Protein AF-A0AAV6MHY1-F1 (afdb_monomer)

Radius of gyration: 44.91 Å; Cα contacts (8 Å, |Δi|>4): 956; chains: 1; bounding box: 121×127×120 Å

Foldseek 3Di:
DDDDDDDDDDDDDDDDDDDDDDDDDDDDDDDDDDDDDDDDDDDDDDDDDDDDDDDDDDDDDDDDDDDDDDDDDDDDDDDDDPDPPPPPVPPVVPDPCVVVVVVVVVVVVVVVVVVVVVVVPDDDDDDDDDPPPPPDDPDDDDDPFLAQQLHAFWAAAQVNDADPDDLVLLLVLLLVCVVVLVPQQCQFDPPDAFDLVLSVLLSVCLVLVFQAEEEEDAALNRSVSSNCVSPVPHEYEYADQAQNVVCVVPDGGDDDPRYHYCYNVNHDDLLGDPLVVVCVVSPHPDLARYEYEYPNQFAVLVVVVSCVVSPHFKYKYDFQADWLDGQAHHLSLLRLDCPGTSRDDDLPCPDPSLVVLVVLVVQAVRRAHSVSQAAPPRDHRHRNQWGHGDRNPDTHRDDPVRSPVSSVVSNVWFNYKDKRAQQEDCQQLVARHDRSNHGDAHSHYPPNNVSCVVSVVNVRDSSSRNDDHIMMMTGTDDDPPPPDDDDDDDDPDDPPVVVVVVVVVPVPDPDDDDDDDDDDDPDDPDDPVVVVVVCVVCVVVVVVVVPPDPDQDQDDDDLVLVVQLVVVLVVVLVVVLVVVVVVCPVPDPVPCVVCVLVSSLVSVVVQLVVAQVVQHHRPSCVLSQKGWAAPVDDDDPDDDRPSLDHDHADPVLSVLLSCCPSVVSSVLVVVVVVLVVVVLVPDPPDPVSVVVVVVNVVVVVVLVVVQVVVCVVCVVRVWANGPSCVVSVTTMGRNDPDDDRPPCCVVVVVVVCVVVVVVVVVVCVVVPDPVVVVVVPPPPDDDDDDDDDPPQQAALQPRHHAPQWKAQPPVRRTHHPCRVVVQVVVDVFDAGNPPRHTRPDIGGDDDDDDDDDDDD

Solvent-accessible surface area (backbone atoms only — not comparable to full-atom values): 52384 Å² total; per-residue (Å²): 130,83,86,89,81,90,82,93,86,84,90,85,79,90,88,83,87,78,89,84,89,83,90,83,89,79,86,88,86,86,87,88,83,89,87,86,88,85,88,92,84,89,88,85,87,86,85,86,91,83,84,88,88,85,87,82,88,89,89,81,88,80,88,82,89,85,83,90,88,80,92,82,90,78,90,89,90,83,88,87,91,86,90,76,79,90,66,63,78,75,57,73,83,72,69,62,70,65,61,60,52,49,53,48,50,52,52,49,50,51,49,51,51,49,53,54,65,60,62,74,74,77,87,79,94,72,83,97,70,87,74,90,81,77,87,80,81,92,74,92,74,98,64,87,64,63,39,35,70,66,25,41,42,50,57,59,27,67,76,70,44,64,81,91,79,49,75,68,54,53,52,51,47,40,63,63,40,47,72,56,61,70,70,46,76,51,82,79,44,87,99,51,80,28,49,56,55,45,50,47,56,23,49,53,45,55,70,69,62,44,68,32,40,37,34,35,36,41,71,38,19,54,64,59,49,36,49,40,74,39,40,77,85,45,45,36,38,36,30,25,76,55,47,24,68,77,34,52,87,78,45,73,41,38,74,71,90,74,45,52,69,27,25,51,91,60,42,58,58,84,80,70,53,64,54,80,56,54,34,54,76,72,69,52,85,61,44,73,40,29,40,38,38,39,58,61,56,56,31,40,68,59,53,49,56,38,37,57,73,72,52,51,27,38,40,35,36,54,67,36,27,55,66,29,50,71,41,33,36,26,62,32,21,45,24,42,32,77,89,30,75,39,18,52,84,64,57,51,78,89,32,72,64,22,60,47,27,55,58,43,46,77,68,13,74,62,35,55,31,50,81,52,24,31,21,82,91,60,28,69,63,21,45,33,30,24,39,30,25,54,76,51,77,43,72,43,81,55,49,75,67,58,43,52,49,52,25,54,54,50,31,74,42,25,36,24,55,47,70,60,50,45,54,51,25,48,86,74,43,70,44,41,44,52,42,49,27,59,31,64,69,31,79,38,49,60,91,45,58,72,56,44,48,71,46,47,60,74,74,55,63,55,74,44,53,57,51,66,59,43,30,36,40,38,32,50,65,79,75,82,81,72,92,69,82,89,80,78,92,78,96,86,88,74,66,73,71,55,56,58,67,53,57,71,65,66,78,77,74,94,73,96,78,88,81,81,83,88,77,94,74,92,70,75,81,79,58,74,66,54,55,56,52,51,47,65,69,43,47,64,58,49,54,56,57,71,66,75,63,86,70,76,68,87,81,83,54,65,57,61,50,60,51,52,16,54,50,42,40,51,54,51,51,50,55,49,48,53,56,58,53,56,75,50,64,88,51,67,79,78,59,56,74,78,43,44,61,59,52,52,35,49,50,50,44,50,52,41,60,69,8,56,70,68,73,36,48,46,72,18,30,45,75,54,40,30,29,62,29,39,74,80,68,79,82,75,92,85,70,84,88,75,67,65,74,78,60,53,67,51,72,69,50,48,51,53,46,46,47,56,54,36,49,42,49,37,54,47,55,53,48,51,53,50,40,58,76,66,40,36,88,75,47,80,94,38,68,69,47,39,50,51,47,54,48,52,54,47,51,52,49,50,51,52,53,51,46,49,55,44,43,56,52,22,75,73,68,44,54,35,89,50,66,66,33,54,74,67,36,46,27,70,40,54,62,54,97,83,69,80,89,77,77,77,53,60,66,63,49,51,52,48,50,52,49,57,48,47,55,52,45,63,67,42,54,85,69,59,56,70,69,58,61,65,58,72,68,55,88,78,72,80,87,86,81,90,80,97,70,86,69,83,69,36,7,79,87,77,74,39,75,39,64,63,39,20,25,35,28,82,79,60,50,50,24,22,45,66,65,50,52,52,45,53,70,74,32,98,77,31,50,39,87,83,82,63,49,64,48,81,46,78,45,77,62,73,84,78,78,78,94,73,87,84,89,130

pLDDT: mean 71.68, std 24.14, range [23.11, 98.44]

Secondary structure (DSSP, 8-state):
----------------------------------------------------------------------------------SSSSSSTTTTTS--THHHHHHHHHHHHHHHHHHHHHHT-----------TTS-------S---STTTT----PPPTT----S--HHHHHHHHHHHHHHHHT-S-S--TTS--HHHHHHHHHHHHHH--SEEEEE--STTHHHHHHHHH-SSSEEEEEESS-THHHHTTS-----TTEEEEETTS---TTTS-HHHHHHHTT---GGGEEEEE-S---HHHHHHHHHHHT--EEEES--PPTT--SS--HHHHH--TTSBTB-----TTSHHHHHHHHHTTT-TT---HHHH-BGGGB-SSBTTEEEETTTTEEEE--HHHHHHHHHHHHHHEEEEEE---SB-HHHH---SS-GGGSPPPSB-TT-HHHHHHTTGGGS-GGGTTT----EEEEE-------PPPPP----S-SHHHHHHHHHHGGG--S--PPP------PPPPPHHHHHHHHHHHHHHHHHHHHH------PPPPHHHHHHHHHHHHHHHHHHHHHHHHHTTTS-HHHHTTSHHHHHHHHHHHHHHHTGGGTPPPHHHHHTTEEEEESSSPPPTTS---S-------HHHHHHHHIIIIIHHHHHHHHHHHHHHTTTTT-TT-HHHHHHHHHHHHHHHHHHHHHHHHHHHHHHH-S-SSHHHHHHTEEEEESSS-------THHHHHHHHHHHHHHHHHHHTTTS-HHHHHHHTGGG-----------TTS-TTTSS--SSEEEEETTTEEEEHHHHHHHHHH-TT-B-TTT--B--EEEE------------

Mean predicted aligned error: 23.12 Å

InterPro domains:
  IPR001841 Zinc finger, RING-type [PS50089] (795-836)
  IPR001841 Zinc finger, RING-type [SM00184] (795-835)
  IPR006845 Pex, N-terminal [PF04757] (570-773)
  IPR017907 Zinc finger, RING-type, conserved site [PS00518] (811-820)
  IPR018957 Zinc finger, C3HC4 RING-type [PF00097] (795-835)
  IPR045859 Peroxisome biogenesis factor 2, HC subclass-RING finger domain [cd16526] (792-839)

Structure (mmCIF, N/CA/C/O backbone):
data_AF-A0AAV6MHY1-F1
#
_entry.id   AF-A0AAV6MHY1-F1
#
loop_
_atom_site.group_PDB
_atom_site.id
_atom_site.type_symbol
_atom_site.label_atom_id
_atom_site.label_alt_id
_atom_site.label_comp_id
_atom_site.label_asym_id
_atom_site.label_entity_id
_atom_site.label_seq_id
_atom_site.pdbx_PDB_ins_code
_atom_site.Cartn_x
_atom_site.Cartn_y
_atom_site.Cartn_z
_atom_site.occupancy
_atom_site.B_iso_or_equiv
_atom_site.auth_seq_id
_atom_site.auth_comp_id
_atom_site.auth_asym_id
_atom_site.auth_atom_id
_atom_site.pdbx_PDB_model_num
ATOM 1 N N . MET A 1 1 ? -0.833 -57.513 39.967 1.00 33.12 1 MET A N 1
ATOM 2 C CA . MET A 1 1 ? -0.219 -58.777 39.481 1.00 33.12 1 MET A CA 1
ATOM 3 C C . MET A 1 1 ? 0.160 -58.587 38.011 1.00 33.12 1 MET A C 1
ATOM 5 O O . MET A 1 1 ? -0.641 -57.941 37.362 1.00 33.12 1 MET A O 1
ATOM 9 N N . LYS A 1 2 ? 1.303 -59.124 37.525 1.00 33.31 2 LYS A N 1
ATOM 10 C CA . LYS A 1 2 ? 1.745 -59.250 36.096 1.00 33.31 2 LYS A CA 1
ATOM 11 C C . LYS A 1 2 ? 1.547 -58.002 35.188 1.00 33.31 2 LYS A C 1
ATOM 13 O O . LYS A 1 2 ? 0.420 -57.676 34.860 1.00 33.31 2 LYS A O 1
ATOM 18 N N . ALA A 1 3 ? 2.532 -57.229 34.717 1.00 31.59 3 ALA A N 1
ATOM 19 C CA . ALA A 1 3 ? 3.991 -57.362 34.550 1.00 31.59 3 ALA A CA 1
ATOM 20 C C . ALA A 1 3 ? 4.483 -58.305 33.416 1.00 31.59 3 ALA A C 1
ATOM 22 O O . ALA A 1 3 ? 4.022 -59.440 33.346 1.00 31.59 3 ALA A O 1
ATOM 23 N N . TRP A 1 4 ? 5.498 -57.826 32.655 1.00 27.70 4 TRP A N 1
ATOM 24 C CA . TRP A 1 4 ? 6.383 -58.515 31.668 1.00 27.70 4 TRP A CA 1
ATOM 25 C C . TRP A 1 4 ? 5.824 -58.845 30.253 1.00 27.70 4 TRP A C 1
ATOM 27 O O . TRP A 1 4 ? 4.646 -59.152 30.137 1.00 27.70 4 TRP A O 1
ATOM 37 N N . GLN A 1 5 ? 6.604 -58.868 29.143 1.00 30.05 5 GLN A N 1
ATOM 38 C CA . GLN A 1 5 ? 7.882 -58.191 28.765 1.00 30.05 5 GLN A CA 1
ATOM 39 C C . GLN A 1 5 ? 8.278 -58.450 27.272 1.00 30.05 5 GLN A C 1
ATOM 41 O O . GLN A 1 5 ? 7.872 -59.460 26.706 1.00 30.05 5 GLN A O 1
ATOM 46 N N . SER A 1 6 ? 9.229 -57.659 26.727 1.00 28.86 6 SER A N 1
ATOM 47 C CA . SER A 1 6 ? 10.061 -57.923 25.508 1.00 28.86 6 SER A CA 1
ATOM 48 C C . SER A 1 6 ? 9.353 -57.885 24.129 1.00 28.86 6 SER A C 1
ATOM 50 O O . SER A 1 6 ? 8.136 -57.986 24.078 1.00 28.86 6 SER A O 1
ATOM 52 N N . LYS A 1 7 ? 10.007 -57.702 22.962 1.00 26.34 7 LYS A N 1
ATOM 53 C CA . LYS A 1 7 ? 11.433 -57.563 22.535 1.00 26.34 7 LYS A CA 1
ATOM 54 C C . LYS A 1 7 ? 11.440 -56.611 21.307 1.00 26.34 7 LYS A C 1
ATOM 56 O O . LYS A 1 7 ? 10.578 -56.756 20.454 1.00 26.34 7 LYS A O 1
ATOM 61 N N . ILE A 1 8 ? 12.201 -55.513 21.239 1.00 26.89 8 ILE A N 1
ATOM 62 C CA . ILE A 1 8 ? 13.650 -55.369 20.957 1.00 26.89 8 ILE A CA 1
ATOM 63 C C . ILE A 1 8 ? 14.095 -55.895 19.575 1.00 26.89 8 ILE A C 1
ATOM 65 O O . ILE A 1 8 ? 14.317 -57.090 19.407 1.00 26.89 8 ILE A O 1
ATOM 69 N N . SER A 1 9 ? 14.406 -54.956 18.673 1.00 23.88 9 SER A N 1
ATOM 70 C CA . SER A 1 9 ? 15.595 -54.986 17.802 1.00 23.88 9 SER A CA 1
ATOM 71 C C . SER A 1 9 ? 15.995 -53.547 17.441 1.00 23.88 9 SER A C 1
ATOM 73 O O . SER A 1 9 ? 15.123 -52.732 17.146 1.00 23.88 9 SER A O 1
ATOM 75 N N . SER A 1 10 ? 17.286 -53.217 17.497 1.00 27.09 10 SER A N 1
ATOM 76 C CA . SER A 1 10 ? 17.833 -51.866 17.263 1.00 27.09 10 SER A CA 1
ATOM 77 C C . SER A 1 10 ? 19.168 -51.965 16.467 1.00 27.09 10 SER A C 1
ATOM 79 O O . SER A 1 10 ? 19.400 -53.028 15.886 1.00 27.09 10 SER A O 1
ATOM 81 N N . PRO A 1 11 ? 19.976 -50.907 16.229 1.00 43.97 11 PRO A N 1
ATOM 82 C CA . PRO A 1 11 ? 20.305 -50.537 14.852 1.00 43.97 11 PRO A CA 1
ATOM 83 C C . PRO A 1 11 ? 21.776 -50.743 14.447 1.00 43.97 11 PRO A C 1
ATOM 85 O O . PRO A 1 11 ? 22.655 -50.993 15.270 1.00 43.97 11 PRO A O 1
ATOM 88 N N . LYS A 1 12 ? 22.046 -50.552 13.150 1.00 25.91 12 LYS A N 1
ATOM 89 C CA . LYS A 1 12 ? 23.383 -50.401 12.556 1.00 25.91 12 LYS A CA 1
ATOM 90 C C . LYS A 1 12 ? 23.339 -49.400 11.393 1.00 25.91 12 LYS A C 1
ATOM 92 O O . LYS A 1 12 ? 22.350 -49.383 10.673 1.00 25.91 12 LYS A O 1
ATOM 97 N N . GLN A 1 13 ? 24.377 -48.612 11.113 1.00 26.44 13 GLN A N 1
ATOM 98 C CA . GLN A 1 13 ? 25.441 -48.097 11.989 1.00 26.44 13 GLN A CA 1
ATOM 99 C C . GLN A 1 13 ? 26.074 -46.884 11.284 1.00 26.44 13 GLN A C 1
ATOM 101 O O . GLN A 1 13 ? 26.181 -46.880 10.059 1.00 26.44 13 GLN A O 1
ATOM 106 N N . THR A 1 14 ? 26.504 -45.863 12.023 1.00 27.95 14 THR A N 1
ATOM 107 C CA . THR A 1 14 ? 27.359 -44.800 11.473 1.00 27.95 14 THR A CA 1
ATOM 108 C C . THR A 1 14 ? 28.774 -45.320 11.223 1.00 27.95 14 THR A C 1
ATOM 110 O O . THR A 1 14 ? 29.273 -46.156 11.977 1.00 27.95 14 THR A O 1
ATOM 113 N N . VAL A 1 15 ? 29.453 -44.771 10.212 1.00 25.14 15 VAL A N 1
ATOM 114 C CA . VAL A 1 15 ? 30.915 -44.850 10.097 1.00 25.14 15 VAL A CA 1
ATOM 115 C C . VAL A 1 15 ? 31.477 -43.444 10.258 1.00 25.14 15 VAL A C 1
ATOM 117 O O . VAL A 1 15 ? 31.234 -42.563 9.438 1.00 25.14 15 VAL A O 1
ATOM 120 N N . ARG A 1 16 ? 32.229 -43.259 11.341 1.00 23.45 16 ARG A N 1
ATOM 121 C CA . ARG A 1 16 ? 33.133 -42.138 11.591 1.00 23.45 16 ARG A CA 1
ATOM 122 C C . ARG A 1 16 ? 34.523 -42.750 11.724 1.00 23.45 16 ARG A C 1
ATOM 124 O O . ARG A 1 16 ? 34.663 -43.764 12.405 1.00 23.45 16 ARG A O 1
ATOM 131 N N . LEU A 1 17 ? 35.519 -42.138 11.101 1.00 24.61 17 LEU A N 1
ATOM 132 C CA . LEU A 1 17 ? 36.919 -42.309 11.478 1.00 24.61 17 LEU A CA 1
ATOM 133 C C . LEU A 1 17 ? 37.510 -40.927 11.771 1.00 24.61 17 LEU A C 1
ATOM 135 O O . LEU A 1 17 ? 36.923 -39.899 11.432 1.00 24.61 17 LEU A O 1
ATOM 139 N N . GLU A 1 18 ? 38.585 -40.935 12.543 1.00 23.80 18 GLU A N 1
ATOM 140 C CA . GLU A 1 18 ? 39.008 -39.884 13.475 1.00 23.80 18 GLU A CA 1
ATOM 141 C C . GLU A 1 18 ? 40.537 -40.013 13.672 1.00 23.80 18 GLU A C 1
ATOM 143 O O . GLU A 1 18 ? 41.125 -40.856 12.994 1.00 23.80 18 GLU A O 1
ATOM 148 N N . ILE A 1 19 ? 41.148 -39.273 14.618 1.00 30.69 19 ILE A N 1
ATOM 149 C CA . ILE A 1 19 ? 42.543 -39.457 15.110 1.00 30.69 19 ILE A CA 1
ATOM 150 C C . ILE A 1 19 ? 43.627 -38.936 14.112 1.00 30.69 19 ILE A C 1
ATOM 152 O O . ILE A 1 19 ? 43.606 -39.278 12.936 1.00 30.69 19 ILE A O 1
ATOM 156 N N . ASP A 1 20 ? 44.608 -38.087 14.474 1.00 24.53 20 ASP A N 1
ATOM 157 C CA . ASP A 1 20 ? 44.876 -37.406 15.760 1.00 24.53 20 ASP A CA 1
ATOM 158 C C . ASP A 1 20 ? 45.648 -36.061 15.634 1.00 24.53 20 ASP A C 1
ATOM 160 O O . ASP A 1 20 ? 46.005 -35.618 14.542 1.00 24.53 20 ASP A O 1
ATOM 164 N N . HIS A 1 21 ? 45.910 -35.417 16.779 1.00 28.95 21 HIS A N 1
ATOM 165 C CA . HIS A 1 21 ? 46.602 -34.128 16.953 1.00 28.95 21 HIS A CA 1
ATOM 166 C C . HIS A 1 21 ? 48.124 -34.104 16.662 1.00 28.95 21 HIS A C 1
ATOM 168 O O . HIS A 1 21 ? 48.840 -35.068 16.921 1.00 28.95 21 HIS A O 1
ATOM 174 N N . THR A 1 22 ? 48.669 -32.914 16.349 1.00 26.09 22 THR A N 1
ATOM 175 C CA . THR A 1 22 ? 49.825 -32.334 17.091 1.00 26.09 22 THR A CA 1
ATOM 176 C C . THR A 1 22 ? 50.002 -30.818 16.876 1.00 26.09 22 THR A C 1
ATOM 178 O O . THR A 1 22 ? 49.621 -30.255 15.856 1.00 26.09 22 THR A O 1
ATOM 181 N N . ASN A 1 23 ? 50.570 -30.164 17.894 1.00 26.56 23 ASN A N 1
ATOM 182 C CA . ASN A 1 23 ? 50.717 -28.713 18.096 1.00 26.56 23 ASN A CA 1
ATOM 183 C C . ASN A 1 23 ? 51.575 -27.949 17.066 1.00 26.56 23 ASN A C 1
ATOM 185 O O . ASN A 1 23 ? 52.545 -28.496 16.551 1.00 26.56 23 ASN A O 1
ATOM 189 N N . THR A 1 24 ? 51.370 -26.622 16.972 1.00 26.22 24 THR A N 1
ATOM 190 C CA . THR A 1 24 ? 52.350 -25.573 17.386 1.00 26.22 24 THR A CA 1
ATOM 191 C C . THR A 1 24 ? 51.639 -24.205 17.543 1.00 26.22 24 THR A C 1
ATOM 193 O O . THR A 1 24 ? 50.568 -23.999 16.979 1.00 26.22 24 THR A O 1
ATOM 196 N N . ALA A 1 25 ? 52.181 -23.304 18.376 1.00 24.88 25 ALA A N 1
ATOM 197 C CA . ALA A 1 25 ? 51.631 -21.978 18.731 1.00 24.88 25 ALA A CA 1
ATOM 198 C C . ALA A 1 25 ? 52.066 -20.857 17.719 1.00 24.88 25 ALA A C 1
ATOM 200 O O . ALA A 1 25 ? 52.645 -21.194 16.693 1.00 24.88 25 ALA A O 1
ATOM 201 N N . MET A 1 26 ? 51.848 -19.533 17.877 1.00 24.72 26 MET A N 1
ATOM 202 C CA . MET A 1 26 ? 51.648 -18.705 19.086 1.00 24.72 26 MET A CA 1
ATOM 203 C C . MET A 1 26 ? 51.113 -17.271 18.786 1.00 24.72 26 MET A C 1
ATOM 205 O O . MET A 1 26 ? 51.281 -16.784 17.675 1.00 24.72 26 MET A O 1
ATOM 209 N N . SER A 1 27 ? 50.496 -16.632 19.801 1.00 23.97 27 SER A N 1
ATOM 210 C CA . SER A 1 27 ? 50.340 -15.173 20.120 1.00 23.97 27 SER A CA 1
ATOM 211 C C . SER A 1 27 ? 50.533 -14.077 19.037 1.00 23.97 27 SER A C 1
ATOM 213 O O . SER A 1 27 ? 51.574 -14.038 18.396 1.00 23.97 27 SER A O 1
ATOM 215 N N . PHE A 1 28 ? 49.591 -13.145 18.793 1.00 27.39 28 PHE A N 1
ATOM 216 C CA . PHE A 1 28 ? 49.098 -11.993 19.616 1.00 27.39 28 PHE A CA 1
ATOM 217 C C . PHE A 1 28 ? 49.931 -10.675 19.550 1.00 27.39 28 PHE A C 1
ATOM 219 O O . PHE A 1 28 ? 51.152 -10.696 19.597 1.00 27.39 28 PHE A O 1
ATOM 226 N N . ASP A 1 29 ? 49.194 -9.548 19.545 1.00 25.08 29 ASP A N 1
ATOM 227 C CA . ASP A 1 29 ? 49.488 -8.198 20.096 1.00 25.08 29 ASP A CA 1
ATOM 228 C C . ASP A 1 29 ? 50.463 -7.147 19.464 1.00 25.08 29 ASP A C 1
ATOM 230 O O . ASP A 1 29 ? 51.681 -7.209 19.563 1.00 25.08 29 ASP A O 1
ATOM 234 N N . THR A 1 30 ? 49.851 -6.053 18.964 1.00 26.06 30 THR A N 1
ATOM 235 C CA . THR A 1 30 ? 49.831 -4.693 19.585 1.00 26.06 30 THR A CA 1
ATOM 236 C C . THR A 1 30 ? 51.075 -3.755 19.625 1.00 26.06 30 THR A C 1
ATOM 238 O O . THR A 1 30 ? 51.838 -3.701 20.581 1.00 26.06 30 THR A O 1
ATOM 241 N N . THR A 1 31 ? 51.064 -2.786 18.687 1.00 25.66 31 THR A N 1
ATOM 242 C CA . THR A 1 31 ? 51.462 -1.343 18.790 1.00 25.66 31 THR A CA 1
ATOM 243 C C . THR A 1 31 ? 52.923 -0.828 18.880 1.00 25.66 31 THR A C 1
ATOM 245 O O . THR A 1 31 ? 53.755 -1.308 19.631 1.00 25.66 31 THR A O 1
ATOM 248 N N . MET A 1 32 ? 53.090 0.360 18.257 1.00 25.58 32 MET A N 1
ATOM 249 C CA . MET A 1 32 ? 53.855 1.558 18.694 1.00 25.58 32 MET A CA 1
ATOM 250 C C . MET A 1 32 ? 55.367 1.764 18.395 1.00 25.58 32 MET A C 1
ATOM 252 O O . MET A 1 32 ? 56.237 1.009 18.796 1.00 25.58 32 MET A O 1
ATOM 256 N N . ARG A 1 33 ? 55.629 2.971 17.848 1.00 23.11 33 ARG A N 1
ATOM 257 C CA . ARG A 1 33 ? 56.815 3.863 17.978 1.00 23.11 33 ARG A CA 1
ATOM 258 C C . ARG A 1 33 ? 58.207 3.464 17.427 1.00 23.11 33 ARG A C 1
ATOM 260 O O . ARG A 1 33 ? 59.051 2.915 18.114 1.00 23.11 33 ARG A O 1
ATOM 267 N N . ALA A 1 34 ? 58.477 3.998 16.231 1.00 25.36 34 ALA A N 1
ATOM 268 C CA . ALA A 1 34 ? 59.570 4.932 15.888 1.00 25.36 34 ALA A CA 1
ATOM 269 C C . ALA A 1 34 ? 60.966 4.835 16.554 1.00 25.36 34 ALA A C 1
ATOM 271 O O . ALA A 1 34 ? 61.112 5.127 17.739 1.00 25.36 34 ALA A O 1
ATOM 272 N N . GLN A 1 35 ? 62.008 4.781 15.708 1.00 23.84 35 GLN A N 1
ATOM 273 C CA . GLN A 1 35 ? 63.128 5.737 15.783 1.00 23.84 35 GLN A CA 1
ATOM 274 C C . GLN A 1 35 ? 63.812 5.957 14.414 1.00 23.84 35 GLN A C 1
ATOM 276 O O . GLN A 1 35 ? 63.367 5.426 13.399 1.00 23.84 35 GLN A O 1
ATOM 281 N N . SER A 1 36 ? 64.808 6.846 14.372 1.00 24.12 36 SER A N 1
ATOM 282 C CA . SER A 1 36 ? 65.271 7.571 13.178 1.00 24.12 36 SER A CA 1
ATOM 283 C C . SER A 1 36 ? 66.666 7.188 12.678 1.00 24.12 36 SER A C 1
ATOM 285 O O . SER A 1 36 ? 67.576 7.035 13.491 1.00 24.12 36 SER A O 1
ATOM 287 N N . SER A 1 37 ? 66.897 7.296 11.365 1.00 25.73 37 SER A N 1
ATOM 288 C CA . SER A 1 37 ? 68.192 7.755 10.841 1.00 25.73 37 SER A CA 1
ATOM 289 C C . SER A 1 37 ? 68.067 8.523 9.513 1.00 25.73 37 SER A C 1
ATOM 291 O O . SER A 1 37 ? 67.298 8.191 8.617 1.00 25.73 37 SER A O 1
ATOM 293 N N . THR A 1 38 ? 68.842 9.599 9.429 1.00 25.09 38 THR A N 1
ATOM 294 C CA . THR A 1 38 ? 69.131 10.465 8.267 1.00 25.09 38 THR A CA 1
ATOM 295 C C . THR A 1 38 ? 70.675 10.496 8.112 1.00 25.09 38 THR A C 1
ATOM 297 O O . THR A 1 38 ? 71.329 9.902 8.973 1.00 25.09 38 THR A O 1
ATOM 300 N N . PRO A 1 39 ? 71.324 11.193 7.146 1.00 40.62 39 PRO A N 1
ATOM 301 C CA . PRO A 1 39 ? 70.791 12.125 6.140 1.00 40.62 39 PRO A CA 1
ATOM 302 C C . PRO A 1 39 ? 71.370 11.965 4.712 1.00 40.62 39 PRO A C 1
ATOM 304 O O . PRO A 1 39 ? 72.351 11.264 4.499 1.00 40.62 39 PRO A O 1
ATOM 307 N N . GLN A 1 40 ? 70.855 12.747 3.755 1.00 24.98 40 GLN A N 1
ATOM 308 C CA . GLN A 1 40 ? 71.643 13.831 3.136 1.00 24.98 40 GLN A CA 1
ATOM 309 C C . GLN A 1 40 ? 70.770 14.776 2.290 1.00 24.98 40 GLN A C 1
ATOM 311 O O . GLN A 1 40 ? 69.822 14.368 1.628 1.00 24.98 40 GLN A O 1
ATOM 316 N N . SER A 1 41 ? 71.111 16.063 2.332 1.00 25.47 41 SER A N 1
ATOM 317 C CA . SER A 1 41 ? 70.676 17.114 1.403 1.00 25.47 41 SER A CA 1
ATOM 318 C C . SER A 1 41 ? 71.752 18.206 1.393 1.00 25.47 41 SER A C 1
ATOM 320 O O . SER A 1 41 ? 72.571 18.253 2.318 1.00 25.47 41 SER A O 1
ATOM 322 N N . PRO A 1 42 ? 71.756 19.097 0.392 1.00 34.69 42 PRO A N 1
ATOM 323 C CA . PRO A 1 42 ? 71.731 20.507 0.783 1.00 34.69 42 PRO A CA 1
ATOM 324 C C . PRO A 1 42 ? 70.775 21.385 -0.044 1.00 34.69 42 PRO A C 1
ATOM 326 O O . PRO A 1 42 ? 70.388 21.081 -1.169 1.00 34.69 42 PRO A O 1
ATOM 329 N N . THR A 1 43 ? 70.413 22.522 0.549 1.00 26.09 43 THR A N 1
ATOM 330 C CA . THR A 1 43 ? 69.487 23.543 0.031 1.00 26.09 43 THR A CA 1
ATOM 331 C C . THR A 1 43 ? 70.204 24.745 -0.599 1.00 26.09 43 THR A C 1
ATOM 333 O O . THR A 1 43 ? 71.184 25.196 -0.014 1.00 26.09 43 THR A O 1
ATOM 336 N N . SER A 1 44 ? 69.636 25.381 -1.637 1.00 24.95 44 SER A N 1
ATOM 337 C CA . SER A 1 44 ? 69.678 26.851 -1.895 1.00 24.95 44 SER A CA 1
ATOM 338 C C . SER A 1 44 ? 68.847 27.169 -3.160 1.00 24.95 44 SER A C 1
ATOM 340 O O . SER A 1 44 ? 69.081 26.544 -4.183 1.00 24.95 44 SER A O 1
ATOM 342 N N . LYS A 1 45 ? 67.726 27.914 -3.158 1.00 25.72 45 LYS A N 1
ATOM 343 C CA . LYS A 1 45 ? 67.465 29.362 -2.927 1.00 25.72 45 LYS A CA 1
ATOM 344 C C . LYS A 1 45 ? 67.894 30.338 -4.057 1.00 25.72 45 LYS A C 1
ATOM 346 O O . LYS A 1 45 ? 69.075 30.527 -4.300 1.00 25.72 45 LYS A O 1
ATOM 351 N N . ARG A 1 46 ? 66.882 31.111 -4.513 1.00 26.17 46 ARG A N 1
ATOM 352 C CA . ARG A 1 46 ? 66.868 32.508 -5.041 1.00 26.17 46 ARG A CA 1
ATOM 353 C C . ARG A 1 46 ? 67.154 32.851 -6.531 1.00 26.17 46 ARG A C 1
ATOM 355 O O . ARG A 1 46 ? 68.281 32.803 -6.986 1.00 26.17 46 ARG A O 1
ATOM 362 N N . MET A 1 47 ? 66.116 33.475 -7.124 1.00 25.47 47 MET A N 1
ATOM 363 C CA . MET A 1 47 ? 66.077 34.800 -7.804 1.00 25.47 47 MET A CA 1
ATOM 364 C C . MET A 1 47 ? 66.588 35.024 -9.252 1.00 25.47 47 MET A C 1
ATOM 366 O O . MET A 1 47 ? 67.782 35.097 -9.491 1.00 25.47 47 MET A O 1
ATOM 370 N N . LEU A 1 48 ? 65.609 35.338 -10.121 1.00 27.73 48 LEU A N 1
ATOM 371 C CA . LEU A 1 48 ? 65.430 36.563 -10.946 1.00 27.73 48 LEU A CA 1
ATOM 372 C C . LEU A 1 48 ? 66.470 37.043 -11.998 1.00 27.73 48 LEU A C 1
ATOM 374 O O . LEU A 1 48 ? 67.663 37.153 -11.756 1.00 27.73 48 LEU A O 1
ATOM 378 N N . ASP A 1 49 ? 65.883 37.502 -13.114 1.00 26.72 49 ASP A N 1
ATOM 379 C CA . ASP A 1 49 ? 66.286 38.576 -14.043 1.00 26.72 49 ASP A CA 1
ATOM 380 C C . ASP A 1 49 ? 67.558 38.491 -14.916 1.00 26.72 49 ASP A C 1
ATOM 382 O O . ASP A 1 49 ? 68.649 38.926 -14.551 1.00 26.72 49 ASP A O 1
ATOM 386 N N . ARG A 1 50 ? 67.324 38.166 -16.200 1.00 26.58 50 ARG A N 1
ATOM 387 C CA . ARG A 1 50 ? 67.628 39.023 -17.375 1.00 26.58 50 ARG A CA 1
ATOM 388 C C . ARG A 1 50 ? 66.804 38.513 -18.575 1.00 26.58 50 ARG A C 1
ATOM 390 O O . ARG A 1 50 ? 66.794 37.312 -18.804 1.00 26.58 50 ARG A O 1
ATOM 397 N N . ALA A 1 51 ? 65.987 39.259 -19.325 1.00 26.98 51 ALA A N 1
ATOM 398 C CA . ALA A 1 51 ? 65.921 40.667 -19.752 1.00 26.98 51 ALA A CA 1
ATOM 399 C C . ALA A 1 51 ? 66.623 40.980 -21.096 1.00 26.98 51 ALA A C 1
ATOM 401 O O . ALA A 1 51 ? 67.843 41.070 -21.161 1.00 26.98 51 ALA A O 1
ATOM 402 N N . LEU A 1 52 ? 65.778 41.269 -22.101 1.00 27.12 52 LEU A N 1
ATOM 403 C CA . LEU A 1 52 ? 65.970 42.164 -23.258 1.00 27.12 52 LEU A CA 1
ATOM 404 C C . LEU A 1 52 ? 67.055 41.861 -24.316 1.00 27.12 52 LEU A C 1
ATOM 406 O O . LEU A 1 52 ? 68.246 42.012 -24.073 1.00 27.12 52 LEU A O 1
ATOM 410 N N . SER A 1 53 ? 66.611 41.753 -25.576 1.00 25.12 53 SER A N 1
ATOM 411 C CA . SER A 1 53 ? 66.943 42.774 -26.589 1.00 25.12 53 SER A CA 1
ATOM 412 C C . SER A 1 53 ? 65.891 42.823 -27.712 1.00 25.12 53 SER A C 1
ATOM 414 O O . SER A 1 53 ? 65.118 41.885 -27.886 1.00 25.12 53 SER A O 1
ATOM 416 N N . SER A 1 54 ? 65.822 43.936 -28.449 1.00 25.22 54 SER A N 1
ATOM 417 C CA . SER A 1 54 ? 64.923 44.152 -29.599 1.00 25.22 54 SER A CA 1
ATOM 418 C C . SER A 1 54 ? 65.494 45.211 -30.561 1.00 25.22 54 SER A C 1
ATOM 420 O O . SER A 1 54 ? 66.491 45.854 -30.221 1.00 25.22 54 SER A O 1
ATOM 422 N N . ARG A 1 55 ? 64.789 45.456 -31.688 1.00 26.20 55 ARG A N 1
ATOM 423 C CA . ARG A 1 55 ? 65.058 46.390 -32.825 1.00 26.20 55 ARG A CA 1
ATOM 424 C C . ARG A 1 55 ? 65.677 45.682 -34.057 1.00 26.20 55 ARG A C 1
ATOM 426 O O . ARG A 1 55 ? 66.382 44.700 -33.886 1.00 26.20 55 ARG A O 1
ATOM 433 N N . ARG A 1 56 ? 65.433 46.126 -35.306 1.00 25.39 56 ARG A N 1
ATOM 434 C CA . ARG A 1 56 ? 64.914 47.442 -35.764 1.00 25.39 56 ARG A CA 1
ATOM 435 C C . ARG A 1 56 ? 64.147 47.372 -37.118 1.00 25.39 56 ARG A C 1
ATOM 437 O O . ARG A 1 56 ? 64.670 46.771 -38.037 1.00 25.39 56 ARG A O 1
ATOM 444 N N . VAL A 1 57 ? 62.976 48.037 -37.185 1.00 27.88 57 VAL A N 1
ATOM 445 C CA . VAL A 1 57 ? 62.344 48.872 -38.267 1.00 27.88 57 VAL A CA 1
ATOM 446 C C . VAL A 1 57 ? 62.426 48.455 -39.774 1.00 27.88 57 VAL A C 1
ATOM 448 O O . VAL A 1 57 ? 63.503 48.104 -40.237 1.00 27.88 57 VAL A O 1
ATOM 451 N N . PRO A 1 58 ? 61.328 48.585 -40.569 1.00 46.16 58 PRO A N 1
ATOM 452 C CA . PRO A 1 58 ? 61.265 48.270 -42.016 1.00 46.16 58 PRO A CA 1
ATOM 453 C C . PRO A 1 58 ? 61.482 49.482 -42.959 1.00 46.16 58 PRO A C 1
ATOM 455 O O . PRO A 1 58 ? 61.539 50.614 -42.487 1.00 46.16 58 PRO A O 1
ATOM 458 N N . HIS A 1 59 ? 61.501 49.260 -44.288 1.00 26.27 59 HIS A N 1
ATOM 459 C CA . HIS A 1 59 ? 61.258 50.291 -45.324 1.00 26.27 59 HIS A CA 1
ATOM 460 C C . HIS A 1 59 ? 60.660 49.711 -46.638 1.00 26.27 59 HIS A C 1
ATOM 462 O O . HIS A 1 59 ? 60.217 48.565 -46.645 1.00 26.27 59 HIS A O 1
ATOM 468 N N . HIS A 1 60 ? 60.555 50.528 -47.699 1.00 26.83 60 HIS A N 1
ATOM 469 C CA . HIS A 1 60 ? 59.626 50.415 -48.848 1.00 26.83 60 HIS A CA 1
ATOM 470 C C . HIS A 1 60 ? 60.363 50.389 -50.216 1.00 26.83 60 HIS A C 1
ATOM 472 O O . HIS A 1 60 ? 61.555 50.682 -50.248 1.00 26.83 60 HIS A O 1
ATOM 478 N N . SER A 1 61 ? 59.616 50.194 -51.323 1.00 27.72 61 SER A N 1
ATOM 479 C CA . SER A 1 61 ? 60.000 50.319 -52.764 1.00 27.72 61 SER A CA 1
ATOM 480 C C . SER A 1 61 ? 60.949 49.243 -53.343 1.00 27.72 61 SER A C 1
ATOM 482 O O . SER A 1 61 ? 61.754 48.692 -52.601 1.00 27.72 61 SER A O 1
ATOM 484 N N . GLY A 1 62 ? 60.882 48.893 -54.639 1.00 28.50 62 GLY A N 1
ATOM 485 C CA . GLY A 1 62 ? 59.896 49.262 -55.679 1.00 28.50 62 GLY A CA 1
ATOM 486 C C . GLY A 1 62 ? 60.252 48.729 -57.088 1.00 28.50 62 GLY A C 1
ATOM 487 O O . GLY A 1 62 ? 61.424 48.477 -57.331 1.00 28.50 62 GLY A O 1
ATOM 488 N N . ASP A 1 63 ? 59.222 48.601 -57.938 1.00 27.66 63 ASP A N 1
ATOM 489 C CA . ASP A 1 63 ? 59.142 48.612 -59.424 1.00 27.66 63 ASP A CA 1
ATOM 490 C C . ASP A 1 63 ? 60.020 47.696 -60.333 1.00 27.66 63 ASP A C 1
ATOM 492 O O . ASP A 1 63 ? 61.081 47.218 -59.945 1.00 27.66 63 ASP A O 1
ATOM 496 N N . LEU A 1 64 ? 59.544 47.554 -61.590 1.00 30.64 64 LEU A N 1
ATOM 497 C CA . LEU A 1 64 ? 60.159 47.000 -62.826 1.00 30.64 64 LEU A CA 1
ATOM 498 C C . LEU A 1 64 ? 60.067 45.476 -63.112 1.00 30.64 64 LEU A C 1
ATOM 500 O O . LEU A 1 64 ? 60.873 44.677 -62.640 1.00 30.64 64 LEU A O 1
ATOM 504 N N . ASP A 1 65 ? 59.024 45.100 -63.866 1.00 28.75 65 ASP A N 1
ATOM 505 C CA . ASP A 1 65 ? 59.043 44.701 -65.299 1.00 28.75 65 ASP A CA 1
ATOM 506 C C . ASP A 1 65 ? 60.201 43.830 -65.861 1.00 28.75 65 ASP A C 1
ATOM 508 O O . ASP A 1 65 ? 61.369 44.190 -65.731 1.00 28.75 65 ASP A O 1
ATOM 512 N N . ASP A 1 66 ? 59.855 42.699 -66.512 1.00 30.36 66 ASP A N 1
ATOM 513 C CA . ASP A 1 66 ? 60.092 42.419 -67.958 1.00 30.36 66 ASP A CA 1
ATOM 514 C C . ASP A 1 66 ? 59.753 40.944 -68.348 1.00 30.36 66 ASP A C 1
ATOM 516 O O . ASP A 1 66 ? 60.404 40.003 -67.894 1.00 30.36 66 ASP A O 1
ATOM 520 N N . ASP A 1 67 ? 58.660 40.786 -69.113 1.00 30.80 67 ASP A N 1
ATOM 521 C CA . ASP A 1 67 ? 58.398 40.033 -70.372 1.00 30.80 67 ASP A CA 1
ATOM 522 C C . ASP A 1 67 ? 59.108 38.709 -70.820 1.00 30.80 67 ASP A C 1
ATOM 524 O O . ASP A 1 67 ? 60.203 38.358 -70.388 1.00 30.80 67 ASP A O 1
ATOM 528 N N . ASP A 1 68 ? 58.427 38.033 -71.777 1.00 31.80 68 ASP A N 1
ATOM 529 C CA . ASP A 1 68 ? 58.865 37.009 -72.770 1.00 31.80 68 ASP A CA 1
ATOM 530 C C . ASP A 1 68 ? 59.411 35.638 -72.258 1.00 31.80 68 ASP A C 1
ATOM 532 O O . ASP A 1 68 ? 59.897 35.510 -71.136 1.00 31.80 68 ASP A O 1
ATOM 536 N N . ASP A 1 69 ? 59.431 34.500 -72.981 1.00 31.97 69 ASP A N 1
ATOM 537 C CA . ASP A 1 69 ? 58.735 33.906 -74.161 1.00 31.97 69 ASP A CA 1
ATOM 538 C C . ASP A 1 69 ? 59.183 32.407 -74.217 1.00 31.97 69 ASP A C 1
ATOM 540 O O . ASP A 1 69 ? 60.103 32.018 -73.490 1.00 31.97 69 ASP A O 1
ATOM 544 N N . ASP A 1 70 ? 58.734 31.485 -75.082 1.00 30.17 70 ASP A N 1
ATOM 545 C CA . ASP A 1 70 ? 57.402 31.056 -75.568 1.00 30.17 70 ASP A CA 1
ATOM 546 C C . ASP A 1 70 ? 57.580 29.596 -76.113 1.00 30.17 70 ASP A C 1
ATOM 548 O O . ASP A 1 70 ? 58.691 29.058 -76.070 1.00 30.17 70 ASP A O 1
ATOM 552 N N . ASP A 1 71 ? 56.523 28.969 -76.651 1.00 32.91 71 ASP A N 1
ATOM 553 C CA . ASP A 1 71 ? 56.505 27.763 -77.518 1.00 32.91 71 ASP A CA 1
ATOM 554 C C . ASP A 1 71 ? 57.001 26.391 -76.961 1.00 32.91 71 ASP A C 1
ATOM 556 O O . ASP A 1 71 ? 57.790 26.278 -76.025 1.00 32.91 71 ASP A O 1
ATOM 560 N N . ASP A 1 72 ? 56.699 25.235 -77.580 1.00 31.23 72 ASP A N 1
ATOM 561 C CA . ASP A 1 72 ? 55.411 24.578 -77.924 1.00 31.23 72 ASP A CA 1
ATOM 562 C C . ASP A 1 72 ? 55.734 23.074 -78.225 1.00 31.23 72 ASP A C 1
ATOM 564 O O . ASP A 1 72 ? 56.859 22.608 -78.039 1.00 31.23 72 ASP A O 1
ATOM 568 N N . VAL A 1 73 ? 54.768 22.306 -78.750 1.00 29.16 73 VAL A N 1
ATOM 569 C CA . VAL A 1 73 ? 54.910 21.080 -79.562 1.00 29.16 73 VAL A CA 1
ATOM 570 C C . VAL A 1 73 ? 55.097 19.758 -78.774 1.00 29.16 73 VAL A C 1
ATOM 572 O O . VAL A 1 73 ? 56.109 19.519 -78.134 1.00 29.16 73 VAL A O 1
ATOM 575 N N . SER A 1 74 ? 54.219 18.741 -78.873 1.00 29.75 74 SER A N 1
ATOM 576 C CA . SER A 1 74 ? 52.882 18.677 -79.496 1.00 29.75 74 SER A CA 1
ATOM 577 C C . SER A 1 74 ? 52.092 17.384 -79.159 1.00 29.75 74 SER A C 1
ATOM 579 O O . SER A 1 74 ? 52.687 16.374 -78.806 1.00 29.75 74 SER A O 1
ATOM 581 N N . LYS A 1 75 ? 50.762 17.414 -79.413 1.00 27.75 75 LYS A N 1
ATOM 582 C CA . LYS A 1 75 ? 49.876 16.342 -79.976 1.00 27.75 75 LYS A CA 1
ATOM 583 C C . LYS A 1 75 ? 49.851 14.939 -79.307 1.00 27.75 75 LYS A C 1
ATOM 585 O O . LYS A 1 75 ? 50.868 14.289 -79.160 1.00 27.75 75 LYS A O 1
ATOM 590 N N . THR A 1 76 ? 48.725 14.246 -79.065 1.00 28.31 76 THR A N 1
ATOM 591 C CA . THR A 1 76 ? 47.244 14.454 -79.097 1.00 28.31 76 THR A CA 1
ATOM 592 C C . THR A 1 76 ? 46.622 13.289 -78.238 1.00 28.31 76 THR A C 1
ATOM 594 O O . THR A 1 76 ? 47.328 12.800 -77.368 1.00 28.31 76 THR A O 1
ATOM 597 N N . LYS A 1 77 ? 45.395 12.718 -78.310 1.00 28.70 77 LYS A N 1
ATOM 598 C CA . LYS A 1 77 ? 44.187 12.816 -79.172 1.00 28.70 77 LYS A CA 1
ATOM 599 C C . LYS A 1 77 ? 42.966 12.150 -78.489 1.00 28.70 77 LYS A C 1
ATOM 601 O O . LYS A 1 77 ? 43.033 10.948 -78.246 1.00 28.70 77 LYS A O 1
ATOM 606 N N . LYS A 1 78 ? 41.852 12.878 -78.266 1.00 26.86 78 LYS A N 1
ATOM 607 C CA . LYS A 1 78 ? 40.426 12.463 -78.467 1.00 26.86 78 LYS A CA 1
ATOM 608 C C . LYS A 1 78 ? 39.402 13.321 -77.684 1.00 26.86 78 LYS A C 1
ATOM 610 O O . LYS A 1 78 ? 39.382 13.322 -76.462 1.00 26.86 78 LYS A O 1
ATOM 615 N N . HIS A 1 79 ? 38.547 13.981 -78.469 1.00 28.69 79 HIS A N 1
ATOM 616 C CA . HIS A 1 79 ? 37.133 14.382 -78.308 1.00 28.69 79 HIS A CA 1
ATOM 617 C C . HIS A 1 79 ? 36.320 14.014 -77.046 1.00 28.69 79 HIS A C 1
ATOM 619 O O . HIS A 1 79 ? 36.506 12.945 -76.479 1.00 28.69 79 HIS A O 1
ATOM 625 N N . ASN A 1 80 ? 35.225 14.715 -76.705 1.00 26.59 80 ASN A N 1
ATOM 626 C CA . ASN A 1 80 ? 34.783 16.119 -76.905 1.00 26.59 80 ASN A CA 1
ATOM 627 C C . ASN A 1 80 ? 33.437 16.271 -76.164 1.00 26.59 80 ASN A C 1
ATOM 629 O O . ASN A 1 80 ? 32.465 15.666 -76.605 1.00 26.59 80 ASN A O 1
ATOM 633 N N . PHE A 1 81 ? 33.333 17.096 -75.114 1.00 25.72 81 PHE A N 1
ATOM 634 C CA . PHE A 1 81 ? 32.032 17.611 -74.638 1.00 25.72 81 PHE A CA 1
ATOM 635 C C . PHE A 1 81 ? 32.211 18.832 -73.712 1.00 25.72 81 PHE A C 1
ATOM 637 O O . PHE A 1 81 ? 32.108 18.738 -72.493 1.00 25.72 81 PHE A O 1
ATOM 644 N N . SER A 1 82 ? 32.520 19.999 -74.289 1.00 30.22 82 SER A N 1
ATOM 645 C CA . SER A 1 82 ? 32.690 21.254 -73.533 1.00 30.22 82 SER A CA 1
ATOM 646 C C . SER A 1 82 ? 32.119 22.456 -74.289 1.00 30.22 82 SER A C 1
ATOM 648 O O . SER A 1 82 ? 32.853 23.323 -74.747 1.00 30.22 82 SER A O 1
ATOM 650 N N . PHE A 1 83 ? 30.791 22.495 -74.422 1.00 34.75 83 PHE A N 1
ATOM 651 C CA . PHE A 1 83 ? 30.055 23.618 -75.023 1.00 34.75 83 PHE A CA 1
ATOM 652 C C . PHE A 1 83 ? 28.756 23.947 -74.253 1.00 34.75 83 PHE A C 1
ATOM 654 O O . PHE A 1 83 ? 27.727 24.255 -74.843 1.00 34.75 83 PHE A O 1
ATOM 661 N N . PHE A 1 84 ? 28.786 23.868 -72.913 1.00 34.94 84 PHE A N 1
ATOM 662 C CA . PHE A 1 84 ? 27.620 24.228 -72.078 1.00 34.94 84 PHE A CA 1
ATOM 663 C C . PHE A 1 84 ? 27.934 24.889 -70.718 1.00 34.94 84 PHE A C 1
ATOM 665 O O . PHE A 1 84 ? 27.024 25.252 -69.976 1.00 34.94 84 PHE A O 1
ATOM 672 N N . THR A 1 85 ? 29.207 25.080 -70.362 1.00 38.88 85 THR A N 1
ATOM 673 C CA . THR A 1 85 ? 29.626 25.445 -68.992 1.00 38.88 85 THR A CA 1
ATOM 674 C C . THR A 1 85 ? 30.040 26.909 -68.796 1.00 38.88 85 THR A C 1
ATOM 676 O O . THR A 1 85 ? 30.404 27.276 -67.684 1.00 38.88 85 THR A O 1
ATOM 679 N N . HIS A 1 86 ? 29.904 27.777 -69.808 1.00 33.47 86 HIS A N 1
ATOM 680 C CA . HIS A 1 86 ? 30.264 29.207 -69.714 1.00 33.47 86 HIS A CA 1
ATOM 681 C C . HIS A 1 86 ? 29.063 30.184 -69.691 1.00 33.47 86 HIS A C 1
ATOM 683 O O . HIS A 1 86 ? 29.194 31.360 -70.030 1.00 33.47 86 HIS A O 1
ATOM 689 N N . ARG A 1 87 ? 27.870 29.717 -69.282 1.00 37.97 87 ARG A N 1
ATOM 690 C CA . ARG A 1 87 ? 26.700 30.588 -69.006 1.00 37.97 87 ARG A CA 1
ATOM 691 C C . ARG A 1 87 ? 26.097 30.477 -67.599 1.00 37.97 87 ARG A C 1
ATOM 693 O O . ARG A 1 87 ? 25.385 31.394 -67.208 1.00 37.97 87 ARG A O 1
ATOM 700 N N . LEU A 1 88 ? 26.389 29.432 -66.812 1.00 40.09 88 LEU A N 1
ATOM 701 C CA . LEU A 1 88 ? 25.810 29.300 -65.460 1.00 40.09 88 LEU A CA 1
ATOM 702 C C . LEU A 1 88 ? 26.538 30.107 -64.367 1.00 40.09 88 LEU A C 1
ATOM 704 O O . LEU A 1 88 ? 25.892 30.502 -63.399 1.00 40.09 88 LEU A O 1
ATOM 708 N N . SER A 1 89 ? 27.840 30.391 -64.510 1.00 35.03 89 SER A N 1
ATOM 709 C CA . SER A 1 89 ? 28.621 31.049 -63.441 1.00 35.03 89 SER A CA 1
ATOM 710 C C . SER A 1 89 ? 28.137 32.473 -63.118 1.00 35.03 89 SER A C 1
ATOM 712 O O . SER A 1 89 ? 28.122 32.877 -61.959 1.00 35.03 89 SER A O 1
ATOM 714 N N . ASN A 1 90 ? 27.650 33.215 -64.121 1.00 38.19 90 ASN A N 1
ATOM 715 C CA . ASN A 1 90 ? 27.215 34.609 -63.950 1.00 38.19 90 ASN A CA 1
ATOM 716 C C . ASN A 1 90 ? 25.731 34.774 -63.569 1.00 38.19 90 ASN A C 1
ATOM 718 O O . ASN A 1 90 ? 25.275 35.906 -63.425 1.00 38.19 90 ASN A O 1
ATOM 722 N N . TYR A 1 91 ? 24.965 33.688 -63.392 1.00 39.22 91 TYR A N 1
ATOM 723 C CA . TYR A 1 91 ? 23.537 33.790 -63.045 1.00 39.22 91 TYR A CA 1
ATOM 724 C C . TYR A 1 91 ? 23.275 33.799 -61.529 1.00 39.22 91 TYR A C 1
ATOM 726 O O . TYR A 1 91 ? 22.328 34.430 -61.064 1.00 39.22 91 TYR A O 1
ATOM 734 N N . PHE A 1 92 ? 24.138 33.157 -60.733 1.00 39.44 92 PHE A N 1
ATOM 735 C CA . PHE A 1 92 ? 23.961 33.058 -59.276 1.00 39.44 92 PHE A CA 1
ATOM 736 C C . PHE A 1 92 ? 24.419 34.296 -58.489 1.00 39.44 92 PHE A C 1
ATOM 738 O O . PHE A 1 92 ? 24.022 34.461 -57.341 1.00 39.44 92 PHE A O 1
ATOM 745 N N . ALA A 1 93 ? 25.182 35.204 -59.103 1.00 41.69 93 ALA A N 1
ATOM 746 C CA . ALA A 1 93 ? 25.666 36.430 -58.460 1.00 41.69 93 ALA A CA 1
ATOM 747 C C . ALA A 1 93 ? 24.679 37.620 -58.520 1.00 41.69 93 ALA A C 1
ATOM 749 O O . ALA A 1 93 ? 25.026 38.718 -58.088 1.00 41.69 93 ALA A O 1
ATOM 750 N N . ARG A 1 94 ? 23.471 37.449 -59.090 1.00 45.47 94 ARG A N 1
ATOM 751 C CA . ARG A 1 94 ? 22.549 38.574 -59.368 1.00 45.47 94 ARG A CA 1
ATOM 752 C C . ARG A 1 94 ? 21.082 38.368 -58.980 1.00 45.47 94 ARG A C 1
ATOM 754 O O . ARG A 1 94 ? 20.238 39.170 -59.372 1.00 45.47 94 ARG A O 1
ATOM 761 N N . ILE A 1 95 ? 20.772 37.344 -58.185 1.00 44.41 95 ILE A N 1
ATOM 762 C CA . ILE A 1 95 ? 19.432 37.140 -57.613 1.00 44.41 95 ILE A CA 1
ATOM 763 C C . ILE A 1 95 ? 19.485 37.497 -56.124 1.00 44.41 95 ILE A C 1
ATOM 765 O O . ILE A 1 95 ? 19.997 36.730 -55.314 1.00 44.41 95 ILE A O 1
ATOM 769 N N . GLY A 1 96 ? 18.983 38.689 -55.788 1.00 55.12 96 GLY A N 1
ATOM 770 C CA . GLY A 1 96 ? 18.953 39.225 -54.422 1.00 55.12 96 GLY A CA 1
ATOM 771 C C . GLY A 1 96 ? 17.932 38.538 -53.492 1.00 55.12 96 GLY A C 1
ATOM 772 O O . GLY A 1 96 ? 17.432 37.457 -53.813 1.00 55.12 96 GLY A O 1
ATOM 773 N N . PRO A 1 97 ? 17.559 39.168 -52.356 1.00 56.31 97 PRO A N 1
ATOM 774 C CA . PRO A 1 97 ? 16.817 38.524 -51.255 1.00 56.31 97 PRO A CA 1
ATOM 775 C C . PRO A 1 97 ? 15.437 37.950 -51.627 1.00 56.31 97 PRO A C 1
ATOM 777 O O . PRO A 1 97 ? 14.870 37.166 -50.870 1.00 56.31 97 PRO A O 1
ATOM 780 N N . ILE A 1 98 ? 14.919 38.277 -52.813 1.00 52.91 98 ILE A N 1
ATOM 781 C CA . ILE A 1 98 ? 13.675 37.747 -53.379 1.00 52.91 98 ILE A CA 1
ATOM 782 C C . ILE A 1 98 ? 13.684 36.208 -53.438 1.00 52.91 98 ILE A C 1
ATOM 784 O O . ILE A 1 98 ? 12.663 35.599 -53.131 1.00 52.91 98 ILE A O 1
ATOM 788 N N . SER A 1 99 ? 14.806 35.550 -53.763 1.00 53.28 99 SER A N 1
ATOM 789 C CA . SER A 1 99 ? 14.859 34.075 -53.805 1.00 53.28 99 SER A CA 1
ATOM 790 C C . SER A 1 99 ? 14.729 33.439 -52.417 1.00 53.28 99 SER A C 1
ATOM 792 O O . SER A 1 99 ? 14.019 32.445 -52.264 1.00 53.28 99 SER A O 1
ATOM 794 N N . ALA A 1 100 ? 15.339 34.046 -51.395 1.00 56.69 100 ALA A N 1
ATOM 795 C CA . ALA A 1 100 ? 15.186 33.631 -50.004 1.00 56.69 100 ALA A CA 1
ATOM 796 C C . ALA A 1 100 ? 13.744 33.849 -49.515 1.00 56.69 100 ALA A C 1
ATOM 798 O O . ALA A 1 100 ? 13.161 32.947 -48.916 1.00 56.69 100 ALA A O 1
ATOM 799 N N . CYS A 1 101 ? 13.129 34.993 -49.838 1.00 56.62 101 CYS A N 1
ATOM 800 C CA . CYS A 1 101 ? 11.722 35.258 -49.526 1.00 56.62 101 CYS A CA 1
ATOM 801 C C . CYS A 1 101 ? 10.762 34.291 -50.239 1.00 56.62 101 CYS A C 1
ATOM 803 O O . CYS A 1 101 ? 9.807 33.834 -49.618 1.00 56.62 101 CYS A O 1
ATOM 805 N N . LEU A 1 102 ? 11.016 33.932 -51.503 1.00 64.25 102 LEU A N 1
ATOM 806 C CA . LEU A 1 102 ? 10.215 32.947 -52.243 1.00 64.25 102 LEU A CA 1
ATOM 807 C C . LEU A 1 102 ? 10.366 31.530 -51.671 1.00 64.25 102 LEU A C 1
ATOM 809 O O . LEU A 1 102 ? 9.370 30.819 -51.552 1.00 64.25 102 LEU A O 1
ATOM 813 N N . ALA A 1 103 ? 11.572 31.132 -51.256 1.00 65.81 103 ALA A N 1
ATOM 814 C CA . ALA A 1 103 ? 11.788 29.867 -50.554 1.00 65.81 103 ALA A CA 1
ATOM 815 C C . ALA A 1 103 ? 11.063 29.839 -49.195 1.00 65.81 103 ALA A C 1
ATOM 817 O O . ALA A 1 103 ? 10.432 28.837 -48.854 1.00 65.81 103 ALA A O 1
ATOM 818 N N . LEU A 1 104 ? 11.086 30.951 -48.448 1.00 63.97 104 LEU A N 1
ATOM 819 C CA . LEU A 1 104 ? 10.358 31.087 -47.185 1.00 63.97 104 LEU A CA 1
ATOM 820 C C . LEU A 1 104 ? 8.836 31.030 -47.401 1.00 63.97 104 LEU A C 1
ATOM 822 O O . LEU A 1 104 ? 8.147 30.304 -46.690 1.00 63.97 104 LEU A O 1
ATOM 826 N N . LEU A 1 105 ? 8.316 31.729 -48.416 1.00 68.31 105 LEU A N 1
ATOM 827 C CA . LEU A 1 105 ? 6.901 31.701 -48.806 1.00 68.31 105 LEU A CA 1
ATOM 828 C C . LEU A 1 105 ? 6.447 30.304 -49.235 1.00 68.31 105 LEU A C 1
ATOM 830 O O . LEU A 1 105 ? 5.379 29.869 -48.816 1.00 68.31 105 LEU A O 1
ATOM 834 N N . ALA A 1 106 ? 7.253 29.574 -50.009 1.00 72.44 106 ALA A N 1
ATOM 835 C CA . ALA A 1 106 ? 6.956 28.191 -50.377 1.00 72.44 106 ALA A CA 1
ATOM 836 C C . ALA A 1 106 ? 6.910 27.266 -49.146 1.00 72.44 106 ALA A C 1
ATOM 838 O O . ALA A 1 106 ? 6.027 26.415 -49.045 1.00 72.44 106 ALA A O 1
ATOM 839 N N . LEU A 1 107 ? 7.813 27.460 -48.179 1.00 66.19 107 LEU A N 1
ATOM 840 C CA . LEU A 1 107 ? 7.851 26.680 -46.940 1.00 66.19 107 LEU A CA 1
ATOM 841 C C . LEU A 1 107 ? 6.678 27.021 -46.000 1.00 66.19 107 LEU A C 1
ATOM 843 O O . LEU A 1 107 ? 6.094 26.123 -45.393 1.00 66.19 107 LEU A O 1
ATOM 847 N N . ILE A 1 108 ? 6.267 28.291 -45.946 1.00 72.69 108 ILE A N 1
ATOM 848 C CA . ILE A 1 108 ? 5.066 28.758 -45.236 1.00 72.69 108 ILE A CA 1
ATOM 849 C C . ILE A 1 108 ? 3.789 28.230 -45.909 1.00 72.69 108 ILE A C 1
ATOM 851 O O . ILE A 1 108 ? 2.898 27.747 -45.216 1.00 72.69 108 ILE A O 1
ATOM 855 N N . LEU A 1 109 ? 3.703 28.237 -47.243 1.00 71.19 109 LEU A N 1
ATOM 856 C CA . LEU A 1 109 ? 2.577 27.661 -47.988 1.00 71.19 109 LEU A CA 1
ATOM 857 C C . LEU A 1 109 ? 2.483 26.141 -47.810 1.00 71.19 109 LEU A C 1
ATOM 859 O O . LEU A 1 109 ? 1.379 25.620 -47.671 1.00 71.19 109 LEU A O 1
ATOM 863 N N . LEU A 1 110 ? 3.611 25.426 -47.741 1.00 68.88 110 LEU A N 1
ATOM 864 C CA . LEU A 1 110 ? 3.633 24.001 -47.392 1.00 68.88 110 LEU A CA 1
ATOM 865 C C . LEU A 1 110 ? 3.164 23.754 -45.950 1.00 68.88 110 LEU A C 1
ATOM 867 O O . LEU A 1 110 ? 2.381 22.832 -45.722 1.00 68.88 110 LEU A O 1
ATOM 871 N N . LEU A 1 111 ? 3.568 24.592 -44.988 1.00 62.19 111 LEU A N 1
ATOM 872 C CA . LEU A 1 111 ? 3.082 24.524 -43.605 1.00 62.19 111 LEU A CA 1
ATOM 873 C C . LEU A 1 111 ? 1.572 24.790 -43.516 1.00 62.19 111 LEU A C 1
ATOM 875 O O . LEU A 1 111 ? 0.852 23.979 -42.936 1.00 62.19 111 LEU A O 1
ATOM 879 N N . ILE A 1 112 ? 1.073 25.860 -44.140 1.00 69.06 112 ILE A N 1
ATOM 880 C CA . ILE A 1 112 ? -0.357 26.208 -44.176 1.00 69.06 112 ILE A CA 1
ATOM 881 C C . ILE A 1 112 ? -1.169 25.117 -44.887 1.00 69.06 112 ILE A C 1
ATOM 883 O O . ILE A 1 112 ? -2.190 24.681 -44.361 1.00 69.06 112 ILE A O 1
ATOM 887 N N . SER A 1 113 ? -0.690 24.609 -46.026 1.00 56.81 113 SER A N 1
ATOM 888 C CA . SER A 1 113 ? -1.306 23.475 -46.724 1.00 56.81 113 SER A CA 1
ATOM 889 C C . SER A 1 113 ? -1.364 22.235 -45.828 1.00 56.81 113 SER A C 1
ATOM 891 O O . SER A 1 113 ? -2.420 21.616 -45.711 1.00 56.81 113 SER A O 1
ATOM 893 N N . SER A 1 114 ? -0.284 21.918 -45.102 1.00 52.22 114 SER A N 1
ATOM 894 C CA . SER A 1 114 ? -0.294 20.799 -44.153 1.00 52.22 114 SER A CA 1
ATOM 895 C C . SER A 1 114 ? -1.319 21.006 -43.031 1.00 52.22 114 SER A C 1
ATOM 897 O O . SER A 1 114 ? -2.094 20.097 -42.744 1.00 52.22 114 SER A O 1
ATOM 899 N N . LEU A 1 115 ? -1.400 22.210 -42.451 1.00 52.00 115 LEU A N 1
ATOM 900 C CA . LEU A 1 115 ? -2.355 22.537 -41.393 1.00 52.00 115 LEU A CA 1
ATOM 901 C C . LEU A 1 115 ? -3.803 22.402 -41.882 1.00 52.00 115 LEU A C 1
ATOM 903 O O . LEU A 1 115 ? -4.602 21.762 -41.204 1.00 52.00 115 LEU A O 1
ATOM 907 N N . ILE A 1 116 ? -4.128 22.921 -43.070 1.00 54.16 116 ILE A N 1
ATOM 908 C CA . ILE A 1 116 ? -5.471 22.833 -43.667 1.00 54.16 116 ILE A CA 1
ATOM 909 C C . ILE A 1 116 ? -5.839 21.373 -43.980 1.00 54.16 116 ILE A C 1
ATOM 911 O O . ILE A 1 116 ? -6.901 20.903 -43.564 1.00 54.16 116 ILE A O 1
ATOM 915 N N . PHE A 1 117 ? -4.954 20.616 -44.641 1.00 49.97 117 PHE A N 1
ATOM 916 C CA . PHE A 1 117 ? -5.219 19.207 -44.952 1.00 49.97 117 PHE A CA 1
ATOM 917 C C . PHE A 1 117 ? -5.352 18.343 -43.688 1.00 49.97 117 PHE A C 1
ATOM 919 O O . PHE A 1 117 ? -6.231 17.481 -43.645 1.00 49.97 117 PHE A O 1
ATOM 926 N N . PHE A 1 118 ? -4.563 18.582 -42.633 1.00 47.72 118 PHE A N 1
ATOM 927 C CA . PHE A 1 118 ? -4.685 17.826 -41.380 1.00 47.72 118 PHE A CA 1
ATOM 928 C C . PHE A 1 118 ? -5.862 18.265 -40.491 1.00 47.72 118 PHE A C 1
ATOM 930 O O . PHE A 1 118 ? -6.400 17.419 -39.776 1.00 47.72 118 PHE A O 1
ATOM 937 N N . HIS A 1 119 ? -6.339 19.516 -40.560 1.00 42.66 119 HIS A N 1
ATOM 938 C CA . HIS A 1 119 ? -7.561 19.917 -39.840 1.00 42.66 119 HIS A CA 1
ATOM 939 C C . HIS A 1 119 ? -8.839 19.307 -40.440 1.00 42.66 119 HIS A C 1
ATOM 941 O O . HIS A 1 119 ? -9.813 19.104 -39.719 1.00 42.66 119 HIS A O 1
ATOM 947 N N . SER A 1 120 ? -8.825 18.931 -41.727 1.00 41.38 120 SER A N 1
ATOM 948 C CA . SER A 1 120 ? -9.976 18.320 -42.418 1.00 41.38 120 SER A CA 1
ATOM 949 C C . SER A 1 120 ? -10.409 16.937 -41.890 1.00 41.38 120 SER A C 1
ATOM 951 O O . SER A 1 120 ? -11.438 16.414 -42.314 1.00 41.38 120 SER A O 1
ATOM 953 N N . ARG A 1 121 ? -9.652 16.322 -40.965 1.00 41.16 121 ARG A N 1
ATOM 954 C CA . ARG A 1 121 ? -9.938 14.988 -40.402 1.00 41.16 121 ARG A CA 1
ATOM 955 C C . ARG A 1 121 ? -10.161 14.995 -38.887 1.00 41.16 121 ARG A C 1
ATOM 957 O O . ARG A 1 121 ? -9.502 14.272 -38.143 1.00 41.16 121 ARG A O 1
ATOM 964 N N . ARG A 1 122 ? -11.164 15.753 -38.439 1.00 37.19 122 ARG A N 1
ATOM 965 C CA . ARG A 1 122 ? -11.792 15.595 -37.116 1.00 37.19 122 ARG A CA 1
ATOM 966 C C . ARG A 1 122 ? -13.304 15.404 -37.247 1.00 37.19 122 ARG A C 1
ATOM 968 O O . ARG A 1 122 ? -14.024 16.386 -37.219 1.00 37.19 122 ARG A O 1
ATOM 975 N N . PHE A 1 123 ? -13.755 14.151 -37.350 1.00 35.72 123 PHE A N 1
ATOM 976 C CA . PHE A 1 123 ? -15.071 13.684 -36.873 1.00 35.72 123 PHE A CA 1
ATOM 977 C C . PHE A 1 123 ? -15.112 12.145 -36.851 1.00 35.72 123 PHE A C 1
ATOM 979 O O . PHE A 1 123 ? -15.588 11.497 -37.777 1.00 35.72 123 PHE A O 1
ATOM 986 N N . VAL A 1 124 ? -14.592 11.556 -35.771 1.00 30.16 124 VAL A N 1
ATOM 987 C CA . VAL A 1 124 ? -14.946 10.203 -35.309 1.00 30.16 124 VAL A CA 1
ATOM 988 C C . VAL A 1 124 ? -15.044 10.292 -33.792 1.00 30.16 124 VAL A C 1
ATOM 990 O O . VAL A 1 124 ? -14.068 10.653 -33.135 1.00 30.16 124 VAL A O 1
ATOM 993 N N . CYS A 1 125 ? -16.222 10.019 -33.237 1.00 30.03 125 CYS A N 1
ATOM 994 C CA . CYS A 1 125 ? -16.445 10.086 -31.798 1.00 30.03 125 CYS A CA 1
ATOM 995 C C . CYS A 1 125 ? -15.785 8.889 -31.101 1.00 30.03 125 CYS A C 1
ATOM 997 O O . CYS A 1 125 ? -16.042 7.740 -31.452 1.00 30.03 125 CYS A O 1
ATOM 999 N N . VAL A 1 126 ? -14.978 9.166 -30.078 1.00 29.19 126 VAL A N 1
ATOM 1000 C CA . VAL A 1 126 ? -14.539 8.186 -29.078 1.00 29.19 126 VAL A CA 1
ATOM 1001 C C . VAL A 1 126 ? -14.996 8.718 -27.725 1.00 29.19 126 VAL A C 1
ATOM 1003 O O . VAL A 1 126 ? -14.865 9.913 -27.466 1.00 29.19 126 VAL A O 1
ATOM 1006 N N . SER A 1 127 ? -15.588 7.849 -26.904 1.00 26.44 127 SER A N 1
ATOM 1007 C CA . SER A 1 127 ? -16.183 8.227 -25.617 1.00 26.44 127 SER A CA 1
ATOM 1008 C C . SER A 1 127 ? -15.170 8.901 -24.694 1.00 26.44 127 SER A C 1
ATOM 1010 O O . SER A 1 127 ? -14.020 8.466 -24.613 1.00 26.44 127 SER A O 1
ATOM 1012 N N . SER A 1 128 ? -15.619 9.908 -23.944 1.00 29.22 128 SER A N 1
ATOM 1013 C CA . SER A 1 128 ? -14.828 10.552 -22.896 1.00 29.22 128 SER A CA 1
ATOM 1014 C C . SER A 1 128 ? -14.448 9.540 -21.815 1.00 29.22 128 SER A C 1
ATOM 1016 O O . SER A 1 128 ? -15.275 9.169 -20.985 1.00 29.22 128 SER A O 1
ATOM 1018 N N . TYR A 1 129 ? -13.190 9.105 -21.823 1.00 29.09 129 TYR A N 1
ATOM 1019 C CA . TYR A 1 129 ? -12.542 8.458 -20.688 1.00 29.09 129 TYR A CA 1
ATOM 1020 C C . TYR A 1 129 ? -11.393 9.366 -20.260 1.00 29.09 129 TYR A C 1
ATOM 1022 O O . TYR A 1 129 ? -10.489 9.640 -21.053 1.00 29.09 129 TYR A O 1
ATOM 1030 N N . ASP A 1 130 ? -11.484 9.915 -19.051 1.00 25.02 130 ASP A N 1
ATOM 1031 C CA . ASP A 1 130 ? -10.636 11.035 -18.658 1.00 25.02 130 ASP A CA 1
ATOM 1032 C C . ASP A 1 130 ? -9.200 10.582 -18.353 1.00 25.02 130 ASP A C 1
ATOM 1034 O O . ASP A 1 130 ? -8.948 9.763 -17.467 1.00 25.02 130 ASP A O 1
ATOM 1038 N N . HIS A 1 131 ? -8.246 11.132 -19.103 1.00 26.53 131 HIS A N 1
ATOM 1039 C CA . HIS A 1 131 ? -6.819 10.875 -18.930 1.00 26.53 131 HIS A CA 1
ATOM 1040 C C . HIS A 1 131 ? -6.150 11.847 -17.936 1.00 26.53 131 HIS A C 1
ATOM 1042 O O . HIS A 1 131 ? -4.982 11.653 -17.582 1.00 26.53 131 HIS A O 1
ATOM 1048 N N . ILE A 1 132 ? -6.866 12.876 -17.465 1.00 28.05 132 ILE A N 1
ATOM 1049 C CA . ILE A 1 132 ? -6.354 13.989 -16.651 1.00 28.05 132 ILE A CA 1
ATOM 1050 C C . ILE A 1 132 ? -6.467 13.673 -15.147 1.00 28.05 132 ILE A C 1
ATOM 1052 O O . ILE A 1 132 ? -7.026 14.414 -14.346 1.00 28.05 132 ILE A O 1
ATOM 1056 N N . SER A 1 133 ? -5.878 12.547 -14.739 1.00 27.36 133 SER A N 1
ATOM 1057 C CA . SER A 1 133 ? -5.650 12.217 -13.318 1.00 27.36 133 SER A CA 1
ATOM 1058 C C . SER A 1 133 ? -4.267 11.616 -13.026 1.00 27.36 133 SER A C 1
ATOM 1060 O O . SER A 1 133 ? -3.941 11.347 -11.871 1.00 27.36 133 SER A O 1
ATOM 1062 N N . ARG A 1 134 ? -3.412 11.440 -14.051 1.00 33.62 134 ARG A N 1
ATOM 1063 C CA . ARG A 1 134 ? -2.043 10.893 -13.912 1.00 33.62 134 ARG A CA 1
ATOM 1064 C C . ARG A 1 134 ? -0.925 11.921 -14.155 1.00 33.62 134 ARG A C 1
ATOM 1066 O O . ARG A 1 134 ? 0.252 11.578 -14.112 1.00 33.62 134 ARG A O 1
ATOM 1073 N N . SER A 1 135 ? -1.273 13.188 -14.380 1.00 27.62 135 SER A N 1
ATOM 1074 C CA . SER A 1 135 ? -0.343 14.320 -14.523 1.00 27.62 135 SER A CA 1
ATOM 1075 C C . SER A 1 135 ? -0.201 15.082 -13.199 1.00 27.62 135 SER A C 1
ATOM 1077 O O . SER A 1 135 ? -0.662 16.213 -13.073 1.00 27.62 135 SER A O 1
ATOM 1079 N N . GLY A 1 136 ? 0.402 14.435 -12.198 1.00 29.88 136 GLY A N 1
ATOM 1080 C CA . GLY A 1 136 ? 0.460 14.949 -10.825 1.00 29.88 136 GLY A CA 1
ATOM 1081 C C . GLY A 1 136 ? 1.560 14.316 -9.974 1.00 29.88 136 GLY A C 1
ATOM 1082 O O . GLY A 1 136 ? 1.305 13.963 -8.830 1.00 29.88 136 GLY A O 1
ATOM 1083 N N . PHE A 1 137 ? 2.760 14.124 -10.536 1.00 30.19 137 PHE A N 1
ATOM 1084 C CA . PHE A 1 137 ? 3.907 13.572 -9.802 1.00 30.19 137 PHE A CA 1
ATOM 1085 C C . PHE A 1 137 ? 5.233 14.243 -10.205 1.00 30.19 137 PHE A C 1
ATOM 1087 O O . PHE A 1 137 ? 6.097 13.655 -10.847 1.00 30.19 137 PHE A O 1
ATOM 1094 N N . PHE A 1 138 ? 5.379 15.512 -9.817 1.00 28.70 138 PHE A N 1
ATOM 1095 C CA . PHE A 1 138 ? 6.687 16.124 -9.569 1.00 28.70 138 PHE A CA 1
ATOM 1096 C C . PHE A 1 138 ? 6.839 16.264 -8.053 1.00 28.70 138 PHE A C 1
ATOM 1098 O O . PHE A 1 138 ? 6.475 17.281 -7.469 1.00 28.70 138 PHE A O 1
ATOM 1105 N N . GLY A 1 139 ? 7.328 15.199 -7.426 1.00 25.12 139 GLY A N 1
ATOM 1106 C CA . GLY A 1 139 ? 7.648 15.127 -6.005 1.00 25.12 139 GLY A CA 1
ATOM 1107 C C . GLY A 1 139 ? 8.975 14.397 -5.847 1.00 25.12 139 GLY A C 1
ATOM 1108 O O . GLY A 1 139 ? 9.232 13.426 -6.557 1.00 25.12 139 GLY A O 1
ATOM 1109 N N . VAL A 1 140 ? 9.836 14.904 -4.971 1.00 27.83 140 VAL A N 1
ATOM 1110 C CA . VAL A 1 140 ? 11.094 14.241 -4.619 1.00 27.83 140 VAL A CA 1
ATOM 1111 C C . VAL A 1 140 ? 10.783 13.206 -3.548 1.00 27.83 140 VAL A C 1
ATOM 1113 O O . VAL A 1 140 ? 10.264 13.597 -2.512 1.00 27.83 140 VAL A O 1
ATOM 1116 N N . ASP A 1 141 ? 11.112 11.936 -3.787 1.00 29.45 141 ASP A N 1
ATOM 1117 C CA . ASP A 1 141 ? 11.833 11.104 -2.813 1.00 29.45 141 ASP A CA 1
ATOM 1118 C C . ASP A 1 141 ? 12.299 9.777 -3.435 1.00 29.45 141 ASP A C 1
ATOM 1120 O O . ASP A 1 141 ? 11.685 9.227 -4.348 1.00 29.45 141 ASP A O 1
ATOM 1124 N N . GLY A 1 142 ? 13.452 9.292 -2.972 1.00 32.88 142 GLY A N 1
ATOM 1125 C CA . GLY A 1 142 ? 14.162 8.137 -3.530 1.00 32.88 142 GLY A CA 1
ATOM 1126 C C . GLY A 1 142 ? 13.745 6.793 -2.934 1.00 32.88 142 GLY A C 1
ATOM 1127 O O . GLY A 1 142 ? 14.619 6.037 -2.522 1.00 32.88 142 GLY A O 1
ATOM 1128 N N . LEU A 1 143 ? 12.443 6.507 -2.879 1.00 34.84 143 LEU A N 1
ATOM 1129 C CA . LEU A 1 143 ? 11.863 5.218 -2.478 1.00 34.84 143 LEU A CA 1
ATOM 1130 C C . LEU A 1 143 ? 10.535 5.038 -3.230 1.00 34.84 143 LEU A C 1
ATOM 1132 O O . LEU A 1 143 ? 9.499 5.544 -2.804 1.00 34.84 143 LEU A O 1
ATOM 1136 N N . ASP A 1 144 ? 10.573 4.351 -4.375 1.00 40.09 144 ASP A N 1
ATOM 1137 C CA . ASP A 1 144 ? 9.363 4.046 -5.150 1.00 40.09 144 ASP A CA 1
ATOM 1138 C C . ASP A 1 144 ? 8.522 3.052 -4.333 1.00 40.09 144 ASP A C 1
ATOM 1140 O O . ASP A 1 144 ? 8.908 1.898 -4.144 1.00 40.09 144 ASP A O 1
ATOM 1144 N N . SER A 1 145 ? 7.429 3.552 -3.756 1.00 54.16 145 SER A N 1
ATOM 1145 C CA . SER A 1 145 ? 6.692 2.889 -2.681 1.00 54.16 145 SER A CA 1
ATOM 1146 C C . SER A 1 145 ? 6.205 1.492 -3.075 1.00 54.16 145 SER A C 1
ATOM 1148 O O . SER A 1 145 ? 5.390 1.332 -3.985 1.00 54.16 145 SER A O 1
ATOM 1150 N N . ASP A 1 146 ? 6.631 0.485 -2.310 1.00 63.81 146 ASP A N 1
ATOM 1151 C CA . ASP A 1 146 ? 6.097 -0.880 -2.372 1.00 63.81 146 ASP A CA 1
ATOM 1152 C C . ASP A 1 146 ? 4.571 -0.906 -2.107 1.00 63.81 146 ASP A C 1
ATOM 1154 O O . ASP A 1 146 ? 3.856 -1.795 -2.586 1.00 63.81 146 ASP A O 1
ATOM 1158 N N . PHE A 1 147 ? 4.067 0.102 -1.379 1.00 79.19 147 PHE A N 1
ATOM 1159 C CA . PHE A 1 147 ? 2.694 0.216 -0.896 1.00 79.19 147 PHE A CA 1
ATOM 1160 C C . PHE A 1 147 ? 1.689 0.599 -1.978 1.00 79.19 147 PHE A C 1
ATOM 1162 O O . PHE A 1 147 ? 1.949 1.449 -2.830 1.00 79.19 147 PHE A O 1
ATOM 1169 N N . GLY A 1 148 ? 0.502 -0.009 -1.921 1.00 73.56 148 GLY A N 1
ATOM 1170 C CA . GLY A 1 148 ? -0.607 0.284 -2.834 1.00 73.56 148 GLY A CA 1
ATOM 1171 C C . GLY A 1 148 ? -0.314 0.028 -4.319 1.00 73.56 148 GLY A C 1
ATOM 1172 O O . GLY A 1 148 ? -1.077 0.481 -5.174 1.00 73.56 148 GLY A O 1
ATOM 1173 N N . SER A 1 149 ? 0.767 -0.688 -4.648 1.00 79.62 149 SER A N 1
ATOM 1174 C CA . SER A 1 149 ? 1.219 -0.946 -6.022 1.00 79.62 149 SER A CA 1
ATOM 1175 C C . SER A 1 149 ? 0.338 -1.948 -6.792 1.00 79.62 149 SER A C 1
ATOM 1177 O O . SER A 1 149 ? 0.252 -1.862 -8.017 1.00 79.62 149 SER A O 1
ATOM 1179 N N . LEU A 1 150 ? -0.397 -2.821 -6.088 1.00 82.56 150 LEU A N 1
ATOM 1180 C CA . LEU A 1 150 ? -1.536 -3.597 -6.617 1.00 82.56 150 LEU A CA 1
ATOM 1181 C C . LEU A 1 150 ? -2.882 -2.865 -6.432 1.00 82.56 150 LEU A C 1
ATOM 1183 O O . LEU A 1 150 ? -3.934 -3.375 -6.812 1.00 82.56 150 LEU A O 1
ATOM 1187 N N . GLY A 1 151 ? -2.860 -1.668 -5.848 1.00 84.62 151 GLY A N 1
ATOM 1188 C CA . GLY A 1 151 ? -4.042 -0.949 -5.397 1.00 84.62 151 GLY A CA 1
ATOM 1189 C C . GLY A 1 151 ? -4.630 -1.500 -4.093 1.00 84.62 151 GLY A C 1
ATOM 1190 O O . GLY A 1 151 ? -4.382 -2.635 -3.686 1.00 84.62 151 GLY A O 1
ATOM 1191 N N . VAL A 1 152 ? -5.423 -0.649 -3.442 1.00 87.06 152 VAL A N 1
ATOM 1192 C CA . VAL A 1 152 ? -6.022 -0.882 -2.124 1.00 87.06 152 VAL A CA 1
ATOM 1193 C C . VAL A 1 152 ? -7.547 -0.812 -2.281 1.00 87.06 152 VAL A C 1
ATOM 1195 O O . VAL A 1 152 ? -8.055 0.286 -2.520 1.00 87.06 152 VAL A O 1
ATOM 1198 N N . PRO A 1 153 ? -8.286 -1.935 -2.218 1.00 86.62 153 PRO A N 1
ATOM 1199 C CA . PRO A 1 153 ? -9.748 -1.911 -2.241 1.00 86.62 153 PRO A CA 1
ATOM 1200 C C . PRO A 1 153 ? -10.287 -1.225 -0.978 1.00 86.62 153 PRO A C 1
ATOM 1202 O O . PRO A 1 153 ? -9.695 -1.324 0.092 1.00 86.62 153 PRO A O 1
ATOM 1205 N N . TRP A 1 154 ? -11.404 -0.510 -1.103 1.00 88.00 154 TRP A N 1
ATOM 1206 C CA . TRP A 1 154 ? -12.012 0.263 -0.016 1.00 88.00 154 TRP A CA 1
ATOM 1207 C C . TRP A 1 154 ? -13.518 0.421 -0.241 1.00 88.00 154 TRP A C 1
ATOM 1209 O O . TRP A 1 154 ? -13.978 0.493 -1.384 1.00 88.00 154 TRP A O 1
ATOM 1219 N N . CYS A 1 155 ? -14.303 0.510 0.835 1.00 88.88 155 CYS A N 1
ATOM 1220 C CA . CYS A 1 155 ? -15.742 0.735 0.714 1.00 88.88 155 CYS A CA 1
ATOM 1221 C C . CYS A 1 155 ? -16.062 2.198 0.415 1.00 88.88 155 CYS A C 1
ATOM 1223 O O . CYS A 1 155 ? -15.724 3.095 1.188 1.00 88.88 155 CYS A O 1
ATOM 1225 N N . ARG A 1 156 ? -16.791 2.440 -0.677 1.00 86.94 156 ARG A N 1
ATOM 1226 C CA . ARG A 1 156 ? -17.269 3.777 -1.035 1.00 86.94 156 ARG A CA 1
ATOM 1227 C C . ARG A 1 156 ? -18.253 4.297 0.017 1.00 86.94 156 ARG A C 1
ATOM 1229 O O . ARG A 1 156 ? -19.350 3.757 0.150 1.00 86.94 156 ARG A O 1
ATOM 1236 N N . SER A 1 157 ? -17.896 5.382 0.704 1.00 86.56 157 SER A N 1
ATOM 1237 C CA . SER A 1 157 ? -18.835 6.109 1.560 1.00 86.56 157 SER A CA 1
ATOM 1238 C C . SER A 1 157 ? -19.869 6.875 0.728 1.00 86.56 157 SER A C 1
ATOM 1240 O O . SER A 1 157 ? -19.569 7.455 -0.319 1.00 86.56 157 SER A O 1
ATOM 1242 N N . LYS A 1 158 ? -21.109 6.89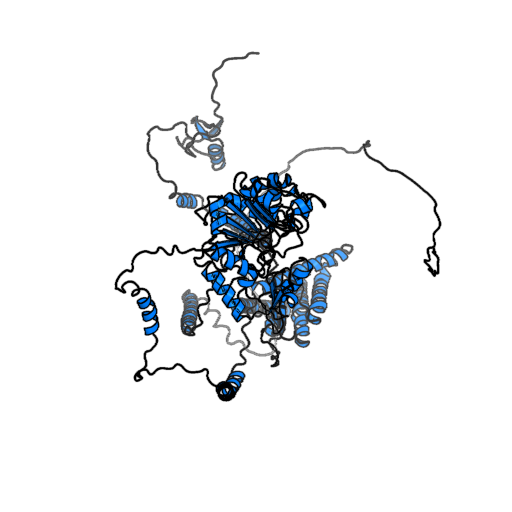4 1.217 1.00 81.81 158 LYS A N 1
ATOM 1243 C CA . LYS A 1 158 ? -22.298 7.426 0.536 1.00 81.81 158 LYS A CA 1
ATOM 1244 C C . LYS A 1 158 ? -22.191 8.898 0.137 1.00 81.81 158 LYS A C 1
ATOM 1246 O O . LYS A 1 158 ? -22.734 9.303 -0.889 1.00 81.81 158 LYS A O 1
ATOM 1251 N N . HIS A 1 159 ? -21.498 9.684 0.957 1.00 83.00 159 HIS A N 1
ATOM 1252 C CA . HIS A 1 159 ? -21.312 11.124 0.783 1.00 83.00 159 HIS A CA 1
ATOM 1253 C C . HIS A 1 159 ? -19.859 11.508 0.452 1.00 83.00 159 HIS A C 1
ATOM 1255 O O . HIS A 1 159 ? -19.541 12.692 0.409 1.00 83.00 159 HIS A O 1
ATOM 1261 N N . GLY A 1 160 ? -18.968 10.530 0.230 1.00 80.12 160 GLY A N 1
ATOM 1262 C CA . GLY A 1 160 ? -17.535 10.774 0.013 1.00 80.12 160 GLY A CA 1
ATOM 1263 C C . GLY A 1 160 ? -16.791 11.326 1.238 1.00 80.12 160 GLY A C 1
ATOM 1264 O O . GLY A 1 160 ? -15.647 11.756 1.111 1.00 80.12 160 GLY A O 1
ATOM 1265 N N . LYS A 1 161 ? -17.431 11.329 2.413 1.00 86.56 161 LYS A N 1
ATOM 1266 C CA . LYS A 1 161 ? -16.859 11.787 3.681 1.00 86.56 161 LYS A CA 1
ATOM 1267 C C . LYS A 1 161 ? -15.765 10.818 4.151 1.00 86.56 161 LYS A C 1
ATOM 1269 O O . LYS A 1 161 ? -15.858 9.602 3.957 1.00 86.56 161 LYS A O 1
ATOM 1274 N N . THR A 1 162 ? -14.735 11.390 4.767 1.00 89.38 162 THR A N 1
ATOM 1275 C CA . THR A 1 162 ? -13.572 10.712 5.354 1.00 89.38 162 THR A CA 1
ATOM 1276 C C . THR A 1 162 ? -13.498 10.979 6.860 1.00 89.38 162 THR A C 1
ATOM 1278 O O . THR A 1 162 ? -14.316 11.714 7.412 1.00 89.38 162 THR A O 1
ATOM 1281 N N . VAL A 1 163 ? -12.499 10.404 7.530 1.00 93.19 163 VAL A N 1
ATOM 1282 C CA . VAL A 1 163 ? -12.115 10.808 8.893 1.00 93.19 163 VAL A CA 1
ATOM 1283 C C . VAL A 1 163 ? -11.615 12.256 8.934 1.00 93.19 163 VAL A C 1
ATOM 1285 O O . VAL A 1 163 ? -11.170 12.799 7.920 1.00 93.19 163 VAL A O 1
ATOM 1288 N N . GLU A 1 164 ? -11.691 12.862 10.119 1.00 93.00 164 GLU A N 1
ATOM 1289 C CA . GLU A 1 164 ? -11.296 14.255 10.380 1.00 93.00 164 GLU A CA 1
ATOM 1290 C C . GLU A 1 164 ? -9.826 14.392 10.818 1.00 93.00 164 GLU A C 1
ATOM 1292 O O . GLU A 1 164 ? -9.243 15.469 10.702 1.00 93.00 164 GLU A O 1
ATOM 1297 N N . TRP A 1 165 ? -9.217 13.307 11.310 1.00 95.12 165 TRP A N 1
ATOM 1298 C CA . TRP A 1 165 ? -7.828 13.285 11.771 1.00 95.12 165 TRP A CA 1
ATOM 1299 C C . TRP A 1 165 ? -6.821 13.171 10.621 1.00 95.12 165 TRP A C 1
ATOM 1301 O O . TRP A 1 165 ? -7.060 12.507 9.611 1.00 95.12 165 TRP A O 1
ATOM 1311 N N . THR A 1 166 ? -5.651 13.788 10.792 1.00 94.56 166 THR A N 1
ATOM 1312 C CA . THR A 1 166 ? -4.571 13.811 9.796 1.00 94.56 166 THR A CA 1
ATOM 1313 C C . THR A 1 166 ? -3.366 12.969 10.227 1.00 94.56 166 THR A C 1
ATOM 1315 O O . THR A 1 166 ? -3.222 12.583 11.387 1.00 94.56 166 THR A O 1
ATOM 1318 N N . THR A 1 167 ? -2.413 12.752 9.315 1.00 92.12 167 THR A N 1
ATOM 1319 C CA . THR A 1 167 ? -1.123 12.106 9.627 1.00 92.12 167 THR A CA 1
ATOM 1320 C C . THR A 1 167 ? -0.347 12.820 10.742 1.00 92.12 167 THR A C 1
ATOM 1322 O O . THR A 1 167 ? 0.421 12.180 11.452 1.00 92.12 167 THR A O 1
ATOM 1325 N N . LYS A 1 168 ? -0.549 14.132 10.946 1.00 94.56 168 LYS A N 1
ATOM 1326 C CA . LYS A 1 168 ? 0.085 14.874 12.052 1.00 94.56 168 LYS A CA 1
ATOM 1327 C C . LYS A 1 168 ? -0.500 14.479 13.406 1.00 94.56 168 LYS A C 1
ATOM 1329 O O . LYS A 1 168 ? 0.242 14.364 14.377 1.00 94.56 168 LYS A O 1
ATOM 1334 N N . ASP A 1 169 ? -1.808 14.252 13.452 1.00 97.12 169 ASP A N 1
ATOM 1335 C CA . ASP A 1 169 ? -2.518 13.834 14.658 1.00 97.12 169 ASP A CA 1
ATOM 1336 C C . ASP A 1 169 ? -2.147 12.395 15.021 1.00 97.12 169 ASP A C 1
ATOM 1338 O O . ASP A 1 169 ? -1.848 12.119 16.179 1.00 97.12 169 ASP A O 1
ATOM 1342 N N . LEU A 1 170 ? -2.037 11.512 14.020 1.00 96.94 170 LEU A N 1
ATOM 1343 C CA . LEU A 1 170 ? -1.505 10.155 14.191 1.00 96.94 170 LEU A CA 1
ATOM 1344 C C . LEU A 1 170 ? -0.059 10.164 14.719 1.00 96.94 170 LEU A C 1
ATOM 1346 O O . LEU A 1 170 ? 0.246 9.447 15.667 1.00 96.94 170 LEU A O 1
ATOM 1350 N N . LEU A 1 171 ? 0.823 11.008 14.168 1.00 96.75 171 LEU A N 1
ATOM 1351 C CA . LEU A 1 171 ? 2.203 11.150 14.655 1.00 96.75 171 LEU A CA 1
ATOM 1352 C C . LEU A 1 171 ? 2.269 11.664 16.102 1.00 96.75 171 LEU A C 1
ATOM 1354 O O . LEU A 1 171 ? 3.055 11.142 16.887 1.00 96.75 171 LEU A O 1
ATOM 1358 N N . LYS A 1 172 ? 1.420 12.629 16.485 1.00 96.44 172 LYS A N 1
ATOM 1359 C CA . LYS A 1 172 ? 1.296 13.070 17.886 1.00 96.44 172 LYS A CA 1
ATOM 1360 C C . LYS A 1 172 ? 0.759 11.950 18.782 1.00 96.44 172 LYS A C 1
ATOM 1362 O O . LYS A 1 172 ? 1.253 11.756 19.887 1.00 96.44 172 LYS A O 1
ATOM 1367 N N . GLY A 1 173 ? -0.219 11.190 18.292 1.00 97.00 173 GLY A N 1
ATOM 1368 C CA . GLY A 1 173 ? -0.744 10.011 18.972 1.00 97.00 173 GLY A CA 1
ATOM 1369 C C . GLY A 1 173 ? 0.337 8.963 19.238 1.00 97.00 173 GLY A C 1
ATOM 1370 O O . GLY A 1 173 ? 0.345 8.378 20.313 1.00 97.00 173 GLY A O 1
ATOM 1371 N N . LEU A 1 174 ? 1.279 8.761 18.312 1.00 97.12 174 LEU A N 1
ATOM 1372 C CA . LEU A 1 174 ? 2.428 7.870 18.515 1.00 97.12 174 LEU A CA 1
ATOM 1373 C C . LEU A 1 174 ? 3.401 8.405 19.580 1.00 97.12 174 LEU A C 1
ATOM 1375 O O . LEU A 1 174 ? 3.862 7.616 20.403 1.00 97.12 174 LEU A O 1
ATOM 1379 N N . GLU A 1 175 ? 3.668 9.719 19.618 1.00 96.00 175 GLU A N 1
ATOM 1380 C CA . GLU A 1 175 ? 4.473 10.343 20.689 1.00 96.00 175 GLU A CA 1
ATOM 1381 C C . GLU A 1 175 ? 3.837 10.166 22.083 1.00 96.00 175 GLU A C 1
ATOM 1383 O O . GLU A 1 175 ? 4.560 10.021 23.067 1.00 96.00 175 GLU A O 1
ATOM 1388 N N . GLU A 1 176 ? 2.503 10.125 22.177 1.00 96.75 176 GLU A N 1
ATOM 1389 C CA . GLU A 1 176 ? 1.777 9.831 23.423 1.00 96.75 176 GLU A CA 1
ATOM 1390 C C . GLU A 1 176 ? 1.683 8.318 23.730 1.00 96.75 176 GLU A C 1
ATOM 1392 O O . GLU A 1 176 ? 1.781 7.922 24.891 1.00 96.75 176 GLU A O 1
ATOM 1397 N N . PHE A 1 177 ? 1.504 7.457 22.720 1.00 97.81 177 PHE A N 1
ATOM 1398 C CA . PHE A 1 177 ? 1.159 6.041 22.910 1.00 97.81 177 PHE A CA 1
ATOM 1399 C C . PHE A 1 177 ? 2.348 5.092 23.102 1.00 97.81 177 PHE A C 1
ATOM 1401 O O . PHE A 1 177 ? 2.223 4.116 23.840 1.00 97.81 177 PHE A O 1
ATOM 1408 N N . VAL A 1 178 ? 3.501 5.338 22.469 1.00 96.56 178 VAL A N 1
ATOM 1409 C CA . VAL A 1 178 ? 4.671 4.441 22.588 1.00 96.56 178 VAL A CA 1
ATOM 1410 C C . VAL A 1 178 ? 5.079 4.165 24.049 1.00 96.56 178 VAL A C 1
ATOM 1412 O O . VAL A 1 178 ? 5.142 2.985 24.403 1.00 96.56 178 VAL A O 1
ATOM 1415 N N . PRO A 1 179 ? 5.262 5.168 24.937 1.00 95.81 179 PRO A N 1
ATOM 1416 C CA . PRO A 1 179 ? 5.593 4.898 26.340 1.00 95.81 179 PRO A CA 1
ATOM 1417 C C . PRO A 1 179 ? 4.452 4.213 27.110 1.00 95.81 179 PRO A C 1
ATOM 1419 O O . PRO A 1 179 ? 4.711 3.458 28.044 1.00 95.81 179 PRO A O 1
ATOM 1422 N N . ILE A 1 180 ? 3.188 4.412 26.712 1.00 96.38 180 ILE A N 1
ATOM 1423 C CA . ILE A 1 180 ? 2.050 3.679 27.289 1.00 96.38 180 ILE A CA 1
ATOM 1424 C C . ILE A 1 180 ? 2.172 2.191 26.934 1.00 96.38 180 ILE A C 1
ATOM 1426 O O . ILE A 1 180 ? 2.079 1.343 27.821 1.00 96.38 180 ILE A O 1
ATOM 1430 N N . TYR A 1 181 ? 2.441 1.858 25.667 1.00 96.06 181 TYR A N 1
ATOM 1431 C CA . TYR A 1 181 ? 2.541 0.473 25.192 1.00 96.06 181 TYR A CA 1
ATOM 1432 C C . TYR A 1 181 ? 3.661 -0.337 25.866 1.00 96.06 181 TYR A C 1
ATOM 1434 O O . TYR A 1 181 ? 3.531 -1.552 26.036 1.00 96.06 181 TYR A O 1
ATOM 1442 N N . GLU A 1 182 ? 4.747 0.302 26.300 1.00 92.94 182 GLU A N 1
ATOM 1443 C CA . GLU A 1 182 ? 5.805 -0.360 27.075 1.00 92.94 182 GLU A CA 1
ATOM 1444 C C . GLU A 1 182 ? 5.296 -0.878 28.431 1.00 92.94 182 GLU A C 1
ATOM 1446 O O . GLU A 1 182 ? 5.669 -1.977 28.843 1.00 92.94 182 GLU A O 1
ATOM 1451 N N . THR A 1 183 ? 4.356 -0.172 29.073 1.00 94.69 183 THR A N 1
ATOM 1452 C CA . THR A 1 183 ? 3.759 -0.565 30.369 1.00 94.69 183 THR A CA 1
ATOM 1453 C C . THR A 1 183 ? 2.760 -1.730 30.296 1.00 94.69 183 THR A C 1
ATOM 1455 O O . THR A 1 183 ? 2.207 -2.132 31.323 1.00 94.69 183 THR A O 1
ATOM 1458 N N . ARG A 1 184 ? 2.511 -2.298 29.105 1.00 94.56 184 ARG A N 1
ATOM 1459 C CA . ARG A 1 184 ? 1.484 -3.332 28.897 1.00 94.56 184 ARG A CA 1
ATOM 1460 C C . ARG A 1 184 ? 1.683 -4.562 29.806 1.00 94.56 184 ARG A C 1
ATOM 1462 O O . ARG A 1 184 ? 2.797 -5.084 29.909 1.00 94.56 184 ARG A O 1
ATOM 1469 N N . PRO A 1 185 ? 0.608 -5.115 30.402 1.00 92.88 185 PRO A N 1
ATOM 1470 C CA . PRO A 1 185 ? 0.697 -6.311 31.245 1.00 92.88 185 PRO A CA 1
ATOM 1471 C C . PRO A 1 185 ? 1.035 -7.579 30.441 1.00 92.88 185 PRO A C 1
ATOM 1473 O O . PRO A 1 185 ? 1.548 -8.551 30.993 1.00 92.88 185 PRO A O 1
ATOM 1476 N N . ILE A 1 186 ? 0.757 -7.583 29.133 1.00 92.06 186 ILE A N 1
ATOM 1477 C CA . ILE A 1 186 ? 0.953 -8.721 28.229 1.00 92.06 186 ILE A CA 1
ATOM 1478 C C . ILE A 1 186 ? 2.092 -8.367 27.268 1.00 92.06 186 ILE A C 1
ATOM 1480 O O . ILE A 1 186 ? 1.872 -7.918 26.145 1.00 92.06 186 ILE A O 1
ATOM 1484 N N . GLN A 1 187 ? 3.334 -8.533 27.731 1.00 86.75 187 GLN A N 1
ATOM 1485 C CA . GLN A 1 187 ? 4.521 -8.128 26.966 1.00 86.75 187 GLN A CA 1
ATOM 1486 C C . GLN A 1 187 ? 4.632 -8.857 25.618 1.00 86.75 187 GLN A C 1
ATOM 1488 O O . GLN A 1 187 ? 4.860 -8.209 24.597 1.00 86.75 187 GLN A O 1
ATOM 1493 N N . ASN A 1 188 ? 4.380 -10.170 25.589 1.00 84.06 188 ASN A N 1
ATOM 1494 C CA . ASN A 1 188 ? 4.289 -10.943 24.352 1.00 84.06 188 ASN A CA 1
ATOM 1495 C C . ASN A 1 188 ? 2.842 -11.410 24.101 1.00 84.06 188 ASN A C 1
ATOM 1497 O O . ASN A 1 188 ? 2.339 -12.324 24.765 1.00 84.06 188 ASN A O 1
ATOM 1501 N N . ASN A 1 189 ? 2.182 -10.797 23.112 1.00 84.50 189 ASN A N 1
ATOM 1502 C CA . ASN A 1 189 ? 0.806 -11.108 22.733 1.00 84.50 189 ASN A CA 1
ATOM 1503 C C . ASN A 1 189 ? 0.683 -11.973 21.460 1.00 84.50 189 ASN A C 1
ATOM 1505 O O . ASN A 1 189 ? -0.221 -11.744 20.664 1.00 84.50 189 ASN A O 1
ATOM 1509 N N . MET A 1 190 ? 1.529 -13.000 21.267 1.00 78.88 190 MET A N 1
ATOM 1510 C CA . MET A 1 190 ? 1.319 -13.966 20.167 1.00 78.88 190 MET A CA 1
ATOM 1511 C C . MET A 1 190 ? -0.146 -14.440 20.104 1.00 78.88 190 MET A C 1
ATOM 1513 O O . MET A 1 190 ? -0.744 -14.753 21.146 1.00 78.88 190 MET A O 1
ATOM 1517 N N . TYR A 1 191 ? -0.667 -14.514 18.873 1.00 79.06 191 TYR A N 1
ATOM 1518 C CA . TYR A 1 191 ? -2.058 -14.823 18.501 1.00 79.06 191 TYR A CA 1
ATOM 1519 C C . TYR A 1 191 ? -3.121 -13.787 18.906 1.00 79.06 191 TYR A C 1
ATOM 1521 O O . TYR A 1 191 ? -4.298 -14.121 18.927 1.00 79.06 191 TYR A O 1
ATOM 1529 N N . GLY A 1 192 ? -2.732 -12.551 19.219 1.00 84.62 192 GLY A N 1
ATOM 1530 C CA . GLY A 1 192 ? -3.664 -11.433 19.360 1.00 84.62 192 GLY A CA 1
ATOM 1531 C C . GLY A 1 192 ? -3.062 -10.119 18.874 1.00 84.62 192 GLY A C 1
ATOM 1532 O O . GLY A 1 192 ? -1.937 -10.086 18.373 1.00 84.62 192 GLY A O 1
ATOM 1533 N N . MET A 1 193 ? -3.826 -9.046 19.069 1.00 89.38 193 MET A N 1
ATOM 1534 C CA . MET A 1 193 ? -3.496 -7.666 18.710 1.00 89.38 193 MET A CA 1
ATOM 1535 C C . MET A 1 193 ? -2.036 -7.263 19.016 1.00 89.38 193 MET A C 1
ATOM 1537 O O . MET A 1 193 ? -1.574 -7.361 20.161 1.00 89.38 193 MET A O 1
ATOM 1541 N N . GLY A 1 194 ? -1.332 -6.784 17.981 1.00 91.62 194 GLY A N 1
ATOM 1542 C CA . GLY A 1 194 ? 0.042 -6.257 18.030 1.00 91.62 194 GLY A CA 1
ATOM 1543 C C . GLY A 1 194 ? 0.118 -4.741 18.264 1.00 91.62 194 GLY A C 1
ATOM 1544 O O . GLY A 1 194 ? -0.879 -4.117 18.638 1.00 91.62 194 GLY A O 1
ATOM 1545 N N . PHE A 1 195 ? 1.294 -4.134 18.055 1.00 94.44 195 PHE A N 1
ATOM 1546 C CA . PHE A 1 195 ? 1.509 -2.698 18.304 1.00 94.44 195 PHE A CA 1
ATOM 1547 C C . PHE A 1 195 ? 0.590 -1.810 17.465 1.00 94.44 195 PHE A C 1
ATOM 1549 O O . PHE A 1 195 ? -0.148 -1.003 18.027 1.00 94.44 195 PHE A O 1
ATOM 1556 N N . ASP A 1 196 ? 0.611 -1.974 16.140 1.00 94.31 196 ASP A N 1
ATOM 1557 C CA . ASP A 1 196 ? -0.084 -1.104 15.188 1.00 94.31 196 ASP A CA 1
ATOM 1558 C C . ASP A 1 196 ? -1.577 -0.982 15.517 1.00 94.31 196 ASP A C 1
ATOM 1560 O O . ASP A 1 196 ? -2.124 0.115 15.593 1.00 94.31 196 ASP A O 1
ATOM 1564 N N . HIS A 1 197 ? -2.216 -2.113 15.807 1.00 94.75 197 HIS A N 1
ATOM 1565 C CA . HIS A 1 197 ? -3.645 -2.209 16.096 1.00 94.75 197 HIS A CA 1
ATOM 1566 C C . HIS A 1 197 ? -3.977 -1.698 17.502 1.00 94.75 197 HIS A C 1
ATOM 1568 O O . HIS A 1 197 ? -4.999 -1.043 17.695 1.00 94.75 197 HIS A O 1
ATOM 1574 N N . SER A 1 198 ? -3.081 -1.927 18.472 1.00 96.25 198 SER A N 1
ATOM 1575 C CA . SER A 1 198 ? -3.204 -1.339 19.811 1.00 96.25 198 SER A CA 1
ATOM 1576 C C . SER A 1 198 ? -3.148 0.189 19.736 1.00 96.25 198 SER A C 1
ATOM 1578 O O . SER A 1 198 ? -3.940 0.863 20.390 1.00 96.25 198 SER A O 1
ATOM 1580 N N . PHE A 1 199 ? -2.260 0.738 18.900 1.00 97.31 199 PHE A N 1
ATOM 1581 C CA . PHE A 1 199 ? -2.203 2.171 18.625 1.00 97.31 199 PHE A CA 1
ATOM 1582 C C . PHE A 1 199 ? -3.482 2.664 17.934 1.00 97.31 199 PHE A C 1
ATOM 1584 O O . PHE A 1 199 ? -4.054 3.659 18.372 1.00 97.31 199 PHE A O 1
ATOM 1591 N N . GLY A 1 200 ? -3.960 1.968 16.898 1.00 96.81 200 GLY A N 1
ATOM 1592 C CA . GLY A 1 200 ? -5.181 2.335 16.178 1.00 96.81 200 GLY A CA 1
ATOM 1593 C C . GLY A 1 200 ? -6.417 2.384 17.076 1.00 96.81 200 GLY A C 1
ATOM 1594 O O . GLY A 1 200 ? -7.103 3.406 17.119 1.00 96.81 200 GLY A O 1
ATOM 1595 N N . LEU A 1 201 ? -6.667 1.321 17.846 1.00 97.75 201 LEU A N 1
ATOM 1596 C CA . LEU A 1 201 ? -7.797 1.245 18.775 1.00 97.75 201 LEU A CA 1
ATOM 1597 C C . LEU A 1 201 ? -7.707 2.319 19.870 1.00 97.75 201 LEU A C 1
ATOM 1599 O O . LEU A 1 201 ? -8.701 2.996 20.147 1.00 97.75 201 LEU A O 1
ATOM 1603 N N . TRP A 1 202 ? -6.515 2.527 20.446 1.00 98.31 202 TRP A N 1
ATOM 1604 C CA . TRP A 1 202 ? -6.274 3.608 21.405 1.00 98.31 202 TRP A CA 1
ATOM 1605 C C . TRP A 1 202 ? -6.571 4.975 20.784 1.00 98.31 202 TRP A C 1
ATOM 1607 O O . TRP A 1 202 ? -7.345 5.748 21.343 1.00 98.31 202 TRP A O 1
ATOM 1617 N N . PHE A 1 203 ? -6.018 5.263 19.604 1.00 98.44 203 PHE A N 1
ATOM 1618 C CA . PHE A 1 203 ? -6.160 6.551 18.928 1.00 98.44 203 PHE A CA 1
ATOM 1619 C C . PHE A 1 203 ? -7.622 6.868 18.582 1.00 98.44 203 PHE A C 1
ATOM 1621 O O . PHE A 1 203 ? -8.087 7.977 18.850 1.00 98.44 203 PHE A O 1
ATOM 1628 N N . ILE A 1 204 ? -8.373 5.894 18.056 1.00 98.00 204 ILE A N 1
ATOM 1629 C CA . ILE A 1 204 ? -9.797 6.062 17.727 1.00 98.00 204 ILE A CA 1
ATOM 1630 C C . ILE A 1 204 ? -10.612 6.358 18.998 1.00 98.00 204 ILE A C 1
ATOM 1632 O O . ILE A 1 204 ? -11.405 7.301 19.009 1.00 98.00 204 ILE A O 1
ATOM 1636 N N . ALA A 1 205 ? -10.376 5.627 20.093 1.00 97.88 205 ALA A N 1
ATOM 1637 C CA . ALA A 1 205 ? -11.034 5.885 21.375 1.00 97.88 205 ALA A CA 1
ATOM 1638 C C . ALA A 1 205 ? -10.662 7.266 21.962 1.00 97.88 205 ALA A C 1
ATOM 1640 O O . ALA A 1 205 ? -11.546 8.005 22.401 1.00 97.88 205 ALA A O 1
ATOM 1641 N N . ARG A 1 206 ? -9.379 7.662 21.901 1.00 97.12 206 ARG A N 1
ATOM 1642 C CA . ARG A 1 206 ? -8.886 8.993 22.316 1.00 97.12 206 ARG A CA 1
ATOM 1643 C C . ARG A 1 206 ? -9.491 10.142 21.510 1.00 97.12 206 ARG A C 1
ATOM 1645 O O . ARG A 1 206 ? -9.710 11.218 22.072 1.00 97.12 206 ARG A O 1
ATOM 1652 N N . TRP A 1 207 ? -9.721 9.938 20.212 1.00 97.00 207 TRP A N 1
ATOM 1653 C CA . TRP A 1 207 ? -10.294 10.952 19.328 1.00 97.00 207 TRP A CA 1
ATOM 1654 C C . TRP A 1 207 ? -11.798 11.114 19.561 1.00 97.00 207 TRP A C 1
ATOM 1656 O O . TRP A 1 207 ? -12.260 12.225 19.818 1.00 97.00 207 TRP A O 1
ATOM 1666 N N . LEU A 1 208 ? -12.549 10.006 19.518 1.00 96.06 208 LEU A N 1
ATOM 1667 C CA . LEU A 1 208 ? -14.012 10.011 19.632 1.00 96.06 208 LEU A CA 1
ATOM 1668 C C . LEU A 1 208 ? -14.508 10.361 21.043 1.00 96.06 208 LEU A C 1
ATOM 1670 O O . LEU A 1 208 ? -15.575 10.957 21.171 1.00 96.06 208 LEU A O 1
ATOM 1674 N N . LYS A 1 209 ? -13.741 10.015 22.089 1.00 96.56 209 LYS A N 1
ATOM 1675 C CA . LYS A 1 209 ? -14.090 10.214 23.512 1.00 96.56 209 LYS A CA 1
ATOM 1676 C C . LYS A 1 209 ? -15.500 9.687 23.847 1.00 96.56 209 LYS A C 1
ATOM 1678 O O . LYS A 1 209 ? -16.369 10.473 24.240 1.00 96.56 209 LYS A O 1
ATOM 1683 N N . PRO A 1 210 ? -15.735 8.376 23.648 1.00 97.00 210 PRO A N 1
ATOM 1684 C CA . PRO A 1 210 ? -17.031 7.757 23.889 1.00 97.00 210 PRO A CA 1
ATOM 1685 C C . PRO A 1 210 ? -17.384 7.728 25.383 1.00 97.00 210 PRO A C 1
ATOM 1687 O O . PRO A 1 210 ? -16.509 7.600 26.245 1.00 97.00 210 PRO A O 1
ATOM 1690 N N . ASP A 1 211 ? -18.683 7.776 25.673 1.00 96.50 211 ASP A N 1
ATOM 1691 C CA . ASP A 1 211 ? -19.229 7.662 27.034 1.00 96.50 211 ASP A CA 1
ATOM 1692 C C . ASP A 1 211 ? -19.262 6.200 27.510 1.00 96.50 211 ASP A C 1
ATOM 1694 O O . ASP A 1 211 ? -19.235 5.922 28.709 1.00 96.50 211 ASP A O 1
ATOM 1698 N N . LEU A 1 212 ? -19.279 5.254 26.563 1.00 97.38 212 LEU A N 1
ATOM 1699 C CA . LEU A 1 212 ? -19.202 3.817 26.808 1.00 97.38 212 LEU A CA 1
ATOM 1700 C C . LEU A 1 212 ? -18.493 3.107 25.645 1.00 97.38 212 LEU A C 1
ATOM 1702 O O . LEU A 1 212 ? -18.697 3.441 24.475 1.00 97.38 212 LEU A O 1
ATOM 1706 N N . MET A 1 213 ? -17.670 2.110 25.968 1.00 98.12 213 MET A N 1
ATOM 1707 C CA . MET A 1 213 ? -16.948 1.279 25.000 1.00 98.12 213 MET A CA 1
ATOM 1708 C C . MET A 1 213 ? -17.400 -0.182 25.103 1.00 98.12 213 MET A C 1
ATOM 1710 O O . MET A 1 213 ? -17.580 -0.708 26.200 1.00 98.12 213 MET A O 1
ATOM 1714 N N . ILE A 1 214 ? -17.584 -0.844 23.963 1.00 98.19 214 ILE A N 1
ATOM 1715 C CA . ILE A 1 214 ? -17.981 -2.253 23.869 1.00 98.19 214 ILE A CA 1
ATOM 1716 C C . ILE A 1 214 ? -16.897 -3.004 23.094 1.00 98.19 214 ILE A C 1
ATOM 1718 O O . ILE A 1 214 ? -16.554 -2.583 21.995 1.00 98.19 214 ILE A O 1
ATOM 1722 N N . GLU A 1 215 ? -16.391 -4.121 23.615 1.00 97.69 215 GLU A N 1
ATOM 1723 C CA . GLU A 1 215 ? -15.530 -5.056 22.877 1.00 97.69 215 GLU A CA 1
ATOM 1724 C C . GLU A 1 215 ? -16.212 -6.426 22.732 1.00 97.69 215 GLU A C 1
ATOM 1726 O O . GLU A 1 215 ? -16.735 -6.982 23.699 1.00 97.69 215 GLU A O 1
ATOM 1731 N N . SER A 1 216 ? -16.216 -6.981 21.521 1.00 96.19 216 SER A N 1
ATOM 1732 C CA . SER A 1 216 ? -16.683 -8.337 21.225 1.00 96.19 216 SER A CA 1
ATOM 1733 C C . SER A 1 216 ? -15.499 -9.143 20.711 1.00 96.19 216 SER A C 1
ATOM 1735 O O . SER A 1 216 ? -15.004 -8.872 19.622 1.00 96.19 216 SER A O 1
ATOM 1737 N N . GLY A 1 217 ? -15.035 -10.103 21.510 1.00 91.81 217 GLY A N 1
ATOM 1738 C CA . GLY A 1 217 ? -13.702 -10.694 21.383 1.00 91.81 217 GLY A CA 1
ATOM 1739 C C . GLY A 1 217 ? -12.716 -10.026 22.343 1.00 91.81 217 GLY A C 1
ATOM 1740 O O . GLY A 1 217 ? -12.429 -8.841 22.233 1.00 91.81 217 GLY A O 1
ATOM 1741 N N . ALA A 1 218 ? -12.230 -10.784 23.332 1.00 89.44 218 ALA A N 1
ATOM 1742 C CA . ALA A 1 218 ? -11.313 -10.283 24.361 1.00 89.44 218 ALA A CA 1
ATOM 1743 C C . ALA A 1 218 ? -10.233 -11.331 24.676 1.00 89.44 218 ALA A C 1
ATOM 1745 O O . ALA A 1 218 ? -10.310 -12.082 25.659 1.00 89.44 218 ALA A O 1
ATOM 1746 N N . PHE A 1 219 ? -9.220 -11.432 23.812 1.00 90.06 219 PHE A N 1
ATOM 1747 C CA . PHE A 1 219 ? -8.118 -12.375 24.002 1.00 90.06 219 PHE A CA 1
ATOM 1748 C C . PHE A 1 219 ? -7.139 -11.870 25.071 1.00 90.06 219 PHE A C 1
ATOM 1750 O O . PHE A 1 219 ? -6.529 -10.808 24.940 1.00 90.06 219 PHE A O 1
ATOM 1757 N N . LYS A 1 220 ? -7.013 -12.628 26.172 1.00 91.62 220 LYS A N 1
ATOM 1758 C CA . LYS A 1 220 ? -6.223 -12.292 27.380 1.00 91.62 220 LYS A CA 1
ATOM 1759 C C . LYS A 1 220 ? -6.563 -10.940 28.049 1.00 91.62 220 LYS A C 1
ATOM 1761 O O . LYS A 1 220 ? -5.927 -10.623 29.048 1.00 91.62 220 LYS A O 1
ATOM 1766 N N . GLY A 1 221 ? -7.526 -10.165 27.544 1.00 94.00 221 GLY A N 1
ATOM 1767 C CA . GLY A 1 221 ? -7.843 -8.808 28.010 1.00 94.00 221 GLY A CA 1
ATOM 1768 C C . GLY A 1 221 ? -6.915 -7.703 27.477 1.00 94.00 221 GLY A C 1
ATOM 1769 O O . GLY A 1 221 ? -6.845 -6.631 28.073 1.00 94.00 221 GLY A O 1
ATOM 1770 N N . HIS A 1 222 ? -6.158 -7.942 26.394 1.00 95.50 222 HIS A N 1
ATOM 1771 C CA . HIS A 1 222 ? -5.233 -6.927 25.856 1.00 95.50 222 HIS A CA 1
ATOM 1772 C C . HIS A 1 222 ? -5.971 -5.715 25.268 1.00 95.50 222 HIS A C 1
ATOM 1774 O O . HIS A 1 222 ? -5.634 -4.581 25.598 1.00 95.50 222 HIS A O 1
ATOM 1780 N N . SER A 1 223 ? -7.016 -5.945 24.470 1.00 95.75 223 SER A N 1
ATOM 1781 C CA . SER A 1 223 ? -7.926 -4.906 23.962 1.00 95.75 223 SER A CA 1
ATOM 1782 C C . SER A 1 223 ? -8.552 -4.089 25.100 1.00 95.75 223 SER A C 1
ATOM 1784 O O . SER A 1 223 ? -8.508 -2.859 25.079 1.00 95.75 223 SER A O 1
ATOM 1786 N N . THR A 1 224 ? -9.014 -4.764 26.157 1.00 97.06 224 THR A N 1
ATOM 1787 C CA . THR A 1 224 ? -9.595 -4.154 27.361 1.00 97.06 224 THR A CA 1
ATOM 1788 C C . THR A 1 224 ? -8.602 -3.209 28.043 1.00 97.06 224 THR A C 1
ATOM 1790 O O . THR A 1 224 ? -8.971 -2.112 28.464 1.00 97.06 224 THR A O 1
ATOM 1793 N N . TRP A 1 225 ? -7.324 -3.604 28.119 1.00 97.44 225 TRP A N 1
ATOM 1794 C CA . TRP A 1 225 ? -6.248 -2.757 28.639 1.00 97.44 225 TRP A CA 1
ATOM 1795 C C . TRP A 1 225 ? -6.001 -1.536 27.745 1.00 97.44 225 TRP A C 1
ATOM 1797 O O . TRP A 1 225 ? -5.958 -0.420 28.258 1.00 97.44 225 TRP A O 1
ATOM 1807 N N . VAL A 1 226 ? -5.896 -1.722 26.423 1.00 97.69 226 VAL A N 1
ATOM 1808 C CA . VAL A 1 226 ? -5.707 -0.631 25.446 1.00 97.69 226 VAL A CA 1
ATOM 1809 C C . VAL A 1 226 ? -6.831 0.408 25.551 1.00 97.69 226 VAL A C 1
ATOM 1811 O O . VAL A 1 226 ? -6.557 1.606 25.630 1.00 97.69 226 VAL A O 1
ATOM 1814 N N . LEU A 1 227 ? -8.087 -0.043 25.631 1.00 97.94 227 LEU A N 1
ATOM 1815 C CA . LEU A 1 227 ? -9.260 0.816 25.818 1.00 97.94 227 LEU A CA 1
ATOM 1816 C C . LEU A 1 227 ? -9.211 1.567 27.160 1.00 97.94 227 LEU A C 1
ATOM 1818 O O . LEU A 1 227 ? -9.419 2.781 27.188 1.00 97.94 227 LEU A O 1
ATOM 1822 N N . ARG A 1 228 ? -8.850 0.894 28.263 1.00 97.50 228 ARG A N 1
ATOM 1823 C CA . ARG A 1 228 ? -8.674 1.535 29.580 1.00 97.50 228 ARG A CA 1
ATOM 1824 C C . ARG A 1 228 ? -7.527 2.558 29.593 1.00 97.50 228 ARG A C 1
ATOM 1826 O O . ARG A 1 228 ? -7.646 3.573 30.272 1.00 97.50 228 ARG A O 1
ATOM 1833 N N . GLN A 1 229 ? -6.452 2.354 28.823 1.00 97.56 229 GLN A N 1
ATOM 1834 C CA . GLN A 1 229 ? -5.394 3.365 28.640 1.00 97.56 229 GLN A CA 1
ATOM 1835 C C . GLN A 1 229 ? -5.813 4.535 27.732 1.00 97.56 229 GLN A C 1
ATOM 1837 O O . GLN A 1 229 ? -5.197 5.601 27.781 1.00 97.56 229 GLN A O 1
ATOM 1842 N N . ALA A 1 230 ? -6.833 4.365 26.887 1.00 97.25 230 ALA A N 1
ATOM 1843 C CA . ALA A 1 230 ? -7.388 5.461 26.100 1.00 97.25 230 ALA A CA 1
ATOM 1844 C C . ALA A 1 230 ? -8.323 6.339 26.947 1.00 97.25 230 ALA A C 1
ATOM 1846 O O . ALA A 1 230 ? -8.200 7.569 26.958 1.00 97.25 230 ALA A O 1
ATOM 1847 N N . MET A 1 231 ? -9.239 5.700 27.676 1.00 97.25 231 MET A N 1
ATOM 1848 C CA . MET A 1 231 ? -10.280 6.354 28.467 1.00 97.25 231 MET A CA 1
ATOM 1849 C C . MET A 1 231 ? -10.350 5.727 29.876 1.00 97.25 231 MET A C 1
ATOM 1851 O O . MET A 1 231 ? -11.108 4.776 30.085 1.00 97.25 231 MET A O 1
ATOM 1855 N N . PRO A 1 232 ? -9.570 6.242 30.851 1.00 95.56 232 PRO A N 1
ATOM 1856 C CA . PRO A 1 232 ? -9.447 5.645 32.185 1.00 95.56 232 PRO A CA 1
ATOM 1857 C C . PRO A 1 232 ? -10.768 5.469 32.937 1.00 95.56 232 PRO A C 1
ATOM 1859 O O . PRO A 1 232 ? -10.969 4.421 33.546 1.00 95.56 232 PRO A O 1
ATOM 1862 N N . ASP A 1 233 ? -11.689 6.430 32.841 1.00 94.88 233 ASP A N 1
ATOM 1863 C CA . ASP A 1 233 ? -12.926 6.453 33.638 1.00 94.88 233 ASP A CA 1
ATOM 1864 C C . ASP A 1 233 ? -14.163 5.889 32.904 1.00 94.88 233 ASP A C 1
ATOM 1866 O O . ASP A 1 233 ? -15.167 5.563 33.535 1.00 94.88 233 ASP A O 1
ATOM 1870 N N . THR A 1 234 ? -14.102 5.741 31.575 1.00 96.44 234 THR A N 1
ATOM 1871 C CA . THR A 1 234 ? -15.233 5.318 30.722 1.00 96.44 234 THR A CA 1
ATOM 1872 C C . THR A 1 234 ? -15.665 3.871 30.999 1.00 96.44 234 THR A C 1
ATOM 1874 O O . THR A 1 234 ? -14.832 2.986 31.205 1.00 96.44 234 THR A O 1
ATOM 1877 N N . ALA A 1 235 ? -16.971 3.590 30.965 1.00 96.56 235 ALA A N 1
ATOM 1878 C CA . ALA A 1 235 ? -17.490 2.232 31.138 1.00 96.56 235 ALA A CA 1
ATOM 1879 C C . ALA A 1 235 ? -17.077 1.310 29.971 1.00 96.56 235 ALA A C 1
ATOM 1881 O O . ALA A 1 235 ? -17.155 1.706 28.806 1.00 96.56 235 ALA A O 1
ATOM 1882 N N . ILE A 1 236 ? -16.672 0.071 30.279 1.00 98.00 236 ILE A N 1
ATOM 1883 C CA . ILE A 1 236 ? -16.299 -0.942 29.276 1.00 98.00 236 ILE A CA 1
ATOM 1884 C C . ILE A 1 236 ? -17.200 -2.171 29.424 1.00 98.00 236 ILE A C 1
ATOM 1886 O O . ILE A 1 236 ? -17.305 -2.733 30.514 1.00 98.00 236 ILE A O 1
ATOM 1890 N N . ILE A 1 237 ? -17.806 -2.625 28.329 1.00 97.69 237 ILE A N 1
ATOM 1891 C CA . ILE A 1 237 ? -18.531 -3.900 28.247 1.00 97.69 237 ILE A CA 1
ATOM 1892 C C . ILE A 1 237 ? -17.714 -4.869 27.393 1.00 97.69 237 ILE A C 1
ATOM 1894 O O . ILE A 1 237 ? -17.374 -4.541 26.260 1.00 97.69 237 ILE A O 1
ATOM 1898 N N . SER A 1 238 ? -17.426 -6.062 27.911 1.00 97.44 238 SER A N 1
ATOM 1899 C CA . SER A 1 238 ? -16.598 -7.068 27.236 1.00 97.44 238 SER A CA 1
ATOM 1900 C C . SER A 1 238 ? -17.380 -8.360 27.015 1.00 97.44 238 SER A C 1
ATOM 1902 O O . SER A 1 238 ? -17.912 -8.946 27.960 1.00 97.44 238 SER A O 1
ATOM 1904 N N . LEU A 1 239 ? -17.479 -8.807 25.763 1.00 96.50 239 LEU A N 1
ATOM 1905 C CA . LEU A 1 239 ? -18.204 -10.012 25.367 1.00 96.50 239 LEU A CA 1
ATOM 1906 C C . LEU A 1 239 ? -17.206 -11.042 24.842 1.00 96.50 239 LEU A C 1
ATOM 1908 O O . LEU A 1 239 ? -16.555 -10.837 23.820 1.00 96.50 239 LEU A O 1
ATOM 1912 N N . SER A 1 240 ? -17.062 -12.166 25.544 1.00 93.50 240 SER A N 1
ATOM 1913 C CA . SER A 1 240 ? -16.093 -13.203 25.174 1.00 93.50 240 SER A CA 1
ATOM 1914 C C . SER A 1 240 ? -16.514 -14.570 25.709 1.00 93.50 240 SER A C 1
ATOM 1916 O O . SER A 1 240 ? -16.780 -14.689 26.907 1.00 93.50 240 SER A O 1
ATOM 1918 N N . PRO A 1 241 ? -16.488 -15.651 24.903 1.00 91.38 241 PRO A N 1
ATOM 1919 C CA . PRO A 1 241 ? -16.773 -17.003 25.390 1.00 91.38 241 PRO A CA 1
ATOM 1920 C C . PRO A 1 241 ? -15.895 -17.437 26.578 1.00 91.38 241 PRO A C 1
ATOM 1922 O O . PRO A 1 241 ? -16.261 -18.341 27.332 1.00 91.38 241 PRO A O 1
ATOM 1925 N N . ARG A 1 242 ? -14.734 -16.795 26.782 1.00 90.62 242 ARG A N 1
ATOM 1926 C CA . ARG A 1 242 ? -13.779 -17.119 27.847 1.00 90.62 242 ARG A CA 1
ATOM 1927 C C . ARG A 1 242 ? -13.261 -15.863 28.550 1.00 90.62 242 ARG A C 1
ATOM 1929 O O . ARG A 1 242 ? -12.408 -15.160 28.018 1.00 90.62 242 ARG A O 1
ATOM 1936 N N . HIS A 1 243 ? -13.705 -15.665 29.792 1.00 92.88 243 HIS A N 1
ATOM 1937 C CA . HIS A 1 243 ? -13.283 -14.561 30.664 1.00 92.88 243 HIS A CA 1
ATOM 1938 C C . HIS A 1 243 ? -11.739 -14.441 30.769 1.00 92.88 243 HIS A C 1
ATOM 1940 O O . HIS A 1 243 ? -11.088 -15.473 30.996 1.00 92.88 243 HIS A O 1
ATOM 1946 N N . PRO A 1 244 ? -11.139 -13.234 30.657 1.00 90.81 244 PRO A N 1
ATOM 1947 C CA . PRO A 1 244 ? -9.681 -13.044 30.609 1.00 90.81 244 PRO A CA 1
ATOM 1948 C C . PRO A 1 244 ? -8.890 -13.656 31.778 1.00 90.81 244 PRO A C 1
ATOM 1950 O O . PRO A 1 244 ? -7.830 -14.249 31.577 1.00 90.81 244 PRO A O 1
ATOM 1953 N N . GLU A 1 245 ? -9.449 -13.654 32.990 1.00 90.88 245 GLU A N 1
ATOM 1954 C CA . GLU A 1 245 ? -8.893 -14.326 34.181 1.00 90.88 245 GLU A CA 1
ATOM 1955 C C . GLU A 1 245 ? -8.549 -15.813 33.930 1.00 90.88 245 GLU A C 1
ATOM 1957 O O . GLU A 1 245 ? -7.586 -16.347 34.482 1.00 90.88 245 GLU A O 1
ATOM 1962 N N . LYS A 1 246 ? -9.276 -16.506 33.038 1.00 90.31 246 LYS A N 1
ATOM 1963 C CA . LYS A 1 246 ? -9.007 -17.918 32.702 1.00 90.31 246 LYS A CA 1
ATOM 1964 C C . LYS A 1 246 ? -7.739 -18.111 31.852 1.00 90.31 246 LYS A C 1
ATOM 1966 O O . LYS A 1 246 ? -7.427 -19.258 31.510 1.00 90.31 246 LYS A O 1
ATOM 1971 N N . TYR A 1 247 ? -7.021 -17.040 31.510 1.00 87.81 247 TYR A N 1
ATOM 1972 C CA . TYR A 1 247 ? -5.693 -17.067 30.892 1.00 87.81 247 TYR A CA 1
ATOM 1973 C C . TYR A 1 247 ? -4.552 -16.840 31.900 1.00 87.81 247 TYR A C 1
ATOM 1975 O O . TYR A 1 247 ? -3.467 -17.363 31.658 1.00 87.81 247 TYR A O 1
ATOM 1983 N N . LEU A 1 248 ? -4.803 -16.222 33.068 1.00 87.75 248 LEU A N 1
ATOM 1984 C CA . LEU A 1 248 ? -3.803 -16.028 34.142 1.00 87.75 248 LEU A CA 1
ATOM 1985 C C . LEU A 1 248 ? -3.134 -17.344 34.585 1.00 87.75 248 LEU A C 1
ATOM 1987 O O . LEU A 1 248 ? -1.971 -17.374 34.969 1.00 87.75 248 LEU A O 1
ATOM 1991 N N . LYS A 1 249 ? -3.854 -18.470 34.472 1.00 85.00 249 LYS A N 1
ATOM 1992 C CA . LYS A 1 249 ? -3.342 -19.825 34.756 1.00 85.00 249 LYS A CA 1
ATOM 1993 C C . LYS A 1 249 ? -2.358 -20.377 33.708 1.00 85.00 249 LYS A C 1
ATOM 1995 O O . LYS A 1 249 ? -1.885 -21.498 33.871 1.00 85.00 249 LYS A O 1
ATOM 2000 N N . LYS A 1 250 ? -2.112 -19.657 32.609 1.00 82.81 250 LYS A N 1
ATOM 2001 C CA . LYS A 1 250 ? -1.240 -20.061 31.489 1.00 82.81 250 LYS A CA 1
ATOM 2002 C C . LYS A 1 250 ? -0.163 -19.027 31.130 1.00 82.81 250 LYS A C 1
ATOM 2004 O O . LYS A 1 250 ? 0.718 -19.350 30.342 1.00 82.81 250 LYS A O 1
ATOM 2009 N N . GLY A 1 251 ? -0.244 -17.807 31.654 1.00 86.62 251 GLY A N 1
ATOM 2010 C CA . GLY A 1 251 ? 0.645 -16.698 31.312 1.00 86.62 251 GLY A CA 1
ATOM 2011 C C . GLY A 1 251 ? 0.033 -15.349 31.707 1.00 86.62 251 GLY A C 1
ATOM 2012 O O . GLY A 1 251 ? -1.018 -15.332 32.351 1.00 86.62 251 GLY A O 1
ATOM 2013 N N . PRO A 1 252 ? 0.659 -14.221 31.329 1.00 90.44 252 PRO A N 1
ATOM 2014 C CA . PRO A 1 252 ? 0.108 -12.898 31.595 1.00 90.44 252 PRO A CA 1
ATOM 2015 C C . PRO A 1 252 ? -1.238 -12.697 30.887 1.00 90.44 252 PRO A C 1
ATOM 2017 O O . PRO A 1 252 ? -1.426 -13.086 29.731 1.00 90.44 252 PRO A O 1
ATOM 2020 N N . ALA A 1 253 ? -2.160 -12.064 31.602 1.00 93.31 253 ALA A N 1
ATOM 2021 C CA . ALA A 1 253 ? -3.460 -11.617 31.128 1.00 93.31 253 ALA A CA 1
ATOM 2022 C C . ALA A 1 253 ? -3.886 -10.400 31.962 1.00 93.31 253 ALA A C 1
ATOM 2024 O O . ALA A 1 253 ? -3.366 -10.183 33.058 1.00 93.31 253 ALA A O 1
ATOM 2025 N N . TYR A 1 254 ? -4.828 -9.621 31.450 1.00 94.81 254 TYR A N 1
ATOM 2026 C CA . TYR A 1 254 ? -5.392 -8.456 32.117 1.00 94.81 254 TYR A CA 1
ATOM 2027 C C . TYR A 1 254 ? -6.868 -8.689 32.439 1.00 94.81 254 TYR A C 1
ATOM 2029 O O . TYR A 1 254 ? -7.578 -9.368 31.700 1.00 94.81 254 TYR A O 1
ATOM 2037 N N . VAL A 1 255 ? -7.318 -8.132 33.560 1.00 94.81 255 VAL A N 1
ATOM 2038 C CA . VAL A 1 255 ? -8.724 -8.078 33.962 1.00 94.81 255 VAL A CA 1
ATOM 2039 C C . VAL A 1 255 ? -8.948 -6.677 34.512 1.00 94.81 255 VAL A C 1
ATOM 2041 O O . VAL A 1 255 ? -8.451 -6.349 35.588 1.00 94.81 255 VAL A O 1
ATOM 2044 N N . ASP A 1 256 ? -9.666 -5.844 33.768 1.00 94.81 256 ASP A N 1
ATOM 2045 C CA . ASP A 1 256 ? -10.155 -4.572 34.287 1.00 94.81 256 ASP A CA 1
ATOM 2046 C C . ASP A 1 256 ? -11.276 -4.817 35.307 1.00 94.81 256 ASP A C 1
ATOM 2048 O O . ASP A 1 256 ? -12.169 -5.629 35.057 1.00 94.81 256 ASP A O 1
ATOM 2052 N N . ALA A 1 257 ? -11.228 -4.124 36.447 1.00 91.56 257 ALA A N 1
ATOM 2053 C CA . ALA A 1 257 ? -12.195 -4.277 37.537 1.00 91.56 257 ALA A CA 1
ATOM 2054 C C . ALA A 1 257 ? -13.468 -3.423 37.367 1.00 91.56 257 ALA A C 1
ATOM 2056 O O . ALA A 1 257 ? -14.449 -3.656 38.068 1.00 91.56 257 ALA A O 1
ATOM 2057 N N . ASN A 1 258 ? -13.460 -2.457 36.442 1.00 93.25 258 ASN A N 1
ATOM 2058 C CA . ASN A 1 258 ? -14.583 -1.577 36.106 1.00 93.25 258 ASN A CA 1
ATOM 2059 C C . ASN A 1 258 ? -15.172 -1.937 34.720 1.00 93.25 258 ASN A C 1
ATOM 2061 O O . ASN A 1 258 ? -15.684 -1.086 33.988 1.00 93.25 258 ASN A O 1
ATOM 2065 N N . CYS A 1 259 ? -15.053 -3.213 34.339 1.00 95.75 259 CYS A N 1
ATOM 2066 C CA . CYS A 1 259 ? -15.535 -3.760 33.079 1.00 95.75 259 CYS A CA 1
ATOM 2067 C C . CYS A 1 259 ? -16.636 -4.796 33.332 1.00 95.75 259 CYS A C 1
ATOM 2069 O O . CYS A 1 259 ? -16.524 -5.662 34.200 1.00 95.75 259 CYS A O 1
ATOM 2071 N N . THR A 1 260 ? -17.719 -4.696 32.563 1.00 95.88 260 THR A N 1
ATOM 2072 C CA . THR A 1 260 ? -18.864 -5.609 32.632 1.00 95.88 260 THR A CA 1
ATOM 2073 C C . THR A 1 260 ? -18.656 -6.749 31.640 1.00 95.88 260 THR A C 1
ATOM 2075 O O . THR A 1 260 ? -18.817 -6.560 30.433 1.00 95.88 260 THR A O 1
ATOM 2078 N N . TYR A 1 261 ? -18.283 -7.930 32.138 1.00 95.62 261 TYR A N 1
ATOM 2079 C CA . TYR A 1 261 ? -17.996 -9.095 31.298 1.00 95.62 261 TYR A CA 1
ATOM 2080 C C . TYR A 1 261 ? -19.226 -9.988 31.094 1.00 95.62 261 TYR A C 1
ATOM 2082 O O . TYR A 1 261 ? -19.671 -10.667 32.019 1.00 95.62 261 TYR A O 1
ATOM 2090 N N . PHE A 1 262 ? -19.694 -10.093 29.853 1.00 95.44 262 PHE A N 1
ATOM 2091 C CA . PHE A 1 262 ? -20.577 -11.172 29.411 1.00 95.44 262 PHE A CA 1
ATOM 2092 C C . PHE A 1 262 ? -19.704 -12.347 28.965 1.00 95.44 262 PHE A C 1
ATOM 2094 O O . PHE A 1 262 ? -19.312 -12.433 27.797 1.00 95.44 262 PHE A O 1
ATOM 2101 N N . ALA A 1 263 ? -19.324 -13.223 29.903 1.00 93.88 263 ALA A N 1
ATOM 2102 C CA . ALA A 1 263 ? -18.312 -14.244 29.640 1.00 93.88 263 ALA A CA 1
ATOM 2103 C C . ALA A 1 263 ? -18.493 -15.577 30.386 1.00 93.88 263 ALA A C 1
ATOM 2105 O O . ALA A 1 263 ? -18.984 -15.647 31.510 1.00 93.88 263 ALA A O 1
ATOM 2106 N N . GLY A 1 264 ? -18.005 -16.664 29.780 1.00 90.81 264 GLY A N 1
ATOM 2107 C CA . GLY A 1 264 ? -18.042 -18.001 30.377 1.00 90.81 264 GLY A CA 1
ATOM 2108 C C . GLY A 1 264 ? -19.460 -18.571 30.458 1.00 90.81 264 GLY A C 1
ATOM 2109 O O . GLY A 1 264 ? -20.003 -18.993 29.444 1.00 90.81 264 GLY A O 1
ATOM 2110 N N . LYS A 1 265 ? -20.042 -18.628 31.665 1.00 89.56 265 LYS A N 1
ATOM 2111 C CA . LYS A 1 265 ? -21.442 -19.062 31.854 1.00 89.56 265 LYS A CA 1
ATOM 2112 C C . LYS A 1 265 ? -22.437 -17.971 31.464 1.00 89.56 265 LYS A C 1
ATOM 2114 O O . LYS A 1 265 ? -23.513 -18.280 30.969 1.00 89.56 265 LYS A O 1
ATOM 2119 N N . ASP A 1 266 ? -22.034 -16.724 31.662 1.00 92.12 266 ASP A N 1
ATOM 2120 C CA . ASP A 1 266 ? -22.838 -15.518 31.475 1.00 92.12 266 ASP A CA 1
ATOM 2121 C C . ASP A 1 266 ? -22.533 -14.864 30.109 1.00 92.12 266 ASP A C 1
ATOM 2123 O O . ASP A 1 266 ? -22.788 -13.683 29.880 1.00 92.12 266 ASP A O 1
ATOM 2127 N N . PHE A 1 267 ? -21.946 -15.643 29.189 1.00 95.00 267 PHE A N 1
ATOM 2128 C CA . PHE A 1 267 ? -21.687 -15.237 27.813 1.00 95.00 267 PHE A CA 1
ATOM 2129 C C . PHE A 1 267 ? -22.990 -15.145 27.014 1.00 95.00 267 PHE A C 1
ATOM 2131 O O . PHE A 1 267 ? -23.783 -16.086 26.969 1.00 95.00 267 PHE A O 1
ATOM 2138 N N . VAL A 1 268 ? -23.160 -14.024 26.318 1.00 93.38 268 VAL A N 1
ATOM 2139 C CA . VAL A 1 268 ? -24.248 -13.778 25.372 1.00 93.38 268 VAL A CA 1
ATOM 2140 C C . VAL A 1 268 ? -23.622 -13.220 24.097 1.00 93.38 268 VAL A C 1
ATOM 2142 O O . VAL A 1 268 ? -22.813 -12.299 24.167 1.00 93.38 268 VAL A O 1
ATOM 2145 N N . ASP A 1 269 ? -23.984 -13.761 22.930 1.00 93.69 269 ASP A N 1
ATOM 2146 C CA . ASP A 1 269 ? -23.528 -13.205 21.649 1.00 93.69 269 ASP A CA 1
ATOM 2147 C C . ASP A 1 269 ? -24.011 -11.757 21.469 1.00 93.69 269 ASP A C 1
ATOM 2149 O O . ASP A 1 269 ? -25.157 -11.440 21.796 1.00 93.69 269 ASP A O 1
ATOM 2153 N N . PHE A 1 270 ? -23.179 -10.905 20.863 1.00 95.56 270 PHE A N 1
ATOM 2154 C CA . PHE A 1 270 ? -23.489 -9.501 20.573 1.00 95.56 270 PHE A CA 1
ATOM 2155 C C . PHE A 1 270 ? -24.858 -9.300 19.888 1.00 95.56 270 PHE A C 1
ATOM 2157 O O . PHE A 1 270 ? -25.566 -8.336 20.182 1.00 95.56 270 PHE A O 1
ATOM 2164 N N . GLY A 1 271 ? -25.285 -10.214 19.008 1.00 93.19 271 GLY A N 1
ATOM 2165 C CA . GLY A 1 271 ? -26.589 -10.153 18.339 1.00 93.19 271 GLY A CA 1
ATOM 2166 C C . GLY A 1 271 ? -27.800 -10.517 19.201 1.00 93.19 271 GLY A C 1
ATOM 2167 O O . GLY A 1 271 ? -28.931 -10.251 18.789 1.00 93.19 271 GLY A O 1
ATOM 2168 N N . SER A 1 272 ? -27.567 -11.117 20.369 1.00 94.56 272 SER A N 1
ATOM 2169 C CA . SER A 1 272 ? -28.579 -11.617 21.308 1.00 94.56 272 SER A CA 1
ATOM 2170 C C . SER A 1 272 ? -28.709 -10.756 22.570 1.00 94.56 272 SER A C 1
ATOM 2172 O O . SER A 1 272 ? -29.670 -10.917 23.323 1.00 94.56 272 SER A O 1
ATOM 2174 N N . VAL A 1 273 ? -27.773 -9.832 22.815 1.00 95.00 273 VAL A N 1
ATOM 2175 C CA . VAL A 1 273 ? -27.830 -8.907 23.956 1.00 95.00 273 VAL A CA 1
ATOM 2176 C C . VAL A 1 273 ? -29.000 -7.929 23.814 1.00 95.00 273 VAL A C 1
ATOM 2178 O O . VAL A 1 273 ? -29.239 -7.331 22.764 1.00 95.00 273 VAL A O 1
ATOM 2181 N N . ALA A 1 274 ? -29.723 -7.718 24.915 1.00 94.88 274 ALA A N 1
ATOM 2182 C CA . ALA A 1 274 ? -30.822 -6.763 25.007 1.00 94.88 274 ALA A CA 1
ATOM 2183 C C . ALA A 1 274 ? -30.304 -5.314 25.124 1.00 94.88 274 ALA A C 1
ATOM 2185 O O . ALA A 1 274 ? -30.508 -4.659 26.146 1.00 94.88 274 ALA A O 1
ATOM 2186 N N . TRP A 1 275 ? -29.636 -4.802 24.084 1.00 95.12 275 TRP A N 1
ATOM 2187 C CA . TRP A 1 275 ? -28.888 -3.534 24.112 1.00 95.12 275 TRP A CA 1
ATOM 2188 C C . TRP A 1 275 ? -29.649 -2.343 24.708 1.00 95.12 275 TRP A C 1
ATOM 2190 O O . TRP A 1 275 ? -29.095 -1.630 25.535 1.00 95.12 275 TRP A O 1
ATOM 2200 N N . LYS A 1 276 ? -30.942 -2.175 24.396 1.00 93.12 276 LYS A N 1
ATOM 2201 C CA . LYS A 1 276 ? -31.779 -1.099 24.968 1.00 93.12 276 LYS A CA 1
ATOM 2202 C C . LYS A 1 276 ? -31.918 -1.151 26.498 1.00 93.12 276 LYS A C 1
ATOM 2204 O O . LYS A 1 276 ? -32.140 -0.118 27.118 1.00 93.12 276 LYS A O 1
ATOM 2209 N N . LYS A 1 277 ? -31.815 -2.339 27.103 1.00 94.25 277 LYS A N 1
ATOM 2210 C CA . LYS A 1 277 ? -31.800 -2.521 28.560 1.00 94.25 277 LYS A CA 1
ATOM 2211 C C . LYS A 1 277 ? -30.409 -2.204 29.113 1.00 94.25 277 LYS A C 1
ATOM 2213 O O . LYS A 1 277 ? -30.303 -1.379 30.009 1.00 94.25 277 LYS A O 1
ATOM 2218 N N . VAL A 1 278 ? -29.366 -2.780 28.515 1.00 94.75 278 VAL A N 1
ATOM 2219 C CA . VAL A 1 278 ? -27.968 -2.620 28.955 1.00 94.75 278 VAL A CA 1
ATOM 2220 C C . VAL A 1 278 ? -27.506 -1.158 28.883 1.00 94.75 278 VAL A C 1
ATOM 2222 O O . VAL A 1 278 ? -26.950 -0.647 29.847 1.00 94.75 278 VAL A O 1
ATOM 2225 N N . MET A 1 279 ? -27.799 -0.443 27.791 1.00 95.31 279 MET A N 1
ATOM 2226 C CA . MET A 1 279 ? -27.464 0.985 27.665 1.00 95.31 279 MET A CA 1
ATOM 2227 C C . MET A 1 279 ? -28.165 1.829 28.738 1.00 95.31 279 MET A C 1
ATOM 2229 O O . MET A 1 279 ? -27.525 2.670 29.361 1.00 95.31 279 MET A O 1
ATOM 2233 N N . LYS A 1 280 ? -29.437 1.534 29.050 1.00 93.81 280 LYS A N 1
ATOM 2234 C CA . LYS A 1 280 ? -30.168 2.194 30.142 1.00 93.81 280 LYS A CA 1
ATOM 2235 C C . LYS A 1 280 ? -29.600 1.859 31.528 1.00 93.81 280 LYS A C 1
ATOM 2237 O O . LYS A 1 280 ? -29.591 2.723 32.396 1.00 93.81 280 LYS A O 1
ATOM 2242 N N . GLU A 1 281 ? -29.119 0.635 31.741 1.00 94.19 281 GLU A N 1
ATOM 2243 C CA . GLU A 1 281 ? -28.460 0.223 32.992 1.00 94.19 281 GLU A CA 1
ATOM 2244 C C . GLU A 1 281 ? -27.109 0.929 33.204 1.00 94.19 281 GLU A C 1
ATOM 2246 O O . GLU A 1 281 ? -26.731 1.169 34.348 1.00 94.19 281 GLU A O 1
ATOM 2251 N N . HIS A 1 282 ? -26.438 1.347 32.125 1.00 93.00 282 HIS A N 1
ATOM 2252 C CA . HIS A 1 282 ? -25.242 2.200 32.164 1.00 93.00 282 HIS A CA 1
ATOM 2253 C C . HIS A 1 282 ? -25.523 3.709 31.987 1.00 93.00 282 HIS A C 1
ATOM 2255 O O . HIS A 1 282 ? -24.579 4.491 31.929 1.00 93.00 282 HIS A O 1
ATOM 2261 N N . GLY A 1 283 ? -26.789 4.140 31.912 1.00 92.81 283 GLY A N 1
ATOM 2262 C CA . GLY A 1 283 ? -27.158 5.559 31.792 1.00 92.81 283 GLY A CA 1
ATOM 2263 C C . GLY A 1 283 ? -26.856 6.215 30.435 1.00 92.81 283 GLY A C 1
ATOM 2264 O O . GLY A 1 283 ? -26.718 7.433 30.375 1.00 92.81 283 GLY A O 1
ATOM 2265 N N . ILE A 1 284 ? -26.742 5.433 29.357 1.00 93.69 284 ILE A N 1
ATOM 2266 C CA . ILE A 1 284 ? -26.445 5.926 28.005 1.00 93.69 284 ILE A CA 1
ATOM 2267 C C . ILE A 1 284 ? -27.735 6.108 27.196 1.00 93.69 284 ILE A C 1
ATOM 2269 O O . ILE A 1 284 ? -28.340 5.128 26.752 1.00 93.69 284 ILE A O 1
ATOM 2273 N N . ASP A 1 285 ? -28.114 7.365 26.957 1.00 88.06 285 ASP A N 1
ATOM 2274 C CA . ASP A 1 285 ? -29.234 7.732 26.077 1.00 88.06 285 ASP A CA 1
ATOM 2275 C C . ASP A 1 285 ? -28.803 7.943 24.606 1.00 88.06 285 ASP A C 1
ATOM 2277 O O . ASP A 1 285 ? -29.568 7.638 23.689 1.00 88.06 285 ASP A O 1
ATOM 2281 N N . ASP A 1 286 ? -27.577 8.426 24.356 1.00 90.38 286 ASP A N 1
ATOM 2282 C CA . ASP A 1 286 ? -27.063 8.718 23.007 1.00 90.38 286 ASP A CA 1
ATOM 2283 C C . ASP A 1 286 ? -26.128 7.614 22.478 1.00 90.38 286 ASP A C 1
ATOM 2285 O O . ASP A 1 286 ? -24.940 7.544 22.798 1.00 90.38 286 ASP A O 1
ATOM 2289 N N . LEU A 1 287 ? -26.660 6.770 21.589 1.00 91.62 287 LEU A N 1
ATOM 2290 C CA . LEU A 1 287 ? -25.920 5.676 20.945 1.00 91.62 287 LEU A CA 1
ATOM 2291 C C . LEU A 1 287 ? -24.891 6.140 19.893 1.00 91.62 287 LEU A C 1
ATOM 2293 O O . LEU A 1 287 ? -24.122 5.314 19.394 1.00 91.62 287 LEU A O 1
ATOM 2297 N N . SER A 1 288 ? -24.843 7.436 19.554 1.00 89.62 288 SER A N 1
ATOM 2298 C CA . SER A 1 288 ? -23.748 8.013 18.761 1.00 89.62 288 SER A CA 1
ATOM 2299 C C . SER A 1 288 ? -22.464 8.179 19.578 1.00 89.62 288 SER A C 1
ATOM 2301 O O . SER A 1 288 ? -21.374 8.161 19.016 1.00 89.62 288 SER A O 1
ATOM 2303 N N . ARG A 1 289 ? -22.565 8.241 20.913 1.00 92.88 289 ARG A N 1
ATOM 2304 C CA . ARG A 1 289 ? -21.423 8.376 21.834 1.00 92.88 289 ARG A CA 1
ATOM 2305 C C . ARG A 1 289 ? -20.884 7.029 22.335 1.00 92.88 289 ARG A C 1
ATOM 2307 O O . ARG A 1 289 ? -20.089 6.995 23.272 1.00 92.88 289 ARG A O 1
ATOM 2314 N N . VAL A 1 290 ? -21.282 5.925 21.695 1.00 97.00 290 VAL A N 1
ATOM 2315 C CA . VAL A 1 290 ? -20.813 4.560 21.986 1.00 97.00 290 VAL A CA 1
ATOM 2316 C C . VAL A 1 290 ? -19.867 4.076 20.889 1.00 97.00 290 VAL A C 1
ATOM 2318 O O . VAL A 1 290 ? -20.210 4.108 19.706 1.00 97.00 290 VAL A O 1
ATOM 2321 N N . LEU A 1 291 ? -18.698 3.579 21.295 1.00 98.06 291 LEU A N 1
ATOM 2322 C CA . LEU A 1 291 ? -17.727 2.920 20.418 1.00 98.06 291 LEU A CA 1
ATOM 2323 C C . LEU A 1 291 ? -17.836 1.399 20.570 1.00 98.06 291 LEU A C 1
ATOM 2325 O O . LEU A 1 291 ? -17.804 0.891 21.691 1.00 98.06 291 LEU A O 1
ATOM 2329 N N . VAL A 1 292 ? -17.922 0.674 19.454 1.00 98.31 292 VAL A N 1
ATOM 2330 C CA . VAL A 1 292 ? -17.938 -0.797 19.434 1.00 98.31 292 VAL A CA 1
ATOM 2331 C C . VAL A 1 292 ? -16.715 -1.325 18.690 1.00 98.31 292 VAL A C 1
ATOM 2333 O O . VAL A 1 292 ? -16.438 -0.900 17.573 1.00 98.31 292 VAL A O 1
ATOM 2336 N N . PHE A 1 293 ? -16.006 -2.269 19.295 1.00 98.19 293 PHE A N 1
ATOM 2337 C CA . PHE A 1 293 ? -14.845 -2.954 18.741 1.00 98.19 293 PHE A CA 1
ATOM 2338 C C . PHE A 1 293 ? -15.134 -4.454 18.564 1.00 98.19 293 PHE A C 1
ATOM 2340 O O . PHE A 1 293 ? -15.722 -5.078 19.451 1.00 98.19 293 PHE A O 1
ATOM 2347 N N . PHE A 1 294 ? -14.725 -5.029 17.431 1.00 97.00 294 PHE A N 1
ATOM 2348 C CA . PHE A 1 294 ? -14.884 -6.449 17.104 1.00 97.00 294 PHE A CA 1
ATOM 2349 C C . PHE A 1 294 ? -13.527 -7.108 16.809 1.00 97.00 294 PHE A C 1
ATOM 2351 O O . PHE A 1 294 ? -12.810 -6.663 15.918 1.00 97.00 294 PHE A O 1
ATOM 2358 N N . ASP A 1 295 ? -13.239 -8.186 17.541 1.00 94.00 295 ASP A N 1
ATOM 2359 C CA . ASP A 1 295 ? -12.068 -9.083 17.482 1.00 94.00 295 ASP A CA 1
ATOM 2360 C C . ASP A 1 295 ? -12.541 -10.540 17.733 1.00 94.00 295 ASP A C 1
ATOM 2362 O O . ASP A 1 295 ? -11.975 -11.305 18.516 1.00 94.00 295 ASP A O 1
ATOM 2366 N N . ASP A 1 296 ? -13.704 -10.901 17.166 1.00 91.62 296 ASP A N 1
ATOM 2367 C CA . ASP A 1 296 ? -14.407 -12.171 17.428 1.00 91.62 296 ASP A CA 1
ATOM 2368 C C . ASP A 1 296 ? -14.445 -13.154 16.244 1.00 91.62 296 ASP A C 1
ATOM 2370 O O . ASP A 1 296 ? -15.079 -14.210 16.341 1.00 91.62 296 ASP A O 1
ATOM 2374 N N . HIS A 1 297 ? -13.742 -12.835 15.149 1.00 90.19 297 HIS A N 1
ATOM 2375 C CA . HIS A 1 297 ? -13.643 -13.643 13.922 1.00 90.19 297 HIS A CA 1
ATOM 2376 C C . HIS A 1 297 ? -15.008 -14.086 13.346 1.00 90.19 297 HIS A C 1
ATOM 2378 O O . HIS A 1 297 ? -15.134 -15.146 12.723 1.00 90.19 297 HIS A O 1
ATOM 2384 N N . GLN A 1 298 ? -16.057 -13.287 13.564 1.00 90.94 298 GLN A N 1
ATOM 2385 C CA . GLN A 1 298 ? -17.368 -13.478 12.946 1.00 90.94 298 GLN A CA 1
ATOM 2386 C C . GLN A 1 298 ? -17.499 -12.613 11.691 1.00 90.94 298 GLN A C 1
ATOM 2388 O O . GLN A 1 298 ? -17.002 -11.495 11.630 1.00 90.94 298 GLN A O 1
ATOM 2393 N N . ASN A 1 299 ? -18.257 -13.098 10.709 1.00 91.50 299 ASN A N 1
ATOM 2394 C CA . ASN A 1 299 ? -18.618 -12.370 9.492 1.00 91.50 299 ASN A CA 1
ATOM 2395 C C . ASN A 1 299 ? -19.041 -10.915 9.784 1.00 91.50 299 ASN A C 1
ATOM 2397 O O . ASN A 1 299 ? -20.050 -10.658 10.454 1.00 91.50 299 ASN A O 1
ATOM 2401 N N . GLU A 1 300 ? -18.293 -9.954 9.243 1.00 93.94 300 GLU A N 1
ATOM 2402 C CA . GLU A 1 300 ? -18.453 -8.546 9.605 1.00 93.94 300 GLU A CA 1
ATOM 2403 C C . GLU A 1 300 ? -19.812 -8.006 9.139 1.00 93.94 300 GLU A C 1
ATOM 2405 O O . GLU A 1 300 ? -20.442 -7.218 9.838 1.00 93.94 300 GLU A O 1
ATOM 2410 N N . LEU A 1 301 ? -20.367 -8.507 8.027 1.00 92.94 301 LEU A N 1
ATOM 2411 C CA . LEU A 1 301 ? -21.707 -8.124 7.558 1.00 92.94 301 LEU A CA 1
ATOM 2412 C C . LEU A 1 301 ? -22.810 -8.494 8.561 1.00 92.94 301 LEU A C 1
ATOM 2414 O O . LEU A 1 301 ? -23.819 -7.790 8.672 1.00 92.94 301 LEU A O 1
ATOM 2418 N N . LYS A 1 302 ? -22.632 -9.605 9.282 1.00 93.06 302 LYS A N 1
ATOM 2419 C CA . LYS A 1 302 ? -23.522 -10.070 10.357 1.00 93.06 302 LYS A CA 1
ATOM 2420 C C . LYS A 1 302 ? -23.394 -9.152 11.575 1.00 93.06 302 LYS A C 1
ATOM 2422 O O . LYS A 1 302 ? -24.428 -8.695 12.066 1.00 93.06 302 LYS A O 1
ATOM 2427 N N . ARG A 1 303 ? -22.175 -8.781 11.985 1.00 95.31 303 ARG A N 1
ATOM 2428 C CA . ARG A 1 303 ? -21.939 -7.796 13.061 1.00 95.31 303 ARG A CA 1
ATOM 2429 C C . ARG A 1 303 ? -22.468 -6.400 12.719 1.00 95.31 303 ARG A C 1
ATOM 2431 O O . ARG A 1 303 ? -23.215 -5.832 13.511 1.00 95.31 303 ARG A O 1
ATOM 2438 N N . ILE A 1 304 ? -22.226 -5.901 11.507 1.00 95.44 304 ILE A N 1
ATOM 2439 C CA . ILE A 1 304 ? -22.785 -4.645 10.978 1.00 95.44 304 ILE A CA 1
ATOM 2440 C C . ILE A 1 304 ? -24.317 -4.650 11.046 1.00 95.44 304 ILE A C 1
ATOM 2442 O O . ILE A 1 304 ? -24.916 -3.726 11.593 1.00 95.44 304 ILE A O 1
ATOM 2446 N N . LYS A 1 305 ? -24.979 -5.702 10.542 1.00 94.06 305 LYS A N 1
ATOM 2447 C CA . LYS A 1 305 ? -26.450 -5.814 10.583 1.00 94.06 305 LYS A CA 1
ATOM 2448 C C . LYS A 1 305 ? -26.992 -5.881 12.018 1.00 94.06 305 LYS A C 1
ATOM 2450 O O . LYS A 1 305 ? -28.068 -5.344 12.277 1.00 94.06 305 LYS A O 1
ATOM 2455 N N . GLN A 1 306 ? -26.262 -6.491 12.955 1.00 95.12 306 GLN A N 1
ATOM 2456 C CA . GLN A 1 306 ? -26.612 -6.503 14.381 1.00 95.12 306 GLN A CA 1
ATOM 2457 C C . GLN A 1 306 ? -26.445 -5.113 15.027 1.00 95.12 306 GLN A C 1
ATOM 2459 O O . GLN A 1 306 ? -27.364 -4.641 15.695 1.00 95.12 306 GLN A O 1
ATOM 2464 N N . ALA A 1 307 ? -25.325 -4.429 14.788 1.00 95.25 307 ALA A N 1
ATOM 2465 C CA . ALA A 1 307 ? -25.016 -3.125 15.376 1.00 95.25 307 ALA A CA 1
ATOM 2466 C C . ALA A 1 307 ? -25.912 -1.994 14.836 1.00 95.25 307 ALA A C 1
ATOM 2468 O O . ALA A 1 307 ? -26.445 -1.206 15.617 1.00 95.25 307 ALA A O 1
ATOM 2469 N N . VAL A 1 308 ? -26.181 -1.974 13.523 1.00 92.69 308 VAL A N 1
ATOM 2470 C CA . VAL A 1 308 ? -27.133 -1.033 12.903 1.00 92.69 308 VAL A CA 1
ATOM 2471 C C . VAL A 1 308 ? -28.554 -1.246 13.443 1.00 92.69 308 VAL A C 1
ATOM 2473 O O . VAL A 1 308 ? -29.269 -0.280 13.694 1.00 92.69 308 VAL A O 1
ATOM 2476 N N . LYS A 1 309 ? -28.957 -2.500 13.698 1.00 92.62 309 LYS A N 1
ATOM 2477 C CA . LYS A 1 309 ? -30.239 -2.828 14.352 1.00 92.62 309 LYS A CA 1
ATOM 2478 C C . LYS A 1 309 ? -30.281 -2.392 15.826 1.00 92.62 309 LYS A C 1
ATOM 2480 O O . LYS A 1 309 ? -31.362 -2.086 16.329 1.00 92.62 309 LYS A O 1
ATOM 2485 N N . ALA A 1 310 ? -29.141 -2.384 16.519 1.00 92.94 310 ALA A N 1
ATOM 2486 C CA . ALA A 1 310 ? -29.031 -1.919 17.902 1.00 92.94 310 ALA A CA 1
ATOM 2487 C C . ALA A 1 310 ? -29.035 -0.381 18.017 1.00 92.94 310 ALA A C 1
ATOM 2489 O O . ALA A 1 310 ? -29.567 0.140 18.995 1.00 92.94 310 ALA A O 1
ATOM 2490 N N . GLY A 1 311 ? -28.510 0.324 17.006 1.00 92.56 311 GLY A N 1
ATOM 2491 C CA . GLY A 1 311 ? -28.456 1.791 16.928 1.00 92.56 311 GLY A CA 1
ATOM 2492 C C . GLY A 1 311 ? -27.048 2.397 17.015 1.00 92.56 311 GLY A C 1
ATOM 2493 O O . GLY A 1 311 ? -26.926 3.617 17.079 1.00 92.56 311 GLY A O 1
ATOM 2494 N N . PHE A 1 312 ? -25.993 1.576 17.026 1.00 95.06 312 PHE A N 1
ATOM 2495 C CA . PHE A 1 312 ? -24.611 2.039 17.198 1.00 95.06 312 PHE A CA 1
ATOM 2496 C C . PHE A 1 312 ? -24.026 2.628 15.909 1.00 95.06 312 PHE A C 1
ATOM 2498 O O . PHE A 1 312 ? -24.183 2.052 14.829 1.00 95.06 312 PHE A O 1
ATOM 2505 N N . GLN A 1 313 ? -23.322 3.758 16.030 1.00 94.06 313 GLN A N 1
ATOM 2506 C CA . GLN A 1 313 ? -22.749 4.485 14.888 1.00 94.06 313 GLN A CA 1
ATOM 2507 C C . GLN A 1 313 ? -21.283 4.174 14.603 1.00 94.06 313 GLN A C 1
ATOM 2509 O O . GLN A 1 313 ? -20.927 4.075 13.431 1.00 94.06 313 GLN A O 1
ATOM 2514 N N . HIS A 1 314 ? -20.453 4.050 15.640 1.00 96.44 314 HIS A N 1
ATOM 2515 C CA . HIS A 1 314 ? -18.997 3.967 15.522 1.00 96.44 314 HIS A CA 1
ATOM 2516 C C . HIS A 1 314 ? -18.533 2.533 15.761 1.00 96.44 314 HIS A C 1
ATOM 2518 O O . HIS A 1 314 ? -18.540 2.067 16.903 1.00 96.44 314 HIS A O 1
ATOM 2524 N N . LEU A 1 315 ? -18.137 1.835 14.691 1.00 97.69 315 LEU A N 1
ATOM 2525 C CA . LEU A 1 315 ? -17.576 0.486 14.787 1.00 97.69 315 LEU A CA 1
ATOM 2526 C C . LEU A 1 315 ? -16.102 0.474 14.370 1.00 97.69 315 LEU A C 1
ATOM 2528 O O . LEU A 1 315 ? -15.708 1.168 13.430 1.00 97.69 315 LEU A O 1
ATOM 2532 N N . VAL A 1 316 ? -15.315 -0.368 15.031 1.00 97.94 316 VAL A N 1
ATOM 2533 C CA . VAL A 1 316 ? -13.955 -0.748 14.639 1.00 97.94 316 VAL A CA 1
ATOM 2534 C C . VAL A 1 316 ? -13.891 -2.268 14.534 1.00 97.94 316 VAL A C 1
ATOM 2536 O O . VAL A 1 316 ? -14.391 -2.964 15.416 1.00 97.94 316 VAL A O 1
ATOM 2539 N N . PHE A 1 317 ? -13.263 -2.773 13.478 1.00 96.81 317 PHE A N 1
ATOM 2540 C CA . PHE A 1 317 ? -13.013 -4.197 13.271 1.00 96.81 317 PHE A CA 1
ATOM 2541 C C . PHE A 1 317 ? -11.505 -4.469 13.168 1.00 96.81 317 PHE A C 1
ATOM 2543 O O . PHE A 1 317 ? -10.792 -3.768 12.441 1.00 96.81 317 PHE A O 1
ATOM 2550 N N . GLU A 1 318 ? -11.034 -5.466 13.922 1.00 93.50 318 GLU A N 1
ATOM 2551 C CA . GLU A 1 318 ? -9.796 -6.217 13.654 1.00 93.50 318 GLU A CA 1
ATOM 2552 C C . GLU A 1 318 ? -9.940 -7.052 12.369 1.00 93.50 318 GLU A C 1
ATOM 2554 O O . GLU A 1 318 ? -11.052 -7.301 11.916 1.00 93.50 318 GLU A O 1
ATOM 2559 N N . ASP A 1 319 ? -8.822 -7.522 11.809 1.00 91.38 319 ASP A N 1
ATOM 2560 C CA . ASP A 1 319 ? -8.804 -8.570 10.773 1.00 91.38 319 ASP A CA 1
ATOM 2561 C C . ASP A 1 319 ? -9.727 -8.334 9.532 1.00 91.38 319 ASP A C 1
ATOM 2563 O O . ASP A 1 319 ? -10.302 -9.269 8.969 1.00 91.38 319 ASP A O 1
ATOM 2567 N N . ASN A 1 320 ? -9.793 -7.102 9.003 1.00 93.19 320 ASN A N 1
ATOM 2568 C CA . ASN A 1 320 ? -10.472 -6.729 7.743 1.00 93.19 320 ASN A CA 1
ATOM 2569 C C . ASN A 1 320 ? -9.728 -7.270 6.494 1.00 93.19 320 ASN A C 1
ATOM 2571 O O . ASN A 1 320 ? -9.208 -6.535 5.652 1.00 93.19 320 ASN A O 1
ATOM 2575 N N . TYR A 1 321 ? -9.655 -8.596 6.399 1.00 90.19 321 TYR A N 1
ATOM 2576 C CA . TYR A 1 321 ? -8.805 -9.376 5.503 1.00 90.19 321 TYR A CA 1
ATOM 2577 C C . TYR A 1 321 ? -8.877 -8.996 4.018 1.00 90.19 321 TYR A C 1
ATOM 2579 O O . TYR A 1 321 ? -9.960 -8.809 3.460 1.00 90.19 321 TYR A O 1
ATOM 2587 N N . ASP A 1 322 ? -7.719 -9.005 3.347 1.00 88.56 322 ASP A N 1
ATOM 2588 C CA . ASP A 1 322 ? -7.617 -8.850 1.892 1.00 88.56 322 ASP A CA 1
ATOM 2589 C C . ASP A 1 322 ? -8.215 -10.036 1.123 1.00 88.56 322 ASP A C 1
ATOM 2591 O O . ASP A 1 322 ? -8.207 -11.177 1.596 1.00 88.56 322 ASP A O 1
ATOM 2595 N N . THR A 1 323 ? -8.719 -9.772 -0.082 1.00 87.00 323 THR A N 1
ATOM 2596 C CA . THR A 1 323 ? -9.374 -10.769 -0.937 1.00 87.00 323 THR A CA 1
ATOM 2597 C C . THR A 1 323 ? -8.473 -11.988 -1.168 1.00 87.00 323 THR A C 1
ATOM 2599 O O . THR A 1 323 ? -7.309 -11.861 -1.541 1.00 87.00 323 THR A O 1
ATOM 2602 N N . GLY A 1 324 ? -9.007 -13.188 -0.909 1.00 83.12 324 GLY A N 1
ATOM 2603 C CA . GLY A 1 324 ? -8.253 -14.449 -0.932 1.00 83.12 324 GLY A CA 1
ATOM 2604 C C . GLY A 1 324 ? -7.573 -14.842 0.393 1.00 83.12 324 GLY A C 1
ATOM 2605 O O . GLY A 1 324 ? -7.150 -15.989 0.523 1.00 83.12 324 GLY A O 1
ATOM 2606 N N . THR A 1 325 ? -7.525 -13.958 1.398 1.00 86.06 325 THR A N 1
ATOM 2607 C CA . THR A 1 325 ? -7.098 -14.281 2.778 1.00 86.06 325 THR A CA 1
ATOM 2608 C C . THR A 1 325 ? -8.284 -14.432 3.744 1.00 86.06 325 THR A C 1
ATOM 2610 O O . THR A 1 325 ? -9.445 -14.357 3.346 1.00 86.06 325 THR A O 1
ATOM 2613 N N . GLY A 1 326 ? -7.982 -14.653 5.027 1.00 86.81 326 GLY A N 1
ATOM 2614 C CA . GLY A 1 326 ? -8.947 -14.599 6.123 1.00 86.81 326 GLY A CA 1
ATOM 2615 C C . GLY A 1 326 ? -9.645 -15.906 6.471 1.00 86.81 326 GLY A C 1
ATOM 2616 O O . GLY A 1 326 ? -9.629 -16.879 5.714 1.00 86.81 326 GLY A O 1
ATOM 2617 N N . ASP A 1 327 ? -10.246 -15.917 7.656 1.00 86.88 327 ASP A N 1
ATOM 2618 C CA . ASP A 1 327 ? -11.040 -17.014 8.221 1.00 86.88 327 ASP A CA 1
ATOM 2619 C C . ASP A 1 327 ? -12.531 -16.667 8.395 1.00 86.88 327 ASP A C 1
ATOM 2621 O O . ASP A 1 327 ? -13.343 -17.550 8.688 1.00 86.88 327 ASP A O 1
ATOM 2625 N N . HIS A 1 328 ? -12.884 -15.409 8.127 1.00 89.50 328 HIS A N 1
ATOM 2626 C CA . HIS A 1 328 ? -14.235 -14.873 8.041 1.00 89.50 328 HIS A CA 1
ATOM 2627 C C . HIS A 1 328 ? -14.351 -13.851 6.884 1.00 89.50 328 HIS A C 1
ATOM 2629 O O . HIS A 1 328 ? -13.389 -13.600 6.151 1.00 89.50 328 HIS A O 1
ATOM 2635 N N . TYR A 1 329 ? -15.555 -13.318 6.662 1.00 91.31 329 TYR A N 1
ATOM 2636 C CA . TYR A 1 329 ? -15.897 -12.462 5.519 1.00 91.31 329 TYR A CA 1
ATOM 2637 C C . TYR A 1 329 ? -15.903 -10.977 5.897 1.00 91.31 329 TYR A C 1
ATOM 2639 O O . TYR A 1 329 ? -16.730 -10.558 6.714 1.00 91.31 329 TYR A O 1
ATOM 2647 N N . SER A 1 330 ? -15.003 -10.208 5.276 1.00 92.81 330 SER A N 1
ATOM 2648 C CA . SER A 1 330 ? -14.677 -8.829 5.656 1.00 92.81 330 SER A CA 1
ATOM 2649 C C . SER A 1 330 ? -15.312 -7.736 4.774 1.00 92.81 330 SER A C 1
ATOM 2651 O O . SER A 1 330 ? -15.747 -7.994 3.646 1.00 92.81 330 SER A O 1
ATOM 2653 N N . LEU A 1 331 ? -15.337 -6.486 5.257 1.00 93.06 331 LEU A N 1
ATOM 2654 C CA . LEU A 1 331 ? -15.690 -5.268 4.520 1.00 93.06 331 LEU A CA 1
ATOM 2655 C C . LEU A 1 331 ? -14.841 -5.139 3.265 1.00 93.06 331 LEU A C 1
ATOM 2657 O O . LEU A 1 331 ? -15.369 -4.863 2.191 1.00 93.06 331 LEU A O 1
ATOM 2661 N N . ARG A 1 332 ? -13.535 -5.362 3.385 1.00 91.69 332 ARG A N 1
ATOM 2662 C CA . ARG A 1 332 ? -12.605 -5.268 2.273 1.00 91.69 332 ARG A CA 1
ATOM 2663 C C . ARG A 1 332 ? -12.922 -6.298 1.198 1.00 91.69 332 ARG A C 1
ATOM 2665 O O . ARG A 1 332 ? -13.017 -5.911 0.040 1.00 91.69 332 ARG A O 1
ATOM 2672 N N . GLN A 1 333 ? -13.183 -7.556 1.570 1.00 91.19 333 GLN A N 1
ATOM 2673 C CA . GLN A 1 333 ? -13.686 -8.559 0.625 1.00 91.19 333 GLN A CA 1
ATOM 2674 C C . GLN A 1 333 ? -14.989 -8.078 -0.025 1.00 91.19 333 GLN A C 1
ATOM 2676 O O . GLN A 1 333 ? -15.074 -8.047 -1.245 1.00 91.19 333 GLN A O 1
ATOM 2681 N N . MET A 1 334 ? -15.982 -7.634 0.757 1.00 91.50 334 MET A N 1
ATOM 2682 C CA . MET A 1 334 ? -17.258 -7.111 0.238 1.00 91.50 334 MET A CA 1
ATOM 2683 C C . MET A 1 334 ? -17.103 -5.921 -0.722 1.00 91.50 334 MET A C 1
ATOM 2685 O O . MET A 1 334 ? -17.904 -5.767 -1.645 1.00 91.50 334 MET A O 1
ATOM 2689 N N . CYS A 1 335 ? -16.111 -5.063 -0.511 1.00 91.12 335 CYS A N 1
ATOM 2690 C CA . CYS A 1 335 ? -15.897 -3.827 -1.262 1.00 91.12 335 CYS A CA 1
ATOM 2691 C C . CYS A 1 335 ? -14.818 -3.937 -2.347 1.00 91.12 335 CYS A C 1
ATOM 2693 O O . CYS A 1 335 ? -14.608 -2.982 -3.097 1.00 91.12 335 CYS A O 1
ATOM 2695 N N . ASP A 1 336 ? -14.181 -5.099 -2.494 1.00 90.50 336 ASP A N 1
ATOM 2696 C CA . ASP A 1 336 ? -13.352 -5.414 -3.649 1.00 90.50 336 ASP A CA 1
ATOM 2697 C C . ASP A 1 336 ? -14.267 -5.596 -4.872 1.00 90.50 336 ASP A C 1
ATOM 2699 O O . ASP A 1 336 ? -14.957 -6.599 -5.036 1.00 90.50 336 ASP A O 1
ATOM 2703 N N . GLN A 1 337 ? -14.375 -4.548 -5.689 1.00 87.94 337 GLN A N 1
ATOM 2704 C CA . GLN A 1 337 ? -15.279 -4.484 -6.835 1.00 87.94 337 GLN A CA 1
ATOM 2705 C C . GLN A 1 337 ? -14.563 -3.856 -8.031 1.00 87.94 337 GLN A C 1
ATOM 2707 O O . GLN A 1 337 ? -13.776 -2.926 -7.873 1.00 87.94 337 GLN A O 1
ATOM 2712 N N . PHE A 1 338 ? -14.916 -4.276 -9.248 1.00 85.25 338 PHE A N 1
ATOM 2713 C CA . PHE A 1 338 ? -14.295 -3.824 -10.508 1.00 85.25 338 PHE A CA 1
ATOM 2714 C C . PHE A 1 338 ? -14.347 -2.305 -10.785 1.00 85.25 338 PHE A C 1
ATOM 2716 O O . PHE A 1 338 ? -13.697 -1.820 -11.708 1.00 85.25 338 PHE A O 1
ATOM 2723 N N . TYR A 1 339 ? -15.148 -1.550 -10.028 1.00 83.31 339 TYR A N 1
ATOM 2724 C CA . TYR A 1 339 ? -15.293 -0.093 -10.129 1.00 83.31 339 TYR A CA 1
ATOM 2725 C C . TYR A 1 339 ? -14.618 0.670 -8.966 1.00 83.31 339 TYR A C 1
ATOM 2727 O O . TYR A 1 339 ? -14.738 1.896 -8.874 1.00 83.31 339 TYR A O 1
ATOM 2735 N N . ILE A 1 340 ? -13.931 -0.041 -8.068 1.00 83.50 340 ILE A N 1
ATOM 2736 C CA . ILE A 1 340 ? -13.130 0.498 -6.965 1.00 83.50 340 ILE A CA 1
ATOM 2737 C C . ILE A 1 340 ? -11.655 0.439 -7.372 1.00 83.50 340 ILE A C 1
ATOM 2739 O O . ILE A 1 340 ? -11.169 -0.575 -7.859 1.00 83.50 340 ILE A O 1
ATOM 2743 N N . LYS A 1 341 ? -10.911 1.535 -7.186 1.00 80.50 341 LYS A N 1
ATOM 2744 C CA . LYS A 1 341 ? -9.487 1.601 -7.551 1.00 80.50 341 LYS A CA 1
ATOM 2745 C C . LYS A 1 341 ? -8.679 0.622 -6.690 1.00 80.50 341 LYS A C 1
ATOM 2747 O O . LYS A 1 341 ? -8.467 0.899 -5.517 1.00 80.50 341 LYS A O 1
ATOM 2752 N N . GLY A 1 342 ? -8.175 -0.457 -7.287 1.00 79.38 342 GLY A N 1
ATOM 2753 C CA . GLY A 1 342 ? -7.437 -1.502 -6.567 1.00 79.38 342 GLY A CA 1
ATOM 2754 C C . GLY A 1 342 ? -8.310 -2.645 -6.054 1.00 79.38 342 GLY A C 1
ATOM 2755 O O . GLY A 1 342 ? -7.767 -3.610 -5.526 1.00 79.38 342 GLY A O 1
ATOM 2756 N N . GLY A 1 343 ? -9.627 -2.562 -6.244 1.00 83.12 343 GLY A N 1
ATOM 2757 C CA . GLY A 1 343 ? -10.452 -3.755 -6.370 1.00 83.12 343 GLY A CA 1
ATOM 2758 C C . GLY A 1 343 ? -10.599 -4.156 -7.841 1.00 83.12 343 GLY A C 1
ATOM 2759 O O . GLY A 1 343 ? -10.216 -3.394 -8.734 1.00 83.12 343 GLY A O 1
ATOM 2760 N N . GLY A 1 344 ? -11.162 -5.335 -8.104 1.00 83.50 344 GLY A N 1
ATOM 2761 C CA . GLY A 1 344 ? -11.349 -5.834 -9.470 1.00 83.50 344 GLY A CA 1
ATOM 2762 C C . GLY A 1 344 ? -10.212 -6.723 -9.961 1.00 83.50 344 GLY A C 1
ATOM 2763 O O . GLY A 1 344 ? -9.371 -6.267 -10.735 1.00 83.50 344 GLY A O 1
ATOM 2764 N N . HIS A 1 345 ? -10.198 -7.991 -9.550 1.00 84.94 345 HIS A N 1
ATOM 2765 C CA . HIS A 1 345 ? -9.095 -8.901 -9.868 1.00 84.94 345 HIS A CA 1
ATOM 2766 C C . HIS A 1 345 ? -9.154 -9.537 -11.260 1.00 84.94 345 HIS A C 1
ATOM 2768 O O . HIS A 1 345 ? -10.219 -9.805 -11.823 1.00 84.94 345 HIS A O 1
ATOM 2774 N N . SER A 1 346 ? -7.968 -9.826 -11.798 1.00 84.12 346 SER A N 1
ATOM 2775 C CA . SER A 1 346 ? -7.772 -10.488 -13.087 1.00 84.12 346 SER A CA 1
ATOM 2776 C C . SER A 1 346 ? -7.353 -11.947 -12.896 1.00 84.12 346 SER A C 1
ATOM 2778 O O . SER A 1 346 ? -6.166 -12.264 -12.832 1.00 84.12 346 SER A O 1
ATOM 2780 N N . CYS A 1 347 ? -8.330 -12.856 -12.835 1.00 85.19 347 CYS A N 1
ATOM 2781 C CA . CYS A 1 347 ? -8.094 -14.286 -12.591 1.00 85.19 347 CYS A CA 1
ATOM 2782 C C . CYS A 1 347 ? -7.388 -15.056 -13.722 1.00 85.19 347 CYS A C 1
ATOM 2784 O O . CYS A 1 347 ? -7.140 -16.255 -13.589 1.00 85.19 347 CYS A O 1
ATOM 2786 N N . PHE A 1 348 ? -7.003 -14.386 -14.810 1.00 85.94 348 PHE A N 1
ATOM 2787 C CA . PHE A 1 348 ? -6.149 -14.974 -15.837 1.00 85.94 348 PHE A CA 1
ATOM 2788 C C . PHE A 1 348 ? -4.724 -15.168 -15.298 1.00 85.94 348 PHE A C 1
ATOM 2790 O O . PHE A 1 348 ? -4.081 -14.210 -14.862 1.00 85.94 348 PHE A O 1
ATOM 2797 N N . LYS A 1 349 ? -4.197 -16.397 -15.383 1.00 82.81 349 LYS A N 1
ATOM 2798 C CA . LYS A 1 349 ? -2.851 -16.745 -14.881 1.00 82.81 349 LYS A CA 1
ATOM 2799 C C . LYS A 1 349 ? -1.716 -15.963 -15.552 1.00 82.81 349 LYS A C 1
ATOM 2801 O O . LYS A 1 349 ? -0.713 -15.678 -14.909 1.00 82.81 349 LYS A O 1
ATOM 2806 N N . ASP A 1 350 ? -1.900 -15.572 -16.812 1.00 84.38 350 ASP A N 1
ATOM 2807 C CA . ASP A 1 350 ? -0.931 -14.783 -17.585 1.00 84.38 350 ASP A CA 1
ATOM 2808 C C . ASP A 1 350 ? -1.052 -13.257 -17.350 1.00 84.38 350 ASP A C 1
ATOM 2810 O O . ASP A 1 350 ? -0.434 -12.465 -18.065 1.00 84.38 350 ASP A O 1
ATOM 2814 N N . SER A 1 351 ? -1.868 -12.813 -16.383 1.00 85.81 351 SER A N 1
ATOM 2815 C CA . SER A 1 351 ? -2.075 -11.388 -16.100 1.00 85.81 351 SER A CA 1
ATOM 2816 C C . SER A 1 351 ? -0.880 -10.731 -15.399 1.00 85.81 351 SER A C 1
ATOM 2818 O O . SER A 1 351 ? -0.100 -11.366 -14.686 1.00 85.81 351 SER A O 1
ATOM 2820 N N . ASP A 1 352 ? -0.756 -9.407 -15.544 1.00 84.44 352 ASP A N 1
ATOM 2821 C CA . ASP A 1 352 ? 0.240 -8.638 -14.793 1.00 84.44 352 ASP A CA 1
ATOM 2822 C C . ASP A 1 352 ? -0.019 -8.657 -13.276 1.00 84.44 352 ASP A C 1
ATOM 2824 O O . ASP A 1 352 ? 0.940 -8.622 -12.508 1.00 84.44 352 ASP A O 1
ATOM 2828 N N . GLU A 1 353 ? -1.277 -8.787 -12.837 1.00 86.62 353 GLU A N 1
ATOM 2829 C CA . GLU A 1 353 ? -1.609 -8.982 -11.421 1.00 86.62 353 GLU A CA 1
ATOM 2830 C C . GLU A 1 353 ? -1.057 -10.317 -10.905 1.00 86.62 353 GLU A C 1
ATOM 2832 O O . GLU A 1 353 ? -0.326 -10.319 -9.915 1.00 86.62 353 GLU A O 1
ATOM 2837 N N . ALA A 1 354 ? -1.324 -11.430 -11.599 1.00 87.88 354 ALA A N 1
ATOM 2838 C CA . ALA A 1 354 ? -0.771 -12.741 -11.257 1.00 87.88 354 ALA A CA 1
ATOM 2839 C C . ALA A 1 354 ? 0.768 -12.712 -11.228 1.00 87.88 354 ALA A C 1
ATOM 2841 O O . ALA A 1 354 ? 1.393 -13.128 -10.254 1.00 87.88 354 ALA A O 1
ATOM 2842 N N . ARG A 1 355 ? 1.392 -12.113 -12.251 1.00 87.25 355 ARG A N 1
ATOM 2843 C CA . ARG A 1 355 ? 2.852 -11.950 -12.362 1.00 87.25 355 ARG A CA 1
ATOM 2844 C C . ARG A 1 355 ? 3.469 -11.119 -11.229 1.00 87.25 355 ARG A C 1
ATOM 2846 O O . ARG A 1 355 ? 4.641 -11.323 -10.902 1.00 87.25 355 ARG A O 1
ATOM 2853 N N . ILE A 1 356 ? 2.731 -10.165 -10.658 1.00 88.12 356 ILE A N 1
ATOM 2854 C CA . ILE A 1 356 ? 3.167 -9.394 -9.487 1.00 88.12 356 ILE A CA 1
ATOM 2855 C C . ILE A 1 356 ? 2.937 -10.214 -8.213 1.00 88.12 356 ILE A C 1
ATOM 2857 O O . ILE A 1 356 ? 3.889 -10.425 -7.465 1.00 88.12 356 ILE A O 1
ATOM 2861 N N . ARG A 1 357 ? 1.727 -10.741 -7.995 1.00 89.56 357 ARG A N 1
ATOM 2862 C CA . ARG A 1 357 ? 1.363 -11.557 -6.822 1.00 89.56 357 ARG A CA 1
ATOM 2863 C C . ARG A 1 357 ? 2.305 -12.746 -6.614 1.00 89.56 357 ARG A C 1
ATOM 2865 O O . ARG A 1 357 ? 2.880 -12.866 -5.534 1.00 89.56 357 ARG A O 1
ATOM 2872 N N . ALA A 1 358 ? 2.582 -13.523 -7.661 1.00 90.06 358 ALA A N 1
ATOM 2873 C CA . ALA A 1 358 ? 3.510 -14.655 -7.619 1.00 90.06 358 ALA A CA 1
ATOM 2874 C C . ALA A 1 358 ? 4.937 -14.259 -7.189 1.00 90.06 358 ALA A C 1
ATOM 2876 O O . ALA A 1 358 ? 5.613 -15.019 -6.500 1.00 90.06 358 ALA A O 1
ATOM 2877 N N . LYS A 1 359 ? 5.407 -13.051 -7.543 1.00 89.50 359 LYS A N 1
ATOM 2878 C CA . LYS A 1 359 ? 6.690 -12.527 -7.040 1.00 89.50 359 LYS A CA 1
ATOM 2879 C C . LYS A 1 359 ? 6.607 -12.123 -5.574 1.00 89.50 359 LYS A C 1
ATOM 2881 O O . LYS A 1 359 ? 7.540 -12.383 -4.824 1.00 89.50 359 LYS A O 1
ATOM 2886 N N . ARG A 1 360 ? 5.517 -11.469 -5.169 1.00 89.06 360 ARG A N 1
ATOM 2887 C CA . ARG A 1 360 ? 5.325 -10.950 -3.805 1.00 89.06 360 ARG A CA 1
ATOM 2888 C C . ARG A 1 360 ? 5.134 -12.072 -2.781 1.00 89.06 360 ARG A C 1
ATOM 2890 O O . ARG A 1 360 ? 5.650 -11.963 -1.674 1.00 89.06 360 ARG A O 1
ATOM 2897 N N . LYS A 1 361 ? 4.549 -13.199 -3.199 1.00 90.19 361 LYS A N 1
ATOM 2898 C CA . LYS A 1 361 ? 4.465 -14.460 -2.442 1.00 90.19 361 LYS A CA 1
ATOM 2899 C C . LYS A 1 361 ? 5.822 -15.005 -1.964 1.00 90.19 361 LYS A C 1
ATOM 2901 O O . LYS A 1 361 ? 5.864 -15.755 -0.997 1.00 90.19 361 LYS A O 1
ATOM 2906 N N . LEU A 1 362 ? 6.929 -14.621 -2.611 1.00 87.88 362 LEU A N 1
ATOM 2907 C CA . LEU A 1 362 ? 8.290 -15.018 -2.220 1.00 87.88 362 LEU A CA 1
ATOM 2908 C C . LEU A 1 362 ? 8.877 -14.178 -1.069 1.00 87.88 362 LEU A C 1
ATOM 2910 O O . LEU A 1 362 ? 9.914 -14.556 -0.529 1.00 87.88 362 LEU A O 1
ATOM 2914 N N . PHE A 1 363 ? 8.253 -13.047 -0.721 1.00 87.50 363 PHE A N 1
ATOM 2915 C CA . PHE A 1 363 ? 8.764 -12.083 0.264 1.00 87.50 363 PHE A CA 1
ATOM 2916 C C . PHE A 1 363 ? 7.796 -11.820 1.428 1.00 87.50 363 PHE A C 1
ATOM 2918 O O . PHE A 1 363 ? 8.254 -11.505 2.523 1.00 87.50 363 PHE A O 1
ATOM 2925 N N . TRP A 1 364 ? 6.483 -11.958 1.206 1.00 90.12 364 TRP A N 1
ATOM 2926 C CA . TRP A 1 364 ? 5.441 -11.594 2.172 1.00 90.12 364 TRP A CA 1
ATOM 2927 C C . TRP A 1 364 ? 4.537 -12.792 2.491 1.00 90.12 364 TRP A C 1
ATOM 2929 O O . TRP A 1 364 ? 3.936 -13.383 1.593 1.00 90.12 364 TRP A O 1
ATOM 2939 N N . GLU A 1 365 ? 4.406 -13.144 3.770 1.00 87.38 365 GLU A N 1
ATOM 2940 C CA . GLU A 1 365 ? 3.757 -14.387 4.223 1.00 87.38 365 GLU A CA 1
ATOM 2941 C C . GLU A 1 365 ? 2.258 -14.448 3.882 1.00 87.38 365 GLU A C 1
ATOM 2943 O O . GLU A 1 365 ? 1.734 -15.509 3.533 1.00 87.38 365 GLU A O 1
ATOM 2948 N N . LYS A 1 366 ? 1.561 -13.308 3.977 1.00 87.12 366 LYS A N 1
ATOM 2949 C CA . LYS A 1 366 ? 0.130 -13.159 3.662 1.00 87.12 366 LYS A CA 1
ATOM 2950 C C . LYS A 1 366 ? -0.132 -12.616 2.254 1.00 87.12 366 LYS A C 1
ATOM 2952 O O . LYS A 1 366 ? -1.289 -12.349 1.937 1.00 87.12 366 LYS A O 1
ATOM 2957 N N . ALA A 1 367 ? 0.885 -12.472 1.395 1.00 89.56 367 ALA A N 1
ATOM 2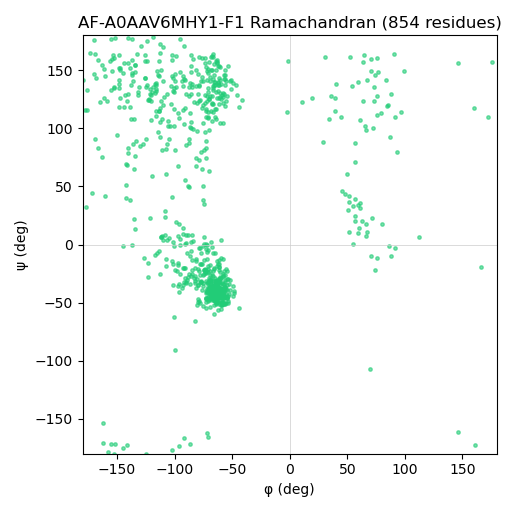958 C CA . ALA A 1 367 ? 0.617 -12.249 -0.025 1.00 89.56 367 ALA A CA 1
ATOM 2959 C C . ALA A 1 367 ? -0.165 -13.443 -0.598 1.00 89.56 367 ALA A C 1
ATOM 2961 O O . ALA A 1 367 ? 0.079 -14.598 -0.241 1.00 89.56 367 ALA A O 1
ATOM 2962 N N . VAL A 1 368 ? -1.111 -13.148 -1.487 1.00 88.56 368 VAL A N 1
ATOM 2963 C CA . VAL A 1 368 ? -2.009 -14.132 -2.106 1.00 88.56 368 VAL A CA 1
ATOM 2964 C C . VAL A 1 368 ? -1.639 -14.271 -3.570 1.00 88.56 368 VAL A C 1
ATOM 2966 O O . VAL A 1 368 ? -1.712 -13.277 -4.300 1.00 88.56 368 VAL A O 1
ATOM 2969 N N . ASP A 1 369 ? -1.272 -15.477 -3.997 1.00 89.12 369 ASP A N 1
ATOM 2970 C CA . ASP A 1 369 ? -1.057 -15.789 -5.410 1.00 89.12 369 ASP A CA 1
ATOM 2971 C C . ASP A 1 369 ? -2.389 -16.007 -6.153 1.00 89.12 369 ASP A C 1
ATOM 2973 O O . ASP A 1 369 ? -3.431 -16.255 -5.545 1.00 89.12 369 ASP A O 1
ATOM 2977 N N . ILE A 1 370 ? -2.387 -15.921 -7.484 1.00 88.94 370 ILE A N 1
ATOM 2978 C CA . ILE A 1 370 ? -3.623 -15.967 -8.277 1.00 88.94 370 ILE A CA 1
ATOM 2979 C C . ILE A 1 370 ? -4.399 -17.290 -8.102 1.00 88.94 370 ILE A C 1
ATOM 2981 O O . ILE A 1 370 ? -5.626 -17.291 -8.150 1.00 88.94 370 ILE A O 1
ATOM 2985 N N . GLU A 1 371 ? -3.711 -18.402 -7.816 1.00 83.69 371 GLU A N 1
ATOM 2986 C CA . GLU A 1 371 ? -4.327 -19.717 -7.552 1.00 83.69 371 GLU A CA 1
ATOM 2987 C C . GLU A 1 371 ? -4.933 -19.856 -6.137 1.00 83.69 371 GLU A C 1
ATOM 2989 O O . GLU A 1 371 ? -5.748 -20.748 -5.873 1.00 83.69 371 GLU A O 1
ATOM 2994 N N . GLU A 1 372 ? -4.555 -18.966 -5.216 1.00 85.38 372 GLU A N 1
ATOM 2995 C CA . GLU A 1 372 ? -5.156 -18.833 -3.884 1.00 85.38 372 GLU A CA 1
ATOM 2996 C C . GLU A 1 372 ? -6.321 -17.833 -3.895 1.00 85.38 372 GLU A C 1
ATOM 2998 O O . GLU A 1 372 ? -7.297 -18.018 -3.171 1.00 85.38 372 GLU A O 1
ATOM 3003 N N . LEU A 1 373 ? -6.233 -16.798 -4.737 1.00 88.50 373 LEU A N 1
ATOM 3004 C CA . LEU A 1 373 ? -7.248 -15.761 -4.915 1.00 88.50 373 LEU A CA 1
ATOM 3005 C C . LEU A 1 373 ? -8.484 -16.283 -5.662 1.00 88.50 373 LEU A C 1
ATOM 3007 O O . LEU A 1 373 ? -9.621 -16.086 -5.225 1.00 88.50 373 LEU A O 1
ATOM 3011 N N . CYS A 1 374 ? -8.248 -16.951 -6.792 1.00 86.94 374 CYS A N 1
ATOM 3012 C CA . CYS A 1 374 ? -9.271 -17.271 -7.778 1.00 86.94 374 CYS A CA 1
ATOM 3013 C C . CYS A 1 374 ? -9.797 -18.702 -7.641 1.00 86.94 374 CYS A C 1
ATOM 3015 O O . CYS A 1 374 ? -9.051 -19.665 -7.464 1.00 86.94 374 CYS A O 1
ATOM 3017 N N . GLY A 1 375 ? -11.117 -18.837 -7.717 1.00 78.31 375 GLY A N 1
ATOM 3018 C CA . GLY A 1 375 ? -11.833 -20.098 -7.617 1.00 78.31 375 GLY A CA 1
ATOM 3019 C C . GLY A 1 375 ? -12.180 -20.732 -8.959 1.00 78.31 375 GLY A C 1
ATOM 3020 O O . GLY A 1 375 ? -11.775 -20.248 -10.023 1.00 78.31 375 GLY A O 1
ATOM 3021 N N . PRO A 1 376 ? -12.955 -21.831 -8.922 1.00 68.75 376 PRO A N 1
ATOM 3022 C CA . PRO A 1 376 ? -13.498 -22.460 -10.119 1.00 68.75 376 PRO A CA 1
ATOM 3023 C C . PRO A 1 376 ? -14.210 -21.432 -11.006 1.00 68.75 376 PRO A C 1
ATOM 3025 O O . PRO A 1 376 ? -14.891 -20.537 -10.500 1.00 68.75 376 PRO A O 1
ATOM 3028 N N . TYR A 1 377 ? -14.067 -21.572 -12.326 1.00 70.12 377 TYR A N 1
ATOM 3029 C CA . TYR A 1 377 ? -14.635 -20.641 -13.313 1.00 70.12 377 TYR A CA 1
ATOM 3030 C C . TYR A 1 377 ? -14.138 -19.183 -13.169 1.00 70.12 377 TYR A C 1
ATOM 3032 O O . TYR A 1 377 ? -14.893 -18.250 -13.427 1.00 70.12 377 TYR A O 1
ATOM 3040 N N . GLU A 1 378 ? -12.876 -18.994 -12.756 1.00 71.81 378 GLU A N 1
ATOM 3041 C CA . GLU A 1 378 ? -12.181 -17.689 -12.699 1.00 71.81 378 GLU A CA 1
ATOM 3042 C C . GLU A 1 378 ? -12.850 -16.666 -11.749 1.00 71.81 378 GLU A C 1
ATOM 3044 O O . GLU A 1 378 ? -12.807 -15.454 -11.954 1.00 71.81 378 GLU A O 1
ATOM 3049 N N . SER A 1 379 ? -13.467 -17.174 -10.677 1.00 74.06 379 SER A N 1
ATOM 3050 C CA . SER A 1 379 ? -14.251 -16.409 -9.700 1.00 74.06 379 SER A CA 1
ATOM 3051 C C . SER A 1 379 ? -13.416 -15.824 -8.553 1.00 74.06 379 SER A C 1
ATOM 3053 O O . SER A 1 379 ? -12.617 -16.521 -7.932 1.00 74.06 379 SER A O 1
ATOM 3055 N N . TRP A 1 380 ? -13.649 -14.561 -8.195 1.00 81.25 380 TRP A N 1
ATOM 3056 C CA . TRP A 1 380 ? -13.032 -13.897 -7.041 1.00 81.25 380 TRP A CA 1
ATOM 3057 C C . TRP A 1 380 ? -14.075 -12.994 -6.365 1.00 81.25 380 TRP A C 1
ATOM 3059 O O . TRP A 1 380 ? -14.700 -12.183 -7.036 1.00 81.25 380 TRP A O 1
ATOM 3069 N N . TRP A 1 381 ? -14.327 -13.189 -5.065 1.00 82.00 381 TRP A N 1
ATOM 3070 C CA . TRP A 1 381 ? -15.289 -12.394 -4.264 1.00 82.00 381 TRP A CA 1
ATOM 3071 C C . TRP A 1 381 ? -15.304 -12.815 -2.773 1.00 82.00 381 TRP A C 1
ATOM 3073 O O . TRP A 1 381 ? -16.338 -12.856 -2.104 1.00 82.00 381 TRP A O 1
ATOM 3083 N N . GLY A 1 382 ? -14.148 -13.247 -2.273 1.00 79.75 382 GLY A N 1
ATOM 3084 C CA . GLY A 1 382 ? -13.972 -14.031 -1.047 1.00 79.75 382 GLY A CA 1
ATOM 3085 C C . GLY A 1 382 ? -12.799 -14.990 -1.249 1.00 79.75 382 GLY A C 1
ATOM 3086 O O . GLY A 1 382 ? -12.023 -14.809 -2.191 1.00 79.75 382 GLY A O 1
ATOM 3087 N N . VAL A 1 383 ? -12.675 -16.051 -0.449 1.00 81.19 383 VAL A N 1
ATOM 3088 C CA . VAL A 1 383 ? -11.638 -17.068 -0.703 1.00 81.19 383 VAL A CA 1
ATOM 3089 C C . VAL A 1 383 ? -12.127 -18.011 -1.799 1.00 81.19 383 VAL A C 1
ATOM 3091 O O . VAL A 1 383 ? -12.893 -18.940 -1.541 1.00 81.19 383 VAL A O 1
ATOM 3094 N N . ARG A 1 384 ? -11.697 -17.762 -3.045 1.00 84.19 384 ARG A N 1
ATOM 3095 C CA . ARG A 1 384 ? -12.007 -18.594 -4.226 1.00 84.19 384 ARG A CA 1
ATOM 3096 C C . ARG A 1 384 ? -13.509 -18.784 -4.478 1.00 84.19 384 ARG A C 1
ATOM 3098 O O . ARG A 1 384 ? -13.965 -19.879 -4.800 1.00 84.19 384 ARG A O 1
ATOM 3105 N N . GLY A 1 385 ? -14.276 -17.714 -4.270 1.00 83.00 385 GLY A N 1
ATOM 3106 C CA . GLY A 1 385 ? -15.737 -17.683 -4.415 1.00 83.00 385 GLY A CA 1
ATOM 3107 C C . GLY A 1 385 ? -16.535 -18.119 -3.174 1.00 83.00 385 GLY A C 1
ATOM 3108 O O . GLY A 1 385 ? -17.769 -18.076 -3.191 1.00 83.00 385 GLY A O 1
ATOM 3109 N N . TYR A 1 386 ? -15.862 -18.512 -2.087 1.00 84.62 386 TYR A N 1
ATOM 3110 C CA . TYR A 1 386 ? -16.499 -18.908 -0.830 1.00 84.62 386 TYR A CA 1
ATOM 3111 C C . TYR A 1 386 ? -16.458 -17.785 0.209 1.00 84.62 386 TYR A C 1
ATOM 3113 O O . TYR A 1 386 ? -15.418 -17.173 0.461 1.00 84.62 386 TYR A O 1
ATOM 3121 N N . MET A 1 387 ? -17.602 -17.575 0.856 1.00 83.31 387 MET A N 1
ATOM 3122 C CA . MET A 1 387 ? -17.730 -16.827 2.097 1.00 83.31 387 MET A CA 1
ATOM 3123 C C . MET A 1 387 ? -17.330 -17.740 3.256 1.00 83.31 387 MET A C 1
ATOM 3125 O O . MET A 1 387 ? -17.935 -18.798 3.454 1.00 83.31 387 MET A O 1
ATOM 3129 N N . ARG A 1 388 ? -16.326 -17.322 4.022 1.00 80.19 388 ARG A N 1
ATOM 3130 C CA . ARG A 1 388 ? -15.954 -17.939 5.297 1.00 80.19 388 ARG A CA 1
ATOM 3131 C C . ARG A 1 388 ? -16.686 -17.228 6.439 1.00 80.19 388 ARG A C 1
ATOM 3133 O O . ARG A 1 388 ? -16.864 -16.014 6.391 1.00 80.19 388 ARG A 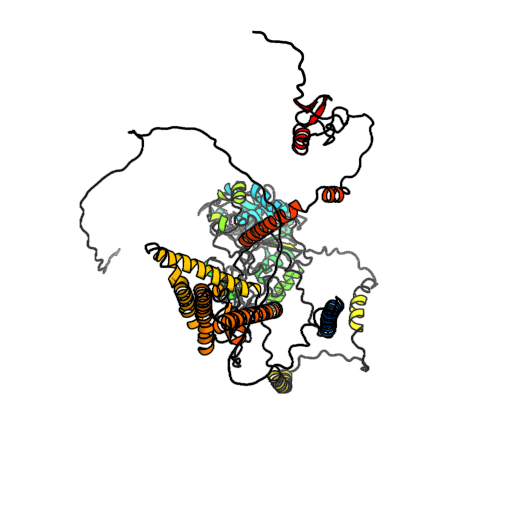O 1
ATOM 3140 N N . ASP A 1 389 ? -17.118 -17.973 7.446 1.00 77.31 389 ASP A N 1
ATOM 3141 C CA . ASP A 1 389 ? -17.580 -17.461 8.743 1.00 77.31 389 ASP A CA 1
ATOM 3142 C C . ASP A 1 389 ? -17.217 -18.495 9.827 1.00 77.31 389 ASP A C 1
ATOM 3144 O O . ASP A 1 389 ? -17.159 -19.702 9.547 1.00 77.31 389 ASP A O 1
ATOM 3148 N N . ASP A 1 390 ? -16.971 -18.010 11.045 1.00 69.25 390 ASP A N 1
ATOM 3149 C CA . ASP A 1 390 ? -16.587 -18.784 12.232 1.00 69.25 390 ASP A CA 1
ATOM 3150 C C . ASP A 1 390 ? -15.318 -19.648 12.050 1.00 69.25 390 ASP A C 1
ATOM 3152 O O . ASP A 1 390 ? -15.386 -20.873 11.955 1.00 69.25 390 ASP A O 1
ATOM 3156 N N . PHE A 1 391 ? -14.134 -19.027 11.971 1.00 63.75 391 PHE A N 1
ATOM 3157 C CA . PHE A 1 391 ? -12.829 -19.714 11.854 1.00 63.75 391 PHE A CA 1
ATOM 3158 C C . PHE A 1 391 ? -12.743 -20.770 10.724 1.00 63.75 391 PHE A C 1
ATOM 3160 O O . PHE A 1 391 ? -12.073 -21.798 10.856 1.00 63.75 391 PHE A O 1
ATOM 3167 N N . ASN A 1 392 ? -13.387 -20.525 9.577 1.00 60.81 392 ASN A N 1
ATOM 3168 C CA . ASN A 1 392 ? -13.582 -21.477 8.466 1.00 60.81 392 ASN A CA 1
ATOM 3169 C C . ASN A 1 392 ? -14.485 -22.700 8.755 1.00 60.81 392 ASN A C 1
ATOM 3171 O O . ASN A 1 392 ? -14.563 -23.580 7.893 1.00 60.81 392 ASN A O 1
ATOM 3175 N N . HIS A 1 393 ? -15.175 -22.801 9.895 1.00 64.19 393 HIS A N 1
ATOM 3176 C CA . HIS A 1 393 ? -16.099 -23.918 10.160 1.00 64.19 393 HIS A CA 1
ATOM 3177 C C . HIS A 1 393 ? -17.338 -23.861 9.260 1.00 64.19 393 HIS A C 1
ATOM 3179 O O . HIS A 1 393 ? -17.866 -24.904 8.871 1.00 64.19 393 HIS A O 1
ATOM 3185 N N . SER A 1 394 ? -17.767 -22.659 8.856 1.00 71.75 394 SER A N 1
ATOM 3186 C CA . SER A 1 394 ? -18.818 -22.480 7.856 1.00 71.75 394 SER A CA 1
ATOM 3187 C C . SER A 1 394 ? -18.262 -21.863 6.566 1.00 71.75 394 SER A C 1
ATOM 3189 O O . SER A 1 394 ? -17.947 -20.678 6.482 1.00 71.75 394 SER A O 1
ATOM 3191 N N . ASN A 1 395 ? -18.130 -22.699 5.531 1.00 80.12 395 ASN A N 1
ATOM 3192 C CA . ASN A 1 395 ? -17.753 -22.282 4.178 1.00 80.12 395 ASN A CA 1
ATOM 3193 C C . ASN A 1 395 ? -19.001 -22.291 3.294 1.00 80.12 395 ASN A C 1
ATOM 3195 O O . ASN A 1 395 ? -19.449 -23.351 2.852 1.00 80.12 395 ASN A O 1
ATOM 3199 N N . ARG A 1 396 ? -19.570 -21.116 3.025 1.00 83.44 396 ARG A N 1
ATOM 3200 C CA . ARG A 1 396 ? -20.740 -20.970 2.156 1.00 83.44 396 ARG A CA 1
ATOM 3201 C C . ARG A 1 396 ? -20.311 -20.440 0.792 1.00 83.44 396 ARG A C 1
ATOM 3203 O O . ARG A 1 396 ? -19.782 -19.339 0.690 1.00 83.44 396 ARG A O 1
ATOM 3210 N N . ALA A 1 397 ? -20.594 -21.191 -0.270 1.00 85.44 397 ALA A N 1
ATOM 3211 C CA . ALA A 1 397 ? -20.522 -20.646 -1.622 1.00 85.44 397 ALA A CA 1
ATOM 3212 C C . ALA A 1 397 ? -21.516 -19.477 -1.746 1.00 85.44 397 ALA A C 1
ATOM 3214 O O . ALA A 1 397 ? -22.699 -19.629 -1.430 1.00 85.44 397 ALA A O 1
ATOM 3215 N N . ILE A 1 398 ? -21.025 -18.322 -2.189 1.00 84.62 398 ILE A N 1
ATOM 3216 C CA . ILE A 1 398 ? -21.833 -17.138 -2.497 1.00 84.62 398 ILE A CA 1
ATOM 3217 C C . ILE A 1 398 ? -21.731 -16.858 -3.995 1.00 84.62 398 ILE A C 1
ATOM 3219 O O . ILE A 1 398 ? -20.721 -17.168 -4.625 1.00 84.62 398 ILE A O 1
ATOM 3223 N N . SER A 1 399 ? -22.782 -16.298 -4.588 1.00 86.19 399 SER A N 1
ATOM 3224 C CA . SER A 1 399 ? -22.745 -15.890 -5.997 1.00 86.19 399 SER A CA 1
ATOM 3225 C C . SER A 1 399 ? -22.165 -14.482 -6.143 1.00 86.19 399 SER A C 1
ATOM 3227 O O . SER A 1 399 ? -22.339 -13.653 -5.250 1.00 86.19 399 SER A O 1
ATOM 3229 N N . HIS A 1 400 ? -21.575 -14.159 -7.300 1.00 84.56 400 HIS A N 1
ATOM 3230 C CA . HIS A 1 400 ? -21.181 -12.780 -7.631 1.00 84.56 400 HIS A CA 1
ATOM 3231 C C . HIS A 1 400 ? -22.351 -11.788 -7.470 1.00 84.56 400 HIS A C 1
ATOM 3233 O O . HIS A 1 400 ? -22.154 -10.641 -7.078 1.00 84.56 400 HIS A O 1
ATOM 3239 N N . ALA A 1 401 ? -23.588 -12.216 -7.753 1.00 87.62 401 ALA A N 1
ATOM 3240 C CA . ALA A 1 401 ? -24.778 -11.386 -7.575 1.00 87.62 401 ALA A CA 1
ATOM 3241 C C . ALA A 1 401 ? -25.077 -11.105 -6.090 1.00 87.62 401 ALA A C 1
ATOM 3243 O O . ALA A 1 401 ? -25.305 -9.955 -5.727 1.00 87.62 401 ALA A O 1
ATOM 3244 N N . GLU A 1 402 ? -25.022 -12.125 -5.227 1.00 89.25 402 GLU A N 1
ATOM 3245 C CA . GLU A 1 402 ? -25.182 -11.977 -3.771 1.00 89.25 402 GLU A CA 1
ATOM 3246 C C . GLU A 1 402 ? -24.050 -11.131 -3.165 1.00 89.25 402 GLU A C 1
ATOM 3248 O O . GLU A 1 402 ? -24.293 -10.240 -2.354 1.00 89.25 402 GLU A O 1
ATOM 3253 N N . HIS A 1 403 ? -22.814 -11.351 -3.610 1.00 89.69 403 HIS A N 1
ATOM 3254 C CA . HIS A 1 403 ? -21.651 -10.560 -3.222 1.00 89.69 403 HIS A CA 1
ATOM 3255 C C . HIS A 1 403 ? -21.803 -9.073 -3.584 1.00 89.69 403 HIS A C 1
ATOM 3257 O O . HIS A 1 403 ? -21.714 -8.211 -2.710 1.00 89.69 403 HIS A O 1
ATOM 3263 N N . PHE A 1 404 ? -22.129 -8.767 -4.844 1.00 90.12 404 PHE A N 1
ATOM 3264 C CA . PHE A 1 404 ? -22.370 -7.399 -5.307 1.00 90.12 404 PHE A CA 1
ATOM 3265 C C . PHE A 1 404 ? -23.556 -6.748 -4.574 1.00 90.12 404 PHE A C 1
ATOM 3267 O O . PHE A 1 404 ? -23.495 -5.571 -4.230 1.00 90.12 404 PHE A O 1
ATOM 3274 N N . GLN A 1 405 ? -24.620 -7.499 -4.261 1.00 92.06 405 GLN A N 1
ATOM 3275 C CA . GLN A 1 405 ? -25.730 -7.007 -3.431 1.00 92.06 405 GLN A CA 1
ATOM 3276 C C . GLN A 1 405 ? -25.288 -6.672 -1.999 1.00 92.06 405 GLN A C 1
ATOM 3278 O O . GLN A 1 405 ? -25.685 -5.632 -1.474 1.00 92.06 405 GLN A O 1
ATOM 3283 N N . ASN A 1 406 ? -24.437 -7.497 -1.382 1.00 92.94 406 ASN A N 1
ATOM 3284 C CA . ASN A 1 406 ? -23.854 -7.209 -0.068 1.00 92.94 406 ASN A CA 1
ATOM 3285 C C . ASN A 1 406 ? -22.971 -5.947 -0.105 1.00 92.94 406 ASN A C 1
ATOM 3287 O O . ASN A 1 406 ? -23.088 -5.102 0.782 1.00 92.94 406 ASN A O 1
ATOM 3291 N N . SER A 1 407 ? -22.179 -5.771 -1.169 1.00 92.06 407 SER A N 1
ATOM 3292 C CA . SER A 1 407 ? -21.394 -4.556 -1.425 1.00 92.06 407 SER A CA 1
ATOM 3293 C C . SER A 1 407 ? -22.281 -3.307 -1.520 1.00 92.06 407 SER A C 1
ATOM 3295 O O . SER A 1 407 ? -22.092 -2.341 -0.784 1.00 92.06 407 SER A O 1
ATOM 3297 N N . ARG A 1 408 ? -23.338 -3.350 -2.347 1.00 91.62 408 ARG A N 1
ATOM 3298 C CA . ARG A 1 408 ? -24.292 -2.235 -2.505 1.00 91.62 408 ARG A CA 1
ATOM 3299 C C . ARG A 1 408 ? -25.084 -1.929 -1.237 1.00 91.62 408 ARG A C 1
ATOM 3301 O O . ARG A 1 408 ? -25.365 -0.762 -0.976 1.00 91.62 408 ARG A O 1
ATOM 3308 N N . TYR A 1 409 ? -25.423 -2.939 -0.434 1.00 92.00 409 TYR A N 1
ATOM 3309 C CA . TYR A 1 409 ? -26.007 -2.723 0.891 1.00 92.00 409 TYR A CA 1
ATOM 3310 C C . TYR A 1 409 ? -25.049 -1.917 1.780 1.00 92.00 409 TYR A C 1
ATOM 3312 O O . TYR A 1 409 ? -25.462 -0.915 2.365 1.00 92.00 409 TYR A O 1
ATOM 3320 N N . LEU A 1 410 ? -23.772 -2.304 1.825 1.00 92.06 410 LEU A N 1
ATOM 3321 C CA . LEU A 1 410 ? -22.746 -1.670 2.651 1.00 92.06 410 LEU A CA 1
ATOM 3322 C C . LEU A 1 410 ? -22.452 -0.219 2.210 1.00 92.06 410 LEU A C 1
ATOM 3324 O O . LEU A 1 410 ? -22.533 0.694 3.032 1.00 92.06 410 LEU A O 1
ATOM 3328 N N . GLU A 1 411 ? -22.258 0.030 0.910 1.00 90.50 411 GLU A N 1
ATOM 3329 C CA . GLU A 1 411 ? -22.155 1.391 0.346 1.00 90.50 411 GLU A CA 1
ATOM 3330 C C . GLU A 1 411 ? -23.383 2.271 0.658 1.00 90.50 411 GLU A C 1
ATOM 3332 O O . GLU A 1 411 ? -23.271 3.492 0.772 1.00 90.50 411 GLU A O 1
ATOM 3337 N N . SER A 1 412 ? -24.578 1.682 0.799 1.00 89.81 412 SER A N 1
ATOM 3338 C CA . SER A 1 412 ? -25.806 2.452 1.040 1.00 89.81 412 SER A CA 1
ATOM 3339 C C . SER A 1 412 ? -25.957 2.976 2.476 1.00 89.81 412 SER A C 1
ATOM 3341 O O . SER A 1 412 ? -26.759 3.894 2.696 1.00 89.81 412 SER A O 1
ATOM 3343 N N . ILE A 1 413 ? -25.200 2.425 3.436 1.00 91.19 413 ILE A N 1
ATOM 3344 C CA . ILE A 1 413 ? -25.270 2.763 4.872 1.00 91.19 413 ILE A CA 1
ATOM 3345 C C . ILE A 1 413 ? -24.016 3.469 5.413 1.00 91.19 413 ILE A C 1
ATOM 3347 O O . ILE A 1 413 ? -24.129 4.203 6.398 1.00 91.19 413 ILE A O 1
ATOM 3351 N N . LEU A 1 414 ? -22.848 3.276 4.789 1.00 92.06 414 LEU A N 1
ATOM 3352 C CA . LEU A 1 414 ? -21.581 3.874 5.225 1.00 92.06 414 LEU A CA 1
ATOM 3353 C C . LEU A 1 414 ? -21.531 5.389 4.986 1.00 92.06 414 LEU A C 1
ATOM 3355 O O . LEU A 1 414 ? -21.653 5.858 3.853 1.00 92.06 414 LEU A O 1
ATOM 3359 N N . ASP A 1 415 ? -21.256 6.139 6.050 1.00 92.00 415 ASP A N 1
ATOM 3360 C CA . ASP A 1 415 ? -20.906 7.561 6.002 1.00 92.00 415 ASP A CA 1
ATOM 3361 C C . ASP A 1 415 ? -19.384 7.766 5.969 1.00 92.00 415 ASP A C 1
ATOM 3363 O O . ASP A 1 415 ? -18.892 8.619 5.238 1.00 92.00 415 ASP A O 1
ATOM 3367 N N . VAL A 1 416 ? -18.628 6.938 6.700 1.00 94.44 416 VAL A N 1
ATOM 3368 C CA . VAL A 1 416 ? -17.155 6.943 6.720 1.00 94.44 416 VAL A CA 1
ATOM 3369 C C . VAL A 1 416 ? -16.628 5.509 6.647 1.00 94.44 416 VAL A C 1
ATOM 3371 O O . VAL A 1 416 ? -17.174 4.617 7.295 1.00 94.44 416 VAL A O 1
ATOM 3374 N N . TYR A 1 417 ? -15.549 5.313 5.886 1.00 94.44 417 TYR A N 1
ATOM 3375 C CA . TYR A 1 417 ? -14.710 4.110 5.865 1.00 94.44 417 TYR A CA 1
ATOM 3376 C C . TYR A 1 417 ? -13.245 4.544 5.952 1.00 94.44 417 TYR A C 1
ATOM 3378 O O . TYR A 1 417 ? -12.821 5.408 5.180 1.00 94.44 417 TYR A O 1
ATOM 3386 N N . TRP A 1 418 ? -12.476 3.975 6.880 1.00 95.00 418 TRP A N 1
ATOM 3387 C CA . TRP A 1 418 ? -11.053 4.274 7.036 1.00 95.00 418 TRP A CA 1
ATOM 3388 C C . TRP A 1 418 ? -10.282 3.057 7.543 1.00 95.00 418 TRP A C 1
ATOM 3390 O O . TRP A 1 418 ? -10.530 2.573 8.644 1.00 95.00 418 TRP A O 1
ATOM 3400 N N . GLU A 1 419 ? -9.330 2.583 6.742 1.00 94.19 419 GLU A N 1
ATOM 3401 C CA . GLU A 1 419 ? -8.365 1.567 7.164 1.00 94.19 419 GLU A CA 1
ATOM 3402 C C . GLU A 1 419 ? -7.178 2.227 7.871 1.00 94.19 419 GLU A C 1
ATOM 3404 O O . GLU A 1 419 ? -6.630 3.225 7.394 1.00 94.19 419 GLU A O 1
ATOM 3409 N N . LEU A 1 420 ? -6.765 1.636 8.989 1.00 94.75 420 LEU A N 1
ATOM 3410 C CA . LEU A 1 420 ? -5.589 2.028 9.753 1.00 94.75 420 LEU A CA 1
ATOM 3411 C C . LEU A 1 420 ? -4.312 1.715 8.944 1.00 94.75 420 LEU A C 1
ATOM 3413 O O . LEU A 1 420 ? -4.021 0.535 8.727 1.00 94.75 420 LEU A O 1
ATOM 3417 N N . PRO A 1 421 ? -3.518 2.713 8.512 1.00 93.69 421 PRO A N 1
ATOM 3418 C CA . PRO A 1 421 ? -2.223 2.450 7.887 1.00 93.69 421 PRO A CA 1
ATOM 3419 C C . PRO A 1 421 ? -1.253 1.786 8.883 1.00 93.69 421 PRO A C 1
ATOM 3421 O O . PRO A 1 421 ? -1.331 2.082 10.080 1.00 93.69 421 PRO A O 1
ATOM 3424 N N . PRO A 1 422 ? -0.301 0.947 8.425 1.00 93.50 422 PRO A N 1
ATOM 3425 C CA . PRO A 1 422 ? 0.768 0.443 9.285 1.00 93.50 422 PRO A CA 1
ATOM 3426 C C . PRO A 1 422 ? 1.542 1.603 9.927 1.00 93.50 422 PRO A C 1
ATOM 3428 O O . PRO A 1 422 ? 1.730 2.657 9.312 1.00 93.50 422 PRO A O 1
ATOM 3431 N N . VAL A 1 423 ? 2.024 1.435 11.156 1.00 94.19 423 VAL A N 1
ATOM 3432 C CA . VAL A 1 423 ? 2.715 2.511 11.883 1.00 94.19 423 VAL A CA 1
ATOM 3433 C C . VAL A 1 423 ? 4.035 2.869 11.212 1.00 94.19 423 VAL A C 1
ATOM 3435 O O . VAL A 1 423 ? 4.368 4.048 11.099 1.00 94.19 423 VAL A O 1
ATOM 3438 N N . ALA A 1 424 ? 4.779 1.873 10.741 1.00 92.94 424 ALA A N 1
ATOM 3439 C CA . ALA A 1 424 ? 6.052 2.071 10.066 1.00 92.94 424 ALA A CA 1
ATOM 3440 C C . ALA A 1 424 ? 6.300 0.990 9.007 1.00 92.94 424 ALA A C 1
ATOM 3442 O O . ALA A 1 424 ? 5.811 -0.137 9.125 1.00 92.94 424 ALA A O 1
ATOM 3443 N N . GLY A 1 425 ? 7.059 1.335 7.967 1.00 90.38 425 GLY A N 1
ATOM 3444 C CA . GLY A 1 425 ? 7.314 0.420 6.854 1.00 90.38 425 GLY A CA 1
ATOM 3445 C C . GLY A 1 425 ? 8.185 -0.804 7.209 1.00 90.38 425 GLY A C 1
ATOM 3446 O O . GLY A 1 425 ? 8.874 -0.812 8.242 1.00 90.38 425 GLY A O 1
ATOM 3447 N N . PRO A 1 426 ? 8.163 -1.874 6.386 1.00 89.06 426 PRO A N 1
ATOM 3448 C CA . PRO A 1 426 ? 8.950 -3.086 6.603 1.00 89.06 426 PRO A CA 1
ATOM 3449 C C . PRO A 1 426 ? 10.462 -2.867 6.697 1.00 89.06 426 PRO A C 1
ATOM 3451 O O . PRO A 1 426 ? 11.131 -3.632 7.388 1.00 89.06 426 PRO A O 1
ATOM 3454 N N . SER A 1 427 ? 11.024 -1.826 6.067 1.00 87.69 427 SER A N 1
ATOM 3455 C CA . SER A 1 427 ? 12.463 -1.542 6.169 1.00 87.69 427 SER A CA 1
ATOM 3456 C C . SER A 1 427 ? 12.859 -1.024 7.556 1.00 87.69 427 SER A C 1
ATOM 3458 O O . SER A 1 427 ? 14.045 -1.016 7.882 1.00 87.69 427 SER A O 1
ATOM 3460 N N . LEU A 1 428 ? 11.890 -0.542 8.340 1.00 89.12 428 LEU A N 1
ATOM 3461 C CA . LEU A 1 428 ? 12.071 -0.014 9.695 1.00 89.12 428 LEU A CA 1
ATOM 3462 C C . LEU A 1 428 ? 11.660 -1.025 10.773 1.00 89.12 428 LEU A C 1
ATOM 3464 O O . LEU A 1 428 ? 12.264 -1.064 11.840 1.00 89.12 428 LEU A O 1
ATOM 3468 N N . THR A 1 429 ? 10.630 -1.830 10.497 1.00 88.56 429 THR A N 1
ATOM 3469 C CA . THR A 1 429 ? 10.021 -2.765 11.464 1.00 88.56 429 THR A CA 1
ATOM 3470 C C . THR A 1 429 ? 10.433 -4.224 11.273 1.00 88.56 429 THR A C 1
ATOM 3472 O O . THR A 1 429 ? 10.201 -5.038 12.163 1.00 88.56 429 THR A O 1
ATOM 3475 N N . HIS A 1 430 ? 11.032 -4.567 10.127 1.00 84.69 430 HIS A N 1
ATOM 3476 C CA . HIS A 1 430 ? 11.361 -5.936 9.711 1.00 84.69 430 HIS A CA 1
ATOM 3477 C C . HIS A 1 430 ? 10.159 -6.903 9.667 1.00 84.69 430 HIS A C 1
ATOM 3479 O O . HIS A 1 430 ? 10.336 -8.116 9.752 1.00 84.69 430 HIS A O 1
ATOM 3485 N N . GLN A 1 431 ? 8.938 -6.379 9.503 1.00 83.56 431 GLN A N 1
ATOM 3486 C CA . GLN A 1 431 ? 7.743 -7.195 9.275 1.00 83.56 431 GLN A CA 1
ATOM 3487 C C . GLN A 1 431 ? 7.814 -7.941 7.936 1.00 83.56 431 GLN A C 1
ATOM 3489 O O . GLN A 1 431 ? 8.138 -7.344 6.912 1.00 83.56 431 GLN A O 1
ATOM 3494 N N . THR A 1 432 ? 7.419 -9.213 7.938 1.00 84.75 432 THR A N 1
ATOM 3495 C CA . THR A 1 432 ? 7.245 -10.063 6.740 1.00 84.75 432 THR A CA 1
ATOM 3496 C C . THR A 1 432 ? 5.800 -10.530 6.550 1.00 84.75 432 THR A C 1
ATOM 3498 O O . THR A 1 432 ? 5.461 -11.103 5.515 1.00 84.75 432 THR A O 1
ATOM 3501 N N . ARG A 1 433 ? 4.930 -10.286 7.539 1.00 85.62 433 ARG A N 1
ATOM 3502 C CA . ARG A 1 433 ? 3.567 -10.825 7.594 1.00 85.62 433 ARG A CA 1
ATOM 3503 C C . ARG A 1 433 ? 2.648 -10.304 6.485 1.00 85.62 433 ARG A C 1
ATOM 3505 O O . ARG A 1 433 ? 2.119 -11.115 5.732 1.00 85.62 433 ARG A O 1
ATOM 3512 N N . TYR A 1 434 ? 2.415 -8.995 6.394 1.00 87.44 434 TYR A N 1
ATOM 3513 C CA . TYR A 1 434 ? 1.476 -8.408 5.423 1.00 87.44 434 TYR A CA 1
ATOM 3514 C C . TYR A 1 434 ? 2.128 -8.144 4.058 1.00 87.44 434 TYR A C 1
ATOM 3516 O O . TYR A 1 434 ? 3.348 -8.086 3.960 1.00 87.44 434 TYR A O 1
ATOM 3524 N N . ASP A 1 435 ? 1.320 -7.946 3.008 1.00 90.56 435 ASP A N 1
ATOM 3525 C CA . ASP A 1 435 ? 1.810 -7.450 1.715 1.00 90.56 435 ASP A CA 1
ATOM 3526 C C . ASP A 1 435 ? 1.603 -5.922 1.591 1.00 90.56 435 ASP A C 1
ATOM 3528 O O . ASP A 1 435 ? 0.454 -5.481 1.460 1.00 90.56 435 ASP A O 1
ATOM 3532 N N . PRO A 1 436 ? 2.680 -5.106 1.557 1.00 89.50 436 PRO A N 1
ATOM 3533 C CA . PRO A 1 436 ? 2.608 -3.669 1.297 1.00 89.50 436 PRO A CA 1
ATOM 3534 C C . PRO A 1 436 ? 1.758 -3.279 0.082 1.00 89.50 436 PRO A C 1
ATOM 3536 O O . PRO A 1 436 ? 0.980 -2.328 0.155 1.00 89.50 436 PRO A O 1
ATOM 3539 N N . ALA A 1 437 ? 1.821 -4.024 -1.028 1.00 88.69 437 ALA A N 1
ATOM 3540 C CA . ALA A 1 437 ? 1.147 -3.651 -2.277 1.00 88.69 437 ALA A CA 1
ATOM 3541 C C . ALA A 1 437 ? -0.379 -3.562 -2.166 1.00 88.69 437 ALA A C 1
ATOM 3543 O O . ALA A 1 437 ? -1.016 -2.967 -3.038 1.00 88.69 437 ALA A O 1
ATOM 3544 N N . ARG A 1 438 ? -0.944 -4.147 -1.104 1.00 89.19 438 ARG A N 1
ATOM 3545 C CA . ARG A 1 438 ? -2.373 -4.190 -0.792 1.00 89.19 438 ARG A CA 1
ATOM 3546 C C . ARG A 1 438 ? -2.753 -3.301 0.397 1.00 89.19 438 ARG A C 1
ATOM 3548 O O . ARG A 1 438 ? -3.897 -3.360 0.832 1.00 89.19 438 ARG A O 1
ATOM 3555 N N . VAL A 1 439 ? -1.864 -2.461 0.927 1.00 89.25 439 VAL A N 1
ATOM 3556 C CA . VAL A 1 439 ? -2.171 -1.519 2.023 1.00 89.25 439 VAL A CA 1
ATOM 3557 C C . VAL A 1 439 ? -1.811 -0.075 1.680 1.00 89.25 439 VAL A C 1
ATOM 3559 O O . VAL A 1 439 ? -1.091 0.203 0.720 1.00 89.25 439 VAL A O 1
ATOM 3562 N N . SER A 1 440 ? -2.371 0.855 2.453 1.00 88.75 440 SER A N 1
ATOM 3563 C CA . SER A 1 440 ? -2.034 2.278 2.431 1.00 88.75 440 SER A CA 1
ATOM 3564 C C . SER A 1 440 ? -0.593 2.525 2.899 1.00 88.75 440 SER A C 1
ATOM 3566 O O . SER A 1 440 ? -0.026 1.728 3.647 1.00 88.75 440 SER A O 1
ATOM 3568 N N . SER A 1 441 ? 0.001 3.640 2.459 1.00 89.88 441 SER A N 1
ATOM 3569 C CA . SER A 1 441 ? 1.326 4.076 2.917 1.00 89.88 441 SER A CA 1
ATOM 3570 C C . SER A 1 441 ? 1.368 4.204 4.449 1.00 89.88 441 SER A C 1
ATOM 3572 O O . SER A 1 441 ? 0.395 4.691 5.034 1.00 89.88 441 SER A O 1
ATOM 3574 N N . PRO A 1 442 ? 2.470 3.805 5.105 1.00 92.81 442 PRO A N 1
ATOM 3575 C CA . PRO A 1 442 ? 2.554 3.766 6.558 1.00 92.81 442 PRO A CA 1
ATOM 3576 C C . PRO A 1 442 ? 2.727 5.171 7.154 1.00 92.81 442 PRO A C 1
ATOM 3578 O O . PRO A 1 442 ? 3.165 6.102 6.477 1.00 92.81 442 PRO A O 1
ATOM 3581 N N . ILE A 1 443 ? 2.425 5.326 8.447 1.00 94.31 443 ILE A N 1
ATOM 3582 C CA . ILE A 1 443 ? 2.515 6.616 9.162 1.00 94.31 443 ILE A CA 1
ATOM 3583 C C . ILE A 1 443 ? 3.970 7.122 9.199 1.00 94.31 443 ILE A C 1
ATOM 3585 O O . ILE A 1 443 ? 4.228 8.321 9.064 1.00 94.31 443 ILE A O 1
ATOM 3589 N N . VAL A 1 444 ? 4.928 6.201 9.334 1.00 92.94 444 VAL A N 1
ATOM 3590 C CA . VAL A 1 444 ? 6.368 6.434 9.191 1.00 92.94 444 VAL A CA 1
ATOM 3591 C C . VAL A 1 444 ? 6.879 5.652 7.979 1.00 92.94 444 VAL A C 1
ATOM 3593 O O . VAL A 1 444 ? 7.167 4.457 8.053 1.00 92.94 444 VAL A O 1
ATOM 3596 N N . GLU A 1 445 ? 6.979 6.345 6.847 1.00 89.62 445 GLU A N 1
ATOM 3597 C CA . GLU A 1 445 ? 7.521 5.809 5.591 1.00 89.62 445 GLU A CA 1
ATOM 3598 C C . GLU A 1 445 ? 8.943 5.252 5.750 1.00 89.62 445 GLU A C 1
ATOM 3600 O O . GLU A 1 445 ? 9.739 5.743 6.559 1.00 89.62 445 GLU A O 1
ATOM 3605 N N . ASP A 1 446 ? 9.270 4.244 4.937 1.00 83.75 446 ASP A N 1
ATOM 3606 C CA . ASP A 1 446 ? 10.611 3.668 4.865 1.00 83.75 446 ASP A CA 1
ATOM 3607 C C . ASP A 1 446 ? 11.680 4.746 4.601 1.00 83.75 446 ASP A C 1
ATOM 3609 O O . ASP A 1 446 ? 11.418 5.836 4.089 1.00 83.75 446 ASP A O 1
ATOM 3613 N N . GLY A 1 447 ? 12.911 4.488 5.041 1.00 81.19 447 GLY A N 1
ATOM 3614 C CA . GLY A 1 447 ? 13.989 5.483 5.021 1.00 81.19 447 GLY A CA 1
ATOM 3615 C C . GLY A 1 447 ? 13.881 6.593 6.085 1.00 81.19 447 GLY A C 1
ATOM 3616 O O . GLY A 1 447 ? 14.916 7.130 6.486 1.00 81.19 447 GLY A O 1
ATOM 3617 N N . ARG A 1 448 ? 12.699 6.890 6.658 1.00 87.69 448 ARG A N 1
ATOM 3618 C CA . ARG A 1 448 ? 12.523 7.904 7.729 1.00 87.69 448 ARG A CA 1
ATOM 3619 C C . ARG A 1 448 ? 13.019 7.441 9.116 1.00 87.69 448 ARG A C 1
ATOM 3621 O O . ARG A 1 448 ? 12.434 7.785 10.144 1.00 87.69 448 ARG A O 1
ATOM 3628 N N . TYR A 1 449 ? 14.139 6.714 9.189 1.00 89.88 449 TYR A N 1
ATOM 3629 C CA . TYR A 1 449 ? 14.666 6.108 10.425 1.00 89.88 449 TYR A CA 1
ATOM 3630 C C . TYR A 1 449 ? 14.952 7.121 11.554 1.00 89.88 449 TYR A C 1
ATOM 3632 O O . TYR A 1 449 ? 14.851 6.788 12.734 1.00 89.88 449 TYR A O 1
ATOM 3640 N N . GLY A 1 450 ? 15.249 8.383 11.220 1.00 92.50 450 GLY A N 1
ATOM 3641 C CA . GLY A 1 450 ? 15.372 9.460 12.210 1.00 92.50 450 GLY A CA 1
ATOM 3642 C C . GLY A 1 450 ? 14.058 9.774 12.943 1.00 92.50 450 GLY A C 1
ATOM 3643 O O . GLY A 1 450 ? 14.075 10.001 14.151 1.00 92.50 450 GLY A O 1
ATOM 3644 N N . LEU A 1 451 ? 12.920 9.727 12.239 1.00 91.88 451 LEU A N 1
ATOM 3645 C CA . LEU A 1 451 ? 11.590 9.888 12.834 1.00 91.88 451 LEU A CA 1
ATOM 3646 C C . LEU A 1 451 ? 11.204 8.641 13.636 1.00 91.88 451 LEU A C 1
ATOM 3648 O O . LEU A 1 451 ? 10.817 8.766 14.792 1.00 91.88 451 LEU A O 1
ATOM 3652 N N . PHE A 1 452 ? 11.408 7.449 13.068 1.00 93.75 452 PHE A N 1
ATOM 3653 C CA . PHE A 1 452 ? 11.178 6.168 13.748 1.00 93.75 452 PHE A CA 1
ATOM 3654 C C . PHE A 1 452 ? 11.904 6.083 15.104 1.00 93.75 452 PHE A C 1
ATOM 3656 O O . PHE A 1 452 ? 11.319 5.679 16.107 1.00 93.75 452 PHE A O 1
ATOM 3663 N N . ARG A 1 453 ? 13.160 6.551 15.168 1.00 94.31 453 ARG A N 1
ATOM 3664 C CA . ARG A 1 453 ? 13.924 6.628 16.422 1.00 94.31 453 ARG A CA 1
ATOM 3665 C C . ARG A 1 453 ? 13.421 7.721 17.371 1.00 94.31 453 ARG A C 1
ATOM 3667 O O . ARG A 1 453 ? 13.353 7.466 18.568 1.00 94.31 453 ARG A O 1
ATOM 3674 N N . ARG A 1 454 ? 13.060 8.913 16.869 1.00 95.06 454 ARG A N 1
ATOM 3675 C CA . ARG A 1 454 ? 12.487 10.002 17.694 1.00 95.06 454 ARG A CA 1
ATOM 3676 C C . ARG A 1 454 ? 11.205 9.558 18.402 1.00 95.06 454 ARG A C 1
ATOM 3678 O O . ARG A 1 454 ? 11.034 9.883 19.568 1.00 95.06 454 ARG A O 1
ATOM 3685 N N . LEU A 1 455 ? 10.335 8.830 17.705 1.00 93.62 455 LEU A N 1
ATOM 3686 C CA . LEU A 1 455 ? 9.062 8.330 18.237 1.00 93.62 455 LEU A CA 1
ATOM 3687 C C . LEU A 1 455 ? 9.232 7.189 19.258 1.00 93.62 455 LEU A C 1
ATOM 3689 O O . LEU A 1 455 ? 8.241 6.642 19.719 1.00 93.62 455 LEU A O 1
ATOM 3693 N N . GLY A 1 456 ? 10.459 6.760 19.568 1.00 93.00 456 GLY A N 1
ATOM 3694 C CA . GLY A 1 456 ? 10.725 5.637 20.471 1.00 93.00 456 GLY A CA 1
ATOM 3695 C C . GLY A 1 456 ? 10.481 4.248 19.868 1.00 93.00 456 GLY A C 1
ATOM 3696 O O . GLY A 1 456 ? 10.959 3.275 20.435 1.00 93.00 456 GLY A O 1
ATOM 3697 N N . LEU A 1 457 ? 9.846 4.140 18.692 1.00 93.50 457 LEU A N 1
ATOM 3698 C CA . LEU A 1 457 ? 9.504 2.870 18.023 1.00 93.50 457 LEU A CA 1
ATOM 3699 C C . LEU A 1 457 ? 10.706 1.924 17.838 1.00 93.50 457 LEU A C 1
ATOM 3701 O O . LEU A 1 457 ? 10.541 0.710 17.871 1.00 93.50 457 LEU A O 1
ATOM 3705 N N . ALA A 1 458 ? 11.919 2.472 17.706 1.00 91.62 458 ALA A N 1
ATOM 3706 C CA . ALA A 1 458 ? 13.172 1.715 17.620 1.00 91.62 458 ALA A CA 1
ATOM 3707 C C . ALA A 1 458 ? 13.627 1.034 18.935 1.00 91.62 458 ALA A C 1
ATOM 3709 O O . ALA A 1 458 ? 14.653 0.358 18.931 1.00 91.62 458 ALA A O 1
ATOM 3710 N N . GLN A 1 459 ? 12.923 1.246 20.053 1.00 90.62 459 GLN A N 1
ATOM 3711 C CA . GLN A 1 459 ? 13.176 0.597 21.350 1.00 90.62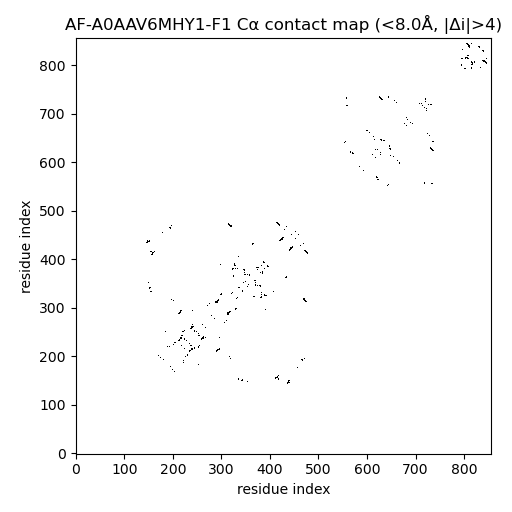 459 GLN A CA 1
ATOM 3712 C C . GLN A 1 459 ? 12.270 -0.624 21.578 1.00 90.62 459 GLN A C 1
ATOM 3714 O O . GLN A 1 459 ? 12.578 -1.475 22.411 1.00 90.62 459 GLN A O 1
ATOM 3719 N N . LEU A 1 460 ? 11.174 -0.732 20.820 1.00 90.69 460 LEU A N 1
ATOM 3720 C CA . LEU A 1 460 ? 10.249 -1.859 20.873 1.00 90.69 460 LEU A CA 1
ATOM 3721 C C . LEU A 1 460 ? 10.849 -3.081 20.158 1.00 90.69 460 LEU A C 1
ATOM 3723 O O . LEU A 1 460 ? 11.513 -2.950 19.129 1.00 90.69 460 LEU A O 1
ATOM 3727 N N . GLU A 1 461 ? 10.585 -4.286 20.671 1.00 87.88 461 GLU A N 1
ATOM 3728 C CA . GLU A 1 461 ? 10.977 -5.522 19.984 1.00 87.88 461 GLU A CA 1
ATOM 3729 C C . GLU A 1 461 ? 10.326 -5.610 18.593 1.00 87.88 461 GLU A C 1
ATOM 3731 O O . GLU A 1 461 ? 9.123 -5.405 18.455 1.00 87.88 461 GLU A O 1
ATOM 3736 N N . THR A 1 462 ? 11.065 -6.042 17.566 1.00 84.69 462 THR A N 1
ATOM 3737 C CA . THR A 1 462 ? 10.497 -6.294 16.221 1.00 84.69 462 THR A CA 1
ATOM 3738 C C . THR A 1 462 ? 9.337 -7.303 16.235 1.00 84.69 462 THR A C 1
ATOM 3740 O O . THR A 1 462 ? 8.468 -7.274 15.364 1.00 84.69 462 THR A O 1
ATOM 3743 N N . SER A 1 463 ? 9.273 -8.149 17.270 1.00 84.44 463 SER A N 1
ATOM 3744 C CA . SER A 1 463 ? 8.182 -9.088 17.546 1.00 84.44 463 SER A CA 1
ATOM 3745 C C . SER A 1 463 ? 6.805 -8.412 17.651 1.00 84.44 463 SER A C 1
ATOM 3747 O O . SER A 1 463 ? 5.826 -8.984 17.168 1.00 84.44 463 SER A O 1
ATOM 3749 N N . VAL A 1 464 ? 6.707 -7.199 18.222 1.00 88.19 464 VAL A N 1
ATOM 3750 C CA . VAL A 1 464 ? 5.410 -6.534 18.479 1.00 88.19 464 VAL A CA 1
ATOM 3751 C C . VAL A 1 464 ? 4.756 -5.996 17.209 1.00 88.19 464 VAL A C 1
ATOM 3753 O O . VAL A 1 464 ? 3.539 -5.802 17.179 1.00 88.19 464 VAL A O 1
ATOM 3756 N N . PHE A 1 465 ? 5.561 -5.777 16.168 1.00 87.69 465 PHE A N 1
ATOM 3757 C CA . PHE A 1 465 ? 5.115 -5.288 14.870 1.00 87.69 465 PHE A CA 1
ATOM 3758 C C . PHE A 1 465 ? 4.640 -6.418 13.950 1.00 87.69 465 PHE A C 1
ATOM 3760 O O . PHE A 1 465 ? 3.767 -6.177 13.128 1.00 87.69 465 PHE A O 1
ATOM 3767 N N . ASN A 1 466 ? 5.125 -7.664 14.084 1.00 76.69 466 ASN A N 1
ATOM 3768 C CA . ASN A 1 466 ? 4.798 -8.770 13.157 1.00 76.69 466 ASN A CA 1
ATOM 3769 C C . ASN A 1 466 ? 3.369 -9.355 13.331 1.00 76.69 466 ASN A C 1
ATOM 3771 O O . ASN A 1 466 ? 3.125 -10.557 13.184 1.00 76.69 466 ASN A O 1
ATOM 3775 N N . GLY A 1 467 ? 2.415 -8.487 13.673 1.00 73.56 467 GLY A N 1
ATOM 3776 C CA . GLY A 1 467 ? 0.995 -8.758 13.851 1.00 73.56 467 GLY A CA 1
ATOM 3777 C C . GLY A 1 467 ? 0.095 -8.212 12.741 1.00 73.56 467 GLY A C 1
ATOM 3778 O O . GLY A 1 467 ? -1.016 -8.715 12.624 1.00 73.56 467 GLY A O 1
ATOM 3779 N N . TYR A 1 468 ? 0.542 -7.244 11.927 1.00 85.06 468 TYR A N 1
ATOM 3780 C CA . TYR A 1 468 ? -0.380 -6.428 11.127 1.00 85.06 468 TYR A CA 1
ATOM 3781 C C . TYR A 1 468 ? -1.286 -7.242 10.174 1.00 85.06 468 TYR A C 1
ATOM 3783 O O . TYR A 1 468 ? -0.828 -8.038 9.346 1.00 85.06 468 TYR A O 1
ATOM 3791 N N . THR A 1 469 ? -2.583 -6.986 10.297 1.00 84.69 469 THR A N 1
ATOM 3792 C CA . THR A 1 469 ? -3.701 -7.343 9.411 1.00 84.69 469 THR A CA 1
ATOM 3793 C C . THR A 1 469 ? -4.610 -6.108 9.371 1.00 84.69 469 THR A C 1
ATOM 3795 O O . THR A 1 469 ? -4.552 -5.266 10.255 1.00 84.69 469 THR A O 1
ATOM 3798 N N . GLN A 1 470 ? -5.366 -5.869 8.304 1.00 90.00 470 GLN A N 1
ATOM 3799 C CA . GLN A 1 470 ? -5.972 -4.543 8.133 1.00 90.00 470 GLN A CA 1
ATOM 3800 C C . GLN A 1 470 ? -7.023 -4.279 9.228 1.00 90.00 470 GLN A C 1
ATOM 3802 O O . GLN A 1 470 ? -7.993 -5.013 9.328 1.00 90.00 470 GLN A O 1
ATOM 3807 N N . MET A 1 471 ? -6.861 -3.224 10.029 1.00 94.56 471 MET A N 1
ATOM 3808 C CA . MET A 1 471 ? -7.898 -2.750 10.957 1.00 94.56 471 MET A CA 1
ATOM 3809 C C . MET A 1 471 ? -8.723 -1.655 10.274 1.00 94.56 471 MET A C 1
ATOM 3811 O O . MET A 1 471 ? -8.162 -0.802 9.580 1.00 94.56 471 MET A O 1
ATOM 3815 N N . VAL A 1 472 ? -10.042 -1.642 10.478 1.00 96.12 472 VAL A N 1
ATOM 3816 C CA . VAL A 1 472 ? -10.941 -0.664 9.844 1.00 96.12 472 VAL A CA 1
ATOM 3817 C C . VAL A 1 472 ? -11.892 -0.002 10.835 1.00 96.12 472 VAL A C 1
ATOM 3819 O O . VAL A 1 472 ? -12.514 -0.653 11.667 1.00 96.12 472 VAL A O 1
ATOM 3822 N N . TYR A 1 473 ? -12.027 1.316 10.711 1.00 97.31 473 TYR A N 1
ATOM 3823 C CA . TYR A 1 473 ? -13.042 2.131 11.370 1.00 97.31 473 TYR A CA 1
ATOM 3824 C C . TYR A 1 473 ? -14.142 2.505 10.373 1.00 97.31 473 TYR A C 1
ATOM 3826 O O . TYR A 1 473 ? -13.858 2.927 9.245 1.00 97.31 473 TYR A O 1
ATOM 3834 N N . ILE A 1 474 ? -15.399 2.399 10.806 1.00 96.12 474 ILE A N 1
ATOM 3835 C CA . ILE A 1 474 ? -16.568 2.810 10.028 1.00 96.12 474 ILE A CA 1
ATOM 3836 C C . ILE A 1 474 ? -17.568 3.619 10.856 1.00 96.12 474 ILE A C 1
ATOM 3838 O O . ILE A 1 474 ? -17.750 3.392 12.054 1.00 96.12 474 ILE A O 1
ATOM 3842 N N . GLN A 1 475 ? -18.258 4.538 10.174 1.00 94.62 475 GLN A N 1
ATOM 3843 C CA . GLN A 1 475 ? -19.381 5.303 10.719 1.00 94.62 475 GLN A CA 1
ATOM 3844 C C . GLN A 1 475 ? -20.624 5.124 9.836 1.00 94.62 475 GLN A C 1
ATOM 3846 O O . GLN A 1 475 ? -20.520 5.196 8.607 1.00 94.62 475 GLN A O 1
ATOM 3851 N N . PHE A 1 476 ? -21.801 4.929 10.439 1.00 90.06 476 PHE A N 1
ATOM 3852 C CA . PHE A 1 476 ? -23.081 4.823 9.719 1.00 90.06 476 PHE A CA 1
ATOM 3853 C C . PHE A 1 476 ? -23.934 6.088 9.789 1.00 90.06 476 PHE A C 1
ATOM 3855 O O . PHE A 1 476 ? -24.035 6.732 10.831 1.00 90.06 476 PHE A O 1
ATOM 3862 N N . LEU A 1 477 ? -24.651 6.373 8.698 1.00 72.31 477 LEU A N 1
ATOM 3863 C CA . LEU A 1 477 ? -25.607 7.478 8.638 1.00 72.31 477 LEU A CA 1
ATOM 3864 C C . LEU A 1 477 ? -27.003 7.049 9.125 1.00 72.31 477 LEU A C 1
ATOM 3866 O O . LEU A 1 477 ? -27.855 6.649 8.324 1.00 72.31 477 LEU A O 1
ATOM 3870 N N . PHE A 1 478 ? -27.287 7.196 10.423 1.00 69.12 478 PHE A N 1
ATOM 3871 C CA . PHE A 1 478 ? -28.675 7.143 10.895 1.00 69.12 478 PHE A CA 1
ATOM 3872 C C . PHE A 1 478 ? -29.411 8.415 10.482 1.00 69.12 478 PHE A C 1
ATOM 3874 O O . PHE A 1 478 ? -29.206 9.490 11.043 1.00 69.12 478 PHE A O 1
ATOM 3881 N N . ARG A 1 479 ? -30.348 8.282 9.539 1.00 55.31 479 ARG A N 1
ATOM 3882 C CA . ARG A 1 479 ? -31.405 9.284 9.394 1.00 55.31 479 ARG A CA 1
ATOM 3883 C C . ARG A 1 479 ? -32.209 9.316 10.691 1.00 55.31 479 ARG A C 1
ATOM 3885 O O . ARG A 1 479 ? -32.825 8.312 11.042 1.00 55.31 479 ARG A O 1
ATOM 3892 N N . HIS A 1 480 ? -32.261 10.472 11.350 1.00 38.84 480 HIS A N 1
ATOM 3893 C CA . HIS A 1 480 ? -33.351 10.766 12.274 1.00 38.84 480 HIS A CA 1
ATOM 3894 C C . HIS A 1 480 ? -34.664 10.669 11.492 1.00 38.84 480 HIS A C 1
ATOM 3896 O O . HIS A 1 480 ? -34.985 11.537 10.682 1.00 38.84 480 HIS A O 1
ATOM 3902 N N . TYR A 1 481 ? -35.407 9.583 11.704 1.00 32.59 481 TYR A N 1
ATOM 3903 C CA . TYR A 1 481 ? -36.756 9.425 11.170 1.00 32.59 481 TYR A CA 1
ATOM 3904 C C . TYR A 1 481 ? -37.719 10.170 12.099 1.00 32.59 481 TYR A C 1
ATOM 3906 O O . TYR A 1 481 ? -38.472 9.574 12.867 1.00 32.59 481 TYR A O 1
ATOM 3914 N N . GLN A 1 482 ? -37.593 11.498 12.101 1.00 28.72 482 GLN A N 1
ATOM 3915 C CA . GLN A 1 482 ? -38.366 12.364 12.976 1.00 28.72 482 GLN A CA 1
ATOM 3916 C C . GLN A 1 482 ? -39.838 12.305 12.560 1.00 28.72 482 GLN A C 1
ATOM 3918 O O . GLN A 1 482 ? -40.182 12.528 11.399 1.00 28.72 482 GLN A O 1
ATOM 3923 N N . HIS A 1 483 ? -40.691 11.918 13.504 1.00 32.84 483 HIS A N 1
ATOM 3924 C CA . HIS A 1 483 ? -42.053 11.459 13.240 1.00 32.84 483 HIS A CA 1
ATOM 3925 C C . HIS A 1 483 ? -43.056 12.629 13.189 1.00 32.84 483 HIS A C 1
ATOM 3927 O O . HIS A 1 483 ? -44.095 12.596 13.844 1.00 32.84 483 HIS A O 1
ATOM 3933 N N . ASP A 1 484 ? -42.721 13.665 12.417 1.00 29.42 484 ASP A N 1
ATOM 3934 C CA . ASP A 1 484 ? -43.498 14.901 12.278 1.00 29.42 484 ASP A CA 1
ATOM 3935 C C . ASP A 1 484 ? -44.388 14.920 11.019 1.00 29.42 484 ASP A C 1
ATOM 3937 O O . ASP A 1 484 ? -44.247 14.105 10.104 1.00 29.42 484 ASP A O 1
ATOM 3941 N N . GLY A 1 485 ? -45.377 15.819 11.028 1.00 27.39 485 GLY A N 1
ATOM 3942 C CA . GLY A 1 485 ? -46.582 15.750 10.195 1.00 27.39 485 GLY A CA 1
ATOM 3943 C C . GLY A 1 485 ? -46.386 15.758 8.671 1.00 27.39 485 GLY A C 1
ATOM 3944 O O . GLY A 1 485 ? -45.446 16.334 8.127 1.00 27.39 485 GLY A O 1
ATOM 3945 N N . ALA A 1 486 ? -47.349 15.152 7.970 1.00 34.84 486 ALA A N 1
ATOM 3946 C CA . ALA A 1 486 ? -47.383 15.092 6.512 1.00 34.84 486 ALA A CA 1
ATOM 3947 C C . ALA A 1 486 ? -47.519 16.494 5.872 1.00 34.84 486 ALA A C 1
ATOM 3949 O O . ALA A 1 486 ? -48.488 17.197 6.170 1.00 34.84 486 ALA A O 1
ATOM 3950 N N . PRO A 1 487 ? -46.623 16.889 4.947 1.00 30.27 487 PRO A N 1
ATOM 3951 C CA . PRO A 1 487 ? -46.787 18.100 4.156 1.00 30.27 487 PRO A CA 1
ATOM 3952 C C . PRO A 1 487 ? -47.614 17.831 2.892 1.00 30.27 487 PRO A C 1
ATOM 3954 O O . PRO A 1 487 ? -47.450 16.825 2.198 1.00 30.27 487 PRO A O 1
ATOM 3957 N N . SER A 1 488 ? -48.504 18.767 2.581 1.00 26.50 488 SER A N 1
ATOM 3958 C CA . SER A 1 488 ? -49.341 18.759 1.386 1.00 26.50 488 SER A CA 1
ATOM 3959 C C . SER A 1 488 ? -48.561 19.073 0.099 1.00 26.50 488 SER A C 1
ATOM 3961 O O . SER A 1 488 ? -47.558 19.780 0.086 1.00 26.50 488 SER A O 1
ATOM 3963 N N . SER A 1 489 ? -49.083 18.539 -1.006 1.00 30.88 489 SER A N 1
ATOM 3964 C CA . SER A 1 489 ? -48.906 18.963 -2.404 1.00 30.88 489 SER A CA 1
ATOM 3965 C C . SER A 1 489 ? -48.059 20.220 -2.709 1.00 30.88 489 SER A C 1
ATOM 3967 O O . SER A 1 489 ? -48.533 21.344 -2.542 1.00 30.88 489 SER A O 1
ATOM 3969 N N . SER A 1 490 ? -46.911 20.048 -3.378 1.00 27.92 490 SER A N 1
ATOM 3970 C CA . SER A 1 490 ? -46.673 20.602 -4.736 1.00 27.92 490 SER A CA 1
ATOM 3971 C C . SER A 1 490 ? -45.271 20.244 -5.292 1.00 27.92 490 SER A C 1
ATOM 3973 O O . SER A 1 490 ? -44.300 20.234 -4.538 1.00 27.92 490 SER A O 1
ATOM 3975 N N . PRO A 1 491 ? -45.120 19.938 -6.601 1.00 33.72 491 PRO A N 1
ATOM 3976 C CA . PRO A 1 491 ? -43.840 19.510 -7.179 1.00 33.72 491 PRO A CA 1
ATOM 3977 C C . PRO A 1 491 ? -43.098 20.650 -7.908 1.00 33.72 491 PRO A C 1
ATOM 3979 O O . PRO A 1 491 ? -43.133 20.739 -9.134 1.00 33.72 491 PRO A O 1
ATOM 3982 N N . LEU A 1 492 ? -42.383 21.512 -7.177 1.00 33.34 492 LEU A N 1
ATOM 3983 C CA . LEU A 1 492 ? -41.596 22.612 -7.765 1.00 33.34 492 LEU A CA 1
ATOM 3984 C C . LEU A 1 492 ? -40.185 22.733 -7.167 1.00 33.34 492 LEU A C 1
ATOM 3986 O O . LEU A 1 492 ? -39.936 23.639 -6.383 1.00 33.34 492 LEU A O 1
ATOM 3990 N N . LEU A 1 493 ? -39.258 21.843 -7.568 1.00 31.02 493 LEU A N 1
ATOM 3991 C CA . LEU A 1 493 ? -37.796 22.104 -7.608 1.00 31.02 493 LEU A CA 1
ATOM 3992 C C . LEU A 1 493 ? -36.978 20.977 -8.296 1.00 31.02 493 LEU A C 1
ATOM 3994 O O . LEU A 1 493 ? -35.922 20.564 -7.826 1.00 31.02 493 LEU A O 1
ATOM 3998 N N . SER A 1 494 ? -37.444 20.469 -9.446 1.00 33.47 494 SER A N 1
ATOM 3999 C CA . SER A 1 494 ? -36.667 19.521 -10.281 1.00 33.47 494 SER A CA 1
ATOM 4000 C C . SER A 1 494 ? -36.696 19.848 -11.786 1.00 33.47 494 SER A C 1
ATOM 4002 O O . SER A 1 494 ? -36.449 18.997 -12.633 1.00 33.47 494 SER A O 1
ATOM 4004 N N . ALA A 1 495 ? -36.991 21.103 -12.140 1.00 33.25 495 ALA A N 1
ATOM 4005 C CA . ALA A 1 495 ? -37.078 21.540 -13.537 1.00 33.25 495 ALA A CA 1
ATOM 4006 C C . ALA A 1 495 ? -35.706 21.873 -14.164 1.00 33.25 495 ALA A C 1
ATOM 4008 O O . ALA A 1 495 ? -35.495 21.650 -15.354 1.00 33.25 495 ALA A O 1
ATOM 4009 N N . THR A 1 496 ? -34.758 22.392 -13.376 1.00 35.44 496 THR A N 1
ATOM 4010 C CA . THR A 1 496 ? -33.563 23.068 -13.917 1.00 35.44 496 THR A CA 1
ATOM 4011 C C . THR A 1 496 ? -32.434 22.125 -14.346 1.00 35.44 496 THR A C 1
ATOM 4013 O O . THR A 1 496 ? -31.732 22.437 -15.302 1.00 35.44 496 THR A O 1
ATOM 4016 N N . LEU A 1 497 ? -32.258 20.960 -13.701 1.00 35.19 497 LEU A N 1
ATOM 4017 C CA . LEU A 1 497 ? -31.243 19.977 -14.130 1.00 35.19 497 LEU A CA 1
ATOM 4018 C C . LEU A 1 497 ? -31.680 19.167 -15.361 1.00 35.19 497 LEU A C 1
ATOM 4020 O O . LEU A 1 497 ? -30.844 18.817 -16.191 1.00 35.19 497 LEU A O 1
ATOM 4024 N N . ILE A 1 498 ? -32.982 18.901 -15.510 1.00 36.94 498 ILE A N 1
ATOM 4025 C CA . ILE A 1 498 ? -33.514 18.146 -16.655 1.00 36.94 498 ILE A CA 1
ATOM 4026 C C . ILE A 1 498 ? -33.388 18.970 -17.947 1.00 36.94 498 ILE A C 1
ATOM 4028 O O . ILE A 1 498 ? -33.065 18.423 -18.999 1.00 36.94 498 ILE A O 1
ATOM 4032 N N . PHE A 1 499 ? -33.561 20.295 -17.871 1.00 33.38 499 PHE A N 1
ATOM 4033 C CA . PHE A 1 499 ? -33.514 21.174 -19.044 1.00 33.38 499 PHE A CA 1
ATOM 4034 C C . PHE A 1 499 ? -32.135 21.222 -19.732 1.00 33.38 499 PHE A C 1
ATOM 4036 O O . PHE A 1 499 ? -32.064 21.354 -20.952 1.00 33.38 499 PHE A O 1
ATOM 4043 N N . VAL A 1 500 ? -31.040 21.063 -18.977 1.00 38.38 500 VAL A N 1
ATOM 4044 C CA . VAL A 1 500 ? -29.673 21.073 -19.532 1.00 38.38 500 VAL A CA 1
ATOM 4045 C C . VAL A 1 500 ? -29.380 19.786 -20.309 1.00 38.38 500 VAL A C 1
ATOM 4047 O O . VAL A 1 500 ? -28.912 19.852 -21.443 1.00 38.38 500 VAL A O 1
ATOM 4050 N N . MET A 1 501 ? -29.722 18.616 -19.756 1.00 36.66 501 MET A N 1
ATOM 4051 C CA . MET A 1 501 ? -29.447 17.325 -20.412 1.00 36.66 501 MET A CA 1
ATOM 4052 C C . MET A 1 501 ? -30.322 17.063 -21.651 1.00 36.66 501 MET A C 1
ATOM 4054 O O . MET A 1 501 ? -29.952 16.263 -22.506 1.00 36.66 501 MET A O 1
ATOM 4058 N N . VAL A 1 502 ? -31.471 17.738 -21.774 1.00 38.66 502 VAL A N 1
ATOM 4059 C CA . VAL A 1 502 ? -32.356 17.629 -22.948 1.00 38.66 502 VAL A CA 1
ATOM 4060 C C . VAL A 1 502 ? -31.870 18.488 -24.126 1.00 38.66 502 VAL A C 1
ATOM 4062 O O . VAL A 1 502 ? -32.078 18.107 -25.278 1.00 38.66 502 VAL A O 1
ATOM 4065 N N . LEU A 1 503 ? -31.183 19.609 -23.875 1.00 33.72 503 LEU A N 1
ATOM 4066 C CA . LEU A 1 503 ? -30.723 20.510 -24.941 1.00 33.72 503 LEU A CA 1
ATOM 4067 C C . LEU A 1 503 ? -29.564 19.937 -25.772 1.00 33.72 503 LEU A C 1
ATOM 4069 O O . LEU A 1 503 ? -29.574 20.086 -26.993 1.00 33.72 503 LEU A O 1
ATOM 4073 N N . GLU A 1 504 ? -28.611 19.227 -25.161 1.00 35.34 504 GLU A N 1
ATOM 4074 C CA . GLU A 1 504 ? -27.517 18.583 -25.912 1.00 35.34 504 GLU A CA 1
ATOM 4075 C C . GLU A 1 504 ? -27.999 17.386 -26.754 1.00 35.34 504 GLU A C 1
ATOM 4077 O O . GLU A 1 504 ? -27.453 17.117 -27.824 1.00 35.34 504 GLU A O 1
ATOM 4082 N N . ALA A 1 505 ? -29.069 16.704 -26.330 1.00 34.38 505 ALA A N 1
ATOM 4083 C CA . ALA A 1 505 ? -29.644 15.570 -27.058 1.00 34.38 505 ALA A CA 1
ATOM 4084 C C . ALA A 1 505 ? -30.396 15.973 -28.346 1.00 34.38 505 ALA A C 1
ATOM 4086 O O . 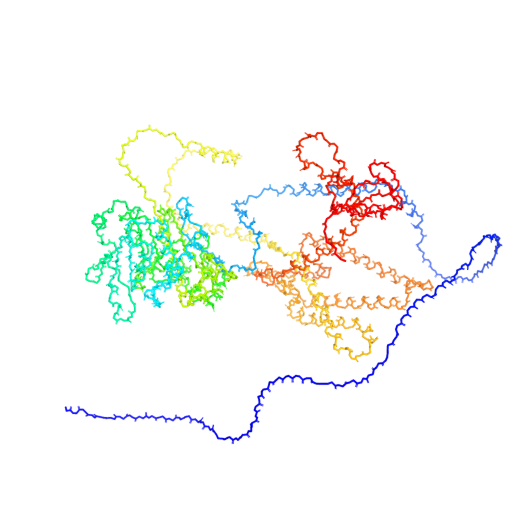ALA A 1 505 ? -30.523 15.164 -29.266 1.00 34.38 505 ALA A O 1
ATOM 4087 N N . LEU A 1 506 ? -30.888 17.215 -28.437 1.00 31.95 506 LEU A N 1
ATOM 4088 C CA . LEU A 1 506 ? -31.722 17.684 -29.554 1.00 31.95 506 LEU A CA 1
ATOM 4089 C C . LEU A 1 506 ? -30.930 18.222 -30.759 1.00 31.95 506 LEU A C 1
ATOM 4091 O O . LEU A 1 506 ? -31.505 18.418 -31.829 1.00 31.95 506 LEU A O 1
ATOM 4095 N N . ALA A 1 507 ? -29.613 18.409 -30.638 1.00 31.94 507 ALA A N 1
ATOM 4096 C CA . ALA A 1 507 ? -28.769 18.923 -31.722 1.00 31.94 507 ALA A CA 1
ATOM 4097 C C . ALA A 1 507 ? -28.428 17.884 -32.820 1.00 31.94 507 ALA A C 1
ATOM 4099 O O . ALA A 1 507 ? -27.824 18.241 -33.832 1.00 31.94 507 ALA A O 1
ATOM 4100 N N . ALA A 1 508 ? -28.785 16.606 -32.637 1.00 35.41 508 ALA A N 1
ATOM 4101 C CA . ALA A 1 508 ? -28.216 15.480 -33.391 1.00 35.41 508 ALA A CA 1
ATOM 4102 C C . ALA A 1 508 ? -29.230 14.620 -34.187 1.00 35.41 508 ALA A C 1
ATOM 4104 O O . ALA A 1 508 ? -28.936 13.464 -34.488 1.00 35.41 508 ALA A O 1
ATOM 4105 N N . ALA A 1 509 ? -30.411 15.148 -34.544 1.00 29.91 509 ALA A N 1
ATOM 4106 C CA . ALA A 1 509 ? -31.469 14.364 -35.209 1.00 29.91 509 ALA A CA 1
ATOM 4107 C C . ALA A 1 509 ? -32.272 15.119 -36.297 1.00 29.91 509 ALA A C 1
ATOM 4109 O O . ALA A 1 509 ? -33.502 15.103 -36.304 1.00 29.91 509 ALA A O 1
ATOM 4110 N N . SER A 1 510 ? -31.598 15.759 -37.261 1.00 29.20 510 SER A N 1
ATOM 4111 C CA . SER A 1 510 ? -32.268 16.333 -38.445 1.00 29.20 510 SER A CA 1
ATOM 4112 C C . SER A 1 510 ? -32.357 15.325 -39.602 1.00 29.20 510 SER A C 1
ATOM 4114 O O . SER A 1 510 ? -31.479 15.284 -40.465 1.00 29.20 510 SER A O 1
ATOM 4116 N N . SER A 1 511 ? -33.393 14.474 -39.613 1.00 30.09 511 SER A N 1
ATOM 4117 C CA . SER A 1 511 ? -33.923 13.811 -40.831 1.00 30.09 511 SER A CA 1
ATOM 4118 C C . SER A 1 511 ? -35.268 13.097 -40.588 1.00 30.09 511 SER A C 1
ATOM 4120 O O . SER A 1 511 ? -35.329 11.924 -40.242 1.00 30.09 511 SER A O 1
ATOM 4122 N N . THR A 1 512 ? -36.362 13.829 -40.811 1.00 33.16 512 THR A N 1
ATOM 4123 C CA . THR A 1 512 ? -37.610 13.358 -41.457 1.00 33.16 512 THR A CA 1
ATOM 4124 C C . THR A 1 512 ? -38.014 11.870 -41.339 1.00 33.16 512 THR A C 1
ATOM 4126 O O . THR A 1 512 ? -37.793 11.104 -42.277 1.00 33.16 512 THR A O 1
ATOM 4129 N N . ALA A 1 513 ? -38.744 11.505 -40.278 1.00 30.70 513 ALA A N 1
ATOM 4130 C CA . ALA A 1 513 ? -39.994 10.718 -40.347 1.00 30.70 513 ALA A CA 1
ATOM 4131 C C . ALA A 1 513 ? -40.620 10.564 -38.945 1.00 30.70 513 ALA A C 1
ATOM 4133 O O . ALA A 1 513 ? -39.930 10.208 -37.993 1.00 30.70 513 ALA A O 1
ATOM 4134 N N . SER A 1 514 ? -41.926 10.804 -38.807 1.00 29.02 514 SER A N 1
ATOM 4135 C CA . SER A 1 514 ? -42.656 10.645 -37.542 1.00 29.02 514 SER A CA 1
ATOM 4136 C C . SER A 1 514 ? -43.228 9.224 -37.379 1.00 29.02 514 SER A C 1
ATOM 4138 O O . SER A 1 514 ? -43.922 8.745 -38.278 1.00 29.02 514 SER A O 1
ATOM 4140 N N . PRO A 1 515 ? -43.001 8.542 -36.239 1.00 29.69 515 PRO A N 1
ATOM 4141 C CA . PRO A 1 515 ? -43.699 7.305 -35.900 1.00 29.69 515 PRO A CA 1
ATOM 4142 C C . PRO A 1 515 ? -45.044 7.595 -35.199 1.00 29.69 515 PRO A C 1
ATOM 4144 O O . PRO A 1 515 ? -45.146 8.574 -34.454 1.00 29.69 515 PRO A O 1
ATOM 4147 N N . PRO A 1 516 ? -46.074 6.746 -35.372 1.00 33.56 516 PRO A N 1
ATOM 4148 C CA . PRO A 1 516 ? -47.282 6.800 -34.558 1.00 33.56 516 PRO A CA 1
ATOM 4149 C C . PRO A 1 516 ? -47.045 6.271 -33.131 1.00 33.56 516 PRO A C 1
ATOM 4151 O O . PRO A 1 516 ? -46.092 5.547 -32.846 1.00 33.56 516 PRO A O 1
ATOM 4154 N N . SER A 1 517 ? -47.955 6.655 -32.240 1.00 32.94 517 SER A N 1
ATOM 4155 C CA . SER A 1 517 ? -47.973 6.421 -30.791 1.00 32.94 517 SER A CA 1
ATOM 4156 C C . SER A 1 517 ? -47.646 5.000 -30.302 1.00 32.94 517 SER A C 1
ATOM 4158 O O . SER A 1 517 ? -48.318 4.035 -30.657 1.00 32.94 517 SER A O 1
ATOM 4160 N N . THR A 1 518 ? -46.697 4.943 -29.364 1.00 41.06 518 THR A N 1
ATOM 4161 C CA . THR A 1 518 ? -46.667 4.107 -28.143 1.00 41.06 518 THR A CA 1
ATOM 4162 C C . THR A 1 518 ? -47.715 2.992 -27.972 1.00 41.06 518 THR A C 1
ATOM 4164 O O . THR A 1 518 ? -48.897 3.266 -27.761 1.00 41.06 518 THR A O 1
ATOM 4167 N N . SER A 1 519 ? -47.238 1.755 -27.805 1.00 36.53 519 SER A N 1
ATOM 4168 C CA . SER A 1 519 ? -47.921 0.700 -27.041 1.00 36.53 519 SER A CA 1
ATOM 4169 C C . SER A 1 519 ? -46.918 -0.064 -26.166 1.00 36.53 519 SER A C 1
ATOM 4171 O O . SER A 1 519 ? -45.766 -0.237 -26.558 1.00 36.53 519 SER A O 1
ATOM 4173 N N . ASN A 1 520 ? -47.359 -0.507 -24.986 1.00 45.88 520 ASN A N 1
ATOM 4174 C CA . ASN A 1 520 ? -46.542 -1.140 -23.939 1.00 45.88 520 ASN A CA 1
ATOM 4175 C C . ASN A 1 520 ? -45.636 -2.283 -24.431 1.00 45.88 520 ASN A C 1
ATOM 4177 O O . ASN A 1 520 ? -46.104 -3.178 -25.130 1.00 45.88 520 ASN A O 1
ATOM 4181 N N . PHE A 1 521 ? -44.399 -2.341 -23.922 1.00 36.31 521 PHE A N 1
ATOM 4182 C CA . PHE A 1 521 ? -43.533 -3.517 -24.051 1.00 36.31 521 PHE A CA 1
ATOM 4183 C C . PHE A 1 521 ? -42.802 -3.868 -22.748 1.00 36.31 521 PHE A C 1
ATOM 4185 O O . PHE A 1 521 ? -41.630 -3.552 -22.559 1.00 36.31 521 PHE A O 1
ATOM 4192 N N . ASN A 1 522 ? -43.476 -4.651 -21.900 1.00 47.84 522 ASN A N 1
ATOM 4193 C CA . ASN A 1 522 ? -42.782 -5.702 -21.154 1.00 47.84 522 ASN A CA 1
ATOM 4194 C C . ASN A 1 522 ? -42.441 -6.812 -22.161 1.00 47.84 522 ASN A C 1
ATOM 4196 O O . ASN A 1 522 ? -43.255 -7.705 -22.393 1.00 47.84 522 ASN A O 1
ATOM 4200 N N . LEU A 1 523 ? -41.276 -6.730 -22.807 1.00 46.84 523 LEU A N 1
ATOM 4201 C CA . LEU A 1 523 ? -40.781 -7.813 -23.658 1.00 46.84 523 LEU A CA 1
ATOM 4202 C C . LEU A 1 523 ? -40.016 -8.836 -22.805 1.00 46.84 523 LEU A C 1
ATOM 4204 O O . LEU A 1 523 ? -39.119 -8.435 -22.059 1.00 46.84 523 LEU A O 1
ATOM 4208 N N . PRO A 1 524 ? -40.314 -10.145 -22.914 1.00 60.62 524 PRO A N 1
ATOM 4209 C CA . PRO A 1 524 ? -39.421 -11.171 -22.388 1.00 60.62 524 PRO A CA 1
ATOM 4210 C C . PRO A 1 524 ? -38.077 -11.132 -23.141 1.00 60.62 524 PRO A C 1
ATOM 4212 O O . PRO A 1 524 ? -38.024 -10.642 -24.276 1.00 60.62 524 PRO A O 1
ATOM 4215 N N . PRO A 1 525 ? -36.984 -11.651 -22.550 1.00 57.50 525 PRO A N 1
ATOM 4216 C CA . PRO A 1 525 ? -35.708 -11.754 -23.251 1.00 57.50 525 PRO A CA 1
ATOM 4217 C C . PRO A 1 525 ? -35.872 -12.564 -24.551 1.00 57.50 525 PRO A C 1
ATOM 4219 O O . PRO A 1 525 ? -36.636 -13.534 -24.573 1.00 57.50 525 PRO A O 1
ATOM 4222 N N . PRO A 1 526 ? -35.179 -12.187 -25.643 1.00 63.72 526 PRO A N 1
ATOM 4223 C CA . PRO A 1 526 ? -35.302 -12.889 -26.913 1.00 63.72 526 PRO A CA 1
ATOM 4224 C C . PRO A 1 526 ? -34.840 -14.349 -26.767 1.00 63.72 526 PRO A C 1
ATOM 4226 O O . PRO A 1 526 ? -33.838 -14.593 -26.087 1.00 63.72 526 PRO A O 1
ATOM 4229 N N . PRO A 1 527 ? -35.535 -15.312 -27.403 1.00 73.75 527 PRO A N 1
ATOM 4230 C CA . PRO A 1 527 ? -35.205 -16.728 -27.285 1.00 73.75 527 PRO A CA 1
ATOM 4231 C C . PRO A 1 527 ? -33.791 -17.019 -27.800 1.00 73.75 527 PRO A C 1
ATOM 4233 O O . PRO A 1 527 ? -33.258 -16.310 -28.654 1.00 73.75 527 PRO A O 1
ATOM 4236 N N . GLU A 1 528 ? -33.175 -18.075 -27.273 1.00 63.50 528 GLU A N 1
ATOM 4237 C CA . GLU A 1 528 ? -31.759 -18.405 -27.489 1.00 63.50 528 GLU A CA 1
ATOM 4238 C C . GLU A 1 528 ? -31.397 -18.549 -28.983 1.00 63.50 528 GLU A C 1
ATOM 4240 O O . GLU A 1 528 ? -30.370 -18.047 -29.448 1.00 63.50 528 GLU A O 1
ATOM 4245 N N . ASP A 1 529 ? -32.318 -19.104 -29.774 1.00 73.12 529 ASP A N 1
ATOM 4246 C CA . ASP A 1 529 ? -32.204 -19.258 -31.227 1.00 73.12 529 ASP A CA 1
ATOM 4247 C C . ASP A 1 529 ? -32.186 -17.917 -32.000 1.00 73.12 529 ASP A C 1
ATOM 4249 O O . ASP A 1 529 ? -31.702 -17.847 -33.135 1.00 73.12 529 ASP A O 1
ATOM 4253 N N . ALA A 1 530 ? -32.665 -16.814 -31.412 1.00 73.88 530 ALA A N 1
ATOM 4254 C CA . ALA A 1 530 ? -32.536 -15.474 -31.981 1.00 73.88 530 ALA A CA 1
ATOM 4255 C C . ALA A 1 530 ? -31.070 -15.017 -32.014 1.00 73.88 530 ALA A C 1
ATOM 4257 O O . ALA A 1 530 ? -30.639 -14.458 -33.025 1.00 73.88 530 ALA A O 1
ATOM 4258 N N . TRP A 1 531 ? -30.286 -15.325 -30.975 1.00 64.94 531 TRP A N 1
ATOM 4259 C CA . TRP A 1 531 ? -28.852 -15.028 -30.934 1.00 64.94 531 TRP A CA 1
ATOM 4260 C C . TRP A 1 531 ? -28.078 -15.878 -31.940 1.00 64.94 531 TRP A C 1
ATOM 4262 O O . TRP A 1 531 ? -27.263 -15.339 -32.691 1.00 64.94 531 TRP A O 1
ATOM 4272 N N . SER A 1 532 ? -28.394 -17.173 -32.052 1.00 73.00 532 SER A N 1
ATOM 4273 C CA . SER A 1 532 ? -27.793 -18.059 -33.060 1.00 73.00 532 SER A CA 1
ATOM 4274 C C . SER A 1 532 ? -28.065 -17.567 -34.488 1.00 73.00 532 SER A C 1
ATOM 4276 O O . SER A 1 532 ? -27.146 -17.493 -35.305 1.00 73.00 532 SER A O 1
ATOM 4278 N N . ARG A 1 533 ? -29.307 -17.158 -34.791 1.00 78.81 533 ARG A N 1
ATOM 4279 C CA . ARG A 1 533 ? -29.685 -16.608 -36.108 1.00 78.81 533 ARG A CA 1
ATOM 4280 C C . ARG A 1 533 ? -29.067 -15.234 -36.373 1.00 78.81 533 ARG A C 1
ATOM 4282 O O . ARG A 1 533 ? -28.643 -14.974 -37.499 1.00 78.81 533 ARG A O 1
ATOM 4289 N N . ALA A 1 534 ? -28.970 -14.364 -35.365 1.00 79.06 534 ALA A N 1
ATOM 4290 C CA . ALA A 1 534 ? -28.282 -13.078 -35.483 1.00 79.06 534 ALA A CA 1
ATOM 4291 C C . ALA A 1 534 ? -26.784 -13.274 -35.771 1.00 79.06 534 ALA A C 1
ATOM 4293 O O . ALA A 1 534 ? -26.257 -12.672 -36.708 1.00 79.06 534 ALA A O 1
ATOM 4294 N N . TYR A 1 535 ? -26.126 -14.182 -35.043 1.00 76.06 535 TYR A N 1
ATOM 4295 C CA . TYR A 1 535 ? -24.738 -14.568 -35.287 1.00 76.06 535 TYR A CA 1
ATOM 4296 C C . TYR A 1 535 ? -24.553 -15.122 -36.704 1.00 76.06 535 TYR A C 1
ATOM 4298 O O . TYR A 1 535 ? -23.728 -14.602 -37.448 1.00 76.06 535 TYR A O 1
ATOM 4306 N N . GLN A 1 536 ? -25.358 -16.100 -37.135 1.00 79.75 536 GLN A N 1
ATOM 4307 C CA . GLN A 1 536 ? -25.271 -16.668 -38.489 1.00 79.75 536 GLN A CA 1
ATOM 4308 C C . GLN A 1 536 ? -25.495 -15.619 -39.594 1.00 79.75 536 GLN A C 1
ATOM 4310 O O . GLN A 1 536 ? -24.805 -15.653 -40.612 1.00 79.75 536 GLN A O 1
ATOM 4315 N N . ARG A 1 537 ? -26.403 -14.653 -39.389 1.00 79.88 537 ARG A N 1
ATOM 4316 C CA . ARG A 1 537 ? -26.674 -13.548 -40.329 1.00 79.88 537 ARG A CA 1
ATOM 4317 C C . ARG A 1 537 ? -25.530 -12.522 -40.393 1.00 79.88 537 ARG A C 1
ATOM 4319 O O . ARG A 1 537 ? -25.300 -11.935 -41.450 1.00 79.88 537 ARG A O 1
ATOM 4326 N N . LEU A 1 538 ? -24.813 -12.292 -39.290 1.00 75.75 538 LEU A N 1
ATOM 4327 C CA . LEU A 1 538 ? -23.717 -11.314 -39.206 1.00 75.75 538 LEU A CA 1
ATOM 4328 C C . LEU A 1 538 ? -22.336 -11.912 -39.522 1.00 75.75 538 LEU A C 1
ATOM 4330 O O . LEU A 1 538 ? -21.505 -11.233 -40.122 1.00 75.75 538 LEU A O 1
ATOM 4334 N N . HIS A 1 539 ? -22.103 -13.183 -39.195 1.00 73.81 539 HIS A N 1
ATOM 4335 C CA . HIS A 1 539 ? -20.855 -13.920 -39.409 1.00 73.81 539 HIS A CA 1
ATOM 4336 C C . HIS A 1 539 ? -20.263 -13.814 -40.835 1.00 73.81 539 HIS A C 1
ATOM 4338 O O . HIS A 1 539 ? -19.060 -13.560 -40.929 1.00 73.81 539 HIS A O 1
ATOM 4344 N N . PRO A 1 540 ? -21.019 -13.919 -41.952 1.00 73.88 540 PRO A N 1
ATOM 4345 C CA . PRO A 1 540 ? -20.443 -13.713 -43.286 1.00 73.88 540 PRO A CA 1
ATOM 4346 C C . PRO A 1 540 ? -19.988 -12.262 -43.523 1.00 73.88 540 PRO A C 1
ATOM 4348 O O . PRO A 1 540 ? -18.930 -12.054 -44.114 1.00 73.88 540 PRO A O 1
ATOM 4351 N N . ARG A 1 541 ? -20.715 -11.259 -43.002 1.00 68.62 541 ARG A N 1
ATOM 4352 C CA . ARG A 1 541 ? -20.317 -9.836 -43.084 1.00 68.62 541 ARG A CA 1
ATOM 4353 C C . ARG A 1 541 ? -19.091 -9.547 -42.211 1.00 68.62 541 ARG A C 1
ATOM 4355 O O . ARG A 1 541 ? -18.207 -8.792 -42.612 1.00 68.62 541 ARG A O 1
ATOM 4362 N N 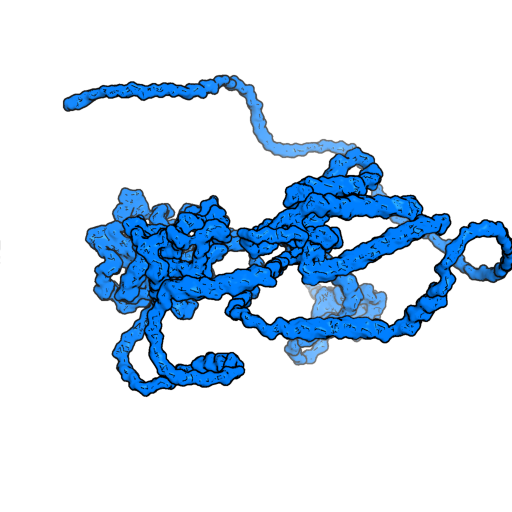. TRP A 1 542 ? -19.003 -10.192 -41.046 1.00 63.56 542 TRP A N 1
ATOM 4363 C CA . TRP A 1 542 ? -17.822 -10.152 -40.182 1.00 63.56 542 TRP A CA 1
ATOM 4364 C C . TRP A 1 542 ? -16.608 -10.791 -40.868 1.00 63.56 542 TRP A C 1
ATOM 4366 O O . TRP A 1 542 ? -15.534 -10.194 -40.891 1.00 63.56 542 TRP A O 1
ATOM 4376 N N . LYS A 1 543 ? -16.777 -11.953 -41.517 1.00 64.00 543 LYS A N 1
ATOM 4377 C CA . LYS A 1 543 ? -15.715 -12.586 -42.312 1.00 64.00 543 LYS A CA 1
ATOM 4378 C C . LYS A 1 543 ? -15.247 -11.709 -43.473 1.00 64.00 543 LYS A C 1
ATOM 4380 O O . LYS A 1 543 ? -14.037 -11.611 -43.658 1.00 64.00 543 LYS A O 1
ATOM 4385 N N . SE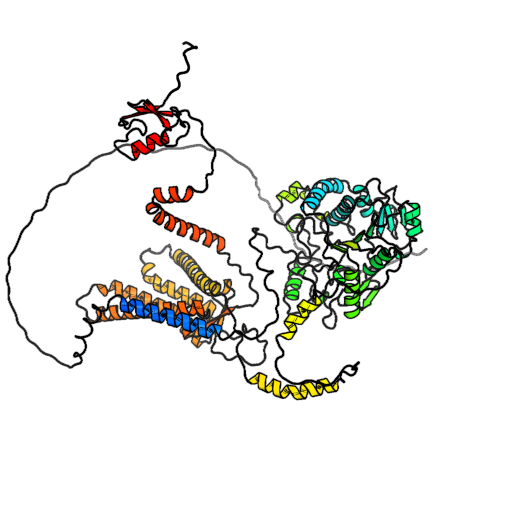R A 1 544 ? -16.131 -11.032 -44.213 1.00 62.00 544 SER A N 1
ATOM 4386 C CA . SER A 1 544 ? -15.690 -10.108 -45.273 1.00 62.00 544 SER A CA 1
ATOM 4387 C C . SER A 1 544 ? -14.922 -8.903 -44.714 1.00 62.00 544 SER A C 1
ATOM 4389 O O . SER A 1 544 ? -13.844 -8.581 -45.212 1.00 62.00 544 SER A O 1
ATOM 4391 N N . LEU A 1 545 ? -15.409 -8.290 -43.626 1.00 56.28 545 LEU A N 1
ATOM 4392 C CA . LEU A 1 545 ? -14.718 -7.176 -42.960 1.00 56.28 545 LEU A CA 1
ATOM 4393 C C . LEU A 1 545 ? -13.334 -7.597 -42.434 1.00 56.28 545 LEU A C 1
ATOM 4395 O O . LEU A 1 545 ? -12.350 -6.894 -42.664 1.00 56.28 545 LEU A O 1
ATOM 4399 N N . SER A 1 546 ? -13.236 -8.790 -41.840 1.00 52.25 546 SER A N 1
ATOM 4400 C CA . SER A 1 546 ? -11.995 -9.368 -41.305 1.00 52.25 546 SER A CA 1
ATOM 4401 C C . SER A 1 546 ? -10.890 -9.592 -42.347 1.00 52.25 546 SER A C 1
ATOM 4403 O O . SER A 1 546 ? -9.734 -9.739 -41.952 1.00 52.25 546 SER A O 1
ATOM 4405 N N . HIS A 1 547 ? -11.210 -9.639 -43.645 1.00 51.16 547 HIS A N 1
ATOM 4406 C CA . HIS A 1 547 ? -10.210 -9.758 -44.716 1.00 51.16 547 HIS A CA 1
ATOM 4407 C C . HIS A 1 547 ? -9.815 -8.398 -45.314 1.00 51.16 547 HIS A C 1
ATOM 4409 O O . HIS A 1 547 ? -8.706 -8.256 -45.821 1.00 51.16 547 HIS A O 1
ATOM 4415 N N . SER A 1 548 ? -10.690 -7.388 -45.241 1.00 45.66 548 SER A N 1
ATOM 4416 C CA . SER A 1 548 ? -10.490 -6.102 -45.930 1.00 45.66 548 SER A CA 1
ATOM 4417 C C . SER A 1 548 ? -9.442 -5.160 -45.319 1.00 45.66 548 SER A C 1
ATOM 4419 O O . SER A 1 548 ? -8.917 -4.319 -46.042 1.00 45.66 548 SER A O 1
ATOM 4421 N N . HIS A 1 549 ? -9.092 -5.292 -44.032 1.00 46.62 549 HIS A N 1
ATOM 4422 C CA . HIS A 1 549 ? -8.084 -4.433 -43.392 1.00 46.62 549 HIS A CA 1
ATOM 4423 C C . HIS A 1 549 ? -7.162 -5.189 -42.423 1.00 46.62 549 HIS A C 1
ATOM 4425 O O . HIS A 1 549 ? -7.298 -5.121 -41.202 1.00 46.62 549 HIS A O 1
ATOM 4431 N N . LEU A 1 550 ? -6.124 -5.824 -42.977 1.00 48.97 550 LEU A N 1
ATOM 4432 C CA . LEU A 1 550 ? -4.923 -6.249 -42.241 1.00 48.97 550 LEU A CA 1
ATOM 4433 C C . LEU A 1 550 ? -4.005 -5.047 -41.924 1.00 48.97 550 LEU A C 1
ATOM 4435 O O . LEU A 1 550 ? -2.808 -5.050 -42.210 1.00 48.97 550 LEU A O 1
ATOM 4439 N N . SER A 1 551 ? -4.578 -3.989 -41.348 1.00 49.12 551 SER A N 1
ATOM 4440 C CA . SER A 1 551 ? -3.843 -2.798 -40.919 1.00 49.12 551 SER A CA 1
ATOM 4441 C C . SER A 1 551 ? -2.986 -3.139 -39.698 1.00 49.12 551 SER A C 1
ATOM 4443 O O . SER A 1 551 ? -3.517 -3.371 -38.612 1.00 49.12 551 SER A O 1
ATOM 4445 N N . ALA A 1 552 ? -1.661 -3.172 -39.863 1.00 54.75 552 ALA A N 1
ATOM 4446 C CA . ALA A 1 552 ? -0.736 -3.397 -38.754 1.00 54.75 552 ALA A CA 1
ATOM 4447 C C . ALA A 1 552 ? -0.924 -2.326 -37.664 1.00 54.75 552 ALA A C 1
ATOM 4449 O O . ALA A 1 552 ? -0.946 -1.128 -37.958 1.00 54.75 552 ALA A O 1
ATOM 4450 N N . ILE A 1 553 ? -1.054 -2.762 -36.408 1.00 58.34 553 ILE A N 1
ATOM 4451 C CA . ILE A 1 553 ? -1.299 -1.876 -35.263 1.00 58.34 553 ILE A CA 1
ATOM 4452 C C . ILE A 1 553 ? -0.126 -0.886 -35.135 1.00 58.34 553 ILE A C 1
ATOM 4454 O O . ILE A 1 553 ? 1.033 -1.313 -35.172 1.00 58.34 553 ILE A O 1
ATOM 4458 N N . PRO A 1 554 ? -0.376 0.432 -35.007 1.00 60.66 554 PRO A N 1
ATOM 4459 C CA . PRO A 1 554 ? 0.677 1.443 -35.032 1.00 60.66 554 PRO A CA 1
ATOM 4460 C C . PRO A 1 554 ? 1.485 1.467 -33.723 1.00 60.66 554 PRO A C 1
ATOM 4462 O O . PRO A 1 554 ? 1.270 2.311 -32.858 1.00 60.66 554 PRO A O 1
ATOM 4465 N N . ILE A 1 555 ? 2.453 0.553 -33.584 1.00 68.50 555 ILE A N 1
ATOM 4466 C CA . ILE A 1 555 ? 3.350 0.510 -32.420 1.00 68.50 555 ILE A CA 1
ATOM 4467 C C . ILE A 1 555 ? 4.230 1.769 -32.384 1.00 68.50 555 ILE A C 1
ATOM 4469 O O . ILE A 1 555 ? 5.080 1.962 -33.262 1.00 68.50 555 ILE A O 1
ATOM 4473 N N . SER A 1 556 ? 4.078 2.589 -31.343 1.00 73.94 556 SER A N 1
ATOM 4474 C CA . SER A 1 556 ? 4.969 3.708 -31.022 1.00 73.94 556 SER A CA 1
ATOM 4475 C C . SER A 1 556 ? 6.089 3.259 -30.077 1.00 73.94 556 SER A C 1
ATOM 4477 O O . SER A 1 556 ? 5.830 2.880 -28.936 1.00 73.94 556 SER A O 1
ATOM 4479 N N . ILE A 1 557 ? 7.341 3.338 -30.530 1.00 83.12 557 ILE A N 1
ATOM 4480 C CA . ILE A 1 557 ? 8.535 3.080 -29.709 1.00 83.12 557 ILE A CA 1
ATOM 4481 C C . ILE A 1 557 ? 9.136 4.425 -29.293 1.00 83.12 557 ILE A C 1
ATOM 4483 O O . ILE A 1 557 ? 9.133 5.376 -30.079 1.00 83.12 557 ILE A O 1
ATOM 4487 N N . SER A 1 558 ? 9.660 4.525 -28.069 1.00 84.50 558 SER A N 1
ATOM 4488 C CA . SER A 1 558 ? 10.310 5.751 -27.600 1.00 84.50 558 SER A CA 1
ATOM 4489 C C . SER A 1 558 ? 11.499 6.107 -28.497 1.00 84.50 558 SER A C 1
ATOM 4491 O O . SER A 1 558 ? 12.402 5.296 -28.710 1.00 84.50 558 SER A O 1
ATOM 4493 N N . LYS A 1 559 ? 11.501 7.333 -29.032 1.00 88.19 559 LYS A N 1
ATOM 4494 C CA . LYS A 1 559 ? 12.624 7.871 -29.820 1.00 88.19 559 LYS A CA 1
ATOM 4495 C C . LYS A 1 559 ? 13.875 8.053 -28.959 1.00 88.19 559 LYS A C 1
ATOM 4497 O O . LYS A 1 559 ? 14.971 7.798 -29.440 1.00 88.19 559 LYS A O 1
ATOM 4502 N N . VAL A 1 560 ? 13.684 8.441 -27.696 1.00 85.25 560 VAL A N 1
ATOM 4503 C CA . VAL A 1 560 ? 14.751 8.660 -26.709 1.00 85.25 560 VAL A CA 1
ATOM 4504 C C . VAL A 1 560 ? 15.495 7.346 -26.462 1.00 85.25 560 VAL A C 1
ATOM 4506 O O . VAL A 1 560 ? 16.662 7.243 -26.807 1.00 85.25 560 VAL A O 1
ATOM 4509 N N . ASN A 1 561 ? 14.790 6.282 -26.065 1.00 85.69 561 ASN A N 1
ATOM 4510 C CA . ASN A 1 561 ? 15.390 4.967 -25.796 1.00 85.69 561 ASN A CA 1
ATOM 4511 C C . ASN A 1 561 ? 16.185 4.387 -26.988 1.00 85.69 561 ASN A C 1
ATOM 4513 O O . ASN A 1 561 ? 17.165 3.679 -26.784 1.00 85.69 561 ASN A O 1
ATOM 4517 N N . GLN A 1 562 ? 15.785 4.671 -28.235 1.00 88.50 562 GLN A N 1
ATOM 4518 C CA . GLN A 1 562 ? 16.512 4.225 -29.437 1.00 88.50 562 GLN A CA 1
ATOM 4519 C C . GLN A 1 562 ? 17.840 4.974 -29.655 1.00 88.50 562 GLN A C 1
ATOM 4521 O O . GLN A 1 562 ? 18.792 4.388 -30.182 1.00 88.50 562 GLN A O 1
ATOM 4526 N N . VAL A 1 563 ? 17.896 6.253 -29.268 1.00 89.19 563 VAL A N 1
ATOM 4527 C CA . VAL A 1 563 ? 19.100 7.100 -29.315 1.00 89.19 563 VAL A CA 1
ATOM 4528 C C . VAL A 1 563 ? 20.002 6.796 -28.123 1.00 89.19 563 VAL A C 1
ATOM 4530 O O . VAL A 1 563 ? 21.185 6.533 -28.318 1.00 89.19 563 VAL A O 1
ATOM 4533 N N . ASP A 1 564 ? 19.441 6.723 -26.918 1.00 85.62 564 ASP A N 1
ATOM 4534 C CA . ASP A 1 564 ? 20.171 6.392 -25.695 1.00 85.62 564 ASP A CA 1
ATOM 4535 C C . ASP A 1 564 ? 20.820 5.000 -25.798 1.00 85.62 564 ASP A C 1
ATOM 4537 O O . ASP A 1 564 ? 21.982 4.838 -25.441 1.00 85.62 564 ASP A O 1
ATOM 4541 N N . ALA A 1 565 ? 20.131 4.012 -26.390 1.00 87.50 565 ALA A N 1
ATOM 4542 C CA . ALA A 1 565 ? 20.717 2.706 -26.707 1.00 87.50 565 ALA A CA 1
ATOM 4543 C C . ALA A 1 565 ? 21.952 2.810 -27.618 1.00 87.50 565 ALA A C 1
ATOM 4545 O O . ALA A 1 565 ? 22.923 2.089 -27.414 1.00 87.50 565 ALA A O 1
ATOM 4546 N N . ALA A 1 566 ? 21.926 3.699 -28.621 1.00 88.94 566 ALA A N 1
ATOM 4547 C CA . ALA A 1 566 ? 23.074 3.922 -29.505 1.00 88.94 566 ALA A CA 1
ATOM 4548 C C . ALA A 1 566 ? 24.233 4.605 -28.769 1.00 88.94 566 ALA A C 1
ATOM 4550 O O . ALA A 1 566 ? 25.390 4.293 -29.030 1.00 88.94 566 ALA A O 1
ATOM 4551 N N . ARG A 1 567 ? 23.926 5.528 -27.849 1.00 87.81 567 ARG A N 1
ATOM 4552 C CA . ARG A 1 567 ? 24.937 6.215 -27.041 1.00 87.81 567 ARG A CA 1
ATOM 4553 C C . ARG A 1 567 ? 25.606 5.261 -26.049 1.00 87.81 567 ARG A C 1
ATOM 4555 O O . ARG A 1 567 ? 26.831 5.241 -25.992 1.00 87.81 567 ARG A O 1
ATOM 4562 N N . LEU A 1 568 ? 24.820 4.435 -25.358 1.00 84.19 568 LEU A N 1
ATOM 4563 C CA . LEU A 1 568 ? 25.318 3.411 -24.437 1.00 84.19 568 LEU A CA 1
ATOM 4564 C C . LEU A 1 568 ? 26.166 2.350 -25.149 1.00 84.19 568 LEU A C 1
ATOM 4566 O O . LEU A 1 568 ? 27.205 1.975 -24.619 1.00 84.19 568 LEU A O 1
ATOM 4570 N N . ASP A 1 569 ? 25.781 1.897 -26.349 1.00 87.81 569 ASP A N 1
ATOM 4571 C CA . ASP A 1 569 ? 26.609 0.963 -27.132 1.00 87.81 569 ASP A CA 1
ATOM 4572 C C . ASP A 1 569 ? 28.012 1.552 -27.415 1.00 87.81 569 ASP A C 1
ATOM 4574 O O . ASP A 1 569 ? 29.008 0.855 -27.230 1.00 87.81 569 ASP A O 1
ATOM 4578 N N . ILE A 1 570 ? 28.101 2.842 -27.775 1.00 88.44 570 ILE A N 1
ATOM 4579 C CA . ILE A 1 570 ? 29.373 3.552 -28.028 1.00 88.44 570 ILE A CA 1
ATOM 4580 C C . ILE A 1 570 ? 30.194 3.733 -26.742 1.00 88.44 570 ILE A C 1
ATOM 4582 O O . ILE A 1 570 ? 31.406 3.529 -26.744 1.00 88.44 570 ILE A O 1
ATOM 4586 N N . GLU A 1 571 ? 29.562 4.125 -25.635 1.00 86.19 571 GLU A N 1
ATOM 4587 C CA . GLU A 1 571 ? 30.260 4.314 -24.355 1.00 86.19 571 GLU A CA 1
ATOM 4588 C C . GLU A 1 571 ? 30.774 2.978 -23.799 1.00 86.19 571 GLU A C 1
ATOM 4590 O O . GLU A 1 571 ? 31.905 2.899 -23.319 1.00 86.19 571 GLU A O 1
ATOM 4595 N N . MET A 1 572 ? 30.003 1.898 -23.949 1.00 80.56 572 MET A N 1
ATOM 4596 C CA . MET A 1 572 ? 30.431 0.558 -23.555 1.00 80.56 572 MET A CA 1
ATOM 4597 C C . MET A 1 572 ? 31.536 -0.002 -24.462 1.00 80.56 572 MET A C 1
ATOM 4599 O O . MET A 1 572 ? 32.463 -0.621 -23.934 1.00 80.56 572 MET A O 1
ATOM 4603 N N . SER A 1 573 ? 31.510 0.220 -25.785 1.00 85.25 573 SER A N 1
ATOM 4604 C CA . SER A 1 573 ? 32.619 -0.223 -26.647 1.00 85.25 573 SER A CA 1
ATOM 4605 C C . SER A 1 573 ? 33.893 0.604 -26.425 1.00 85.25 573 SER A C 1
ATOM 4607 O O . SER A 1 573 ? 34.980 0.027 -26.379 1.00 85.25 573 SER A O 1
ATOM 4609 N N . ALA A 1 574 ? 33.783 1.901 -26.112 1.00 86.44 574 ALA A N 1
ATOM 4610 C CA . ALA A 1 574 ? 34.914 2.718 -25.659 1.00 86.44 574 ALA A CA 1
ATOM 4611 C C . ALA A 1 574 ? 35.521 2.212 -24.332 1.00 86.44 574 ALA A C 1
ATOM 4613 O O . ALA A 1 574 ? 36.737 2.036 -24.239 1.00 86.44 574 ALA A O 1
ATOM 4614 N N . MET A 1 575 ? 34.695 1.892 -23.326 1.00 84.44 575 MET A N 1
ATOM 4615 C CA . MET A 1 575 ? 35.176 1.301 -22.068 1.00 84.44 575 MET A CA 1
ATOM 4616 C C . MET A 1 575 ? 35.854 -0.061 -22.285 1.00 84.44 575 MET A C 1
ATOM 4618 O O . MET A 1 575 ? 36.875 -0.344 -21.658 1.00 84.44 575 MET A O 1
ATOM 4622 N N . LEU A 1 576 ? 35.332 -0.904 -23.184 1.00 83.94 576 LEU A N 1
ATOM 4623 C CA . LEU A 1 576 ? 35.969 -2.177 -23.544 1.00 83.94 576 LEU A CA 1
ATOM 4624 C C . LEU A 1 576 ? 37.306 -1.963 -24.273 1.00 83.94 576 LEU A C 1
ATOM 4626 O O . LEU A 1 576 ? 38.280 -2.648 -23.952 1.00 83.94 576 LEU A O 1
ATOM 4630 N N . LYS A 1 577 ? 37.384 -0.984 -25.186 1.00 85.69 577 LYS A N 1
ATOM 4631 C CA . LYS A 1 577 ? 38.627 -0.575 -25.859 1.00 85.69 577 LYS A CA 1
ATOM 4632 C C . LYS A 1 577 ? 39.688 -0.151 -24.845 1.00 85.69 577 LYS A C 1
ATOM 4634 O O . LYS A 1 577 ? 40.817 -0.621 -24.935 1.00 85.69 577 LYS A O 1
ATOM 4639 N N . GLU A 1 578 ? 39.341 0.653 -23.839 1.00 85.50 578 GLU A N 1
ATOM 4640 C CA . GLU A 1 578 ? 40.290 1.023 -22.781 1.00 85.50 578 GLU A CA 1
ATOM 4641 C C . GLU A 1 578 ? 40.877 -0.189 -22.046 1.00 85.50 578 GLU A C 1
ATOM 4643 O O . GLU A 1 578 ? 42.081 -0.224 -21.792 1.00 85.50 578 GLU A O 1
ATOM 4648 N N . GLN A 1 579 ? 40.047 -1.167 -21.665 1.00 84.31 579 GLN A N 1
ATOM 4649 C CA . GLN A 1 579 ? 40.539 -2.354 -20.957 1.00 84.31 579 GLN A CA 1
ATOM 4650 C C . GLN A 1 579 ? 41.400 -3.231 -21.874 1.00 84.31 579 GLN A C 1
ATOM 4652 O O . GLN A 1 579 ? 42.446 -3.713 -21.445 1.00 84.31 579 GLN A O 1
ATOM 4657 N N . LEU A 1 580 ? 41.028 -3.365 -23.152 1.00 81.81 580 LEU A N 1
ATOM 4658 C CA . LEU A 1 580 ? 41.831 -4.061 -24.158 1.00 81.81 580 LEU A CA 1
ATOM 4659 C C . LEU A 1 580 ? 43.201 -3.387 -24.359 1.00 81.81 580 LEU A C 1
ATOM 4661 O O . LEU A 1 580 ? 44.223 -4.066 -24.371 1.00 81.81 580 LEU A O 1
ATOM 4665 N N . VAL A 1 581 ? 43.247 -2.054 -24.438 1.00 81.00 581 VAL A N 1
ATOM 4666 C CA . VAL A 1 581 ? 44.498 -1.281 -24.547 1.00 81.00 581 VAL A CA 1
ATOM 4667 C C . VAL A 1 581 ? 45.373 -1.439 -23.296 1.00 81.00 581 VAL A C 1
ATOM 4669 O O . VAL A 1 581 ? 46.592 -1.549 -23.424 1.00 81.00 581 VAL A O 1
ATOM 4672 N N . LYS A 1 582 ? 44.783 -1.543 -22.094 1.00 78.81 582 LYS A N 1
ATOM 4673 C CA . LYS A 1 582 ? 45.523 -1.794 -20.839 1.00 78.81 582 LYS A CA 1
ATOM 4674 C C . LYS A 1 582 ? 46.232 -3.158 -20.827 1.00 78.81 582 LYS A C 1
ATOM 4676 O O . LYS A 1 582 ? 47.327 -3.242 -20.277 1.00 78.81 582 LYS A O 1
ATOM 4681 N N . VAL A 1 583 ? 45.704 -4.191 -21.499 1.00 81.00 583 VAL A N 1
ATOM 4682 C CA . VAL A 1 583 ? 46.412 -5.484 -21.685 1.00 81.00 583 VAL A CA 1
ATOM 4683 C C . VAL A 1 583 ? 47.726 -5.300 -22.459 1.00 81.00 583 VAL A C 1
ATOM 4685 O O . VAL A 1 583 ? 48.713 -5.982 -22.191 1.00 81.00 583 VAL A O 1
ATOM 4688 N N . PHE A 1 584 ? 47.775 -4.331 -23.374 1.00 76.56 584 PHE A N 1
ATOM 4689 C CA . PHE A 1 584 ? 48.952 -4.014 -24.184 1.00 76.56 584 PHE A CA 1
ATOM 4690 C C . PHE A 1 584 ? 49.858 -2.924 -23.584 1.00 76.56 584 PHE A C 1
ATOM 4692 O O . PHE A 1 584 ? 50.806 -2.500 -24.245 1.00 76.56 584 PHE A O 1
ATOM 4699 N N . ALA A 1 585 ? 49.638 -2.494 -22.334 1.00 70.06 585 ALA A N 1
ATOM 4700 C CA . ALA A 1 585 ? 50.406 -1.417 -21.693 1.00 70.06 585 ALA A CA 1
ATOM 4701 C C . ALA A 1 585 ? 51.915 -1.709 -21.522 1.00 70.06 585 ALA A C 1
ATOM 4703 O O . ALA A 1 585 ? 52.698 -0.786 -21.312 1.00 70.06 585 ALA A O 1
ATOM 4704 N N . LEU A 1 586 ? 52.334 -2.976 -21.635 1.00 70.94 586 LEU A N 1
ATOM 4705 C CA . LEU A 1 586 ? 53.744 -3.392 -21.637 1.00 70.94 586 LEU A CA 1
ATOM 4706 C C . LEU A 1 586 ? 54.408 -3.320 -23.031 1.00 70.94 586 LEU A C 1
ATOM 4708 O O . LEU A 1 586 ? 55.612 -3.547 -23.149 1.00 70.94 586 LEU A O 1
ATOM 4712 N N . MET A 1 587 ? 53.655 -3.022 -24.097 1.00 71.94 587 MET A N 1
ATOM 4713 C CA . MET A 1 587 ? 54.199 -2.857 -25.450 1.00 71.94 587 MET A CA 1
ATOM 4714 C C . MET A 1 587 ? 54.742 -1.440 -25.683 1.00 71.94 587 MET A C 1
ATOM 4716 O O . MET A 1 587 ? 54.351 -0.478 -25.024 1.00 71.94 587 MET A O 1
ATOM 4720 N N . LYS A 1 588 ? 55.626 -1.279 -26.679 1.00 71.75 588 LYS A N 1
ATOM 4721 C CA . LYS A 1 588 ? 56.149 0.045 -27.059 1.00 71.75 588 LYS A CA 1
ATOM 4722 C C . LYS A 1 588 ? 54.995 0.956 -27.526 1.00 71.75 588 LYS A C 1
ATOM 4724 O O . LYS A 1 588 ? 54.304 0.582 -28.477 1.00 71.75 588 LYS A O 1
ATOM 4729 N N . PRO A 1 589 ? 54.822 2.168 -26.958 1.00 61.88 589 PRO A N 1
ATOM 4730 C CA . PRO A 1 589 ? 53.607 2.973 -27.148 1.00 61.88 589 PRO A CA 1
ATOM 4731 C C . PRO A 1 589 ? 53.346 3.425 -28.595 1.00 61.88 589 PRO A C 1
ATOM 4733 O O . PRO A 1 589 ? 52.212 3.739 -28.937 1.00 61.88 589 PRO A O 1
ATOM 4736 N N . GLY A 1 590 ? 54.354 3.411 -29.475 1.00 66.62 590 GLY A N 1
ATOM 4737 C CA . GLY A 1 590 ? 54.178 3.712 -30.902 1.00 66.62 590 GLY A CA 1
ATOM 4738 C C . GLY A 1 590 ? 53.556 2.587 -31.745 1.00 66.62 590 GLY A C 1
ATOM 4739 O O . GLY A 1 590 ? 53.109 2.857 -32.856 1.00 66.62 590 GLY A O 1
ATOM 4740 N N . MET A 1 591 ? 53.518 1.337 -31.262 1.00 68.81 591 MET A N 1
ATOM 4741 C CA . MET A 1 591 ? 52.979 0.210 -32.045 1.00 68.81 591 MET A CA 1
ATOM 4742 C C . MET A 1 591 ? 51.449 0.155 -32.030 1.00 68.81 591 MET A C 1
ATOM 4744 O O . MET A 1 591 ? 50.843 -0.205 -33.035 1.00 68.81 591 MET A O 1
ATOM 4748 N N . LEU A 1 592 ? 50.814 0.525 -30.913 1.00 70.25 592 LEU A N 1
ATOM 4749 C CA . LEU A 1 592 ? 49.369 0.359 -30.734 1.00 70.25 592 LEU A CA 1
ATOM 4750 C C . LEU A 1 592 ? 48.552 1.267 -31.674 1.00 70.25 592 LEU A C 1
ATOM 4752 O O . LEU A 1 592 ? 47.600 0.800 -32.291 1.00 70.25 592 LEU A O 1
ATOM 4756 N N . PHE A 1 593 ? 48.998 2.510 -31.893 1.00 68.44 593 PHE A N 1
ATOM 4757 C CA . PHE A 1 593 ? 48.384 3.445 -32.850 1.00 68.44 593 PHE A CA 1
ATOM 4758 C C . PHE A 1 593 ? 48.390 2.949 -34.308 1.00 68.44 593 PHE A C 1
ATOM 4760 O O . PHE A 1 593 ? 47.564 3.381 -35.108 1.00 68.44 593 PHE A O 1
ATOM 4767 N N . GLN A 1 594 ? 49.297 2.040 -34.690 1.00 75.75 594 GLN A N 1
ATOM 4768 C CA . GLN A 1 594 ? 49.329 1.505 -36.060 1.00 75.75 594 GLN A CA 1
ATOM 4769 C C . GLN A 1 594 ? 48.205 0.495 -36.326 1.00 75.75 594 GLN A C 1
ATOM 4771 O O . GLN A 1 594 ? 47.780 0.365 -37.477 1.00 75.75 594 GLN A O 1
ATOM 4776 N N . TYR A 1 595 ? 47.724 -0.172 -35.271 1.00 80.19 595 TYR A N 1
ATOM 4777 C CA . TYR A 1 595 ? 46.707 -1.229 -35.301 1.00 80.19 595 TYR A CA 1
ATOM 4778 C C . TYR A 1 595 ? 45.372 -0.813 -34.667 1.00 80.19 595 TYR A C 1
ATOM 4780 O O . TYR A 1 595 ? 44.483 -1.644 -34.503 1.00 80.19 595 TYR A O 1
ATOM 4788 N N . GLU A 1 596 ? 45.206 0.461 -34.302 1.00 82.25 596 GLU A N 1
ATOM 4789 C CA . GLU A 1 596 ? 43.995 0.955 -33.636 1.00 82.25 596 GLU A CA 1
ATOM 4790 C C . GLU A 1 596 ? 42.726 0.682 -34.464 1.00 82.25 596 GLU A C 1
ATOM 4792 O O . GLU A 1 596 ? 41.729 0.207 -33.927 1.00 82.25 596 GLU A O 1
ATOM 4797 N N . ALA A 1 597 ? 42.789 0.870 -35.787 1.00 84.50 597 ALA A N 1
ATOM 4798 C CA . ALA A 1 597 ? 41.672 0.578 -36.685 1.00 84.50 597 ALA A CA 1
ATOM 4799 C C . ALA A 1 597 ? 41.312 -0.922 -36.729 1.00 84.50 597 ALA A C 1
ATOM 4801 O O . ALA A 1 597 ? 40.134 -1.264 -36.808 1.00 84.50 597 ALA A O 1
ATOM 4802 N N . GLU A 1 598 ? 42.299 -1.823 -36.681 1.00 89.19 598 GLU A N 1
ATOM 4803 C CA . GLU A 1 598 ? 42.076 -3.272 -36.614 1.00 89.19 598 GLU A CA 1
ATOM 4804 C C . GLU A 1 598 ? 41.530 -3.702 -35.251 1.00 89.19 598 GLU A C 1
ATOM 4806 O O . GLU A 1 598 ? 40.654 -4.561 -35.206 1.00 89.19 598 GLU A O 1
ATOM 4811 N N . LEU A 1 599 ? 42.009 -3.106 -34.154 1.00 85.62 599 LEU A N 1
ATOM 4812 C CA . LEU A 1 599 ? 41.523 -3.381 -32.799 1.00 85.62 599 LEU A CA 1
ATOM 4813 C C . LEU A 1 599 ? 40.062 -2.942 -32.630 1.00 85.62 599 LEU A C 1
ATOM 4815 O O . LEU A 1 599 ? 39.258 -3.715 -32.110 1.00 85.62 599 LEU A O 1
ATOM 4819 N N . ASP A 1 600 ? 39.701 -1.761 -33.136 1.00 86.44 600 ASP A N 1
ATOM 4820 C CA . ASP A 1 600 ? 38.325 -1.255 -33.118 1.00 86.44 600 ASP A CA 1
ATOM 4821 C C . ASP A 1 600 ? 37.400 -2.128 -33.979 1.00 86.44 600 ASP A C 1
ATOM 4823 O O . ASP A 1 600 ? 36.339 -2.561 -33.525 1.00 86.44 600 ASP A O 1
ATOM 4827 N N . ALA A 1 601 ? 37.825 -2.468 -35.202 1.00 90.94 601 ALA A N 1
ATOM 4828 C CA . ALA A 1 601 ? 37.063 -3.347 -36.088 1.00 90.94 601 ALA A CA 1
ATOM 4829 C C . ALA A 1 601 ? 36.905 -4.767 -35.515 1.00 90.94 601 ALA A C 1
ATOM 4831 O O . ALA A 1 601 ? 35.848 -5.380 -35.660 1.00 90.94 601 ALA A O 1
ATOM 4832 N N . PHE A 1 602 ? 37.930 -5.292 -34.839 1.00 90.38 602 PHE A N 1
ATOM 4833 C CA . PHE A 1 602 ? 37.871 -6.580 -34.152 1.00 90.38 602 PHE A CA 1
ATOM 4834 C C . PHE A 1 602 ? 36.912 -6.540 -32.956 1.00 90.38 602 PHE A C 1
ATOM 4836 O O . PHE A 1 602 ? 36.095 -7.448 -32.806 1.00 90.38 602 PHE A O 1
ATOM 4843 N N . LEU A 1 603 ? 36.949 -5.480 -32.144 1.00 89.31 603 LEU A N 1
ATOM 4844 C CA . LEU A 1 603 ? 36.058 -5.312 -30.995 1.00 89.31 603 LEU A CA 1
ATOM 4845 C C . LEU A 1 603 ? 34.586 -5.216 -31.426 1.00 89.31 603 LEU A C 1
ATOM 4847 O O . LEU A 1 603 ? 33.750 -5.968 -30.923 1.00 89.31 603 LEU A O 1
ATOM 4851 N N . GLU A 1 604 ? 34.272 -4.369 -32.408 1.00 90.50 604 GLU A N 1
ATOM 4852 C CA . GLU A 1 604 ? 32.916 -4.238 -32.960 1.00 90.50 604 GLU A CA 1
ATOM 4853 C C . GLU A 1 604 ? 32.452 -5.528 -33.671 1.00 90.50 604 GLU A C 1
ATOM 4855 O O . GLU A 1 604 ? 31.285 -5.921 -33.564 1.00 90.50 604 GLU A O 1
ATOM 4860 N N . PHE A 1 605 ? 33.363 -6.269 -34.322 1.00 93.12 605 PHE A N 1
ATOM 4861 C CA . PHE A 1 605 ? 33.062 -7.602 -34.856 1.00 93.12 605 PHE A CA 1
ATOM 4862 C C . PHE A 1 605 ? 32.706 -8.607 -33.752 1.00 93.12 605 PHE A C 1
ATOM 4864 O O . PHE A 1 605 ? 31.732 -9.347 -33.903 1.00 93.12 605 PHE A O 1
ATOM 4871 N N . LEU A 1 606 ? 33.442 -8.636 -32.633 1.00 90.06 606 LEU A N 1
ATOM 4872 C CA . LEU A 1 606 ? 33.116 -9.496 -31.489 1.00 90.06 606 LEU A CA 1
ATOM 4873 C C . LEU A 1 606 ? 31.754 -9.127 -30.884 1.00 90.06 606 LEU A C 1
ATOM 4875 O O . LEU A 1 606 ? 30.938 -10.020 -30.641 1.00 90.06 606 LEU A O 1
ATOM 4879 N N . ILE A 1 607 ? 31.471 -7.831 -30.707 1.00 90.50 607 ILE A N 1
ATOM 4880 C CA . ILE A 1 607 ? 30.173 -7.343 -30.216 1.00 90.50 607 ILE A CA 1
ATOM 4881 C C . ILE A 1 607 ? 29.048 -7.838 -31.134 1.00 90.50 607 ILE A C 1
ATOM 4883 O O . ILE A 1 607 ? 28.108 -8.476 -30.652 1.00 90.50 607 ILE A O 1
ATOM 4887 N N . TRP A 1 608 ? 29.153 -7.649 -32.455 1.00 92.62 608 TRP A N 1
ATOM 4888 C CA . TRP A 1 608 ? 28.179 -8.168 -33.427 1.00 92.62 608 TRP A CA 1
ATOM 4889 C C . TRP A 1 608 ? 28.055 -9.703 -33.387 1.00 92.62 608 TRP A C 1
ATOM 4891 O O . TRP A 1 608 ? 26.942 -10.242 -33.402 1.00 92.62 608 TRP A O 1
ATOM 4901 N N . ARG A 1 609 ? 29.183 -10.418 -33.292 1.00 92.88 609 ARG A N 1
ATOM 4902 C CA . ARG A 1 609 ? 29.252 -11.887 -33.339 1.00 92.88 609 ARG A CA 1
ATOM 4903 C C . ARG A 1 609 ? 28.645 -12.561 -32.106 1.00 92.88 609 ARG A C 1
ATOM 4905 O O . ARG A 1 609 ? 28.192 -13.703 -32.225 1.00 92.88 609 ARG A O 1
ATOM 4912 N N . PHE A 1 610 ? 28.613 -11.894 -30.953 1.00 89.25 610 PHE A N 1
ATOM 4913 C CA . PHE A 1 610 ? 27.987 -12.412 -29.729 1.00 89.25 610 PHE A CA 1
ATOM 4914 C C . PHE A 1 610 ? 26.597 -11.827 -29.425 1.00 89.25 610 PHE A C 1
ATOM 4916 O O . PHE A 1 610 ? 25.847 -12.445 -28.669 1.00 89.25 610 PHE A O 1
ATOM 4923 N N . SER A 1 611 ? 26.216 -10.706 -30.051 1.00 88.94 611 SER A N 1
ATOM 4924 C CA . SER A 1 611 ? 24.859 -10.141 -29.981 1.00 88.94 611 SER A CA 1
ATOM 4925 C C . SER A 1 611 ? 24.024 -10.485 -31.225 1.00 88.94 611 SER A C 1
ATOM 4927 O O . SER A 1 611 ? 23.381 -11.536 -31.278 1.00 88.94 611 SER A O 1
ATOM 4929 N N . ILE A 1 612 ? 24.074 -9.624 -32.245 1.00 89.12 612 ILE A N 1
ATOM 4930 C CA . ILE A 1 612 ? 23.217 -9.606 -33.438 1.00 89.12 612 ILE A CA 1
ATOM 4931 C C . ILE A 1 612 ? 23.260 -10.926 -34.218 1.00 89.12 612 ILE A C 1
ATOM 4933 O O . ILE A 1 612 ? 22.227 -11.378 -34.715 1.00 89.12 612 ILE A O 1
ATOM 4937 N N . TRP A 1 613 ? 24.420 -11.587 -34.307 1.00 90.88 613 TRP A N 1
ATOM 4938 C CA . TRP A 1 613 ? 24.515 -12.898 -34.959 1.00 90.88 613 TRP A CA 1
ATOM 4939 C C . TRP A 1 613 ? 23.637 -13.960 -34.270 1.00 90.88 613 TRP A C 1
ATOM 4941 O O . TRP A 1 613 ? 22.973 -14.747 -34.947 1.00 90.88 613 TRP A O 1
ATOM 4951 N N . VAL A 1 614 ? 23.572 -13.925 -32.935 1.00 86.88 614 VAL A N 1
ATOM 4952 C CA . VAL A 1 614 ? 22.895 -14.897 -32.050 1.00 86.88 614 VAL A CA 1
ATOM 4953 C C . VAL A 1 614 ? 21.475 -14.432 -31.659 1.00 86.88 614 VAL A C 1
ATOM 4955 O O . VAL A 1 614 ? 20.916 -14.898 -30.672 1.00 86.88 614 VAL A O 1
ATOM 4958 N N . ASP A 1 615 ? 20.900 -13.475 -32.401 1.00 83.06 615 ASP A N 1
ATOM 4959 C CA . ASP A 1 615 ? 19.585 -12.849 -32.141 1.00 83.06 615 ASP A CA 1
ATOM 4960 C C . ASP A 1 615 ? 19.433 -12.200 -30.751 1.00 83.06 615 ASP A C 1
ATOM 4962 O O . ASP A 1 615 ? 18.321 -11.923 -30.297 1.00 83.06 615 ASP A O 1
ATOM 4966 N N . LYS A 1 616 ? 20.553 -11.890 -30.088 1.00 85.94 616 LYS A N 1
ATOM 4967 C CA . LYS A 1 616 ? 20.575 -11.119 -28.842 1.00 85.94 616 LYS A CA 1
ATOM 4968 C C . LYS A 1 616 ? 20.771 -9.624 -29.140 1.00 85.94 616 LYS A C 1
ATOM 4970 O O . LYS A 1 616 ? 21.489 -9.282 -30.083 1.00 85.94 616 LYS A O 1
ATOM 4975 N N . PRO A 1 617 ? 20.161 -8.715 -28.359 1.00 87.81 617 PRO A N 1
ATOM 4976 C CA . PRO A 1 617 ? 20.452 -7.286 -28.457 1.00 87.81 617 PRO A CA 1
ATOM 4977 C C . PRO A 1 617 ? 21.917 -6.981 -28.097 1.00 87.81 617 PRO A C 1
ATOM 4979 O O . PRO A 1 617 ? 22.554 -7.736 -27.359 1.00 87.81 617 PRO A O 1
ATOM 4982 N N . THR A 1 618 ? 22.451 -5.863 -28.598 1.00 88.94 618 THR A N 1
ATOM 4983 C CA . THR A 1 618 ? 23.699 -5.271 -28.078 1.00 88.94 618 THR A CA 1
ATOM 4984 C C . THR A 1 618 ? 23.481 -4.769 -26.640 1.00 88.94 618 THR A C 1
ATOM 4986 O O . THR A 1 618 ? 22.327 -4.589 -26.237 1.00 88.94 618 THR A O 1
ATOM 4989 N N . PRO A 1 619 ? 24.536 -4.546 -25.834 1.00 84.38 619 PRO A N 1
ATOM 4990 C CA . PRO A 1 619 ? 24.381 -4.163 -24.430 1.00 84.38 619 PRO A CA 1
ATOM 4991 C C . PRO A 1 619 ? 23.501 -2.921 -24.196 1.00 84.38 619 PRO A C 1
ATOM 4993 O O . PRO A 1 619 ? 22.583 -2.985 -23.378 1.00 84.38 619 PRO A O 1
ATOM 4996 N N . GLY A 1 620 ? 23.687 -1.837 -24.955 1.00 85.62 620 GLY A N 1
ATOM 4997 C CA . GLY A 1 620 ? 22.884 -0.613 -24.852 1.00 85.62 620 GLY A CA 1
ATOM 4998 C C . GLY A 1 620 ? 21.439 -0.792 -25.330 1.00 85.62 620 GLY A C 1
ATOM 4999 O O . GLY A 1 620 ? 20.507 -0.289 -24.701 1.00 85.62 620 GLY A O 1
ATOM 5000 N N . ILE A 1 621 ? 21.222 -1.580 -26.390 1.00 89.00 621 ILE A N 1
ATOM 5001 C CA . ILE A 1 621 ? 19.877 -1.998 -26.832 1.00 89.00 621 ILE A CA 1
ATOM 5002 C C . ILE A 1 621 ? 19.184 -2.838 -25.740 1.00 89.00 621 ILE A C 1
ATOM 5004 O O . ILE A 1 621 ? 17.994 -2.647 -25.486 1.00 89.00 621 ILE A O 1
ATOM 5008 N N . SER A 1 622 ? 19.922 -3.721 -25.059 1.00 86.75 622 SER A N 1
ATOM 5009 C CA . SER A 1 622 ? 19.417 -4.589 -23.987 1.00 86.75 622 SER A CA 1
ATOM 5010 C C . SER A 1 622 ? 19.013 -3.793 -22.742 1.00 86.75 622 SER A C 1
ATOM 5012 O O . SER A 1 622 ? 17.916 -3.987 -22.221 1.00 86.75 622 SER A O 1
ATOM 5014 N N . LEU A 1 623 ? 19.852 -2.841 -22.310 1.00 83.12 623 LEU A N 1
ATOM 5015 C CA . LEU A 1 623 ? 19.565 -1.927 -21.193 1.00 83.12 623 LEU A CA 1
ATOM 5016 C C . LEU A 1 623 ? 18.313 -1.066 -21.440 1.00 83.12 623 LEU A C 1
ATOM 5018 O O . LEU A 1 623 ? 17.607 -0.715 -20.501 1.00 83.12 623 LEU A O 1
ATOM 5022 N N . MET A 1 624 ? 17.999 -0.777 -22.705 1.00 84.19 624 MET A N 1
ATOM 5023 C CA . MET A 1 624 ? 16.794 -0.049 -23.118 1.00 84.19 624 MET A CA 1
ATOM 5024 C C . MET A 1 624 ? 15.579 -0.954 -23.404 1.00 84.19 624 MET A C 1
ATOM 5026 O O . MET A 1 624 ? 14.571 -0.458 -23.917 1.00 84.19 624 MET A O 1
ATOM 5030 N N . ASN A 1 625 ? 15.659 -2.261 -23.104 1.00 86.19 625 ASN A N 1
ATOM 5031 C CA . ASN A 1 625 ? 14.654 -3.286 -23.434 1.00 86.19 625 ASN A CA 1
ATOM 5032 C C . ASN A 1 625 ? 14.197 -3.202 -24.903 1.00 86.19 625 ASN A C 1
ATOM 5034 O O . ASN A 1 625 ? 13.010 -3.279 -25.219 1.00 86.19 625 ASN A O 1
ATOM 5038 N N . LEU A 1 626 ? 15.135 -3.016 -25.825 1.00 88.06 626 LEU A N 1
ATOM 5039 C CA . LEU A 1 626 ? 14.876 -3.054 -27.259 1.00 88.06 626 LEU A CA 1
ATOM 5040 C C . LEU A 1 626 ? 15.352 -4.392 -27.849 1.00 88.06 626 LEU A C 1
ATOM 5042 O O . LEU A 1 626 ? 16.186 -5.097 -27.286 1.00 88.06 626 LEU A O 1
ATOM 5046 N N . ARG A 1 627 ? 14.814 -4.747 -29.013 1.00 89.06 627 ARG A N 1
ATOM 5047 C CA . ARG A 1 627 ? 15.317 -5.804 -29.895 1.00 89.06 627 ARG A CA 1
ATOM 5048 C C . ARG A 1 627 ? 15.119 -5.394 -31.349 1.00 89.06 627 ARG A C 1
ATOM 5050 O O . ARG A 1 627 ? 14.227 -4.602 -31.659 1.00 89.06 627 ARG A O 1
ATOM 5057 N N . TYR A 1 628 ? 15.918 -5.954 -32.250 1.00 89.31 628 TYR A N 1
ATOM 5058 C CA . TYR A 1 628 ? 15.670 -5.813 -33.682 1.00 89.31 628 TYR A CA 1
ATOM 5059 C C . TYR A 1 628 ? 14.561 -6.769 -34.148 1.00 89.31 628 TYR A C 1
ATOM 5061 O O . TYR A 1 628 ? 14.543 -7.944 -33.781 1.00 89.31 628 TYR A O 1
ATOM 5069 N N . ARG A 1 629 ? 13.666 -6.255 -34.995 1.00 87.25 629 ARG A N 1
ATOM 5070 C CA . ARG A 1 629 ? 12.648 -6.988 -35.759 1.00 87.25 629 ARG A CA 1
ATOM 5071 C C . ARG A 1 629 ? 12.809 -6.645 -37.243 1.00 87.25 629 ARG A C 1
ATOM 5073 O O . ARG A 1 629 ? 13.099 -5.499 -37.591 1.00 87.25 629 ARG A O 1
ATOM 5080 N N . ASP A 1 630 ? 12.585 -7.620 -38.116 1.00 85.31 630 ASP A N 1
ATOM 5081 C CA . ASP A 1 630 ? 12.462 -7.379 -39.555 1.00 85.31 630 ASP A CA 1
ATOM 5082 C C . ASP A 1 630 ? 11.059 -6.829 -39.910 1.00 85.31 630 ASP A C 1
ATOM 5084 O O . ASP A 1 630 ? 10.050 -7.470 -39.612 1.00 85.31 630 ASP A O 1
ATOM 5088 N N . GLU A 1 631 ? 10.970 -5.655 -40.558 1.00 77.06 631 GLU A N 1
ATOM 5089 C CA . GLU A 1 631 ? 9.702 -5.140 -41.127 1.00 77.06 631 GLU A CA 1
ATOM 5090 C C . GLU A 1 631 ? 9.339 -5.799 -42.483 1.00 77.06 631 GLU A C 1
ATOM 5092 O O . GLU A 1 631 ? 8.291 -5.480 -43.047 1.00 77.06 631 GLU A O 1
ATOM 5097 N N . ARG A 1 632 ? 10.172 -6.690 -43.050 1.00 73.50 632 ARG A N 1
ATOM 5098 C CA . ARG A 1 632 ? 9.876 -7.401 -44.315 1.00 73.50 632 ARG A CA 1
ATOM 5099 C C . ARG A 1 632 ? 9.092 -8.703 -44.111 1.00 73.50 632 ARG A C 1
ATOM 5101 O O . ARG A 1 632 ? 8.384 -9.122 -45.025 1.00 73.50 632 ARG A O 1
ATOM 5108 N N . ALA A 1 633 ? 9.200 -9.332 -42.941 1.00 64.50 633 ALA A N 1
ATOM 5109 C CA . ALA A 1 633 ? 8.492 -10.566 -42.613 1.00 64.50 633 ALA A CA 1
ATOM 5110 C C . ALA A 1 633 ? 6.985 -10.321 -42.389 1.00 64.50 633 ALA A C 1
ATOM 5112 O O . ALA A 1 633 ? 6.583 -9.658 -41.430 1.00 64.50 633 ALA A O 1
ATOM 5113 N N . LEU A 1 634 ? 6.149 -10.889 -43.266 1.00 52.94 634 LEU A N 1
ATOM 5114 C CA . LEU A 1 634 ? 4.689 -10.894 -43.124 1.00 52.94 634 LEU A CA 1
ATOM 5115 C C . LEU A 1 634 ? 4.262 -11.735 -41.909 1.00 52.94 634 LEU A C 1
ATOM 5117 O O . LEU A 1 634 ? 4.757 -12.841 -41.700 1.00 52.94 634 LEU A O 1
ATOM 5121 N N . GLU A 1 635 ? 3.332 -11.212 -41.108 1.00 53.84 635 GLU A N 1
ATOM 5122 C CA . GLU A 1 635 ? 2.833 -11.893 -39.908 1.00 53.84 635 GLU A CA 1
ATOM 5123 C C . GLU A 1 635 ? 1.940 -13.090 -40.267 1.00 53.84 635 GLU A C 1
ATOM 5125 O O . GLU A 1 635 ? 0.956 -12.950 -40.996 1.00 53.84 635 GLU A O 1
ATOM 5130 N N . VAL A 1 636 ? 2.249 -14.262 -39.703 1.00 52.16 636 VAL A N 1
ATOM 5131 C CA . VAL A 1 636 ? 1.419 -15.469 -39.838 1.00 52.16 636 VAL A CA 1
ATOM 5132 C C . VAL A 1 636 ? 0.101 -15.269 -39.069 1.00 52.16 636 VAL A C 1
ATOM 5134 O O . VAL A 1 636 ? 0.141 -14.928 -37.883 1.00 52.16 636 VAL A O 1
ATOM 5137 N N . PRO A 1 637 ? -1.076 -15.477 -39.688 1.00 44.91 637 PRO A N 1
ATOM 5138 C CA . PRO A 1 637 ? -2.354 -15.320 -39.002 1.00 44.91 637 PRO A CA 1
ATOM 5139 C C . PRO A 1 637 ? -2.571 -16.457 -37.990 1.00 44.91 637 PRO A C 1
ATOM 5141 O O . PRO A 1 637 ? -2.730 -17.609 -38.381 1.00 44.91 637 PRO A O 1
ATOM 5144 N N . GLY A 1 638 ? -2.604 -16.137 -36.690 1.00 47.84 638 GLY A N 1
ATOM 5145 C CA . GLY A 1 638 ? -2.936 -17.129 -35.655 1.00 47.84 638 GLY A CA 1
ATOM 5146 C C . GLY A 1 638 ? -2.625 -16.762 -34.198 1.00 47.84 638 GLY A C 1
ATOM 5147 O O . GLY A 1 638 ? -3.215 -17.364 -33.308 1.00 47.84 638 GLY A O 1
ATOM 5148 N N . LYS A 1 639 ? -1.745 -15.786 -33.926 1.00 46.06 639 LYS A N 1
ATOM 5149 C CA . LYS A 1 639 ? -1.438 -15.318 -32.557 1.00 46.06 639 LYS A CA 1
ATOM 5150 C C . LYS A 1 639 ? -1.903 -13.888 -32.271 1.00 46.06 639 LYS A C 1
ATOM 5152 O O . LYS A 1 639 ? -2.280 -13.145 -33.179 1.00 46.06 639 LYS A O 1
ATOM 5157 N N . VAL A 1 640 ? -1.939 -13.555 -30.979 1.00 48.34 640 VAL A N 1
ATOM 5158 C CA . VAL A 1 640 ? -2.476 -12.303 -30.431 1.00 48.34 640 VAL A CA 1
ATOM 5159 C C . VAL A 1 640 ? -1.728 -11.107 -31.015 1.00 48.34 640 VAL A C 1
ATOM 5161 O O . VAL A 1 640 ? -0.504 -11.042 -31.000 1.00 48.34 640 VAL A O 1
ATOM 5164 N N . ARG A 1 641 ? -2.462 -10.124 -31.540 1.00 53.22 641 ARG A N 1
ATOM 5165 C CA . ARG A 1 641 ? -1.858 -8.952 -32.185 1.00 53.22 641 ARG A CA 1
ATOM 5166 C C . ARG A 1 641 ? -1.418 -7.905 -31.166 1.00 53.22 641 ARG A C 1
ATOM 5168 O O . ARG A 1 641 ? -2.016 -6.843 -31.052 1.00 53.22 641 ARG A O 1
ATOM 5175 N N . THR A 1 642 ? -0.324 -8.193 -30.469 1.00 57.38 642 THR A N 1
ATOM 5176 C CA . THR A 1 642 ? 0.421 -7.204 -29.670 1.00 57.38 642 THR A CA 1
ATOM 5177 C C . THR A 1 642 ? 1.223 -6.230 -30.544 1.00 57.38 642 THR A C 1
ATOM 5179 O O . THR A 1 642 ? 1.581 -5.142 -30.103 1.00 57.38 642 THR A O 1
ATOM 5182 N N . GLY A 1 643 ? 1.567 -6.629 -31.777 1.00 57.47 643 GLY A N 1
ATOM 5183 C CA . GLY A 1 643 ? 2.485 -5.900 -32.666 1.00 57.47 643 GLY A CA 1
ATOM 5184 C C . GLY A 1 643 ? 3.961 -5.936 -32.229 1.00 57.47 643 GLY A C 1
ATOM 5185 O O . GLY A 1 643 ? 4.844 -5.561 -33.002 1.00 57.47 643 GLY A O 1
ATOM 5186 N N . LEU A 1 644 ? 4.248 -6.423 -31.017 1.00 62.34 644 LEU A N 1
ATOM 5187 C CA . LEU A 1 644 ? 5.601 -6.619 -30.484 1.00 62.34 644 LEU A CA 1
ATOM 5188 C C . LEU A 1 644 ? 6.201 -7.971 -30.906 1.00 62.34 644 LEU A C 1
ATOM 5190 O O . LEU A 1 644 ? 7.423 -8.130 -30.933 1.00 62.34 644 LEU A O 1
ATOM 5194 N N . GLU A 1 645 ? 5.355 -8.936 -31.267 1.00 61.38 645 GLU A N 1
ATOM 5195 C CA . GLU A 1 645 ? 5.740 -10.248 -31.793 1.00 61.38 645 GLU A CA 1
ATOM 5196 C C . GLU A 1 645 ? 6.313 -10.170 -33.218 1.00 61.38 645 GLU A C 1
ATOM 5198 O O . GLU A 1 645 ? 5.993 -9.276 -33.996 1.00 61.38 645 GLU A O 1
ATOM 5203 N N . GLY A 1 646 ? 7.200 -11.107 -33.562 1.00 67.44 646 GLY A N 1
ATOM 5204 C CA . GLY A 1 646 ? 7.848 -11.179 -34.876 1.00 67.44 646 GLY A CA 1
ATOM 5205 C C . GLY A 1 646 ? 9.291 -11.696 -34.803 1.00 67.44 646 GLY A C 1
ATOM 5206 O O . GLY A 1 646 ? 9.918 -11.580 -33.740 1.00 67.44 646 GLY A O 1
ATOM 5207 N N . PRO A 1 647 ? 9.820 -12.269 -35.901 1.00 76.38 647 PRO A N 1
ATOM 5208 C CA . PRO A 1 647 ? 11.171 -12.825 -35.959 1.00 76.38 647 PRO A CA 1
ATOM 5209 C C . PRO A 1 647 ? 12.263 -11.748 -35.842 1.00 76.38 647 PRO A C 1
ATOM 5211 O O . PRO A 1 647 ? 12.013 -10.554 -36.034 1.00 76.38 647 PRO A O 1
ATOM 5214 N N . GLY A 1 648 ? 13.481 -12.196 -35.521 1.00 82.06 648 GLY A N 1
ATOM 5215 C CA . GLY A 1 648 ? 14.698 -11.380 -35.571 1.00 82.06 648 GLY A CA 1
ATOM 5216 C C . GLY A 1 648 ? 15.135 -11.053 -37.005 1.00 82.06 648 GLY A C 1
ATOM 5217 O O . GLY A 1 648 ? 14.381 -11.232 -37.963 1.00 82.06 648 GLY A O 1
ATOM 5218 N N . LEU A 1 649 ? 16.369 -10.571 -37.165 1.00 86.44 649 LEU A N 1
ATOM 5219 C CA . LEU A 1 649 ? 16.925 -10.279 -38.489 1.00 86.44 649 LEU A CA 1
ATOM 5220 C C . LEU A 1 649 ? 17.179 -11.570 -39.280 1.00 86.44 649 LEU A C 1
ATOM 5222 O O . LEU A 1 649 ? 17.727 -12.540 -38.755 1.00 86.44 649 LEU A O 1
ATOM 5226 N N . THR A 1 650 ? 16.904 -11.548 -40.583 1.00 89.25 650 THR A N 1
ATOM 5227 C CA . THR A 1 650 ? 17.357 -12.614 -41.490 1.00 89.25 650 THR A CA 1
ATOM 5228 C C . THR A 1 650 ? 18.889 -12.695 -41.532 1.00 89.25 650 THR A C 1
ATOM 5230 O O . THR A 1 650 ? 19.584 -11.693 -41.349 1.00 89.25 650 THR A O 1
ATOM 5233 N N . VAL A 1 651 ? 19.445 -13.874 -41.842 1.00 89.38 651 VAL A N 1
ATOM 5234 C CA . VAL A 1 651 ? 20.907 -14.075 -41.960 1.00 89.38 651 VAL A CA 1
ATOM 5235 C C . VAL A 1 651 ? 21.537 -13.079 -42.945 1.00 89.38 651 VAL A C 1
ATOM 5237 O O . VAL A 1 651 ? 22.581 -12.499 -42.654 1.00 89.38 651 VAL A O 1
ATOM 5240 N N . ALA A 1 652 ? 20.860 -12.792 -44.061 1.00 89.69 652 ALA A N 1
ATOM 5241 C CA . ALA A 1 652 ? 21.296 -11.782 -45.023 1.00 89.69 652 ALA A CA 1
ATOM 5242 C C . ALA A 1 652 ? 21.349 -10.368 -44.412 1.00 89.69 652 ALA A C 1
ATOM 5244 O O . ALA A 1 652 ? 22.340 -9.665 -44.598 1.00 89.69 652 ALA A O 1
ATOM 5245 N N . GLN A 1 653 ? 20.332 -9.952 -43.644 1.00 90.62 653 GLN A N 1
ATOM 5246 C CA . GLN A 1 653 ? 20.357 -8.664 -42.936 1.00 90.62 653 GLN A CA 1
ATOM 5247 C C . GLN A 1 653 ? 21.472 -8.611 -41.882 1.00 90.62 653 GLN A C 1
ATOM 5249 O O . GLN A 1 653 ? 22.147 -7.590 -41.792 1.00 90.62 653 GLN A O 1
ATOM 5254 N N . LYS A 1 654 ? 21.716 -9.694 -41.128 1.00 92.19 654 LYS A N 1
ATOM 5255 C CA . LYS A 1 654 ? 22.809 -9.765 -40.137 1.00 92.19 654 LYS A CA 1
ATOM 5256 C C . LYS A 1 654 ? 24.183 -9.560 -40.782 1.00 92.19 654 LYS A C 1
ATOM 5258 O O . LYS A 1 654 ? 24.985 -8.791 -40.252 1.00 92.19 654 LYS A O 1
ATOM 5263 N N . ILE A 1 655 ? 24.437 -10.214 -41.920 1.00 92.88 655 ILE A N 1
ATOM 5264 C CA . ILE A 1 655 ? 25.692 -10.094 -42.680 1.00 92.88 655 ILE A CA 1
ATOM 5265 C C . ILE A 1 655 ? 25.844 -8.677 -43.243 1.00 92.88 655 ILE A C 1
ATOM 5267 O O . ILE A 1 655 ? 26.857 -8.029 -42.991 1.00 92.88 655 ILE A O 1
ATOM 5271 N N . TRP A 1 656 ? 24.832 -8.157 -43.947 1.00 93.19 656 TRP A N 1
ATOM 5272 C CA . TRP A 1 656 ? 24.902 -6.806 -44.515 1.00 93.19 656 TRP A CA 1
ATOM 5273 C C . TRP A 1 656 ? 25.002 -5.709 -43.449 1.00 93.19 656 TRP A C 1
ATOM 5275 O O . TRP A 1 656 ? 25.662 -4.704 -43.696 1.00 93.19 656 TRP A O 1
ATOM 5285 N N . TYR A 1 657 ? 24.424 -5.908 -42.258 1.00 91.56 657 TYR A N 1
ATOM 5286 C CA . TYR A 1 657 ? 24.636 -5.016 -41.116 1.00 91.56 657 TYR A CA 1
ATOM 5287 C C . TYR A 1 657 ? 26.118 -4.993 -40.718 1.00 91.56 657 TYR A C 1
ATOM 5289 O O . TYR A 1 657 ? 26.706 -3.919 -40.689 1.00 91.56 657 TYR A O 1
ATOM 5297 N N . CYS A 1 658 ? 26.751 -6.156 -40.511 1.00 93.19 658 CYS A N 1
ATOM 5298 C CA . CYS A 1 658 ? 28.176 -6.245 -40.158 1.00 93.19 658 CYS A CA 1
ATOM 5299 C C . CYS A 1 658 ? 29.102 -5.624 -41.213 1.00 93.19 658 CYS A C 1
ATOM 5301 O O . CYS A 1 658 ? 30.061 -4.931 -40.875 1.00 93.19 658 CYS A O 1
ATOM 5303 N N . VAL A 1 659 ? 28.822 -5.873 -42.496 1.00 93.88 659 VAL A N 1
ATOM 5304 C CA . VAL A 1 659 ? 29.600 -5.311 -43.609 1.00 93.88 659 VAL A CA 1
ATOM 5305 C C . VAL A 1 659 ? 29.458 -3.788 -43.648 1.00 93.88 659 VAL A C 1
ATOM 5307 O O . VAL A 1 659 ? 30.449 -3.095 -43.858 1.00 93.88 659 VAL A O 1
ATOM 5310 N N . ALA A 1 660 ? 28.258 -3.255 -43.401 1.00 90.94 660 ALA A N 1
ATOM 5311 C CA . ALA A 1 660 ? 28.006 -1.817 -43.416 1.00 90.94 660 ALA A CA 1
ATOM 5312 C C . ALA A 1 660 ? 28.533 -1.082 -42.171 1.00 90.94 660 ALA A C 1
ATOM 5314 O O . ALA A 1 660 ? 29.049 0.025 -42.314 1.00 90.94 660 ALA A O 1
ATOM 5315 N N . THR A 1 661 ? 28.416 -1.661 -40.969 1.00 88.88 661 THR A N 1
ATOM 5316 C CA . THR A 1 661 ? 28.905 -1.030 -39.732 1.00 88.88 661 THR A CA 1
ATOM 5317 C C . THR A 1 661 ? 30.398 -1.267 -39.545 1.00 88.88 661 THR A C 1
ATOM 5319 O O . THR A 1 661 ? 31.171 -0.323 -39.657 1.00 88.88 661 THR A O 1
ATOM 5322 N N . VAL A 1 662 ? 30.823 -2.516 -39.341 1.00 92.44 662 VAL A N 1
ATOM 5323 C CA . VAL A 1 662 ? 32.214 -2.856 -39.003 1.00 92.44 662 VAL A CA 1
ATOM 5324 C C . VAL A 1 662 ? 33.126 -2.690 -40.219 1.00 92.44 662 VAL A C 1
ATOM 5326 O O . VAL A 1 662 ? 34.098 -1.937 -40.179 1.00 92.44 662 VAL A O 1
ATOM 5329 N N . GLY A 1 663 ? 32.788 -3.349 -41.334 1.00 90.81 663 GLY A N 1
ATOM 5330 C CA . GLY A 1 663 ? 33.590 -3.292 -42.562 1.00 90.81 663 GLY A CA 1
ATOM 5331 C C . GLY A 1 663 ? 33.633 -1.889 -43.175 1.00 90.81 663 GLY A C 1
ATOM 5332 O O . GLY A 1 663 ? 34.695 -1.420 -43.586 1.00 90.81 663 GLY A O 1
ATOM 5333 N N . GLY A 1 664 ? 32.490 -1.198 -43.186 1.00 89.94 664 GLY A N 1
ATOM 5334 C CA . GLY A 1 664 ? 32.354 0.170 -43.679 1.00 89.94 664 GLY A CA 1
ATOM 5335 C C . GLY A 1 664 ? 33.178 1.178 -42.878 1.00 89.94 664 GLY A C 1
ATOM 5336 O O . GLY A 1 664 ? 33.929 1.946 -43.479 1.00 89.94 664 GLY A O 1
ATOM 5337 N N . GLN A 1 665 ? 33.096 1.151 -41.542 1.00 87.88 665 GLN A N 1
ATOM 5338 C CA . GLN A 1 665 ? 33.898 2.030 -40.682 1.00 87.88 665 GLN A CA 1
ATOM 5339 C C . GLN A 1 665 ? 35.394 1.729 -40.804 1.00 87.88 665 GLN A C 1
ATOM 5341 O O . GLN A 1 665 ? 36.174 2.653 -41.028 1.00 87.88 665 GLN A O 1
ATOM 5346 N N . TYR A 1 666 ? 35.798 0.455 -40.748 1.00 91.12 666 TYR A N 1
ATOM 5347 C CA . TYR A 1 666 ? 37.198 0.055 -40.913 1.00 91.12 666 TYR A CA 1
ATOM 5348 C C . TYR A 1 666 ? 37.790 0.555 -42.239 1.00 91.12 666 TYR A C 1
ATOM 5350 O O . TYR A 1 666 ? 38.826 1.225 -42.259 1.00 91.12 666 TYR A O 1
ATOM 5358 N N . MET A 1 667 ? 37.101 0.281 -43.352 1.00 89.69 667 MET A N 1
ATOM 5359 C CA . MET A 1 667 ? 37.539 0.694 -44.684 1.00 89.69 667 MET A CA 1
ATOM 5360 C C . MET A 1 667 ? 37.570 2.221 -44.825 1.00 89.69 667 MET A C 1
ATOM 5362 O O . MET A 1 667 ? 38.477 2.748 -45.466 1.00 89.69 667 MET A O 1
ATOM 5366 N N . TRP A 1 668 ? 36.632 2.943 -44.204 1.00 88.88 668 TRP A N 1
ATOM 5367 C CA . TRP A 1 668 ? 36.624 4.406 -44.204 1.00 88.88 668 TRP A CA 1
ATOM 5368 C C . TRP A 1 668 ? 37.802 4.993 -43.414 1.00 88.88 668 TRP A C 1
ATOM 5370 O O . TRP A 1 668 ? 38.535 5.826 -43.945 1.00 88.88 668 TRP A O 1
ATOM 5380 N N . THR A 1 669 ? 38.057 4.508 -42.196 1.00 85.50 669 THR A N 1
ATOM 5381 C CA . THR A 1 669 ? 39.188 4.939 -41.356 1.00 85.50 669 THR A CA 1
ATOM 5382 C C . THR A 1 669 ? 40.535 4.607 -42.007 1.00 85.50 669 THR A C 1
ATOM 5384 O O . THR A 1 669 ? 41.448 5.441 -42.013 1.00 85.50 669 THR A O 1
ATOM 5387 N N . ARG A 1 670 ? 40.673 3.430 -42.637 1.00 85.88 670 ARG A N 1
ATOM 5388 C CA . ARG A 1 670 ? 41.873 3.083 -43.419 1.00 85.88 670 ARG A CA 1
ATOM 5389 C C . ARG A 1 670 ? 42.018 3.922 -44.692 1.00 85.88 670 ARG A C 1
ATOM 5391 O O . ARG A 1 670 ? 43.133 4.335 -45.001 1.00 85.88 670 ARG A O 1
ATOM 5398 N N . LEU A 1 671 ? 40.931 4.270 -45.383 1.00 85.25 671 LEU A N 1
ATOM 5399 C CA . LEU A 1 671 ? 40.977 5.168 -46.544 1.00 85.25 671 LEU A CA 1
ATOM 5400 C C . LEU A 1 671 ? 41.354 6.607 -46.152 1.00 85.25 671 LEU A C 1
ATOM 5402 O O . LEU A 1 671 ? 42.206 7.211 -46.806 1.00 85.25 671 LEU A O 1
ATOM 5406 N N . GLN A 1 672 ? 40.782 7.144 -45.069 1.00 82.12 672 GLN A N 1
ATOM 5407 C CA . GLN A 1 672 ? 41.116 8.477 -44.560 1.00 82.12 672 GLN A CA 1
ATOM 5408 C C . GLN A 1 672 ? 42.581 8.548 -44.096 1.00 82.12 672 GLN A C 1
ATOM 5410 O O . GLN A 1 672 ? 43.323 9.408 -44.577 1.00 82.12 672 GLN A O 1
ATOM 5415 N N . SER A 1 673 ? 43.044 7.611 -43.261 1.00 79.62 673 SER A N 1
ATOM 5416 C CA . SER A 1 673 ? 44.448 7.574 -42.809 1.00 79.62 673 SER A CA 1
ATOM 5417 C C . SER A 1 673 ? 45.448 7.385 -43.962 1.00 79.62 673 SER A C 1
ATOM 5419 O O . SER A 1 673 ? 46.474 8.064 -43.997 1.00 79.62 673 SER A O 1
ATOM 5421 N N . PHE A 1 674 ? 45.128 6.565 -44.970 1.00 81.31 674 PHE A N 1
ATOM 5422 C CA . PHE A 1 674 ? 45.937 6.434 -46.190 1.00 81.31 674 PHE A CA 1
ATOM 5423 C C . PHE A 1 674 ? 45.967 7.723 -47.029 1.00 81.31 674 PHE A C 1
ATOM 5425 O O . PHE A 1 674 ? 47.022 8.091 -47.553 1.00 81.31 674 PHE A O 1
ATOM 5432 N N . SER A 1 675 ? 44.842 8.442 -47.130 1.00 74.00 675 SER A N 1
ATOM 5433 C CA . SER A 1 675 ? 44.770 9.724 -47.848 1.00 74.00 675 SER A CA 1
ATOM 5434 C C . SER A 1 675 ? 45.579 10.837 -47.166 1.00 74.00 675 SER A C 1
ATOM 5436 O O . SER A 1 675 ? 46.229 11.627 -47.854 1.00 74.00 675 SER A O 1
ATOM 5438 N N . ALA A 1 676 ? 45.610 10.845 -45.827 1.00 73.12 676 ALA A N 1
ATOM 5439 C CA . ALA A 1 676 ? 46.427 11.748 -45.022 1.00 73.12 676 ALA A CA 1
ATOM 5440 C C . ALA A 1 676 ? 47.923 11.410 -45.139 1.00 73.12 676 ALA A C 1
ATOM 5442 O O . ALA A 1 676 ? 48.726 12.283 -45.460 1.00 73.12 676 ALA A O 1
ATOM 5443 N N . PHE A 1 677 ? 48.295 10.132 -44.993 1.00 76.50 677 PHE A N 1
ATOM 5444 C CA . PHE A 1 677 ? 49.678 9.663 -45.155 1.00 76.50 677 PHE A CA 1
ATOM 5445 C C . PHE A 1 677 ? 50.248 9.978 -46.550 1.00 76.50 677 PHE A C 1
ATOM 5447 O O . PHE A 1 677 ? 51.408 10.358 -46.681 1.00 76.50 677 PHE A O 1
ATOM 5454 N N . ARG A 1 678 ? 49.424 9.877 -47.604 1.00 71.69 678 ARG A N 1
ATOM 5455 C CA . ARG A 1 678 ? 49.799 10.252 -48.980 1.00 71.69 678 ARG A CA 1
ATOM 5456 C C . ARG A 1 678 ? 49.543 11.727 -49.333 1.00 71.69 678 ARG A C 1
ATOM 5458 O O . ARG A 1 678 ? 49.691 12.075 -50.504 1.00 71.69 678 ARG A O 1
ATOM 5465 N N . ARG A 1 679 ? 49.169 12.571 -48.360 1.00 69.81 679 ARG A N 1
ATOM 5466 C CA . ARG A 1 679 ? 48.931 14.026 -48.489 1.00 69.81 679 ARG A CA 1
ATOM 5467 C C . ARG A 1 679 ? 48.100 14.410 -49.724 1.00 69.81 679 ARG A C 1
ATOM 5469 O O . ARG A 1 679 ? 48.435 15.343 -50.449 1.00 69.81 679 ARG A O 1
ATOM 5476 N N . TRP A 1 680 ? 46.998 13.695 -49.975 1.00 69.75 680 TRP A N 1
ATOM 5477 C CA . TRP A 1 680 ? 46.165 13.881 -51.181 1.00 69.75 680 TRP A CA 1
ATOM 5478 C C . TRP A 1 680 ? 45.494 15.263 -51.308 1.00 69.75 680 TRP A C 1
ATOM 5480 O O . TRP A 1 680 ? 45.015 15.596 -52.392 1.00 69.75 680 TRP A O 1
ATOM 5490 N N . GLY A 1 681 ? 45.467 16.060 -50.234 1.00 63.78 681 GLY A N 1
ATOM 5491 C CA . GLY A 1 681 ? 45.048 17.465 -50.270 1.00 63.78 681 GLY A CA 1
ATOM 5492 C C . GLY A 1 681 ? 46.115 18.426 -50.814 1.00 63.78 681 GLY A C 1
ATOM 5493 O O . GLY A 1 681 ? 45.759 19.384 -51.493 1.00 63.78 681 GLY A O 1
ATOM 5494 N N . ASP A 1 682 ? 47.402 18.140 -50.580 1.00 64.94 682 ASP A N 1
ATOM 5495 C CA . ASP A 1 682 ? 48.514 19.065 -50.862 1.00 64.94 682 ASP A CA 1
ATOM 5496 C C . ASP A 1 682 ? 49.116 18.872 -52.267 1.00 64.94 682 ASP A C 1
ATOM 5498 O O . ASP A 1 682 ? 49.819 19.739 -52.781 1.00 64.94 682 ASP A O 1
ATOM 5502 N N . SER A 1 683 ? 48.899 17.712 -52.900 1.00 58.25 683 SER A N 1
ATOM 5503 C CA . SER A 1 683 ? 49.598 17.353 -54.140 1.00 58.25 683 SER A CA 1
ATOM 5504 C C . SER A 1 683 ? 48.937 17.939 -55.395 1.00 58.25 683 SER A C 1
ATOM 5506 O O . SER A 1 683 ? 48.004 17.348 -55.949 1.00 58.25 683 SER A O 1
ATOM 5508 N N . GLU A 1 684 ? 49.466 19.045 -55.920 1.00 57.47 684 GLU A N 1
ATOM 5509 C CA . GLU A 1 684 ? 48.992 19.608 -57.194 1.00 57.47 684 GLU A CA 1
ATOM 5510 C C . GLU A 1 684 ? 49.263 18.685 -58.393 1.00 57.47 684 GLU A C 1
ATOM 5512 O O . GLU A 1 684 ? 48.387 18.462 -59.228 1.00 57.47 684 GLU A O 1
ATOM 5517 N N . GLN A 1 685 ? 50.443 18.060 -58.434 1.00 55.72 685 GLN A N 1
ATOM 5518 C CA . GLN A 1 685 ? 50.962 17.306 -59.585 1.00 55.72 685 GLN A CA 1
ATOM 5519 C C . GLN A 1 685 ? 50.308 15.924 -59.829 1.00 55.72 685 GLN A C 1
ATOM 5521 O O . GLN A 1 685 ? 50.768 15.168 -60.684 1.00 55.72 685 GLN A O 1
ATOM 5526 N N . ARG A 1 686 ? 49.249 15.532 -59.098 1.00 62.09 686 ARG A N 1
ATOM 5527 C CA . ARG A 1 686 ? 48.599 14.208 -59.250 1.00 62.09 686 ARG A CA 1
ATOM 5528 C C . ARG A 1 686 ? 47.081 14.304 -59.403 1.00 62.09 686 ARG A C 1
ATOM 5530 O O . ARG A 1 686 ? 46.314 14.098 -58.462 1.00 62.09 686 ARG A O 1
ATOM 5537 N N . SER A 1 687 ? 46.650 14.524 -60.646 1.00 66.38 687 SER A N 1
ATOM 5538 C CA . SER A 1 687 ? 45.242 14.685 -61.046 1.00 66.38 687 SER A CA 1
ATOM 5539 C C . SER A 1 687 ? 44.308 13.566 -60.556 1.00 66.38 687 SER A C 1
ATOM 5541 O O . SER A 1 687 ? 43.196 13.855 -60.117 1.00 66.38 687 SER A O 1
ATOM 5543 N N . LEU A 1 688 ? 44.746 12.300 -60.572 1.00 76.56 688 LEU A N 1
ATOM 5544 C CA . LEU A 1 688 ? 43.950 11.168 -60.075 1.00 76.56 688 LEU A CA 1
ATOM 5545 C C . LEU A 1 688 ? 43.784 11.179 -58.547 1.00 76.56 688 LEU A C 1
ATOM 5547 O O . LEU A 1 688 ? 42.693 10.890 -58.066 1.00 76.56 688 LEU A O 1
ATOM 5551 N N . ALA A 1 689 ? 44.817 11.561 -57.788 1.00 73.19 689 ALA A N 1
ATOM 5552 C CA . ALA A 1 689 ? 44.744 11.649 -56.327 1.00 73.19 689 ALA A CA 1
ATOM 5553 C C . ALA A 1 689 ? 43.812 12.789 -55.888 1.00 73.19 689 ALA A C 1
ATOM 5555 O O . ALA A 1 689 ? 42.903 12.568 -55.090 1.00 73.19 689 ALA A O 1
ATOM 5556 N N . ARG A 1 690 ? 43.947 13.975 -56.502 1.00 76.81 690 ARG A N 1
ATOM 5557 C CA . ARG A 1 690 ? 43.062 15.130 -56.260 1.00 76.81 690 ARG A CA 1
ATOM 5558 C C . ARG A 1 690 ? 41.605 14.826 -56.649 1.00 76.81 690 ARG A C 1
ATOM 5560 O O . ARG A 1 690 ? 40.687 15.208 -55.929 1.00 76.81 690 ARG A O 1
ATOM 5567 N N . ARG A 1 691 ? 41.370 14.072 -57.736 1.00 80.81 691 ARG A N 1
ATOM 5568 C CA . ARG A 1 691 ? 40.029 13.572 -58.116 1.00 80.81 691 ARG A CA 1
ATOM 5569 C C . ARG A 1 691 ? 39.473 12.552 -57.118 1.00 80.81 691 ARG A C 1
ATOM 5571 O O . ARG A 1 691 ? 38.300 12.652 -56.774 1.00 80.81 691 ARG A O 1
ATOM 5578 N N . ALA A 1 692 ? 40.285 11.608 -56.638 1.00 82.50 692 ALA A N 1
ATOM 5579 C CA . ALA A 1 692 ? 39.873 10.631 -55.629 1.00 82.50 692 ALA A CA 1
ATOM 5580 C C . ALA A 1 692 ? 39.526 11.309 -54.293 1.00 82.50 692 ALA A C 1
ATOM 5582 O O . ALA A 1 692 ? 38.477 11.024 -53.724 1.00 82.50 692 ALA A O 1
ATOM 5583 N N . TRP A 1 693 ? 40.338 12.270 -53.843 1.00 82.25 693 TRP A N 1
ATOM 5584 C CA . TRP A 1 693 ? 40.058 13.091 -52.663 1.00 82.25 693 TRP A CA 1
ATOM 5585 C C . TRP A 1 693 ? 38.738 13.863 -52.790 1.00 82.25 693 TRP A C 1
ATOM 5587 O O . TRP A 1 693 ? 37.879 13.767 -51.916 1.00 82.25 693 TRP A O 1
ATOM 5597 N N . LEU A 1 694 ? 38.514 14.551 -53.916 1.00 82.94 694 LEU A N 1
ATOM 5598 C CA . LEU A 1 694 ? 37.249 15.248 -54.182 1.00 82.94 694 LEU A CA 1
ATOM 5599 C C . LEU A 1 694 ? 36.046 14.295 -54.278 1.00 82.94 694 LEU A C 1
ATOM 5601 O O . LEU A 1 694 ? 34.939 14.678 -53.903 1.00 82.94 694 LEU A O 1
ATOM 5605 N N . LEU A 1 695 ? 36.235 13.061 -54.755 1.00 87.25 695 LEU A N 1
ATOM 5606 C CA . LEU A 1 695 ? 35.189 12.037 -54.770 1.00 87.25 695 LEU A CA 1
ATOM 5607 C C . LEU A 1 695 ? 34.862 11.547 -53.352 1.00 87.25 695 LEU A C 1
ATOM 5609 O O . LEU A 1 695 ? 33.687 11.476 -53.005 1.00 87.25 695 LEU A O 1
ATOM 5613 N N . ILE A 1 696 ? 35.876 11.285 -52.521 1.00 86.31 696 ILE A N 1
ATOM 5614 C CA . ILE A 1 696 ? 35.726 10.913 -51.104 1.00 86.31 696 ILE A CA 1
ATOM 5615 C C . ILE A 1 696 ? 34.980 12.017 -50.347 1.00 86.31 696 ILE A C 1
ATOM 5617 O O . ILE A 1 696 ? 33.965 11.737 -49.717 1.00 86.31 696 ILE A O 1
ATOM 5621 N N . GLN A 1 697 ? 35.396 13.278 -50.494 1.00 84.75 697 GLN A N 1
ATOM 5622 C CA . GLN A 1 697 ? 34.735 14.430 -49.868 1.00 84.75 697 GLN A CA 1
ATOM 5623 C C . GLN A 1 697 ? 33.284 14.622 -50.351 1.00 84.75 697 GLN A C 1
ATOM 5625 O O . GLN A 1 697 ? 32.400 14.947 -49.559 1.00 84.75 697 GLN A O 1
ATOM 5630 N N . ARG A 1 698 ? 32.988 14.356 -51.633 1.00 89.88 698 ARG A N 1
ATOM 5631 C CA . ARG A 1 698 ? 31.605 14.355 -52.149 1.00 89.88 698 ARG A CA 1
ATOM 5632 C C . ARG A 1 698 ? 30.768 13.211 -51.580 1.00 89.88 698 ARG A C 1
ATOM 5634 O O . ARG A 1 698 ? 29.619 13.445 -51.222 1.00 89.88 698 ARG A O 1
ATOM 5641 N N . ILE A 1 699 ? 31.321 12.002 -51.475 1.00 89.12 699 ILE A N 1
ATOM 5642 C CA . ILE A 1 699 ? 30.648 10.846 -50.863 1.00 89.12 699 ILE A CA 1
ATOM 5643 C C . ILE A 1 699 ? 30.371 11.122 -49.380 1.00 89.12 699 ILE A C 1
ATOM 5645 O O . ILE A 1 699 ? 29.257 10.885 -48.921 1.00 89.12 699 ILE A O 1
ATOM 5649 N N . GLU A 1 700 ? 31.331 11.701 -48.655 1.00 88.19 700 GLU A N 1
ATOM 5650 C CA . GLU A 1 700 ? 31.175 12.107 -47.256 1.00 88.19 700 GLU A CA 1
ATOM 5651 C C . GLU A 1 700 ? 30.076 13.172 -47.093 1.00 88.19 700 GLU A C 1
ATOM 5653 O O . GLU A 1 700 ? 29.208 13.041 -46.230 1.00 88.19 700 GLU A O 1
ATOM 5658 N N . GLY A 1 701 ? 30.054 14.190 -47.961 1.00 87.31 701 GLY A N 1
ATOM 5659 C CA . GLY A 1 701 ? 29.010 15.219 -47.986 1.00 87.31 701 GLY A CA 1
ATOM 5660 C C . GLY A 1 701 ? 27.616 14.664 -48.301 1.00 87.31 701 GLY A C 1
ATOM 5661 O O . GLY A 1 701 ? 26.652 14.999 -47.613 1.00 87.31 701 GLY A O 1
ATOM 5662 N N . ILE A 1 702 ? 27.503 13.768 -49.288 1.00 91.75 702 ILE A N 1
ATOM 5663 C CA . ILE A 1 702 ? 26.247 13.083 -49.638 1.00 91.75 702 ILE A CA 1
ATOM 5664 C C . ILE A 1 702 ? 25.779 12.189 -48.483 1.00 91.75 702 ILE A C 1
ATOM 5666 O O . ILE A 1 702 ? 24.599 12.215 -48.136 1.00 91.75 702 ILE A O 1
ATOM 5670 N N . TYR A 1 703 ? 26.687 11.445 -47.843 1.00 91.12 703 TYR A N 1
ATOM 5671 C CA . TYR A 1 703 ? 26.371 10.620 -46.678 1.00 91.12 703 TYR A CA 1
ATOM 5672 C C . TYR A 1 703 ? 25.888 11.471 -45.496 1.00 91.12 703 TYR A C 1
ATOM 5674 O O . TYR A 1 703 ? 24.853 11.161 -44.910 1.00 91.12 703 TYR A O 1
ATOM 5682 N N . LYS A 1 704 ? 26.567 12.585 -45.189 1.00 89.94 704 LYS A N 1
ATOM 5683 C CA . LYS A 1 704 ? 26.156 13.540 -44.145 1.00 89.94 704 LYS A CA 1
ATOM 5684 C C . LYS A 1 704 ? 24.780 14.153 -44.438 1.00 89.94 704 LYS A C 1
ATOM 5686 O O . LYS A 1 704 ? 23.930 14.179 -43.550 1.00 89.94 704 LYS A O 1
ATOM 5691 N N . ALA A 1 705 ? 24.516 14.564 -45.680 1.00 90.69 705 ALA A N 1
ATOM 5692 C CA . ALA A 1 705 ? 23.209 15.083 -46.094 1.00 90.69 705 ALA A CA 1
ATOM 5693 C C . ALA A 1 705 ? 22.096 14.019 -46.000 1.00 90.69 705 ALA A C 1
ATOM 5695 O O . ALA A 1 705 ? 21.014 14.293 -45.477 1.00 90.69 705 ALA A O 1
ATOM 5696 N N . ALA A 1 706 ? 22.365 12.785 -46.435 1.00 92.50 706 ALA A N 1
ATOM 5697 C CA . ALA A 1 706 ? 21.432 11.666 -46.316 1.00 92.50 706 ALA A CA 1
ATOM 5698 C C . ALA A 1 706 ? 21.181 11.271 -44.849 1.00 92.50 706 ALA A C 1
ATOM 5700 O O . ALA A 1 706 ? 20.047 10.964 -44.480 1.00 92.50 706 ALA A O 1
ATOM 5701 N N . ALA A 1 707 ? 22.206 11.319 -43.993 1.00 89.94 707 ALA A N 1
ATOM 5702 C CA . ALA A 1 707 ? 22.093 11.051 -42.563 1.00 89.94 707 ALA A CA 1
ATOM 5703 C C . ALA A 1 707 ? 21.264 12.131 -41.849 1.00 89.94 707 ALA A C 1
ATOM 5705 O O . ALA A 1 707 ? 20.411 11.795 -41.028 1.00 89.94 707 ALA A O 1
ATOM 5706 N N . PHE A 1 708 ? 21.433 13.405 -42.216 1.00 91.00 708 PHE A N 1
ATOM 5707 C CA . PHE A 1 708 ? 20.598 14.508 -41.735 1.00 91.00 708 PHE A CA 1
ATOM 5708 C C . PHE A 1 708 ? 19.136 14.369 -42.196 1.00 91.00 708 PHE A C 1
ATOM 5710 O O . PHE A 1 708 ? 18.218 14.460 -41.381 1.00 91.00 708 PHE A O 1
ATOM 5717 N N . GLY A 1 709 ? 18.897 14.033 -43.469 1.00 90.94 709 GLY A N 1
ATOM 5718 C CA . GLY A 1 709 ? 17.553 13.714 -43.967 1.00 90.94 709 GLY A CA 1
ATOM 5719 C C . GLY A 1 709 ? 16.918 12.524 -43.232 1.00 90.94 709 GLY A C 1
ATOM 5720 O O . GLY A 1 709 ? 15.755 12.582 -42.831 1.00 90.94 709 GLY A O 1
ATOM 5721 N N . ASN A 1 710 ? 17.695 11.468 -42.967 1.00 92.62 710 ASN A N 1
ATOM 5722 C CA . ASN A 1 710 ? 17.264 10.343 -42.138 1.00 92.62 710 ASN A CA 1
ATOM 5723 C C . ASN A 1 710 ? 16.917 10.774 -40.706 1.00 92.62 710 ASN A C 1
ATOM 5725 O O . ASN A 1 710 ? 15.907 10.303 -40.186 1.00 92.62 710 ASN A O 1
ATOM 5729 N N . LEU A 1 711 ? 17.712 11.655 -40.090 1.00 89.94 711 LEU A N 1
ATOM 5730 C CA . LEU A 1 711 ? 17.474 12.180 -38.745 1.00 89.94 711 LEU A CA 1
ATOM 5731 C C . LEU A 1 711 ? 16.156 12.962 -38.675 1.00 89.94 711 LEU A C 1
ATOM 5733 O O . LEU A 1 711 ? 15.353 12.697 -37.786 1.00 89.94 711 LEU A O 1
ATOM 5737 N N . LEU A 1 712 ? 15.873 13.846 -39.637 1.00 91.06 712 LEU A N 1
ATOM 5738 C CA . LEU A 1 712 ? 14.589 14.560 -39.704 1.00 91.06 712 LEU A CA 1
ATOM 5739 C C . LEU A 1 712 ? 13.404 13.586 -39.833 1.00 91.06 712 LEU A C 1
ATOM 5741 O O . LEU A 1 712 ? 12.426 13.681 -39.088 1.00 91.06 712 LEU A O 1
ATOM 5745 N N . ILE A 1 713 ? 13.512 12.584 -40.714 1.00 91.00 713 ILE A N 1
ATOM 5746 C CA . ILE A 1 713 ? 12.472 11.556 -40.873 1.00 91.00 713 ILE A CA 1
ATOM 5747 C C . ILE A 1 713 ? 12.360 10.681 -39.610 1.00 91.00 713 ILE A C 1
ATOM 5749 O O . ILE A 1 713 ? 11.263 10.240 -39.273 1.00 91.00 713 ILE A O 1
ATOM 5753 N N . PHE A 1 714 ? 13.450 10.421 -38.883 1.00 91.38 714 PHE A N 1
ATOM 5754 C CA . PHE A 1 714 ? 13.435 9.699 -37.606 1.00 91.38 714 PHE A CA 1
ATOM 5755 C C . PHE A 1 714 ? 12.776 10.515 -36.487 1.00 91.38 714 PHE A C 1
ATOM 5757 O O . PHE A 1 714 ? 11.940 9.979 -35.763 1.00 91.38 714 PHE A O 1
ATOM 5764 N N . LEU A 1 715 ? 13.065 11.813 -36.381 1.00 87.50 715 LEU A N 1
ATOM 5765 C CA . LEU A 1 715 ? 12.422 12.700 -35.410 1.00 87.50 715 LEU A CA 1
ATOM 5766 C C . LEU A 1 715 ? 10.901 12.768 -35.624 1.00 87.50 715 LEU A C 1
ATOM 5768 O O . LEU A 1 715 ? 10.158 12.808 -34.642 1.00 87.50 715 LEU A O 1
ATOM 5772 N N . TYR A 1 716 ? 10.429 12.685 -36.872 1.00 84.44 716 TYR A N 1
ATOM 5773 C CA . TYR A 1 716 ? 9.001 12.583 -37.191 1.00 84.44 716 TYR A CA 1
ATOM 5774 C C . TYR A 1 716 ? 8.420 11.168 -36.968 1.00 84.44 716 TYR A C 1
ATOM 5776 O O . TYR A 1 716 ? 7.412 11.022 -36.284 1.00 84.44 716 TYR A O 1
ATOM 5784 N N . THR A 1 717 ? 9.051 10.112 -37.504 1.00 84.25 717 THR A N 1
ATOM 5785 C CA . THR A 1 717 ? 8.460 8.750 -37.586 1.00 84.25 717 THR A CA 1
ATOM 5786 C C . THR A 1 717 ? 8.880 7.759 -36.496 1.00 84.25 717 THR A C 1
ATOM 5788 O O . THR A 1 717 ? 8.188 6.766 -36.286 1.00 84.25 717 THR A O 1
ATOM 5791 N N . GLY A 1 718 ? 10.027 7.965 -35.846 1.00 84.00 718 GLY A N 1
ATOM 5792 C CA . GLY A 1 718 ? 10.557 7.127 -34.765 1.00 84.00 718 GLY A CA 1
ATOM 5793 C C . GLY A 1 718 ? 10.900 5.667 -35.101 1.00 84.00 718 GLY A C 1
ATOM 5794 O O . GLY A 1 718 ? 10.941 4.859 -34.176 1.00 84.00 718 GLY A O 1
ATOM 5795 N N . ARG A 1 719 ? 11.109 5.301 -36.381 1.00 85.94 719 ARG A N 1
ATOM 5796 C CA . ARG A 1 719 ? 11.293 3.888 -36.803 1.00 85.94 719 ARG A CA 1
ATOM 5797 C C . ARG A 1 719 ? 12.733 3.380 -36.972 1.00 85.94 719 ARG A C 1
ATOM 5799 O O . ARG A 1 719 ? 12.963 2.197 -36.750 1.00 85.94 719 ARG A O 1
ATOM 5806 N N . TYR A 1 720 ? 13.654 4.222 -37.444 1.00 91.00 720 TYR A N 1
ATOM 5807 C CA . TYR A 1 720 ? 15.005 3.825 -37.879 1.00 91.00 720 TYR A CA 1
ATOM 5808 C C . TYR A 1 720 ? 16.011 4.916 -37.506 1.00 91.00 720 TYR A C 1
ATOM 5810 O O . TYR A 1 720 ? 15.862 6.040 -37.994 1.00 91.00 720 TYR A O 1
ATOM 5818 N N . ARG A 1 721 ? 17.011 4.624 -36.660 1.00 89.50 721 ARG A N 1
ATOM 5819 C CA . ARG A 1 721 ? 17.901 5.672 -36.114 1.00 89.50 721 ARG A CA 1
ATOM 5820 C C . ARG A 1 721 ? 19.039 6.034 -37.070 1.00 89.50 721 ARG A C 1
ATOM 5822 O O . ARG A 1 721 ? 19.449 7.189 -37.119 1.00 89.50 721 ARG A O 1
ATOM 5829 N N . ASN A 1 722 ? 19.488 5.093 -37.904 1.00 89.69 722 ASN A N 1
ATOM 5830 C CA . ASN A 1 722 ? 20.539 5.307 -38.908 1.00 89.69 722 ASN A CA 1
ATOM 5831 C C . ASN A 1 722 ? 20.133 4.835 -40.325 1.00 89.69 722 ASN A C 1
ATOM 5833 O O . ASN A 1 722 ? 19.093 4.205 -40.531 1.00 89.69 722 ASN A O 1
ATOM 5837 N N . LEU A 1 723 ? 20.965 5.165 -41.321 1.00 90.12 723 LEU A N 1
ATOM 5838 C CA . LEU A 1 723 ? 20.738 4.810 -42.728 1.00 90.12 723 LEU A CA 1
ATOM 5839 C C . LEU A 1 723 ? 20.799 3.296 -42.989 1.00 90.12 723 LEU A C 1
ATOM 5841 O O . LEU A 1 723 ? 20.016 2.791 -43.793 1.00 90.12 723 LEU A O 1
ATOM 5845 N N . VAL A 1 724 ? 21.696 2.574 -42.308 1.00 91.06 724 VAL A N 1
ATOM 5846 C CA . VAL A 1 724 ? 21.903 1.125 -42.485 1.00 91.06 724 VAL A CA 1
ATOM 5847 C C . VAL A 1 724 ? 20.643 0.358 -42.081 1.00 91.06 724 VAL A C 1
ATOM 5849 O O . VAL A 1 724 ? 20.114 -0.428 -42.866 1.00 91.06 724 VAL A O 1
ATOM 5852 N N . GLU A 1 725 ? 20.092 0.663 -40.907 1.00 91.12 725 GLU A N 1
ATOM 5853 C CA . GLU A 1 725 ? 18.818 0.129 -40.419 1.00 91.12 725 GLU A CA 1
ATOM 5854 C C . GLU A 1 725 ? 17.665 0.393 -41.392 1.00 91.12 725 GLU A C 1
ATOM 5856 O O . GLU A 1 725 ? 16.904 -0.527 -41.699 1.00 91.12 725 GLU A O 1
ATOM 5861 N N . ARG A 1 726 ? 17.561 1.615 -41.938 1.00 91.38 726 ARG A N 1
ATOM 5862 C CA . ARG A 1 726 ? 16.509 1.982 -42.902 1.00 91.38 726 ARG A CA 1
ATOM 5863 C C . ARG A 1 726 ? 16.612 1.195 -44.211 1.00 91.38 726 ARG A C 1
ATOM 5865 O O . ARG A 1 726 ? 15.589 0.745 -44.725 1.00 91.38 726 ARG A O 1
ATOM 5872 N N . VAL A 1 727 ? 17.820 1.014 -44.751 1.00 91.06 727 VAL A N 1
ATOM 5873 C CA . VAL A 1 727 ? 18.055 0.228 -45.979 1.00 91.06 727 VAL A CA 1
ATOM 5874 C C . VAL A 1 727 ? 17.752 -1.253 -45.739 1.00 91.06 727 VAL A C 1
ATOM 5876 O O . VAL A 1 727 ? 17.053 -1.893 -46.530 1.00 91.06 727 VAL A O 1
ATOM 5879 N N . LEU A 1 728 ? 18.207 -1.805 -44.613 1.00 88.75 728 LEU A N 1
ATOM 5880 C CA . LEU A 1 728 ? 17.952 -3.200 -44.252 1.00 88.75 728 LEU A CA 1
ATOM 5881 C C . LEU A 1 728 ? 16.498 -3.453 -43.827 1.00 88.75 728 LEU A C 1
ATOM 5883 O O . LEU A 1 728 ? 16.023 -4.578 -43.982 1.00 88.75 728 LEU A O 1
ATOM 5887 N N . ARG A 1 729 ? 15.762 -2.417 -43.403 1.00 88.88 729 ARG A N 1
ATOM 5888 C CA . ARG A 1 729 ? 14.462 -2.488 -42.705 1.00 88.88 729 ARG A CA 1
ATOM 5889 C C . ARG A 1 729 ? 14.535 -3.234 -41.364 1.00 88.88 729 ARG A C 1
ATOM 5891 O O . ARG A 1 729 ? 13.609 -3.940 -40.972 1.00 88.88 729 ARG A O 1
ATOM 5898 N N . ALA A 1 730 ? 15.659 -3.057 -40.671 1.00 89.12 730 ALA A N 1
ATOM 5899 C CA . ALA A 1 730 ? 15.894 -3.554 -39.321 1.00 89.12 730 ALA A CA 1
ATOM 5900 C C . ALA A 1 730 ? 15.363 -2.531 -38.309 1.00 89.12 730 ALA A C 1
ATOM 5902 O O . ALA A 1 730 ? 15.989 -1.497 -38.085 1.00 89.12 730 ALA A O 1
ATOM 5903 N N . ARG A 1 731 ? 14.183 -2.783 -37.739 1.00 88.56 731 ARG A N 1
ATOM 5904 C CA . ARG A 1 731 ? 13.502 -1.845 -36.840 1.00 88.56 731 ARG A CA 1
ATOM 5905 C C . ARG A 1 731 ? 13.722 -2.227 -35.381 1.00 88.56 731 ARG A C 1
ATOM 5907 O O . ARG A 1 731 ? 13.653 -3.403 -35.032 1.00 88.56 731 ARG A O 1
ATOM 5914 N N . LEU A 1 732 ? 13.916 -1.229 -34.522 1.00 89.12 732 LEU A N 1
ATOM 5915 C CA . LEU A 1 732 ? 13.901 -1.415 -33.072 1.00 89.12 732 LEU A CA 1
ATOM 5916 C C . LEU A 1 732 ? 12.454 -1.471 -32.560 1.00 89.12 732 LEU A C 1
ATOM 5918 O O . LEU A 1 732 ? 11.627 -0.612 -32.872 1.00 89.12 732 LEU A O 1
ATOM 5922 N N . VAL A 1 733 ? 12.158 -2.506 -31.779 1.00 87.12 733 VAL A N 1
ATOM 5923 C CA . VAL A 1 733 ? 10.874 -2.779 -31.112 1.00 87.12 733 VAL A CA 1
ATOM 5924 C C . VAL A 1 733 ? 11.186 -3.170 -29.665 1.00 87.12 733 VAL A C 1
ATOM 5926 O O . VAL A 1 733 ? 12.291 -3.639 -29.397 1.00 87.12 733 VAL A O 1
ATOM 5929 N N . TYR A 1 734 ? 10.269 -2.980 -28.714 1.00 84.81 734 TYR A N 1
ATOM 5930 C CA . TYR A 1 734 ? 10.523 -3.426 -27.341 1.00 84.81 734 TYR A CA 1
ATOM 5931 C C . TYR A 1 734 ? 10.696 -4.954 -27.267 1.00 84.81 734 TYR A C 1
ATOM 5933 O O . TYR A 1 734 ? 9.971 -5.705 -27.923 1.00 84.81 734 TYR A O 1
ATOM 5941 N N . GLY A 1 735 ? 11.679 -5.407 -26.485 1.00 75.19 735 GLY A N 1
ATOM 5942 C CA . GLY A 1 735 ? 11.987 -6.824 -26.277 1.00 75.19 735 GLY A CA 1
ATOM 5943 C C . GLY A 1 735 ? 10.921 -7.537 -25.448 1.00 75.19 735 GLY A C 1
ATOM 5944 O O . GLY A 1 735 ? 10.541 -8.663 -25.755 1.00 75.19 735 GLY A O 1
ATOM 5945 N N . SER A 1 736 ? 10.387 -6.831 -24.456 1.00 72.44 736 SER A N 1
ATOM 5946 C CA . SER A 1 736 ? 9.218 -7.199 -23.658 1.00 72.44 736 SER A CA 1
ATOM 5947 C C . SER A 1 736 ? 8.282 -5.986 -23.519 1.00 72.44 736 SER A C 1
ATOM 5949 O O . SER A 1 736 ? 8.763 -4.854 -23.592 1.00 72.44 736 SER A O 1
ATOM 5951 N N . PRO A 1 737 ? 6.965 -6.154 -23.297 1.00 62.25 737 PRO A N 1
ATOM 5952 C CA . PRO A 1 737 ? 6.074 -5.016 -23.038 1.00 62.25 737 PRO A CA 1
ATOM 5953 C C . PRO A 1 737 ? 6.371 -4.312 -21.699 1.00 62.25 737 PRO A C 1
ATOM 5955 O O . PRO A 1 737 ? 6.056 -3.137 -21.538 1.00 62.25 737 PRO A O 1
ATOM 5958 N N . ASN A 1 738 ? 7.000 -5.018 -20.754 1.00 54.56 738 ASN A N 1
ATOM 5959 C CA . ASN A 1 738 ? 7.141 -4.618 -19.357 1.00 54.56 738 ASN A CA 1
ATOM 5960 C C . ASN A 1 738 ? 8.582 -4.191 -19.016 1.00 54.56 738 ASN A C 1
ATOM 5962 O O . ASN A 1 738 ? 9.346 -4.969 -18.448 1.00 54.56 738 ASN A O 1
ATOM 5966 N N . MET A 1 739 ? 8.935 -2.936 -19.319 1.00 50.44 739 MET A N 1
ATOM 5967 C CA . MET A 1 739 ? 10.154 -2.286 -18.810 1.00 50.44 739 MET A CA 1
ATOM 5968 C C . MET A 1 739 ? 9.817 -1.152 -17.840 1.00 50.44 739 MET A C 1
ATOM 5970 O O . MET A 1 739 ? 9.216 -0.151 -18.232 1.00 50.44 739 MET A O 1
ATOM 5974 N N . ASN A 1 740 ? 10.352 -1.242 -16.622 1.00 45.62 740 ASN A N 1
ATOM 5975 C CA . ASN A 1 740 ? 10.575 -0.070 -15.777 1.00 45.62 740 ASN A CA 1
ATOM 5976 C C . ASN A 1 740 ? 11.677 0.774 -16.437 1.00 45.62 740 ASN A C 1
ATOM 5978 O O . ASN A 1 740 ? 12.771 0.267 -16.679 1.00 45.62 740 ASN A O 1
ATOM 5982 N N . ARG A 1 741 ? 11.396 2.040 -16.776 1.00 47.03 741 ARG A N 1
ATOM 5983 C CA . ARG A 1 741 ? 12.306 2.924 -17.533 1.00 47.03 741 ARG A CA 1
ATOM 5984 C C . ARG A 1 741 ? 13.496 3.379 -16.668 1.00 47.03 741 ARG A C 1
ATOM 5986 O O . ARG A 1 741 ? 13.556 4.528 -16.241 1.00 47.03 741 ARG A O 1
ATOM 5993 N N . ALA A 1 742 ? 14.440 2.476 -16.430 1.00 44.84 742 ALA A N 1
ATOM 5994 C CA . ALA A 1 742 ? 15.527 2.630 -15.467 1.00 44.84 742 ALA A CA 1
ATOM 5995 C C . ALA A 1 742 ? 16.901 2.863 -16.126 1.00 44.84 742 ALA A C 1
ATOM 5997 O O . ALA A 1 742 ? 17.843 2.109 -15.907 1.00 44.84 742 ALA A O 1
ATOM 5998 N N . VAL A 1 743 ? 17.031 3.952 -16.890 1.00 45.59 743 VAL A N 1
ATOM 5999 C CA . VAL A 1 743 ? 18.328 4.636 -17.055 1.00 45.59 743 VAL A CA 1
ATOM 6000 C C . VAL A 1 743 ? 18.114 6.108 -16.722 1.00 45.59 743 VAL A C 1
ATOM 6002 O O . VAL A 1 743 ? 17.780 6.938 -17.568 1.00 45.59 743 VAL A O 1
ATOM 6005 N N . SER A 1 744 ? 18.224 6.409 -15.431 1.00 44.22 744 SER A N 1
ATOM 6006 C CA . SER A 1 744 ? 18.049 7.738 -14.855 1.00 44.22 744 SER A CA 1
ATOM 6007 C C . SER A 1 744 ? 19.297 8.592 -15.078 1.00 44.22 744 SER A C 1
ATOM 6009 O O . SER A 1 744 ? 20.021 8.941 -14.149 1.00 44.22 744 SER A O 1
ATOM 6011 N N . PHE A 1 745 ? 19.507 9.028 -16.324 1.00 48.69 745 PHE A N 1
ATOM 6012 C CA . PHE A 1 745 ? 20.520 10.036 -16.658 1.00 48.69 745 PHE A CA 1
ATOM 6013 C C . PHE A 1 745 ? 20.304 11.387 -15.950 1.00 48.69 745 PHE A C 1
ATOM 6015 O O . PHE A 1 745 ? 21.041 12.321 -16.221 1.00 48.69 745 PHE A O 1
ATOM 6022 N N . GLU A 1 746 ? 19.320 11.550 -15.062 1.00 42.50 746 GLU A N 1
ATOM 6023 C CA . GLU A 1 746 ? 18.990 12.830 -14.438 1.00 42.50 746 GLU A CA 1
ATOM 6024 C C . GLU A 1 746 ? 20.181 13.482 -13.725 1.00 42.50 746 GLU A C 1
ATOM 6026 O O . GLU A 1 746 ? 20.394 14.675 -13.912 1.00 42.50 746 GLU A O 1
ATOM 6031 N N . TYR A 1 747 ? 21.003 12.734 -12.982 1.00 47.56 747 TYR A N 1
ATOM 6032 C CA . TYR A 1 747 ? 22.186 13.323 -12.344 1.00 47.56 747 TYR A CA 1
ATOM 6033 C C . TYR A 1 747 ? 23.232 13.758 -13.386 1.00 47.56 747 TYR A C 1
ATOM 6035 O O . TYR A 1 747 ? 23.708 14.889 -13.351 1.00 47.56 747 TYR A O 1
ATOM 6043 N N . MET A 1 748 ? 23.522 12.904 -14.374 1.00 49.69 748 MET A N 1
ATOM 6044 C CA . MET A 1 748 ? 24.493 13.179 -15.444 1.00 49.69 748 MET A CA 1
ATOM 6045 C C . MET A 1 748 ? 24.045 14.322 -16.369 1.00 49.69 748 MET A C 1
ATOM 6047 O O . MET A 1 748 ? 24.847 15.174 -16.734 1.00 49.69 748 MET A O 1
ATOM 6051 N N . ASN A 1 749 ? 22.755 14.384 -16.696 1.00 58.09 749 ASN A N 1
ATOM 6052 C CA . ASN A 1 749 ? 22.146 15.422 -17.519 1.00 58.09 749 ASN A CA 1
ATOM 6053 C C . ASN A 1 749 ? 21.972 16.726 -16.741 1.00 58.09 749 ASN A C 1
ATOM 6055 O O . ASN A 1 749 ? 22.127 17.780 -17.339 1.00 58.09 749 ASN A O 1
ATOM 6059 N N . ARG A 1 750 ? 21.713 16.699 -15.424 1.00 66.38 750 ARG A N 1
ATOM 6060 C CA . ARG A 1 750 ? 21.815 17.904 -14.583 1.00 66.38 750 ARG A CA 1
ATOM 6061 C C . ARG A 1 750 ? 23.258 18.413 -14.572 1.00 66.38 750 ARG A C 1
ATOM 6063 O O . ARG A 1 750 ? 23.454 19.605 -14.767 1.00 66.38 750 ARG A O 1
ATOM 6070 N N . GLN A 1 751 ? 24.253 17.531 -14.425 1.00 59.38 751 GLN A N 1
ATOM 6071 C CA . GLN A 1 751 ? 25.675 17.893 -14.482 1.00 59.38 751 GLN A CA 1
ATOM 6072 C C . GLN A 1 751 ? 26.039 18.531 -15.837 1.00 59.38 751 GLN A C 1
ATOM 6074 O O . GLN A 1 751 ? 26.576 19.634 -15.862 1.00 59.38 751 GLN A O 1
ATOM 6079 N N . LEU A 1 752 ? 25.688 17.880 -16.954 1.00 70.06 752 LEU A N 1
ATOM 6080 C CA . LEU A 1 752 ? 25.916 18.374 -18.317 1.00 70.06 752 LEU A CA 1
ATOM 6081 C C . LEU A 1 752 ? 25.171 19.682 -18.592 1.00 70.06 752 LEU A C 1
ATOM 6083 O O . LEU A 1 752 ? 25.795 20.639 -19.026 1.00 70.06 752 LEU A O 1
ATOM 6087 N N . VAL A 1 753 ? 23.871 19.767 -18.294 1.00 72.88 753 VAL A N 1
ATOM 6088 C CA . VAL A 1 753 ? 23.091 20.998 -18.502 1.00 72.88 753 VAL A CA 1
ATOM 6089 C C . VAL A 1 753 ? 23.659 22.148 -17.678 1.00 72.88 753 VAL A C 1
ATOM 6091 O O . VAL A 1 753 ? 23.779 23.238 -18.219 1.00 72.88 753 VAL A O 1
ATOM 6094 N N . TRP A 1 754 ? 24.069 21.936 -16.422 1.00 75.31 754 TRP A N 1
ATOM 6095 C CA . TRP A 1 754 ? 24.730 22.990 -15.646 1.00 75.31 754 TRP A CA 1
ATOM 6096 C C . TRP A 1 754 ? 26.106 23.367 -16.201 1.00 75.31 754 TRP A C 1
ATOM 6098 O O . TRP A 1 754 ? 26.439 24.549 -16.188 1.00 75.31 754 TRP A O 1
ATOM 6108 N N . ASN A 1 755 ? 26.878 22.411 -16.725 1.00 73.94 755 ASN A N 1
ATOM 6109 C CA . ASN A 1 755 ? 28.190 22.684 -17.310 1.00 73.94 755 ASN A CA 1
ATOM 6110 C C . ASN A 1 755 ? 28.062 23.480 -18.623 1.00 73.94 755 ASN A C 1
ATOM 6112 O O . ASN A 1 755 ? 28.593 24.583 -18.712 1.00 73.94 755 ASN A O 1
ATOM 6116 N N . GLU A 1 756 ? 27.266 22.997 -19.582 1.00 78.44 756 GLU A N 1
ATOM 6117 C CA . GLU A 1 756 ? 26.955 23.678 -20.853 1.00 78.44 756 GLU A CA 1
ATOM 6118 C C . GLU A 1 756 ? 26.274 25.043 -20.627 1.00 78.44 756 GLU A C 1
ATOM 6120 O O . GLU A 1 756 ? 26.581 26.025 -21.302 1.00 78.44 756 GLU A O 1
ATOM 6125 N N . PHE A 1 757 ? 25.378 25.151 -19.637 1.00 74.31 757 PHE A N 1
ATOM 6126 C CA . PHE A 1 757 ? 24.772 26.429 -19.256 1.00 74.31 757 PHE A CA 1
ATOM 6127 C C . PHE A 1 757 ? 25.793 27.380 -18.622 1.00 74.31 757 PHE A C 1
ATOM 6129 O O . PHE A 1 757 ? 25.695 28.584 -18.838 1.00 74.31 757 PHE A O 1
ATOM 6136 N N . SER A 1 758 ? 26.783 26.875 -17.876 1.00 81.50 758 SER A N 1
ATOM 6137 C CA . SER A 1 758 ? 27.859 27.703 -17.320 1.00 81.50 758 SER A CA 1
ATOM 6138 C C . SER A 1 758 ? 28.838 28.189 -18.395 1.00 81.50 758 SER A C 1
ATOM 6140 O O . SER A 1 758 ? 29.156 29.374 -18.403 1.00 81.50 758 SER A O 1
ATOM 6142 N N . GLU A 1 759 ? 29.212 27.344 -19.362 1.00 77.56 759 GLU A N 1
ATOM 6143 C CA . GLU A 1 759 ? 29.972 27.717 -20.568 1.00 77.56 759 GLU A CA 1
ATOM 6144 C C . GLU A 1 759 ? 29.229 28.812 -21.359 1.00 77.56 759 GLU A C 1
ATOM 6146 O O . GLU A 1 759 ? 29.772 29.885 -21.634 1.00 77.56 759 GLU A O 1
ATOM 6151 N N . MET A 1 760 ? 27.935 28.602 -21.640 1.00 77.62 760 MET A N 1
ATOM 6152 C CA . MET A 1 760 ? 27.085 29.595 -22.305 1.00 77.62 760 MET A CA 1
ATOM 6153 C C . MET A 1 760 ? 26.963 30.893 -21.488 1.00 77.62 760 MET A C 1
ATOM 6155 O O . MET A 1 760 ? 27.024 31.987 -22.049 1.00 77.62 760 MET A O 1
ATOM 6159 N N . LEU A 1 761 ? 26.804 30.807 -20.165 1.00 70.81 761 LEU A N 1
ATOM 6160 C CA . LEU A 1 761 ? 26.688 31.979 -19.298 1.00 70.81 761 LEU A CA 1
ATOM 6161 C C . LEU A 1 761 ? 28.011 32.753 -19.204 1.00 70.81 761 LEU A C 1
ATOM 6163 O O . LEU A 1 761 ? 27.974 33.978 -19.143 1.00 70.81 761 LEU A O 1
ATOM 6167 N N . LEU A 1 762 ? 29.163 32.079 -19.259 1.00 76.12 762 LEU A N 1
ATOM 6168 C CA . LEU A 1 762 ? 30.488 32.703 -19.343 1.00 76.12 762 LEU A CA 1
ATOM 6169 C C . LEU A 1 762 ? 30.725 33.389 -20.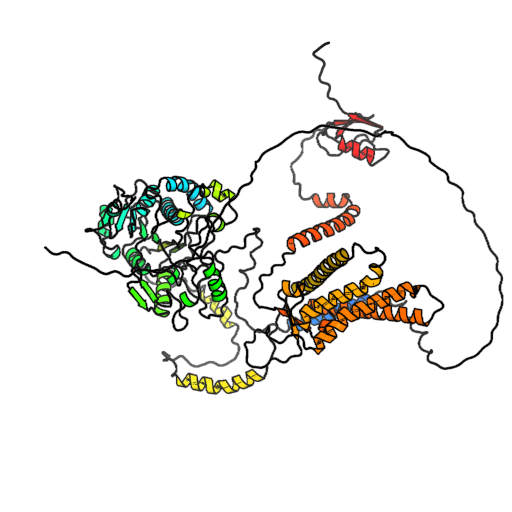699 1.00 76.12 762 LEU A C 1
ATOM 6171 O O . LEU A 1 762 ? 31.379 34.429 -20.737 1.00 76.12 762 LEU A O 1
ATOM 6175 N N . LEU A 1 763 ? 30.140 32.879 -21.787 1.00 70.25 763 LEU A N 1
ATOM 6176 C CA . LEU A 1 763 ? 30.112 33.551 -23.095 1.00 70.25 763 LEU A CA 1
ATOM 6177 C C . LEU A 1 763 ? 29.151 34.756 -23.135 1.00 70.25 763 LEU A C 1
ATOM 6179 O O . LEU A 1 763 ? 29.411 35.728 -23.845 1.00 70.25 763 LEU A O 1
ATOM 6183 N N . LEU A 1 764 ? 28.057 34.727 -22.367 1.00 69.06 764 LEU A N 1
ATOM 6184 C CA . LEU A 1 764 ? 27.060 35.808 -22.307 1.00 69.06 764 LEU A CA 1
ATOM 6185 C C . LEU A 1 764 ? 27.382 36.896 -21.267 1.00 69.06 764 LEU A C 1
ATOM 6187 O O . LEU A 1 764 ? 27.010 38.052 -21.464 1.00 69.06 764 LEU A O 1
ATOM 6191 N N . LEU A 1 765 ? 28.092 36.571 -20.184 1.00 66.00 765 LEU A N 1
ATOM 6192 C CA . LEU A 1 765 ? 28.482 37.508 -19.118 1.00 66.00 765 LEU A CA 1
ATOM 6193 C C . LEU A 1 765 ? 29.212 38.767 -19.634 1.00 66.00 765 LEU A C 1
ATOM 6195 O O . LEU A 1 765 ? 28.836 39.861 -19.213 1.00 66.00 765 LEU A O 1
ATOM 6199 N N . PRO A 1 766 ? 30.180 38.672 -20.573 1.00 65.50 766 PRO A N 1
ATOM 6200 C CA . PRO A 1 766 ? 30.825 39.838 -21.186 1.00 65.50 766 PRO A CA 1
ATOM 6201 C C . PRO A 1 766 ? 29.892 40.705 -22.046 1.00 65.50 766 PRO A C 1
ATOM 6203 O O . PRO A 1 766 ? 30.197 41.870 -22.292 1.00 65.50 766 PRO A O 1
ATOM 6206 N N . LEU A 1 767 ? 28.766 40.153 -22.513 1.00 63.53 767 LEU A N 1
ATOM 6207 C CA . LEU A 1 767 ? 27.789 40.836 -23.371 1.00 63.53 767 LEU A CA 1
ATOM 6208 C C . LEU A 1 767 ? 26.656 41.499 -22.564 1.00 63.53 767 LEU A C 1
ATOM 6210 O O . LEU A 1 767 ? 25.996 42.420 -23.053 1.00 63.53 767 LEU A O 1
ATOM 6214 N N . LEU A 1 768 ? 26.435 41.072 -21.316 1.00 60.66 768 LEU A N 1
ATOM 6215 C CA . LEU A 1 768 ? 25.419 41.621 -20.416 1.00 60.66 768 LEU A CA 1
ATOM 6216 C C . LEU A 1 768 ? 25.865 42.959 -19.806 1.00 60.66 768 LEU A C 1
ATOM 6218 O O . LEU A 1 768 ? 26.289 43.050 -18.653 1.00 60.66 768 LEU A O 1
ATOM 6222 N N . ASN A 1 769 ? 25.722 44.029 -20.590 1.00 57.12 769 ASN A N 1
ATOM 6223 C CA . ASN A 1 769 ? 26.028 45.391 -20.157 1.00 57.12 769 ASN A CA 1
ATOM 6224 C C . ASN A 1 769 ? 25.235 45.769 -18.883 1.00 57.12 769 ASN A C 1
ATOM 6226 O O . ASN A 1 769 ? 23.999 45.793 -18.872 1.00 57.12 769 ASN A O 1
ATOM 6230 N N . SER A 1 770 ? 25.957 46.084 -17.803 1.00 57.84 770 SER A N 1
ATOM 6231 C CA . SER A 1 770 ? 25.409 46.236 -16.443 1.00 57.84 770 SER A CA 1
ATOM 6232 C C . SER A 1 770 ? 24.369 47.355 -16.292 1.00 57.84 770 SER A C 1
ATOM 6234 O O . SER A 1 770 ? 23.562 47.332 -15.359 1.00 57.84 770 SER A O 1
ATOM 6236 N N . PHE A 1 771 ? 24.339 48.310 -17.226 1.00 54.50 771 PHE A N 1
ATOM 6237 C CA . PHE A 1 771 ? 23.339 49.377 -17.268 1.00 54.50 771 PHE A CA 1
ATOM 6238 C C . PHE A 1 771 ? 21.922 48.861 -17.572 1.00 54.50 771 PHE A C 1
ATOM 6240 O O . PHE A 1 771 ? 20.952 49.345 -16.987 1.00 54.50 771 PHE A O 1
ATOM 6247 N N . THR A 1 772 ? 21.786 47.863 -18.452 1.00 54.75 772 THR A N 1
ATOM 6248 C CA . THR A 1 772 ? 20.482 47.404 -18.957 1.00 54.75 772 THR A CA 1
ATOM 6249 C C . THR A 1 772 ? 19.712 46.628 -17.887 1.00 54.75 772 THR A C 1
ATOM 6251 O O . THR A 1 772 ? 18.553 46.933 -17.596 1.00 54.75 772 THR A O 1
ATOM 6254 N N . VAL A 1 773 ? 20.386 45.686 -17.218 1.00 59.16 773 VAL A N 1
ATOM 6255 C CA . VAL A 1 773 ? 19.810 44.874 -16.128 1.00 59.16 773 VAL A CA 1
ATOM 6256 C C . VAL A 1 773 ? 19.360 45.761 -14.958 1.00 59.16 773 VAL A C 1
ATOM 6258 O O . VAL A 1 773 ? 18.287 45.557 -14.388 1.00 59.16 773 VAL A O 1
ATOM 6261 N N . ARG A 1 774 ? 20.132 46.811 -14.640 1.00 54.47 774 ARG A N 1
ATOM 6262 C CA . ARG A 1 774 ? 19.839 47.737 -13.531 1.00 54.47 774 ARG A CA 1
ATOM 6263 C C . ARG A 1 774 ? 18.647 48.672 -13.788 1.00 54.47 774 ARG A C 1
ATOM 6265 O O . ARG A 1 774 ? 18.166 49.299 -12.844 1.00 54.47 774 ARG A O 1
ATOM 6272 N N . ASN A 1 775 ? 18.150 48.764 -15.021 1.00 56.12 775 ASN A N 1
ATOM 6273 C CA . ASN A 1 775 ? 16.897 49.460 -15.321 1.00 56.12 775 ASN A CA 1
ATOM 6274 C C . ASN A 1 775 ? 15.691 48.509 -15.307 1.00 56.12 775 ASN A C 1
ATOM 6276 O O . ASN A 1 775 ? 14.633 48.901 -14.819 1.00 56.12 775 ASN A O 1
ATOM 6280 N N . PHE A 1 776 ? 15.856 47.254 -15.738 1.00 55.72 776 PHE A N 1
ATOM 6281 C CA . PHE A 1 776 ? 14.778 46.255 -15.735 1.00 55.72 776 PHE A CA 1
ATOM 6282 C C . PHE A 1 776 ? 14.282 45.899 -14.319 1.00 55.72 776 PHE A C 1
ATOM 6284 O O . PHE A 1 776 ? 13.097 45.655 -14.119 1.00 55.72 776 PHE A O 1
ATOM 6291 N N . LEU A 1 777 ? 15.167 45.933 -13.315 1.00 55.22 777 LEU A N 1
ATOM 6292 C CA . LEU A 1 777 ? 14.843 45.603 -11.917 1.00 55.22 777 LEU A CA 1
ATOM 6293 C C . LEU A 1 777 ? 14.244 46.764 -11.091 1.00 55.22 777 LEU A C 1
ATOM 6295 O O . LEU A 1 777 ? 13.989 46.594 -9.901 1.00 55.22 777 LEU A O 1
ATOM 6299 N N . ARG A 1 778 ? 13.998 47.944 -11.680 1.00 51.47 778 ARG A N 1
ATOM 6300 C CA . ARG A 1 778 ? 13.469 49.111 -10.942 1.00 51.47 778 ARG A CA 1
ATOM 6301 C C . ARG A 1 778 ? 11.979 49.104 -10.542 1.00 51.47 778 ARG A C 1
ATOM 6303 O O . ARG A 1 778 ? 11.689 49.785 -9.562 1.00 51.47 778 ARG A O 1
ATOM 6310 N N . PRO A 1 779 ? 11.024 48.404 -11.194 1.00 48.19 779 PRO A N 1
ATOM 6311 C CA . PRO A 1 779 ? 9.599 48.589 -10.883 1.00 48.19 779 PRO A CA 1
ATOM 6312 C C . PRO A 1 779 ? 9.124 47.884 -9.597 1.00 48.19 779 PRO A C 1
ATOM 6314 O O . PRO A 1 779 ? 7.961 48.026 -9.233 1.00 48.19 779 PRO A O 1
ATOM 6317 N N . PHE A 1 780 ? 9.990 47.131 -8.906 1.00 44.28 780 PHE A N 1
ATOM 6318 C CA . PHE A 1 780 ? 9.610 46.277 -7.769 1.00 44.28 780 PHE A CA 1
ATOM 6319 C C . PHE A 1 780 ? 9.911 46.839 -6.367 1.00 44.28 780 PHE A C 1
ATOM 6321 O O . PHE A 1 780 ? 9.628 46.166 -5.379 1.00 44.28 780 PHE A O 1
ATOM 6328 N N . SER A 1 781 ? 10.443 48.060 -6.247 1.00 42.12 781 SER A N 1
ATOM 6329 C CA . SER A 1 781 ? 10.731 48.687 -4.945 1.00 42.12 781 SER A CA 1
ATOM 6330 C C . SER A 1 781 ? 9.825 49.895 -4.706 1.00 42.12 781 SER A C 1
ATOM 6332 O O . SER A 1 781 ? 10.152 51.005 -5.122 1.00 42.12 781 SER A O 1
ATOM 6334 N N . LYS A 1 782 ? 8.684 49.676 -4.042 1.00 39.25 782 LYS A N 1
ATOM 6335 C CA . LYS A 1 782 ? 7.690 50.722 -3.757 1.00 39.25 782 LYS A CA 1
ATOM 6336 C C . LYS A 1 782 ? 7.957 51.481 -2.451 1.00 39.25 782 LYS A C 1
ATOM 6338 O O . LYS A 1 782 ? 8.064 50.877 -1.392 1.00 39.25 782 LYS A O 1
ATOM 6343 N N . ASP A 1 783 ? 7.979 52.805 -2.581 1.00 40.28 783 ASP A N 1
ATOM 6344 C CA . ASP A 1 783 ? 7.448 53.843 -1.686 1.00 40.28 783 ASP A CA 1
ATOM 6345 C C . ASP A 1 783 ? 7.577 53.687 -0.151 1.00 40.28 783 ASP A C 1
ATOM 6347 O O . ASP A 1 783 ? 6.833 52.936 0.476 1.00 40.28 783 ASP A O 1
ATOM 6351 N N . LYS A 1 784 ? 8.347 54.590 0.481 1.00 29.92 784 LYS A N 1
ATOM 6352 C CA . LYS A 1 784 ? 7.844 55.492 1.547 1.00 29.92 784 LYS A CA 1
ATOM 6353 C C . LYS A 1 784 ? 8.718 56.769 1.657 1.00 29.92 784 LYS A C 1
ATOM 6355 O O . LYS A 1 784 ? 9.828 56.758 1.127 1.00 29.92 784 LYS A O 1
ATOM 6360 N N . PRO A 1 785 ? 8.215 57.891 2.225 1.00 44.34 785 PRO A N 1
ATOM 6361 C CA . PRO A 1 785 ? 8.627 59.218 1.750 1.00 44.34 785 PRO A CA 1
ATOM 6362 C C . PRO A 1 785 ? 9.444 60.088 2.729 1.00 44.34 785 PRO A C 1
ATOM 6364 O O . PRO A 1 785 ? 9.345 59.962 3.944 1.00 44.34 785 PRO A O 1
ATOM 6367 N N . SER A 1 786 ? 10.173 61.037 2.129 1.00 40.03 786 SER A N 1
ATOM 6368 C CA . SER A 1 786 ? 10.513 62.393 2.608 1.00 40.03 786 SER A CA 1
ATOM 6369 C C . SER A 1 786 ? 10.745 62.656 4.111 1.00 40.03 786 SER A C 1
ATOM 6371 O O . SER A 1 786 ? 9.804 62.901 4.866 1.00 40.03 786 SER A O 1
ATOM 6373 N N . SER A 1 787 ? 12.011 62.881 4.470 1.00 30.91 787 SER A N 1
ATOM 6374 C CA . SER A 1 787 ? 12.404 63.843 5.512 1.00 30.91 787 SER A CA 1
ATOM 6375 C C . SER A 1 787 ? 13.714 64.523 5.106 1.00 30.91 787 SER A C 1
ATOM 6377 O O . SER A 1 787 ? 14.670 63.837 4.746 1.00 30.91 787 SER A O 1
ATOM 6379 N N . SER A 1 788 ? 13.765 65.854 5.131 1.00 41.00 788 SER A N 1
ATOM 6380 C CA . SER A 1 788 ? 14.907 66.635 4.644 1.00 41.00 788 SER A CA 1
ATOM 6381 C C . SER A 1 788 ? 15.999 66.815 5.703 1.00 41.00 788 SER A C 1
ATOM 6383 O O . SER A 1 788 ? 15.869 67.650 6.596 1.00 41.00 788 SER A O 1
ATOM 6385 N N . ALA A 1 789 ? 17.099 66.086 5.541 1.00 34.38 789 ALA A N 1
ATOM 6386 C CA . ALA A 1 789 ? 18.421 66.441 6.047 1.00 34.38 789 ALA A CA 1
ATOM 6387 C C . ALA A 1 789 ? 19.456 65.871 5.067 1.00 34.38 789 ALA A C 1
ATOM 6389 O O . ALA A 1 789 ? 19.319 64.726 4.632 1.00 34.38 789 ALA A O 1
ATOM 6390 N N . GLU A 1 790 ? 20.467 66.652 4.687 1.00 44.97 790 GLU A N 1
ATOM 6391 C CA . GLU A 1 790 ? 21.554 66.140 3.850 1.00 44.97 790 GLU A CA 1
ATOM 6392 C C . GLU A 1 790 ? 22.471 65.269 4.715 1.00 44.97 790 GLU A C 1
ATOM 6394 O O . GLU A 1 790 ? 23.226 65.774 5.544 1.00 44.97 790 GLU A O 1
ATOM 6399 N N . ASP A 1 791 ? 22.376 63.943 4.558 1.00 48.81 791 ASP A N 1
ATOM 6400 C CA . ASP A 1 791 ? 23.223 62.996 5.290 1.00 48.81 791 ASP A CA 1
ATOM 6401 C C . ASP A 1 791 ? 24.657 63.020 4.741 1.00 48.81 791 ASP A C 1
ATOM 6403 O O . ASP A 1 791 ? 25.093 62.197 3.924 1.00 48.81 791 ASP A O 1
ATOM 6407 N N . ASP A 1 792 ? 25.416 63.996 5.227 1.00 57.44 792 ASP A N 1
ATOM 6408 C CA . ASP A 1 792 ? 26.812 64.193 4.868 1.00 57.44 792 ASP A CA 1
ATOM 6409 C C . ASP A 1 792 ? 27.715 63.044 5.385 1.00 57.44 792 ASP A C 1
ATOM 6411 O O . ASP A 1 792 ? 28.870 62.922 4.972 1.00 57.44 792 ASP A O 1
ATOM 6415 N N . SER A 1 793 ? 27.191 62.118 6.204 1.00 64.88 793 SER A N 1
ATOM 6416 C CA . SER A 1 793 ? 27.922 60.937 6.686 1.00 64.88 793 SER A CA 1
ATOM 6417 C C . SER A 1 793 ? 27.886 59.733 5.727 1.00 64.88 793 SER A C 1
ATOM 6419 O O . SER A 1 793 ? 28.827 58.931 5.725 1.00 64.88 793 SER A O 1
ATOM 6421 N N . ALA A 1 794 ? 26.856 59.623 4.877 1.00 78.00 794 ALA A N 1
ATOM 6422 C CA . ALA A 1 794 ? 26.646 58.485 3.977 1.00 78.00 794 ALA A CA 1
ATOM 6423 C C . ALA A 1 794 ? 27.648 58.412 2.804 1.00 78.00 794 ALA A C 1
ATOM 6425 O O . ALA A 1 794 ? 28.078 59.421 2.245 1.00 78.00 794 ALA A O 1
ATOM 6426 N N . CYS A 1 795 ? 27.988 57.193 2.363 1.00 80.69 795 CYS A N 1
ATOM 6427 C CA . CYS A 1 795 ? 28.924 56.977 1.255 1.00 80.69 795 CYS A CA 1
ATOM 6428 C C . CYS A 1 795 ? 28.309 57.371 -0.111 1.00 80.69 795 CYS A C 1
ATOM 6430 O O . CYS A 1 795 ? 27.332 56.743 -0.528 1.00 80.69 795 CYS A O 1
ATOM 6432 N N . PRO A 1 796 ? 28.928 58.278 -0.900 1.00 78.00 796 PRO A N 1
ATOM 6433 C CA . PRO A 1 796 ? 28.366 58.765 -2.172 1.00 78.00 796 PRO A CA 1
ATOM 6434 C C . PRO A 1 796 ? 28.129 57.721 -3.279 1.00 78.00 796 PRO A C 1
ATOM 6436 O O . PRO A 1 796 ? 27.479 58.025 -4.273 1.00 78.00 796 PRO A O 1
ATOM 6439 N N . ILE A 1 797 ? 28.682 56.507 -3.161 1.00 79.25 797 ILE A N 1
ATOM 6440 C CA . ILE A 1 797 ? 28.611 55.464 -4.208 1.00 79.25 797 ILE A CA 1
ATOM 6441 C C . ILE A 1 797 ? 27.471 54.465 -3.960 1.00 79.25 797 ILE A C 1
ATOM 6443 O O . ILE A 1 797 ? 26.884 53.961 -4.920 1.00 79.25 797 ILE A O 1
ATOM 6447 N N . CYS A 1 798 ? 27.164 54.164 -2.695 1.00 80.38 798 CYS A N 1
ATOM 6448 C CA . CYS A 1 798 ? 26.105 53.227 -2.306 1.00 80.38 798 CYS A CA 1
ATOM 6449 C C . CYS A 1 798 ? 24.942 53.881 -1.544 1.00 80.38 798 CYS A C 1
ATOM 6451 O O . CYS A 1 798 ? 23.941 53.207 -1.324 1.00 80.38 798 CYS A O 1
ATOM 6453 N N . LEU A 1 799 ? 25.060 55.165 -1.176 1.00 75.25 799 LEU A N 1
ATOM 6454 C CA . LEU A 1 799 ? 24.066 55.942 -0.421 1.00 75.25 799 LEU A CA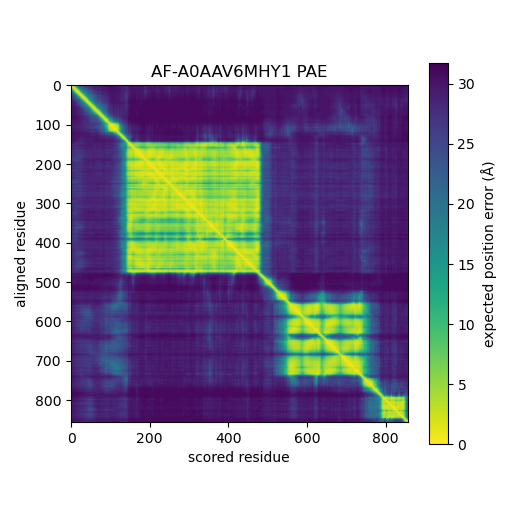 1
ATOM 6455 C C . LEU A 1 799 ? 23.671 55.284 0.915 1.00 75.25 799 LEU A C 1
ATOM 6457 O O . LEU A 1 799 ? 22.535 55.381 1.366 1.00 75.25 799 LEU A O 1
ATOM 6461 N N . ALA A 1 800 ? 24.634 54.605 1.540 1.00 76.38 800 ALA A N 1
ATOM 6462 C CA . ALA A 1 800 ? 24.490 53.915 2.815 1.00 76.38 800 ALA A CA 1
ATOM 6463 C C . ALA A 1 800 ? 25.656 54.260 3.754 1.00 76.38 800 ALA A C 1
ATOM 6465 O O . ALA A 1 800 ? 26.701 54.760 3.316 1.00 76.38 800 ALA A O 1
ATOM 6466 N N . ASN A 1 801 ? 25.483 53.975 5.046 1.00 78.06 801 ASN A N 1
ATOM 6467 C CA . ASN A 1 801 ? 26.475 54.297 6.068 1.00 78.06 801 ASN A CA 1
ATOM 6468 C C . ASN A 1 801 ? 27.814 53.554 5.819 1.00 78.06 801 ASN A C 1
ATOM 6470 O O . ASN A 1 801 ? 27.786 52.347 5.548 1.00 78.06 801 ASN A O 1
ATOM 6474 N N . PRO A 1 802 ? 28.988 54.223 5.871 1.00 78.44 802 PRO A N 1
ATOM 6475 C CA . PRO A 1 802 ? 30.232 53.644 5.362 1.00 78.44 802 PRO A CA 1
ATOM 6476 C C . PRO A 1 802 ? 30.728 52.392 6.106 1.00 78.44 802 PRO A C 1
ATOM 6478 O O . PRO A 1 802 ? 31.284 52.468 7.202 1.00 78.44 802 PRO A O 1
ATOM 6481 N N . THR A 1 803 ? 30.627 51.223 5.470 1.00 67.19 803 THR A N 1
ATOM 6482 C CA . THR A 1 803 ? 31.188 49.974 6.007 1.00 67.19 803 THR A CA 1
ATOM 6483 C C . THR A 1 803 ? 32.717 50.016 5.925 1.00 67.19 803 THR A C 1
ATOM 6485 O O . THR A 1 803 ? 33.286 49.946 4.833 1.00 67.19 803 THR A O 1
ATOM 6488 N N . ILE A 1 804 ? 33.368 50.149 7.087 1.00 79.38 804 ILE A N 1
ATOM 6489 C CA . ILE A 1 804 ? 34.792 50.501 7.244 1.00 79.38 804 ILE A CA 1
ATOM 6490 C C . ILE A 1 804 ? 35.090 51.841 6.528 1.00 79.38 804 ILE A C 1
ATOM 6492 O O . ILE A 1 804 ? 35.474 51.840 5.352 1.00 79.38 804 ILE A O 1
ATOM 6496 N N . PRO A 1 805 ? 34.907 52.991 7.209 1.00 82.88 805 PRO A N 1
ATOM 6497 C CA . PRO A 1 805 ? 35.048 54.305 6.591 1.00 82.88 805 PRO A CA 1
ATOM 6498 C C . PRO A 1 805 ? 36.492 54.600 6.160 1.00 82.88 805 PRO A C 1
ATOM 6500 O O . PRO A 1 805 ? 37.452 54.435 6.918 1.00 82.88 805 PRO A O 1
ATOM 6503 N N . PHE A 1 806 ? 36.635 55.089 4.932 1.00 87.06 806 PHE A N 1
ATOM 6504 C CA . PHE A 1 806 ? 37.860 55.650 4.370 1.00 87.06 806 PHE A CA 1
ATOM 6505 C C . PHE A 1 806 ? 37.587 57.061 3.840 1.00 87.06 806 PHE A C 1
ATOM 6507 O O . PHE A 1 806 ? 36.525 57.324 3.278 1.00 87.06 806 PHE A O 1
ATOM 6514 N N . LEU A 1 807 ? 38.559 57.954 4.006 1.00 87.31 807 LEU A N 1
ATOM 6515 C CA . LEU A 1 807 ? 38.556 59.308 3.468 1.00 87.31 807 LEU A CA 1
ATOM 6516 C C . LEU A 1 807 ? 39.247 59.327 2.103 1.00 87.31 807 LEU A C 1
ATOM 6518 O O . LEU A 1 807 ? 40.319 58.736 1.936 1.00 87.31 807 LEU A O 1
ATOM 6522 N N . ALA A 1 808 ? 38.651 60.033 1.147 1.00 87.19 808 ALA A N 1
ATOM 6523 C CA . ALA A 1 808 ? 39.272 60.355 -0.132 1.00 87.19 808 ALA A CA 1
ATOM 6524 C C . ALA A 1 808 ? 40.090 61.652 -0.002 1.00 87.19 808 ALA A C 1
ATOM 6526 O O . ALA A 1 808 ? 39.520 62.719 0.209 1.00 87.19 808 ALA A O 1
ATOM 6527 N N . LEU A 1 809 ? 41.417 61.584 -0.120 1.00 83.25 809 LEU A N 1
ATOM 6528 C CA . LEU A 1 809 ? 42.298 62.753 -0.006 1.00 83.25 809 LEU A CA 1
ATOM 6529 C C . LEU A 1 809 ? 42.529 63.412 -1.381 1.00 83.25 809 LEU A C 1
ATOM 6531 O O . LEU A 1 809 ? 42.693 62.681 -2.363 1.00 83.25 809 LEU A O 1
ATOM 6535 N N . PRO A 1 810 ? 42.580 64.758 -1.473 1.00 78.94 810 PRO A N 1
ATOM 6536 C CA . PRO A 1 810 ? 42.614 65.719 -0.360 1.00 78.94 810 PRO A CA 1
ATOM 6537 C C . PRO A 1 810 ? 41.242 66.047 0.256 1.00 78.94 810 PRO A C 1
ATOM 6539 O O . PRO A 1 810 ? 41.193 66.457 1.408 1.00 78.94 810 PRO A O 1
ATOM 6542 N N . CYS A 1 811 ? 40.140 65.812 -0.461 1.00 83.62 811 CYS A N 1
ATOM 6543 C CA . CYS A 1 811 ? 38.801 66.341 -0.157 1.00 83.62 811 CYS A CA 1
ATOM 6544 C C . CYS A 1 811 ? 38.091 65.833 1.121 1.00 83.62 811 CYS A C 1
ATOM 6546 O O . CYS A 1 811 ? 36.949 66.209 1.361 1.00 83.62 811 CYS A O 1
ATOM 6548 N N . GLN A 1 812 ? 38.697 64.912 1.874 1.00 84.00 812 GLN A N 1
ATOM 6549 C CA . GLN A 1 812 ? 38.219 64.284 3.122 1.00 84.00 812 GLN A CA 1
ATOM 6550 C C . GLN A 1 812 ? 36.802 63.662 3.128 1.00 84.00 812 GLN A C 1
ATOM 6552 O O . GLN A 1 812 ? 36.324 63.235 4.177 1.00 84.00 812 GLN A O 1
ATOM 6557 N N . HIS A 1 813 ? 36.135 63.507 1.983 1.00 86.06 813 HIS A N 1
ATOM 6558 C CA . HIS A 1 813 ? 34.817 62.866 1.920 1.00 86.06 813 HIS A CA 1
ATOM 6559 C C . HIS A 1 813 ? 34.878 61.373 2.300 1.00 86.06 813 HIS A C 1
ATOM 6561 O O . HIS A 1 813 ? 35.796 60.654 1.888 1.00 86.06 813 HIS A O 1
ATOM 6567 N N . ARG A 1 814 ? 33.879 60.900 3.061 1.00 85.94 814 ARG A N 1
ATOM 6568 C CA . ARG A 1 814 ? 33.777 59.518 3.571 1.00 85.94 814 ARG A CA 1
ATOM 6569 C C . ARG A 1 814 ? 33.214 58.540 2.528 1.00 85.94 814 ARG A C 1
ATOM 6571 O O . ARG A 1 814 ? 32.213 58.805 1.868 1.00 85.94 814 ARG A O 1
ATOM 6578 N N . TYR A 1 815 ? 33.823 57.360 2.432 1.00 85.56 815 TYR A N 1
ATOM 6579 C CA . TYR A 1 815 ? 33.399 56.245 1.579 1.00 85.56 815 TYR A CA 1
ATOM 6580 C C . TYR A 1 815 ? 33.564 54.895 2.292 1.00 85.56 815 TYR A C 1
ATOM 6582 O O . TYR A 1 815 ? 34.431 54.752 3.153 1.00 85.56 815 TYR A O 1
ATOM 6590 N N . CYS A 1 816 ? 32.810 53.865 1.889 1.00 85.88 816 CYS A N 1
ATOM 6591 C CA . CYS A 1 816 ? 33.158 52.480 2.232 1.00 85.88 816 CYS A CA 1
ATOM 6592 C C . CYS A 1 816 ? 34.489 52.103 1.562 1.00 85.88 816 CYS A C 1
ATOM 6594 O O . CYS A 1 816 ? 34.665 52.390 0.371 1.00 85.88 816 CYS A O 1
ATOM 6596 N N . TYR A 1 817 ? 35.365 51.374 2.266 1.00 84.44 817 TYR A N 1
ATOM 6597 C CA . TYR A 1 817 ? 36.650 50.892 1.730 1.00 84.44 817 TYR A CA 1
ATOM 6598 C C . TYR A 1 817 ? 36.536 50.306 0.310 1.00 84.44 817 TYR A C 1
ATOM 6600 O O . TYR A 1 817 ? 37.205 50.773 -0.613 1.00 84.44 817 TYR A O 1
ATOM 6608 N N . TYR A 1 818 ? 35.640 49.330 0.112 1.00 85.31 818 TYR A N 1
ATOM 6609 C CA . TYR A 1 818 ? 35.459 48.649 -1.175 1.00 85.31 818 TYR A CA 1
ATOM 6610 C C . TYR A 1 818 ? 34.956 49.576 -2.288 1.00 85.31 818 TYR A C 1
ATOM 6612 O O . TYR A 1 818 ? 35.418 49.473 -3.425 1.00 85.31 818 TYR A O 1
ATOM 6620 N N . CYS A 1 819 ? 34.042 50.500 -1.972 1.00 84.62 819 CYS A N 1
ATOM 6621 C CA . CYS A 1 819 ? 33.475 51.426 -2.953 1.00 84.62 819 CYS A CA 1
ATOM 6622 C C . CYS A 1 819 ? 34.542 52.384 -3.496 1.00 84.62 819 CYS A C 1
ATOM 6624 O O . CYS A 1 819 ? 34.630 52.576 -4.708 1.00 84.62 819 CYS A O 1
ATOM 6626 N N . LEU A 1 820 ? 35.388 52.930 -2.615 1.00 85.94 820 LEU A N 1
ATOM 6627 C CA . LEU A 1 820 ? 36.492 53.802 -3.014 1.00 85.94 820 LEU A CA 1
ATOM 6628 C C . LEU A 1 820 ? 37.596 53.012 -3.730 1.00 85.94 820 LEU A C 1
ATOM 6630 O O . LEU A 1 820 ? 37.999 53.378 -4.834 1.00 85.94 820 LEU A O 1
ATOM 6634 N N . ARG A 1 821 ? 38.033 51.880 -3.155 1.00 84.75 821 ARG A N 1
ATOM 6635 C CA . ARG A 1 821 ? 39.122 51.060 -3.707 1.00 84.75 821 ARG A CA 1
ATOM 6636 C C . ARG A 1 821 ? 38.821 50.569 -5.121 1.00 84.75 821 ARG A C 1
ATOM 6638 O O . ARG A 1 821 ? 39.682 50.673 -5.988 1.00 84.75 821 ARG A O 1
ATOM 6645 N N . THR A 1 822 ? 37.602 50.088 -5.368 1.00 83.62 822 THR A N 1
ATOM 6646 C CA . THR A 1 822 ? 37.194 49.586 -6.690 1.00 83.62 822 THR A CA 1
ATOM 6647 C C . THR A 1 822 ? 37.204 50.699 -7.740 1.00 83.62 822 THR A C 1
ATOM 6649 O O . THR A 1 822 ? 37.630 50.466 -8.866 1.00 83.62 822 THR A O 1
ATOM 6652 N N . ARG A 1 823 ? 36.803 51.931 -7.389 1.00 81.19 823 ARG A N 1
ATOM 6653 C CA . ARG A 1 823 ? 36.826 53.062 -8.333 1.00 81.19 823 ARG A CA 1
ATOM 6654 C C . ARG A 1 823 ? 38.237 53.574 -8.620 1.00 81.19 823 ARG A C 1
ATOM 6656 O O . ARG A 1 823 ? 38.543 53.799 -9.786 1.00 81.19 823 ARG A O 1
ATOM 6663 N N . CYS A 1 824 ? 39.109 53.657 -7.614 1.00 80.75 824 CYS A N 1
ATOM 6664 C CA . CYS A 1 824 ? 40.522 54.004 -7.821 1.00 80.75 824 CYS A CA 1
ATOM 6665 C C . CYS A 1 824 ? 41.327 52.905 -8.545 1.00 80.75 824 CYS A C 1
ATOM 6667 O O . CYS A 1 824 ? 42.402 53.186 -9.060 1.00 80.75 824 CYS A O 1
ATOM 6669 N N . MET A 1 825 ? 40.837 51.659 -8.591 1.00 79.31 825 MET A N 1
ATOM 6670 C CA . MET A 1 825 ? 41.427 50.589 -9.412 1.00 79.31 825 MET A CA 1
ATOM 6671 C C . MET A 1 825 ? 40.848 50.534 -10.834 1.00 79.31 825 MET A C 1
ATOM 6673 O O . MET A 1 825 ? 41.560 50.152 -11.756 1.00 79.31 825 MET A O 1
ATOM 6677 N N . ALA A 1 826 ? 39.584 50.924 -11.030 1.00 74.81 826 ALA A N 1
ATOM 6678 C CA . ALA A 1 826 ? 38.932 50.932 -12.343 1.00 74.81 826 ALA A CA 1
ATOM 6679 C C . ALA A 1 826 ? 39.301 52.146 -13.221 1.00 74.81 826 ALA A C 1
ATOM 6681 O O . ALA A 1 826 ? 39.133 52.085 -14.436 1.00 74.81 826 ALA A O 1
ATOM 6682 N N . ALA A 1 827 ? 39.786 53.244 -12.630 1.00 72.06 827 ALA A N 1
ATOM 6683 C CA . ALA A 1 827 ? 40.227 54.436 -13.352 1.00 72.06 827 ALA A CA 1
ATOM 6684 C C . ALA A 1 827 ? 41.493 55.028 -12.716 1.00 72.06 827 ALA A C 1
ATOM 6686 O O . ALA A 1 827 ? 41.516 55.292 -11.515 1.00 72.06 827 ALA A O 1
ATOM 6687 N N . GLN A 1 828 ? 42.520 55.294 -13.534 1.00 68.75 828 GLN A N 1
ATOM 6688 C CA . GLN A 1 828 ? 43.824 55.813 -13.085 1.00 68.75 828 GLN A CA 1
ATOM 6689 C C . GLN A 1 828 ? 43.749 57.189 -12.392 1.00 68.75 828 GLN A C 1
ATOM 6691 O O . GLN A 1 828 ? 44.640 57.532 -11.622 1.00 68.75 828 GLN A O 1
ATOM 6696 N N . SER A 1 829 ? 42.695 57.971 -12.645 1.00 75.50 829 SER A N 1
ATOM 6697 C CA . SER A 1 829 ? 42.464 59.297 -12.057 1.00 75.50 829 SER A CA 1
ATOM 6698 C C . SER A 1 829 ? 41.010 59.462 -11.591 1.00 75.50 829 SER A C 1
ATOM 6700 O O . SER A 1 829 ? 40.239 60.269 -12.112 1.00 75.50 829 SER A O 1
ATOM 6702 N N . PHE A 1 830 ? 40.604 58.669 -10.595 1.00 82.75 830 PHE A N 1
ATOM 6703 C CA . PHE A 1 830 ? 39.271 58.794 -9.996 1.00 82.75 830 PHE A CA 1
ATOM 6704 C C . PHE A 1 830 ? 39.056 60.181 -9.356 1.00 82.75 830 PHE A C 1
ATOM 6706 O O . PHE A 1 830 ? 39.924 60.699 -8.654 1.00 82.75 830 PHE A O 1
ATOM 6713 N N . ARG A 1 831 ? 37.875 60.772 -9.572 1.00 84.88 831 ARG A N 1
ATOM 6714 C CA . ARG A 1 831 ? 37.427 62.032 -8.957 1.00 84.88 831 ARG A CA 1
ATOM 6715 C C . ARG A 1 831 ? 36.302 61.766 -7.958 1.00 84.88 831 ARG A C 1
ATOM 6717 O O . ARG A 1 831 ? 35.428 60.941 -8.212 1.00 84.88 831 ARG A O 1
ATOM 6724 N N . CYS A 1 832 ? 36.326 62.468 -6.829 1.00 82.81 832 CYS A N 1
ATOM 6725 C CA . CYS A 1 832 ? 35.352 62.351 -5.750 1.00 82.81 832 CYS A CA 1
ATOM 6726 C C . CYS A 1 832 ? 33.923 62.610 -6.258 1.00 82.81 832 CYS A C 1
ATOM 6728 O O . CYS A 1 832 ? 33.656 63.641 -6.865 1.00 82.81 832 CYS A O 1
ATOM 6730 N N . SER A 1 833 ? 32.980 61.714 -5.955 1.00 82.19 833 SER A N 1
ATOM 6731 C CA . SER A 1 833 ? 31.592 61.807 -6.447 1.00 82.19 833 SER A CA 1
ATOM 6732 C C . SER A 1 833 ? 30.737 62.876 -5.739 1.00 82.19 833 SER A C 1
ATOM 6734 O O . SER A 1 833 ? 29.572 63.017 -6.089 1.00 82.19 833 SER A O 1
ATOM 6736 N N . ARG A 1 834 ? 31.285 63.606 -4.751 1.00 78.38 834 ARG A N 1
ATOM 6737 C CA . ARG A 1 834 ? 30.662 64.806 -4.154 1.00 78.38 834 ARG A CA 1
ATOM 6738 C C . ARG A 1 834 ? 31.264 66.097 -4.722 1.00 78.38 834 ARG A C 1
ATOM 6740 O O . ARG A 1 834 ? 30.564 66.841 -5.392 1.00 78.38 834 ARG A O 1
ATOM 6747 N N . CYS A 1 835 ? 32.563 66.339 -4.527 1.00 79.56 835 CYS A N 1
ATOM 6748 C CA . CYS A 1 835 ? 33.216 67.599 -4.928 1.00 79.56 835 CYS A CA 1
ATOM 6749 C C . CYS A 1 835 ? 33.924 67.586 -6.302 1.00 79.56 835 CYS A C 1
ATOM 6751 O O . CYS A 1 835 ? 34.518 68.586 -6.689 1.00 79.56 835 CYS A O 1
ATOM 6753 N N . SER A 1 836 ? 33.916 66.472 -7.044 1.00 80.19 836 SER A N 1
ATOM 6754 C CA . SER A 1 836 ? 34.628 66.291 -8.331 1.00 80.19 836 SER A CA 1
ATOM 6755 C C . SER A 1 836 ? 36.160 66.468 -8.299 1.00 80.19 836 SER A C 1
ATOM 6757 O O . SER A 1 836 ? 36.813 66.460 -9.347 1.00 80.19 836 SER A O 1
ATOM 6759 N N . GLU A 1 837 ? 36.767 66.574 -7.119 1.00 83.06 837 GLU A N 1
ATOM 6760 C CA . GLU A 1 837 ? 38.214 66.720 -6.918 1.00 83.06 837 GLU A CA 1
ATOM 6761 C C . GLU A 1 837 ? 38.957 65.375 -7.106 1.00 83.06 837 GLU A C 1
ATOM 6763 O O . GLU A 1 837 ? 38.417 64.333 -6.720 1.00 83.06 837 GLU A O 1
ATOM 6768 N N . PRO A 1 838 ? 40.158 65.332 -7.723 1.00 84.31 838 PRO A N 1
ATOM 6769 C CA . PRO A 1 838 ? 40.896 64.082 -7.929 1.00 84.31 838 PRO A CA 1
ATOM 6770 C C . PRO A 1 838 ? 41.318 63.430 -6.605 1.00 84.31 838 PRO A C 1
ATOM 6772 O O . PRO A 1 838 ? 41.908 64.070 -5.739 1.00 84.31 838 PRO A O 1
ATOM 6775 N N . VAL A 1 839 ? 41.049 62.130 -6.468 1.00 85.94 839 VAL A N 1
ATOM 6776 C CA . VAL A 1 839 ? 41.409 61.344 -5.284 1.00 85.94 839 VAL A CA 1
ATOM 6777 C C . VAL A 1 839 ? 42.840 60.836 -5.434 1.00 85.94 839 VAL A C 1
ATOM 6779 O O . VAL A 1 839 ? 43.091 59.851 -6.125 1.00 85.94 839 VAL A O 1
ATOM 6782 N N . VAL A 1 840 ? 43.778 61.511 -4.773 1.00 83.44 840 VAL A N 1
ATOM 6783 C CA . VAL A 1 840 ? 45.216 61.197 -4.825 1.00 83.44 840 VAL A CA 1
ATOM 6784 C C . VAL A 1 840 ? 45.564 60.020 -3.907 1.00 83.44 840 VAL A C 1
ATOM 6786 O O . VAL A 1 840 ? 46.420 59.201 -4.235 1.00 83.44 840 VAL A O 1
ATOM 6789 N N . ALA A 1 841 ? 44.888 59.909 -2.761 1.00 81.69 841 ALA A N 1
ATOM 6790 C CA . ALA A 1 841 ? 45.105 58.839 -1.791 1.00 81.69 841 ALA A CA 1
ATOM 6791 C C . ALA A 1 841 ? 43.816 58.472 -1.040 1.00 81.69 841 ALA A C 1
ATOM 6793 O O . ALA A 1 841 ? 42.849 59.234 -1.009 1.00 81.69 841 ALA A O 1
ATOM 6794 N N . MET A 1 842 ? 43.818 57.298 -0.404 1.00 87.62 842 MET A N 1
ATOM 6795 C CA . MET A 1 842 ? 42.738 56.831 0.468 1.00 87.62 842 MET A CA 1
ATOM 6796 C C . MET A 1 842 ? 43.284 56.521 1.866 1.00 87.62 842 MET A C 1
ATOM 6798 O O . MET A 1 842 ? 44.204 55.717 2.006 1.00 87.62 842 MET A O 1
ATOM 6802 N N . GLN A 1 843 ? 42.714 57.139 2.900 1.00 86.69 843 GLN A N 1
ATOM 6803 C CA . GLN A 1 843 ? 43.139 56.973 4.295 1.00 86.69 843 GLN A CA 1
ATOM 6804 C C . GLN A 1 843 ? 42.013 56.339 5.113 1.00 86.69 843 GLN A C 1
ATOM 6806 O O . GLN A 1 843 ? 40.853 56.704 4.942 1.00 86.69 843 GLN A O 1
ATOM 6811 N N . ARG A 1 844 ? 42.319 55.395 6.011 1.00 84.62 844 ARG A N 1
ATOM 6812 C CA . ARG A 1 844 ? 41.304 54.841 6.920 1.00 84.62 844 ARG A CA 1
ATOM 6813 C C . ARG A 1 844 ? 40.860 55.929 7.897 1.00 84.62 844 ARG A C 1
ATOM 6815 O O . ARG A 1 844 ? 41.705 56.516 8.568 1.00 84.62 844 ARG A O 1
ATOM 6822 N N . HIS A 1 845 ? 39.557 56.163 8.007 1.00 79.44 845 HIS A N 1
ATOM 6823 C CA . HIS A 1 845 ? 39.017 57.019 9.056 1.00 79.44 845 HIS A CA 1
ATOM 6824 C C . HIS A 1 845 ? 39.093 56.261 10.386 1.00 79.44 845 HIS A C 1
ATOM 6826 O O . HIS A 1 845 ? 38.559 55.155 10.510 1.00 79.44 845 HIS A O 1
ATOM 6832 N N . VAL A 1 846 ? 39.786 56.843 11.360 1.00 73.06 846 VAL A N 1
ATOM 6833 C CA . VAL A 1 846 ? 39.868 56.342 12.733 1.00 73.06 846 VAL A CA 1
ATOM 6834 C C . VAL A 1 846 ? 39.142 57.353 13.602 1.00 73.06 846 VAL A C 1
ATOM 6836 O O . VAL A 1 846 ? 39.538 58.514 13.655 1.00 73.06 846 VAL A O 1
ATOM 6839 N N . GLU A 1 847 ? 38.067 56.925 14.254 1.00 57.72 847 GLU A N 1
ATOM 6840 C CA . GLU A 1 847 ? 37.365 57.765 15.220 1.00 57.72 847 GLU A CA 1
ATOM 6841 C C . GLU A 1 847 ? 38.215 57.868 16.482 1.00 57.72 847 GLU A C 1
ATOM 6843 O O . GLU A 1 847 ? 38.531 56.867 17.126 1.00 57.72 847 GLU A O 1
ATOM 6848 N N . GLY A 1 848 ? 38.650 59.088 16.787 1.00 42.50 848 GLY A N 1
ATOM 6849 C CA . GLY A 1 848 ? 39.504 59.356 17.932 1.00 42.50 848 GLY A CA 1
ATOM 6850 C C . GLY A 1 848 ? 38.719 59.270 19.232 1.00 42.50 848 GLY A C 1
ATOM 6851 O O . GLY A 1 848 ? 38.121 60.258 19.651 1.00 42.50 848 GLY A O 1
ATOM 6852 N N . THR A 1 849 ? 38.779 58.124 19.913 1.00 33.31 849 THR A N 1
ATOM 6853 C CA . THR A 1 849 ? 38.516 58.083 21.357 1.00 33.31 849 THR A CA 1
ATOM 6854 C C . THR A 1 849 ? 39.450 59.064 22.057 1.00 33.31 849 THR A C 1
ATOM 6856 O O . THR A 1 849 ? 40.672 58.967 21.923 1.00 33.31 849 THR A O 1
ATOM 6859 N N . SER A 1 850 ? 38.871 60.002 22.801 1.00 33.22 850 SER A N 1
ATOM 6860 C CA . SER A 1 850 ? 39.598 60.992 23.592 1.00 33.22 850 SER A CA 1
ATOM 6861 C C . SER A 1 850 ? 40.542 60.335 24.603 1.00 33.22 850 SER A C 1
ATOM 6863 O O . SER A 1 850 ? 40.248 59.286 25.174 1.00 33.22 850 SER A O 1
ATOM 6865 N N . THR A 1 851 ? 41.682 60.976 24.843 1.00 37.25 851 THR A N 1
ATOM 6866 C CA . THR A 1 851 ? 42.761 60.469 25.697 1.00 37.25 851 THR A CA 1
ATOM 6867 C C . THR A 1 851 ? 42.369 60.370 27.174 1.00 37.25 851 THR A C 1
ATOM 6869 O O . THR A 1 851 ? 42.256 61.395 27.846 1.00 37.25 851 THR A O 1
ATOM 6872 N N . SER A 1 852 ? 42.307 59.155 27.725 1.00 32.91 852 SER A N 1
ATOM 6873 C CA . SER A 1 852 ? 42.469 58.932 29.169 1.00 32.91 852 SER A CA 1
ATOM 6874 C C . SER A 1 852 ? 42.879 57.490 29.488 1.00 32.91 852 SER A C 1
ATOM 6876 O O . SER A 1 852 ? 42.120 56.571 29.197 1.00 32.91 852 SER A O 1
ATOM 6878 N N . ASN A 1 853 ? 44.011 57.337 30.189 1.00 30.92 853 ASN A N 1
ATOM 6879 C CA . ASN A 1 853 ? 44.531 56.098 30.799 1.00 30.92 853 ASN A CA 1
ATOM 6880 C C . ASN A 1 853 ? 44.975 54.990 29.805 1.00 30.92 853 ASN A C 1
ATOM 6882 O O . ASN A 1 853 ? 44.355 54.785 28.773 1.00 30.92 853 ASN A O 1
ATOM 6886 N N . LEU A 1 854 ? 46.055 54.230 30.031 1.00 33.28 854 LEU A N 1
ATOM 6887 C CA . LEU A 1 854 ? 47.018 54.194 31.144 1.00 33.28 854 LEU A CA 1
ATOM 6888 C C . LEU A 1 854 ? 48.467 54.344 30.640 1.00 33.28 854 LEU A C 1
ATOM 6890 O O . LEU A 1 854 ? 48.778 54.045 29.492 1.00 33.28 854 LEU A O 1
ATOM 6894 N N . LYS A 1 855 ? 49.361 54.785 31.533 1.00 37.56 855 LYS A N 1
ATOM 6895 C CA . LYS A 1 855 ? 50.813 54.857 31.303 1.00 37.56 855 LYS A CA 1
ATOM 6896 C C . LYS A 1 855 ? 51.464 53.504 31.621 1.00 37.56 855 LYS A C 1
ATOM 6898 O O . LYS A 1 855 ? 51.216 52.996 32.714 1.00 37.56 855 LYS A O 1
ATOM 6903 N N . ARG A 1 856 ? 52.415 53.044 30.804 1.00 32.72 856 ARG A N 1
ATOM 6904 C CA . ARG A 1 856 ? 53.850 53.184 31.121 1.00 32.72 856 ARG A CA 1
ATOM 6905 C C . ARG A 1 856 ? 54.719 52.998 29.879 1.00 32.72 856 ARG A C 1
ATOM 6907 O O . ARG A 1 856 ? 54.287 52.232 28.996 1.00 32.72 856 ARG A O 1
#

Sequence (856 aa):
MKAWQSKISSPKQTVRLEIDHTNTAMSFDTTMRAQSSTPQSPTSKRMLDRALSSRRVPHHSGDLDDDDDDDDVSKTKKHNFSFFTHRLSNYFARIGPISACLALLALILLLISSLIFFHSRRFVCVSSYDHISRSGFFGVDGLDSDFGSLGVPWCRSKHGKTVEWTTKDLLKGLEEFVPIYETRPIQNNMYGMGFDHSFGLWFIARWLKPDLMIESGAFKGHSTWVLRQAMPDTAIISLSPRHPEKYLKKGPAYVDANCTYFAGKDFVDFGSVAWKKVMKEHGIDDLSRVLVFFDDHQNELKRIKQAVKAGFQHLVFEDNYDTGTGDHYSLRQMCDQFYIKGGGHSCFKDSDEARIRAKRKLFWEKAVDIEELCGPYESWWGVRGYMRDDFNHSNRAISHAEHFQNSRYLESILDVYWELPPVAGPSLTHQTRYDPARVSSPIVEDGRYGLFRRLGLAQLETSVFNGYTQMVYIQFLFRHYQHDGAPSSSPLLSATLIFVMVLEALAAASSTASPPSTSNFNLPPPPEDAWSRAYQRLHPRWKSLSHSHLSAIPISISKVNQVDAARLDIEMSAMLKEQLVKVFALMKPGMLFQYEAELDAFLEFLIWRFSIWVDKPTPGISLMNLRYRDERALEVPGKVRTGLEGPGLTVAQKIWYCVATVGGQYMWTRLQSFSAFRRWGDSEQRSLARRAWLLIQRIEGIYKAAAFGNLLIFLYTGRYRNLVERVLRARLVYGSPNMNRAVSFEYMNRQLVWNEFSEMLLLLLPLLNSFTVRNFLRPFSKDKPSSSAEDDSACPICLANPTIPFLALPCQHRYCYYCLRTRCMAAQSFRCSRCSEPVVAMQRHVEGTSTSNLKR

Organism: NCBI:txid37648

Nearest PDB structures (foldseek):
  5zw4-assembly1_A  TM=6.476E-01  e=5.805E-03  Bacillus subtilis subsp. subtilis str. 168
  5zw3-assembly1_B  TM=6.026E-01  e=4.898E-03  Bacillus subtilis subsp. subtilis str. 168
  2gpy-assembly1_A  TM=5.565E-01  e=2.484E-03  Halalkalibacterium halodurans C-125
  3ntv-assembly1_B  TM=6.324E-01  e=5.485E-03  Staphylococcus aureus subsp. aureus MW2
  5zw3-assembly1_A  TM=5.792E-01  e=6.500E-03  Bacillus subtilis subsp. subtilis str. 168